Protein AF-0000000077514686 (afdb_homodimer)

Secondary structure (DSSP, 8-state):
-B-TT-EEEEEEEEETTEEEES-EEEE-TTSBEEEESS---S-EEEEEEEEEEEPEEEEEE-GGGGGGTT---TTSTT--SHHHHHHHHHHHHTT--HHHHHHHHHHHHHHHHHTTEEEEEEEE----SSSTT-SHHHHHHHHHHHT-EEEEEEEE---SSTT-PPPPGGGGGT---HHHHHHHHHHHHHH---TTEEEEEEEEETTTS-HHHHHHHHHHHHHTT--EEEEES-SHHHHHHHHHHHTSS--HHHHHHHHS---TTEEEEE-TT--HHHHHHHHHHT-EEEE-HHHHHHHT-------TTS-EEE--BT-SS--HHHHHHHHHHHHHHHHTSS-GGG--HHHHHHIIIIIHHHHTT-TTTSSS--TTSB--EEEEETTSGGGTT--TTTHHHHHHHH--GGGEEEEEETTEE----/-B-TT-EEEEEEEEETTEEEES-EEEE-TTSBEEEESS---S-EEEEEEEEEEEPEEEEEE-GGGGGGTT---TTSTT--SHHHHHHHHHHHHTT--HHHHHHHHHHHHHHHHHTTEEEEEEEE----SSSTT-SHHHHHHHHHHHT-EEEEEEEE---SSTT-PPPPGGGGGT---HHHHHHHHHHHHHH---TTEEEEEEEEETTTS-HHHHHHHHHHHHHTT--EEEEES-SHHHHHHHHHHHTSS--HHHHHHHHS---TTEEEEE-TT--HHHHHHHHHHT-EEEE-HHHHHHHT-------TTS-EEE--BT-SS--HHHHHHHHHHHHHHHHTSS-STT--HHHHHHIIIIIHHHHTT-TTTSSS--TTSB--EEEEETTSGGGTT--TTTHHHHHHHH--GGGEEEEEETTEE----

Nearest PDB structures (foldseek):
  4rdw-assembly1_A  TM=9.104E-01  e=2.564E-40  Pseudomonas aeruginosa PAO1
  2uz9-assembly1_A  TM=8.333E-01  e=3.846E-28  Homo sapiens
  6oha-assembly1_A-2  TM=8.366E-01  e=4.911E-28  Saccharomyces cerevisiae S288C
  6oh9-assembly1_A-2  TM=8.334E-01  e=9.045E-28  Saccharomyces cerevisiae S288C
  3e0l-assembly1_B  TM=8.275E-01  e=1.502E-26  Homo sapiens

InterPro domains:
  IPR006680 Amidohydrolase-related [PF01979] (51-421)
  IPR011059 Metal-dependent hydrolase, composite domain superfamily [G3DSA:2.30.40.10] (10-422)
  IPR011059 Metal-dependent hydrolase, composite domain superfamily [SSF51338] (22-421)
  IPR032466 Metal-dependent hydrolase [SSF51556] (54-371)
  IPR051607 Metallo-dependent Hydrolases [PTHR11271] (11-422)

Sequence (850 aa):
MDLRGKAIVAKYAWIGGKIGEEVAIEIDEKGVITNVGGIPSGEVLRLENEVLLPGFVNSHSHAFHRHLRGRSEIGRSAADTFWKWRDNMYGLVADVDKDVIYRYCATTFREMLAAGITSVGEFHYVHHANNRFDLDGEVVRAAVDTGIRLVLLETLYEQAGFDAPPLHPVQERFVSSYDAFIQKIQELRRENKHPRVSFGVAAHSARAVTFQNIKKLYNYAVAENLPFHIHLEEQPKEIADCQKFLGKTQGPSDILLTTLNLGEHFTGVHATYTSAANMRALASLGANVSICPCTEGYLGDGIPQINEDLPISFGSDCNNRICMLEEMRWACFSQQMRGNSRSVAALSAEKLLSAATEGGARSLGLAAKVGDFQVGKYFDAVTLDLNSSTLEGSNAATIVDALIFSCDNKEIRRVFVGGKQRNTFMDLRGKAIVAKYAWIGGKIGEEVAIEIDEKGVITNVGGIPSGEVLRLENEVLLPGFVNSHSHAFHRHLRGRSEIGRSAADTFWKWRDNMYGLVADVDKDVIYRYCATTFREMLAAGITSVGEFHYVHHANNRFDLDGEVVRAAVDTGIRLVLLETLYEQAGFDAPPLHPVQERFVSSYDAFIQKIQELRRENKHPRVSFGVAAHSARAVTFQNIKKLYNYAVAENLPFHIHLEEQPKEIADCQKFLGKTQGPSDILLTTLNLGEHFTGVHATYTSAANMRALASLGANVSICPCTEGYLGDGIPQINEDLPISFGSDCNNRICMLEEMRWACFSQQMRGNSRSVAALSAEKLLSAATEGGARSLGLAAKVGDFQVGKYFDAVTLDLNSSTLEGSNAATIVDALIFSCDNKEIRRVFVGGKQRNTF

Radius of gyration: 27.25 Å; Cα contacts (8 Å, |Δi|>4): 2139; chains: 2; bounding box: 62×80×74 Å

Solvent-accessible surface area (backbone atoms only — not comparable to full-atom values): 40613 Å² total; per-residue (Å²): 105,71,40,45,58,20,22,38,27,25,41,31,30,52,46,90,88,39,70,38,70,57,46,24,37,31,25,36,79,82,5,30,23,71,37,75,47,72,81,74,73,77,56,66,50,76,34,81,52,26,37,37,34,44,12,29,19,30,48,29,28,31,48,63,48,30,79,49,59,27,63,72,50,43,26,37,88,78,21,45,42,58,64,48,54,49,54,57,54,43,62,70,55,63,79,42,44,54,68,51,48,22,48,36,31,29,55,41,51,46,50,37,27,53,39,27,31,28,32,35,25,37,55,46,41,72,25,36,54,95,45,83,59,61,31,54,62,30,50,54,50,20,29,62,75,53,52,42,28,33,28,44,20,45,31,45,27,60,40,70,26,77,84,49,52,82,67,54,80,62,47,63,27,31,49,49,54,70,67,60,48,53,53,47,55,53,48,52,58,71,72,48,79,52,92,50,49,48,65,28,40,23,39,53,24,68,41,19,28,56,71,68,55,46,47,53,49,49,51,48,23,60,76,68,74,24,17,30,39,28,47,29,42,43,44,70,62,56,33,55,51,39,12,62,72,69,73,46,89,53,32,60,68,56,51,47,67,74,71,41,90,67,24,57,41,35,22,37,30,48,29,22,67,43,50,59,69,57,42,50,50,37,23,76,46,44,22,28,35,32,37,27,43,63,39,25,22,68,41,8,43,31,71,48,55,74,50,67,71,41,48,40,22,33,22,41,34,44,37,50,41,70,45,62,37,54,34,42,36,43,53,40,18,52,46,9,21,73,63,56,20,30,43,56,46,44,50,17,47,66,53,37,51,41,19,32,9,39,28,8,15,40,44,58,64,29,55,77,41,36,31,48,77,46,70,68,12,34,38,35,26,21,27,34,42,49,80,38,76,86,42,62,88,56,45,81,90,20,38,60,38,30,45,37,60,38,49,57,60,62,38,51,70,46,19,20,39,45,25,29,51,54,49,80,123,105,72,41,45,57,21,22,39,28,24,41,32,29,54,45,92,89,39,69,38,71,56,46,26,38,32,25,35,79,82,6,28,23,72,38,75,46,74,81,73,73,78,55,67,50,77,34,79,51,26,37,38,35,42,13,30,18,29,47,29,28,32,48,59,48,30,78,50,58,28,64,73,49,41,25,37,88,78,21,45,42,57,66,49,53,50,55,56,53,44,63,69,54,63,78,42,43,53,69,52,48,22,49,35,31,30,55,40,51,46,50,37,26,54,38,28,31,28,31,36,26,36,56,46,41,73,26,36,54,96,44,85,57,60,30,53,62,28,49,54,49,20,28,63,73,53,51,43,28,32,29,45,20,46,32,45,27,61,38,68,26,75,84,50,52,83,68,55,79,61,48,62,28,33,48,50,54,71,67,59,47,53,53,48,56,53,48,52,57,73,71,47,79,53,92,49,50,47,65,29,38,23,39,52,22,66,41,18,29,55,70,68,54,46,45,52,49,49,52,48,22,60,76,68,73,24,16,28,39,29,48,29,42,44,44,71,63,58,32,54,51,40,12,62,72,70,72,44,88,52,34,61,68,54,53,48,66,73,70,40,90,68,24,56,41,34,21,36,31,48,30,23,66,45,49,60,68,55,42,51,50,36,24,75,46,43,21,27,35,32,37,28,41,64,38,25,22,68,40,8,43,32,70,48,56,74,49,67,69,42,49,40,21,34,21,40,34,43,38,49,42,71,46,62,37,53,32,42,37,42,54,40,18,53,45,8,20,73,63,57,20,29,45,53,45,46,50,17,47,64,54,38,52,40,17,32,10,39,28,8,15,41,42,57,63,30,57,77,41,36,30,48,76,44,72,68,12,34,37,35,26,22,28,33,44,49,78,37,77,85,42,62,89,57,45,80,89,19,38,59,38,31,46,36,59,37,49,57,61,61,36,50,70,48,21,19,37,44,24,29,53,55,49,81,123

Foldseek 3Di:
DFQAQHKEFEQWECAPLAIDGRWIWHHHNQQFTADIGDDDDDHYHYHDFKYKYFFFFAQAAAQLLLVCFPVLCPPHPQNDALVSSVVVVLVSCVQDDQVNLLVSLLVSVLVLLLQRHQEHEHADQQQDHPDGRPNQVSNVVSCVVLNGQYADAQEAFAADFPVRDDDDPSCVRRHDDLVVSVVVQVVCQVVDDPPRYHYAYEYAECTGDPPVSLQVRVVVCVVVVFAYEYADCLAVVQQVRQCVSVVHNDGPLRSCLVRHQDALSYEHEQQFPPDPVSQVSCLVRHHEYEHEQVVCVSRVSHQRQHALSHLYAYHPYSPSDNWLLVRLQRNQVRQCVVVVHNCGSNSALSNSLQRRFCSSCSNGVNNQATRHRDGNHRRWIWMFGCPDPQNPPPDSVCRSVSPNNGDISVRTDFTDHSRHTRNPD/DFQAQHKEFEQWECAPLAIDGRWIWHHHNQQFTADIGDDDDDHYHYHDFKYKYFFFFAQEAAQLLLVCFPVLCPPHPQNDALVSSVVVVLVSCVQDDQVNLLVSLLVSVLVLLLQRHQEHEHADQQQDHPDGRPNQVSNVVSCVVLNGQYADAQEAFAADFPVRDDDDPSCVRRHDDLVVSVVVQVVCQVVDDPPRYHYAYEYAECTGDPPVSVQVRVVVCVVVVFAYEYADCLAVVQQVRQCVSVVHNDGPLRSCLVRHQDALSYEHEQQFPPDPVSQVSCLVSHHEYEHEQVVCVSRVSHQRQHALSHLYAYHPYSPSDNHLLVRLQRNQVRQCVVVVHNCGSNSALSNSSQRRFCSSCSNGVNNQATRHRDGNHRRWIWMFGCPDPQNPPPDSVCRSVSPNNGDISVRIDFTDHSRHTRNPD

pLDDT: mean 95.49, std 5.99, range [50.28, 98.94]

Structure (mmCIF, N/CA/C/O backbone):
data_AF-0000000077514686-model_v1
#
loop_
_entity.id
_entity.type
_entity.pdbx_description
1 polymer 'Amidohydrolase-related domain-containing protein'
#
loop_
_atom_site.group_PDB
_atom_site.id
_atom_site.type_symbol
_atom_site.label_atom_id
_atom_site.label_alt_id
_atom_site.label_comp_id
_atom_site.label_asym_id
_atom_site.label_entity_id
_atom_site.label_seq_id
_atom_site.pdbx_PDB_ins_code
_atom_site.Cartn_x
_atom_site.Cartn_y
_atom_site.Cartn_z
_atom_site.occupancy
_atom_site.B_iso_or_equiv
_atom_site.auth_seq_id
_atom_site.auth_comp_id
_atom_site.auth_asym_id
_atom_site.auth_atom_id
_atom_site.pdbx_PDB_model_num
ATOM 1 N N . MET A 1 1 ? -4.797 -3.828 -29.797 1 92.5 1 MET A N 1
ATOM 2 C CA . MET A 1 1 ? -3.518 -3.551 -30.453 1 92.5 1 MET A CA 1
ATOM 3 C C . MET A 1 1 ? -2.658 -4.809 -30.516 1 92.5 1 MET A C 1
ATOM 5 O O . MET A 1 1 ? -2.615 -5.59 -29.562 1 92.5 1 MET A O 1
ATOM 9 N N . ASP A 1 2 ? -2.115 -5.082 -31.672 1 95.81 2 ASP A N 1
ATOM 10 C CA . ASP A 1 2 ? -1.293 -6.258 -31.922 1 95.81 2 ASP A CA 1
ATOM 11 C C . ASP A 1 2 ? 0.082 -5.863 -32.469 1 95.81 2 ASP A C 1
ATOM 13 O O . ASP A 1 2 ? 0.193 -5.293 -33.562 1 95.81 2 ASP A O 1
ATOM 17 N N . LEU A 1 3 ? 1.094 -6.148 -31.641 1 96.31 3 LEU A N 1
ATOM 18 C CA . LEU A 1 3 ? 2.449 -5.719 -31.953 1 96.31 3 LEU A CA 1
ATOM 19 C C . LEU A 1 3 ? 3.209 -6.816 -32.688 1 96.31 3 LEU A C 1
ATOM 21 O O . LEU A 1 3 ? 4.367 -6.629 -33.062 1 96.31 3 LEU A O 1
ATOM 25 N N . ARG A 1 4 ? 2.576 -8.039 -32.969 1 96.12 4 ARG A N 1
ATOM 26 C CA . ARG A 1 4 ? 3.209 -9.109 -33.719 1 96.12 4 ARG A CA 1
ATOM 27 C C . ARG A 1 4 ? 3.551 -8.648 -35.125 1 96.12 4 ARG A C 1
ATOM 29 O O . ARG A 1 4 ? 2.699 -8.102 -35.844 1 96.12 4 ARG A O 1
ATOM 36 N N . GLY A 1 5 ? 4.816 -8.812 -35.312 1 96.31 5 GLY A N 1
ATOM 37 C CA . GLY A 1 5 ? 5.301 -8.398 -36.625 1 96.31 5 GLY A CA 1
ATOM 38 C C . GLY A 1 5 ? 5.699 -6.938 -36.688 1 96.31 5 GLY A C 1
ATOM 39 O O . GLY A 1 5 ? 5.926 -6.391 -37.781 1 96.31 5 GLY A O 1
ATOM 40 N N . LYS A 1 6 ? 5.777 -6.293 -35.531 1 97.62 6 LYS A N 1
ATOM 41 C CA . LYS A 1 6 ? 6.078 -4.867 -35.469 1 97.62 6 LYS A CA 1
ATOM 42 C C . LYS A 1 6 ? 7.188 -4.574 -34.469 1 97.62 6 LYS A C 1
ATOM 44 O O . LYS A 1 6 ? 7.793 -5.496 -33.938 1 97.62 6 LYS A O 1
ATOM 49 N N . ALA A 1 7 ? 7.52 -3.334 -34.375 1 97.75 7 ALA A N 1
ATOM 50 C CA . ALA A 1 7 ? 8.469 -2.857 -33.375 1 97.75 7 ALA A CA 1
ATOM 51 C C . ALA A 1 7 ? 7.816 -1.837 -32.438 1 97.75 7 ALA A C 1
ATOM 53 O O . ALA A 1 7 ? 6.793 -1.241 -32.781 1 97.75 7 ALA A O 1
ATOM 54 N N . ILE A 1 8 ? 8.367 -1.709 -31.297 1 98 8 ILE A N 1
ATOM 55 C CA . ILE A 1 8 ? 7.895 -0.722 -30.328 1 98 8 ILE A CA 1
ATOM 56 C C . ILE A 1 8 ? 9.078 0.081 -29.781 1 98 8 ILE A C 1
ATOM 58 O O . ILE A 1 8 ? 10.156 -0.468 -29.562 1 98 8 ILE A O 1
ATOM 62 N N . VAL A 1 9 ? 8.906 1.366 -29.625 1 97.38 9 VAL A N 1
ATOM 63 C CA . VAL A 1 9 ? 9.859 2.275 -29.016 1 97.38 9 VAL A CA 1
ATOM 64 C C . VAL A 1 9 ? 9.164 3.131 -27.953 1 97.38 9 VAL A C 1
ATOM 66 O O . VAL A 1 9 ? 8.188 3.82 -28.266 1 97.38 9 VAL A O 1
ATOM 69 N N . ALA A 1 10 ? 9.602 3.002 -26.734 1 96.94 10 ALA A N 1
ATOM 70 C CA . ALA A 1 10 ? 9.07 3.844 -25.672 1 96.94 10 ALA A CA 1
ATOM 71 C C . ALA A 1 10 ? 10.109 4.867 -25.219 1 96.94 10 ALA A C 1
ATOM 73 O O . ALA A 1 10 ? 11.305 4.695 -25.453 1 96.94 10 ALA A O 1
ATOM 74 N N . LYS A 1 11 ? 9.695 5.918 -24.609 1 97.19 11 LYS A N 1
ATOM 75 C CA . LYS A 1 11 ? 10.617 6.926 -24.094 1 97.19 11 LYS A CA 1
ATOM 76 C C . LYS A 1 11 ? 11.672 6.297 -23.188 1 97.19 11 LYS A C 1
ATOM 78 O O . LYS A 1 11 ? 12.859 6.582 -23.312 1 97.19 11 LYS A O 1
ATOM 83 N N . TYR A 1 12 ? 11.148 5.52 -22.234 1 97.94 12 TYR A N 1
ATOM 84 C CA . TYR A 1 12 ? 12 4.734 -21.344 1 97.94 12 TYR A CA 1
ATOM 85 C C . TYR A 1 12 ? 11.641 3.256 -21.422 1 97.94 12 TYR A C 1
ATOM 87 O O . TYR A 1 12 ? 10.469 2.898 -21.562 1 97.94 12 TYR A O 1
ATOM 95 N N . ALA A 1 13 ? 12.641 2.373 -21.359 1 98.31 13 ALA A N 1
ATOM 96 C CA . ALA A 1 13 ? 12.422 0.931 -21.312 1 98.31 13 ALA A CA 1
ATOM 97 C C . ALA A 1 13 ? 13.398 0.258 -20.344 1 98.31 13 ALA A C 1
ATOM 99 O O . ALA A 1 13 ? 14.578 0.603 -20.312 1 98.31 13 ALA A O 1
ATOM 100 N N . TRP A 1 14 ? 12.875 -0.583 -19.516 1 98.12 14 TRP A N 1
ATOM 101 C CA . TRP A 1 14 ? 13.719 -1.363 -18.625 1 98.12 14 TRP A CA 1
ATOM 102 C C . TRP A 1 14 ? 14.344 -2.549 -19.359 1 98.12 14 TRP A C 1
ATOM 104 O O . TRP A 1 14 ? 13.664 -3.553 -19.609 1 98.12 14 TRP A O 1
ATOM 114 N N . ILE A 1 15 ? 15.617 -2.469 -19.641 1 96.31 15 ILE A N 1
ATOM 115 C CA . ILE A 1 15 ? 16.328 -3.479 -20.406 1 96.31 15 ILE A CA 1
ATOM 116 C C . ILE A 1 15 ? 17.641 -3.834 -19.703 1 96.31 15 ILE A C 1
ATOM 118 O O . ILE A 1 15 ? 18.484 -2.967 -19.484 1 96.31 15 ILE A O 1
ATOM 122 N N . GLY A 1 16 ? 17.812 -5.043 -19.406 1 93 16 GLY A N 1
ATOM 123 C CA . GLY A 1 16 ? 19.062 -5.508 -18.812 1 93 16 GLY A CA 1
ATOM 124 C C . GLY A 1 16 ? 19.344 -4.887 -17.453 1 93 16 GLY A C 1
ATOM 125 O O . GLY A 1 16 ? 20.484 -4.543 -17.156 1 93 16 GLY A O 1
ATOM 126 N N . GLY A 1 17 ? 18.344 -4.535 -16.734 1 93.44 17 GLY A N 1
ATOM 127 C CA . GLY A 1 17 ? 18.516 -4.051 -15.383 1 93.44 17 GLY A CA 1
ATOM 128 C C . GLY A 1 17 ? 18.719 -2.549 -15.305 1 93.44 17 GLY A C 1
ATOM 129 O O . GLY A 1 17 ? 19.047 -2.014 -14.25 1 93.44 17 GLY A O 1
ATOM 130 N N . LYS A 1 18 ? 18.516 -1.892 -16.422 1 94.62 18 LYS A N 1
ATOM 131 C CA . LYS A 1 18 ? 18.656 -0.438 -16.438 1 94.62 18 LYS A CA 1
ATOM 132 C C . LYS A 1 18 ? 17.641 0.195 -17.391 1 94.62 18 LYS A C 1
ATOM 134 O O . LYS A 1 18 ? 17 -0.503 -18.188 1 94.62 18 LYS A O 1
ATOM 139 N N . ILE A 1 19 ? 17.547 1.491 -17.312 1 97.31 19 ILE A N 1
ATOM 140 C CA . ILE A 1 19 ? 16.625 2.221 -18.188 1 97.31 19 ILE A CA 1
ATOM 141 C C . ILE A 1 19 ? 17.359 2.633 -19.469 1 97.31 19 ILE A C 1
ATOM 143 O O . ILE A 1 19 ? 18.406 3.268 -19.422 1 97.31 19 ILE A O 1
ATOM 147 N N . GLY A 1 20 ? 16.812 2.164 -20.594 1 96.38 20 GLY A N 1
ATOM 148 C CA . GLY A 1 20 ? 17.219 2.676 -21.891 1 96.38 20 GLY A CA 1
ATOM 149 C C . GLY A 1 20 ? 16.266 3.723 -22.438 1 96.38 20 GLY A C 1
ATOM 150 O O . GLY A 1 20 ? 15.055 3.672 -22.172 1 96.38 20 GLY A O 1
ATOM 151 N N . GLU A 1 21 ? 16.797 4.648 -23.219 1 96.12 21 GLU A N 1
ATOM 152 C CA . GLU A 1 21 ? 15.977 5.691 -23.828 1 96.12 21 GLU A CA 1
ATOM 153 C C . GLU A 1 21 ? 15.742 5.41 -25.312 1 96.12 21 GLU A C 1
ATOM 155 O O . GLU A 1 21 ? 16.688 5.23 -26.078 1 96.12 21 GLU A O 1
ATOM 160 N N . GLU A 1 22 ? 14.492 5.273 -25.656 1 95.5 22 GLU A N 1
ATOM 161 C CA . GLU A 1 22 ? 14.055 5.121 -27.047 1 95.5 22 GLU A CA 1
ATOM 162 C C . GLU A 1 22 ? 14.672 3.881 -27.688 1 95.5 22 GLU A C 1
ATOM 164 O O . GLU A 1 22 ? 15.188 3.943 -28.797 1 95.5 22 GLU A O 1
ATOM 169 N N . VAL A 1 23 ? 14.695 2.799 -26.922 1 95.81 23 VAL A N 1
ATOM 170 C CA . VAL A 1 23 ? 15.211 1.528 -27.406 1 95.81 23 VAL A CA 1
ATOM 171 C C . VAL A 1 23 ? 14.109 0.782 -28.172 1 95.81 23 VAL A C 1
ATOM 173 O O . VAL A 1 23 ? 13.016 0.582 -27.641 1 95.81 23 VAL A O 1
ATOM 176 N N . ALA A 1 24 ? 14.445 0.379 -29.312 1 97.19 24 ALA A N 1
ATOM 177 C CA . ALA A 1 24 ? 13.477 -0.349 -30.125 1 97.19 24 ALA A CA 1
ATOM 178 C C . ALA A 1 24 ? 13.492 -1.839 -29.797 1 97.19 24 ALA A C 1
ATOM 180 O O . ALA A 1 24 ? 14.562 -2.426 -29.594 1 97.19 24 ALA A O 1
ATOM 181 N N . ILE A 1 25 ? 12.328 -2.426 -29.719 1 98.12 25 ILE A N 1
ATOM 182 C CA . ILE A 1 25 ? 12.164 -3.867 -29.562 1 98.12 25 ILE A CA 1
ATOM 183 C C . ILE A 1 25 ? 11.336 -4.418 -30.719 1 98.12 25 ILE A C 1
ATOM 185 O O . ILE A 1 25 ? 10.211 -3.973 -30.953 1 98.12 25 ILE A O 1
ATOM 189 N N . GLU A 1 26 ? 11.914 -5.363 -31.438 1 98.25 26 GLU A N 1
ATOM 190 C CA . GLU A 1 26 ? 11.219 -5.992 -32.562 1 98.25 26 GLU A CA 1
ATOM 191 C C . GLU A 1 26 ? 10.594 -7.324 -32.125 1 98.25 26 GLU A C 1
ATOM 193 O O . GLU A 1 26 ? 11.203 -8.094 -31.391 1 98.25 26 GLU A O 1
ATOM 198 N N . ILE A 1 27 ? 9.391 -7.527 -32.594 1 98.25 27 ILE A N 1
ATOM 199 C CA . ILE A 1 27 ? 8.602 -8.703 -32.25 1 98.25 27 ILE A CA 1
ATOM 200 C C . ILE A 1 27 ? 8.18 -9.445 -33.5 1 98.25 27 ILE A C 1
ATOM 202 O O . ILE A 1 27 ? 7.723 -8.836 -34.469 1 98.25 27 ILE A O 1
ATOM 206 N N . ASP A 1 28 ? 8.281 -10.75 -33.562 1 97.94 28 ASP A N 1
ATOM 207 C CA . ASP A 1 28 ? 7.887 -11.508 -34.75 1 97.94 28 ASP A CA 1
ATOM 208 C C . ASP A 1 28 ? 6.398 -11.859 -34.719 1 97.94 28 ASP A C 1
ATOM 210 O O . ASP A 1 28 ? 5.676 -11.391 -33.812 1 97.94 28 ASP A O 1
ATOM 214 N N . GLU A 1 29 ? 5.965 -12.648 -35.594 1 97.44 29 GLU A N 1
ATOM 215 C CA . GLU A 1 29 ? 4.543 -12.945 -35.75 1 97.44 29 GLU A CA 1
ATOM 216 C C . GLU A 1 29 ? 4.027 -13.828 -34.625 1 97.44 29 GLU A C 1
ATOM 218 O O . GLU A 1 29 ? 2.818 -13.93 -34.406 1 97.44 29 GLU A O 1
ATOM 223 N N . LYS A 1 30 ? 4.934 -14.414 -33.906 1 97.5 30 LYS A N 1
ATOM 224 C CA . LYS A 1 30 ? 4.539 -15.312 -32.844 1 97.5 30 LYS A CA 1
ATOM 225 C C . LYS A 1 30 ? 4.582 -14.594 -31.484 1 97.5 30 LYS A C 1
ATOM 227 O O . LYS A 1 30 ? 4.289 -15.188 -30.453 1 97.5 30 LYS A O 1
ATOM 232 N N . GLY A 1 31 ? 4.984 -13.32 -31.516 1 98.25 31 GLY A N 1
ATOM 233 C CA . GLY A 1 31 ? 5.051 -12.555 -30.281 1 98.25 31 GLY A CA 1
ATOM 234 C C . GLY A 1 31 ? 6.387 -12.672 -29.578 1 98.25 31 GLY A C 1
ATOM 235 O O . GLY A 1 31 ? 6.5 -12.336 -28.391 1 98.25 31 GLY A O 1
ATOM 236 N N . VAL A 1 32 ? 7.387 -13.141 -30.281 1 98.56 32 VAL A N 1
ATOM 237 C CA . VAL A 1 32 ? 8.719 -13.367 -29.734 1 98.56 32 VAL A CA 1
ATOM 238 C C . VAL A 1 32 ? 9.633 -12.203 -30.109 1 98.56 32 VAL A C 1
ATOM 240 O O . VAL A 1 32 ? 9.602 -11.719 -31.234 1 98.56 32 VAL A O 1
ATOM 243 N N . ILE A 1 33 ? 10.422 -11.773 -29.172 1 98.56 33 ILE A N 1
ATOM 244 C CA . ILE A 1 33 ? 11.367 -10.688 -29.391 1 98.56 33 ILE A CA 1
ATOM 245 C C . ILE A 1 33 ? 12.484 -11.156 -30.312 1 98.56 33 ILE A C 1
ATOM 247 O O . ILE A 1 33 ? 13.133 -12.164 -30.062 1 98.56 33 ILE A O 1
ATOM 251 N N . THR A 1 34 ? 12.742 -10.398 -31.344 1 97.88 34 THR A N 1
ATOM 252 C CA . THR A 1 34 ? 13.75 -10.805 -32.312 1 97.88 34 THR A CA 1
ATOM 253 C C . THR A 1 34 ? 14.961 -9.875 -32.25 1 97.88 34 THR A C 1
ATOM 255 O O . THR A 1 34 ? 16.047 -10.242 -32.688 1 97.88 34 THR A O 1
ATOM 258 N N . ASN A 1 35 ? 14.688 -8.664 -31.766 1 97.31 35 ASN A N 1
ATOM 259 C CA . ASN A 1 35 ? 15.773 -7.688 -31.656 1 97.31 35 ASN A CA 1
ATOM 260 C C . ASN A 1 35 ? 15.492 -6.664 -30.562 1 97.31 35 ASN A C 1
ATOM 262 O O . ASN A 1 35 ? 14.352 -6.258 -30.359 1 97.31 35 ASN A O 1
ATOM 266 N N . VAL A 1 36 ? 16.516 -6.324 -29.938 1 97.31 36 VAL A N 1
ATOM 267 C CA . VAL A 1 36 ? 16.469 -5.25 -28.938 1 97.31 36 VAL A CA 1
ATOM 268 C C . VAL A 1 36 ? 17.547 -4.207 -29.266 1 97.31 36 VAL A C 1
ATOM 270 O O . VAL A 1 36 ? 18.734 -4.512 -29.25 1 97.31 36 VAL A O 1
ATOM 273 N N . GLY A 1 37 ? 17.125 -3.086 -29.484 1 94 37 GLY A N 1
ATOM 274 C CA . GLY A 1 37 ? 18.031 -2.041 -29.922 1 94 37 GLY A CA 1
ATOM 275 C C . GLY A 1 37 ? 18.188 -1.963 -31.422 1 94 37 GLY A C 1
ATOM 276 O O . GLY A 1 37 ? 17.594 -2.764 -32.156 1 94 37 GLY A O 1
ATOM 277 N N . GLY A 1 38 ? 18.812 -0.972 -31.859 1 90.12 38 GLY A N 1
ATOM 278 C CA . GLY A 1 38 ? 19.078 -0.791 -33.281 1 90.12 38 GLY A CA 1
ATOM 279 C C . GLY A 1 38 ? 17.938 -0.103 -34.031 1 90.12 38 GLY A C 1
ATOM 280 O O . GLY A 1 38 ? 17.062 0.495 -33.375 1 90.12 38 GLY A O 1
ATOM 281 N N . ILE A 1 39 ? 17.953 -0.144 -35.375 1 89.5 39 ILE A N 1
ATOM 282 C CA . ILE A 1 39 ? 16.953 0.486 -36.219 1 89.5 39 ILE A CA 1
ATOM 283 C C . ILE A 1 39 ? 15.875 -0.529 -36.562 1 89.5 39 ILE A C 1
ATOM 285 O O . ILE A 1 39 ? 16.156 -1.565 -37.188 1 89.5 39 ILE A O 1
ATOM 289 N N . PRO A 1 40 ? 14.734 -0.279 -36.062 1 89 40 PRO A N 1
ATOM 290 C CA . PRO A 1 40 ? 13.672 -1.245 -36.344 1 89 40 PRO A CA 1
ATOM 291 C C . PRO A 1 40 ? 13.352 -1.345 -37.844 1 89 40 PRO A C 1
ATOM 293 O O . PRO A 1 40 ? 13.484 -0.359 -38.562 1 89 40 PRO A O 1
ATOM 296 N N . SER A 1 41 ? 12.977 -2.568 -38.125 1 85.12 41 SER A N 1
ATOM 297 C CA . SER A 1 41 ? 12.539 -2.846 -39.5 1 85.12 41 SER A CA 1
ATOM 298 C C . SER A 1 41 ? 11.016 -2.893 -39.594 1 85.12 41 SER A C 1
ATOM 300 O O . SER A 1 41 ? 10.352 -3.391 -38.688 1 85.12 41 SER A O 1
ATOM 302 N N . GLY A 1 42 ? 10.383 -1.942 -40.219 1 86.38 42 GLY A N 1
ATOM 303 C CA . GLY A 1 42 ? 8.945 -2.061 -40.438 1 86.38 42 GLY A CA 1
ATOM 304 C C . GLY A 1 42 ? 8.148 -1.035 -39.656 1 86.38 42 GLY A C 1
ATOM 305 O O . GLY A 1 42 ? 8.625 0.07 -39.406 1 86.38 42 GLY A O 1
ATOM 306 N N . GLU A 1 43 ? 6.926 -1.476 -39.25 1 95.38 43 GLU A N 1
ATOM 307 C CA . GLU A 1 43 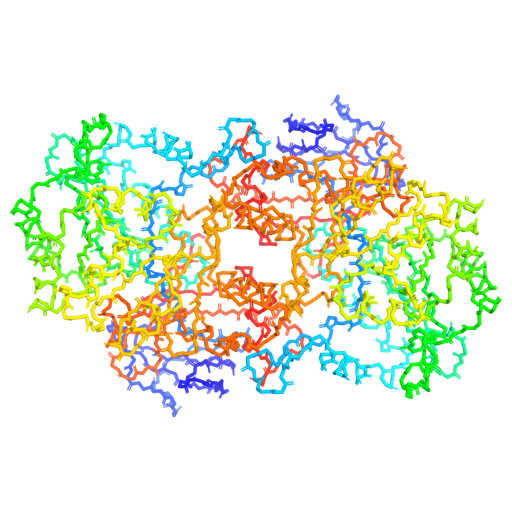? 6.016 -0.589 -38.531 1 95.38 43 GLU A CA 1
ATOM 308 C C . GLU A 1 43 ? 6.434 -0.438 -37.062 1 95.38 43 GLU A C 1
ATOM 310 O O . GLU A 1 43 ? 6.797 -1.419 -36.406 1 95.38 43 GLU A O 1
ATOM 315 N N . VAL A 1 44 ? 6.434 0.782 -36.625 1 96.38 44 VAL A N 1
ATOM 316 C CA . VAL A 1 44 ? 6.918 1.064 -35.281 1 96.38 44 VAL A CA 1
ATOM 317 C C . VAL A 1 44 ? 5.836 1.784 -34.469 1 96.38 44 VAL A C 1
ATOM 319 O O . VAL A 1 44 ? 5.273 2.779 -34.938 1 96.38 44 VAL A O 1
ATOM 322 N N . LEU A 1 45 ? 5.438 1.211 -33.344 1 96.62 45 LEU A N 1
ATOM 323 C CA . LEU A 1 45 ? 4.641 1.942 -32.344 1 96.62 45 LEU A CA 1
ATOM 324 C C . LEU A 1 45 ? 5.535 2.783 -31.438 1 96.62 45 LEU A C 1
ATOM 326 O O . LEU A 1 45 ? 6.383 2.244 -30.734 1 96.62 45 LEU A O 1
ATOM 330 N N . ARG A 1 46 ? 5.344 4.059 -31.516 1 96.62 46 ARG A N 1
ATOM 331 C CA . ARG A 1 46 ? 6.133 4.961 -30.688 1 96.62 46 ARG A CA 1
ATOM 332 C C . ARG A 1 46 ? 5.324 5.438 -29.484 1 96.62 46 ARG A C 1
ATOM 334 O O . ARG A 1 46 ? 4.242 6.004 -29.641 1 96.62 46 ARG A O 1
ATOM 341 N N . LEU A 1 47 ? 5.859 5.152 -28.328 1 96.19 47 LEU A N 1
ATOM 342 C CA . LEU A 1 47 ? 5.254 5.594 -27.078 1 96.19 47 LEU A CA 1
ATOM 343 C C . LEU A 1 47 ? 6.09 6.688 -26.422 1 96.19 47 LEU A C 1
ATOM 345 O O . LEU A 1 47 ? 6.926 6.41 -25.562 1 96.19 47 LEU A O 1
ATOM 349 N N . GLU A 1 48 ? 5.797 7.926 -26.688 1 95.31 48 GLU A N 1
ATOM 350 C CA . GLU A 1 48 ? 6.633 9.062 -26.297 1 95.31 48 GLU A CA 1
ATOM 351 C C . GLU A 1 48 ? 6.438 9.422 -24.828 1 95.31 48 GLU A C 1
ATOM 353 O O . GLU A 1 48 ? 7.266 10.125 -24.234 1 95.31 48 GLU A O 1
ATOM 358 N N . ASN A 1 49 ? 5.398 8.969 -24.234 1 96.56 49 ASN A N 1
ATOM 359 C CA . ASN A 1 49 ? 5.098 9.367 -22.859 1 96.56 49 ASN A CA 1
ATOM 360 C C . ASN A 1 49 ? 4.828 8.156 -21.969 1 96.56 49 ASN A C 1
ATOM 362 O O . ASN A 1 49 ? 3.975 8.219 -21.078 1 96.56 49 ASN A O 1
ATOM 366 N N . GLU A 1 50 ? 5.477 7.062 -22.312 1 97.38 50 GLU A N 1
ATOM 367 C CA . GLU A 1 50 ? 5.27 5.863 -21.516 1 97.38 50 GLU A CA 1
ATOM 368 C C . GLU A 1 50 ? 6.598 5.184 -21.188 1 97.38 50 GLU A C 1
ATOM 370 O O . GLU A 1 50 ? 7.586 5.355 -21.906 1 97.38 50 GLU A O 1
ATOM 375 N N . VAL A 1 51 ? 6.656 4.582 -20.062 1 98.25 51 VAL A N 1
ATOM 376 C CA . VAL A 1 51 ? 7.762 3.701 -19.703 1 98.25 51 VAL A CA 1
ATOM 377 C C . VAL A 1 51 ? 7.363 2.246 -19.938 1 98.25 51 VAL A C 1
ATOM 379 O O . VAL A 1 51 ? 6.258 1.834 -19.578 1 98.25 51 VAL A O 1
ATOM 382 N N . LEU A 1 52 ? 8.273 1.515 -20.609 1 98.62 52 LEU A N 1
ATOM 383 C CA . LEU A 1 52 ? 8.055 0.114 -20.953 1 98.62 52 LEU A CA 1
ATOM 384 C C . LEU A 1 52 ? 8.797 -0.805 -20 1 98.62 52 LEU A C 1
ATOM 386 O O . LEU A 1 52 ? 10.023 -0.708 -19.859 1 98.62 52 LEU A O 1
ATOM 390 N N . LEU A 1 53 ? 8.094 -1.682 -19.281 1 98.81 53 LEU A N 1
ATOM 391 C CA . LEU A 1 53 ? 8.648 -2.691 -18.391 1 98.81 53 LEU A CA 1
ATOM 392 C C . LEU A 1 53 ? 8.242 -4.094 -18.828 1 98.81 53 LEU A C 1
ATOM 394 O O . LEU A 1 53 ? 7.219 -4.266 -19.5 1 98.81 53 LEU A O 1
ATOM 398 N N . PRO A 1 54 ? 9.102 -5.082 -18.5 1 98.88 54 PRO A N 1
ATOM 399 C CA . PRO A 1 54 ? 8.547 -6.434 -18.625 1 98.88 54 PRO A CA 1
ATOM 400 C C . PRO A 1 54 ? 7.262 -6.617 -17.812 1 98.88 54 PRO A C 1
ATOM 402 O O . PRO A 1 54 ? 7.102 -6.016 -16.75 1 98.88 54 PRO A O 1
ATOM 405 N N . GLY A 1 55 ? 6.32 -7.371 -18.375 1 98.88 55 GLY A N 1
ATOM 406 C CA . GLY A 1 55 ? 5.109 -7.656 -17.625 1 98.88 55 GLY A CA 1
ATOM 407 C C . GLY A 1 55 ? 5.379 -8.266 -16.266 1 98.88 55 GLY A C 1
ATOM 408 O O . GLY A 1 55 ? 6.289 -9.086 -16.109 1 98.88 55 GLY A O 1
ATOM 409 N N . PHE A 1 56 ? 4.645 -7.859 -15.242 1 98.94 56 PHE A N 1
ATOM 410 C CA . PHE A 1 56 ? 4.824 -8.438 -13.914 1 98.94 56 PHE A CA 1
ATOM 411 C C . PHE A 1 56 ? 4.457 -9.922 -13.914 1 98.94 56 PHE A C 1
ATOM 413 O O . PHE A 1 56 ? 3.506 -10.328 -14.586 1 98.94 56 PHE A O 1
ATOM 420 N N . VAL A 1 57 ? 5.215 -10.711 -13.195 1 98.94 57 VAL A N 1
ATOM 421 C CA . VAL A 1 57 ? 4.973 -12.141 -13.07 1 98.94 57 VAL A CA 1
ATOM 422 C C . VAL A 1 57 ? 4.523 -12.461 -11.641 1 98.94 57 VAL A C 1
ATOM 424 O O . VAL A 1 57 ? 5.324 -12.398 -10.703 1 98.94 57 VAL A O 1
ATOM 427 N N . ASN A 1 58 ? 3.273 -12.781 -11.484 1 98.94 58 ASN A N 1
ATOM 428 C CA . ASN A 1 58 ? 2.67 -13.148 -10.211 1 98.94 58 ASN A CA 1
ATOM 429 C C . ASN A 1 58 ? 2.969 -14.602 -9.844 1 98.94 58 ASN A C 1
ATOM 431 O O . ASN A 1 58 ? 2.338 -15.516 -10.367 1 98.94 58 ASN A O 1
ATOM 435 N N . SER A 1 59 ? 3.832 -14.797 -8.852 1 98.94 59 SER A N 1
ATOM 436 C CA . SER A 1 59 ? 4.359 -16.141 -8.609 1 98.94 59 SER A CA 1
ATOM 437 C C . SER A 1 59 ? 3.389 -16.969 -7.773 1 98.94 59 SER A C 1
ATOM 439 O O . SER A 1 59 ? 3.539 -18.188 -7.672 1 98.94 59 SER A O 1
ATOM 441 N N . HIS A 1 60 ? 2.357 -16.328 -7.188 1 98.94 60 HIS A N 1
ATOM 442 C CA . HIS A 1 60 ? 1.465 -17.062 -6.297 1 98.94 60 HIS A CA 1
ATOM 443 C C . HIS A 1 60 ? 0.079 -16.438 -6.258 1 98.94 60 HIS A C 1
ATOM 445 O O . HIS A 1 60 ? -0.057 -15.25 -5.934 1 98.94 60 HIS A O 1
ATOM 451 N N . SER A 1 61 ? -0.926 -17.281 -6.516 1 98.88 61 SER A N 1
ATOM 452 C CA . SER A 1 61 ? -2.291 -16.766 -6.566 1 98.88 61 SER A CA 1
ATOM 453 C C . SER A 1 61 ? -3.303 -17.844 -6.215 1 98.88 61 SER A C 1
ATOM 455 O O . SER A 1 61 ? -3.086 -19.016 -6.504 1 98.88 61 SER A O 1
ATOM 457 N N . HIS A 1 62 ? -4.312 -17.5 -5.523 1 98.19 62 HIS A N 1
ATOM 458 C CA . HIS A 1 62 ? -5.578 -18.203 -5.371 1 98.19 62 HIS A CA 1
ATOM 459 C C . HIS A 1 62 ? -6.734 -17.406 -5.953 1 98.19 62 HIS A C 1
ATOM 461 O O . HIS A 1 62 ? -7.426 -16.688 -5.223 1 98.19 62 HIS A O 1
ATOM 467 N N . ALA A 1 63 ? -7.039 -17.594 -7.207 1 97.5 63 ALA A N 1
ATOM 468 C CA . ALA A 1 63 ? -7.906 -16.688 -7.949 1 97.5 63 ALA A CA 1
ATOM 469 C C . ALA A 1 63 ? -9.289 -16.609 -7.312 1 97.5 63 ALA A C 1
ATOM 471 O O . ALA A 1 63 ? -9.891 -15.531 -7.238 1 97.5 63 ALA A O 1
ATOM 472 N N . PHE A 1 64 ? -9.812 -17.719 -6.801 1 95.25 64 PHE A N 1
ATOM 473 C CA . PHE A 1 64 ? -11.188 -17.75 -6.305 1 95.25 64 PHE A CA 1
ATOM 474 C C . PHE A 1 64 ? -11.305 -16.969 -5.008 1 95.25 64 PHE A C 1
ATOM 476 O O . PHE A 1 64 ? -12.391 -16.484 -4.66 1 95.25 64 PHE A O 1
ATOM 483 N N . HIS A 1 65 ? -10.148 -16.766 -4.234 1 96.06 65 HIS A N 1
ATOM 484 C CA . HIS A 1 65 ? -10.203 -16.031 -2.98 1 96.06 65 HIS A CA 1
ATOM 485 C C . HIS A 1 65 ? -10.625 -14.586 -3.213 1 96.06 65 HIS A C 1
ATOM 487 O O . HIS A 1 65 ? -11.203 -13.953 -2.326 1 96.06 65 HIS A O 1
ATOM 493 N N . ARG A 1 66 ? -10.391 -14.023 -4.402 1 96.19 66 ARG A N 1
ATOM 494 C CA . ARG A 1 66 ? -10.75 -12.648 -4.746 1 96.19 66 ARG A CA 1
ATOM 495 C C . ARG A 1 66 ? -12.227 -12.383 -4.465 1 96.19 66 ARG A C 1
ATOM 497 O O . ARG A 1 66 ? -12.602 -11.273 -4.09 1 96.19 66 ARG A O 1
ATOM 504 N N . HIS A 1 67 ? -13.008 -13.383 -4.547 1 94.12 67 HIS A N 1
ATOM 505 C CA . HIS A 1 67 ? -14.461 -13.234 -4.5 1 94.12 67 HIS A CA 1
ATOM 506 C C . HIS A 1 67 ? -14.961 -13.18 -3.061 1 94.12 67 HIS A C 1
ATOM 508 O O . HIS A 1 67 ? -16.172 -13.125 -2.822 1 94.12 67 HIS A O 1
ATOM 514 N N . LEU A 1 68 ? -14.008 -13.125 -2.096 1 92.88 68 LEU A N 1
ATOM 515 C CA . LEU A 1 68 ? -14.297 -12.797 -0.706 1 92.88 68 LEU A CA 1
ATOM 516 C C . LEU A 1 68 ? -14.125 -11.305 -0.453 1 92.88 68 LEU A C 1
ATOM 518 O O . LEU A 1 68 ? -14.391 -10.82 0.651 1 92.88 68 LEU A O 1
ATOM 522 N N . ARG A 1 69 ? -13.742 -10.578 -1.455 1 94.56 69 ARG A N 1
ATOM 523 C CA . ARG A 1 69 ? -13.508 -9.141 -1.328 1 94.56 69 ARG A CA 1
ATOM 524 C C . ARG A 1 69 ? -14.719 -8.438 -0.733 1 94.56 69 ARG A C 1
ATOM 526 O O . ARG A 1 69 ? -15.859 -8.711 -1.12 1 94.56 69 ARG A O 1
ATOM 533 N N . GLY A 1 70 ? -14.477 -7.582 0.223 1 93.31 70 GLY A N 1
ATOM 534 C CA . GLY A 1 70 ? -15.531 -6.82 0.878 1 93.31 70 GLY A CA 1
ATOM 535 C C . GLY A 1 70 ? -16.062 -7.492 2.131 1 93.31 70 GLY A C 1
ATOM 536 O O . GLY A 1 70 ? -16.812 -6.883 2.9 1 93.31 70 GLY A O 1
ATOM 537 N N . ARG A 1 71 ? -15.586 -8.703 2.396 1 90.62 71 ARG A N 1
ATOM 538 C CA . ARG A 1 71 ? -16.062 -9.469 3.541 1 90.62 71 ARG A CA 1
ATOM 539 C C . ARG A 1 71 ? -14.914 -9.867 4.453 1 90.62 71 ARG A C 1
ATOM 541 O O . ARG A 1 71 ? -14.805 -11.031 4.855 1 90.62 71 ARG A O 1
ATOM 548 N N . SER A 1 72 ? -14.055 -8.898 4.699 1 91.06 72 SER A N 1
ATOM 549 C CA . SER A 1 72 ? -12.852 -9.203 5.465 1 91.06 72 SER A CA 1
ATOM 550 C C . SER A 1 72 ? -13.188 -9.547 6.914 1 91.06 72 SER A C 1
ATOM 552 O O . SER A 1 72 ? -12.57 -10.43 7.504 1 91.06 72 SER A O 1
ATOM 554 N N . GLU A 1 73 ? -14.156 -8.852 7.492 1 89.62 73 GLU A N 1
ATOM 555 C CA . GLU A 1 73 ? -14.562 -8.945 8.891 1 89.62 73 GLU A CA 1
ATOM 556 C C . GLU A 1 73 ? -13.461 -8.445 9.82 1 89.62 73 GLU A C 1
ATOM 558 O O . GLU A 1 73 ? -13.492 -8.711 11.023 1 89.62 73 GLU A O 1
ATOM 563 N N . ILE A 1 74 ? -12.523 -7.805 9.25 1 92.25 74 ILE A N 1
ATOM 564 C CA . ILE A 1 74 ? -11.414 -7.258 10.023 1 92.25 74 ILE A CA 1
ATOM 565 C C . ILE A 1 74 ? -11.945 -6.277 11.07 1 92.25 74 ILE A C 1
ATOM 567 O O . ILE A 1 74 ? -12.828 -5.469 10.773 1 92.25 74 ILE A O 1
ATOM 571 N N . GLY A 1 75 ? -11.344 -6.309 12.266 1 87 75 GLY A N 1
ATOM 572 C CA . GLY A 1 75 ? -11.703 -5.387 13.336 1 87 75 GLY A CA 1
ATOM 573 C C . GLY A 1 75 ? -12.93 -5.824 14.117 1 87 75 GLY A C 1
ATOM 574 O O . GLY A 1 75 ? -13.281 -5.195 15.117 1 87 75 GLY A O 1
ATOM 575 N N . ARG A 1 76 ? -13.625 -6.828 13.727 1 80.38 76 ARG A N 1
ATOM 576 C CA . ARG A 1 76 ? -14.812 -7.324 14.414 1 80.38 76 ARG A CA 1
ATOM 577 C C . ARG A 1 76 ? -14.477 -8.547 15.266 1 80.38 76 ARG A C 1
ATOM 579 O O . ARG A 1 76 ? -13.43 -9.164 15.094 1 80.38 76 ARG A O 1
ATOM 586 N N . SER A 1 77 ? -15.258 -8.672 16.266 1 64.31 77 SER A N 1
ATOM 587 C CA . SER A 1 77 ? -15.023 -9.75 17.219 1 64.31 77 SER A CA 1
ATOM 588 C C . SER A 1 77 ? -14.906 -11.102 16.516 1 64.31 77 SER A C 1
ATOM 590 O O . SER A 1 77 ? -14.156 -11.969 16.938 1 64.31 77 SER A O 1
ATOM 592 N N . ALA A 1 78 ? -15.609 -11.195 15.461 1 51.31 78 ALA A N 1
ATOM 593 C CA . ALA A 1 78 ? -15.664 -12.484 14.781 1 51.31 78 ALA A CA 1
ATOM 594 C C . ALA A 1 78 ? -14.391 -12.742 13.984 1 51.31 78 ALA A C 1
ATOM 596 O O . ALA A 1 78 ? -14.094 -13.891 13.633 1 51.31 78 ALA A O 1
ATOM 597 N N . ALA A 1 79 ? -13.68 -11.688 13.578 1 59.09 79 ALA A N 1
ATOM 598 C CA . ALA A 1 79 ? -12.57 -11.805 12.633 1 59.09 79 ALA A CA 1
ATOM 599 C C . ALA A 1 79 ? -11.242 -11.977 13.367 1 59.09 79 ALA A C 1
ATOM 601 O O . ALA A 1 79 ? -10.398 -11.086 13.344 1 59.09 79 ALA A O 1
ATOM 602 N N . ASP A 1 80 ? -11.148 -13.07 14.078 1 63.12 80 ASP A N 1
ATOM 603 C CA . ASP A 1 80 ? -10.047 -13.102 15.039 1 63.12 80 ASP A CA 1
ATOM 604 C C . ASP A 1 80 ? -8.742 -13.539 14.367 1 63.12 80 ASP A C 1
ATOM 606 O O . ASP A 1 80 ? -7.703 -12.898 14.547 1 63.12 80 ASP A O 1
ATOM 610 N N . THR A 1 81 ? -8.883 -14.641 13.531 1 69.75 81 THR A N 1
ATOM 611 C CA . THR A 1 81 ? -7.594 -15.188 13.125 1 69.75 81 THR A CA 1
ATOM 612 C C . THR A 1 81 ? -7.625 -15.633 11.664 1 69.75 81 THR A C 1
ATOM 614 O O . THR A 1 81 ? -8.688 -15.656 11.047 1 69.75 81 THR A O 1
ATOM 617 N N . PHE A 1 82 ? -6.527 -15.852 10.977 1 74.75 82 PHE A N 1
ATOM 618 C CA . PHE A 1 82 ? -6.332 -16.547 9.711 1 74.75 82 PHE A CA 1
ATOM 619 C C . PHE A 1 82 ? -7.297 -17.719 9.586 1 74.75 82 PHE A C 1
ATOM 621 O O . PHE A 1 82 ? -7.906 -17.922 8.531 1 74.75 82 PHE A O 1
ATOM 628 N N . TRP A 1 83 ? -7.637 -18.297 10.531 1 71.44 83 TRP A N 1
ATOM 629 C CA . TRP A 1 83 ? -8.391 -19.547 10.531 1 71.44 83 TRP A CA 1
ATOM 630 C C . TRP A 1 83 ? -9.883 -19.281 10.375 1 71.44 83 TRP A C 1
ATOM 632 O O . TRP A 1 83 ? -10.578 -20.047 9.688 1 71.44 83 TRP A O 1
ATOM 642 N N . LYS A 1 84 ? -10.32 -18.188 10.938 1 71.38 84 LYS A N 1
ATOM 643 C CA . LYS A 1 84 ? -11.719 -17.812 10.727 1 71.38 84 LYS A CA 1
ATOM 644 C C . LYS A 1 84 ? -11.961 -17.375 9.289 1 71.38 84 LYS A C 1
ATOM 646 O O . LYS A 1 84 ? -12.992 -17.688 8.695 1 71.38 84 LYS A O 1
ATOM 651 N N . TRP A 1 85 ? -11.016 -16.625 8.797 1 76.62 85 TRP A N 1
ATOM 652 C CA . TRP A 1 85 ? -11.094 -16.234 7.395 1 76.62 85 TRP A CA 1
ATOM 653 C C . TRP A 1 85 ? -11.172 -17.469 6.5 1 76.62 85 TRP A C 1
ATOM 655 O O . TRP A 1 85 ? -11.953 -17.5 5.543 1 76.62 85 TRP A O 1
ATOM 665 N N . ARG A 1 86 ? -10.469 -18.469 6.84 1 75.38 86 ARG A N 1
ATOM 666 C CA . ARG A 1 86 ? -10.445 -19.719 6.09 1 75.38 86 ARG A CA 1
ATOM 667 C C . ARG A 1 86 ? -11.82 -20.375 6.07 1 75.38 86 ARG A C 1
ATOM 669 O O . ARG A 1 86 ? -12.227 -20.938 5.051 1 75.38 86 ARG A O 1
ATOM 676 N N . ASP A 1 87 ? -12.523 -20.219 7.137 1 77.44 87 ASP A N 1
ATOM 677 C CA . ASP A 1 87 ? -13.875 -20.766 7.203 1 77.44 87 ASP A CA 1
ATOM 678 C C . ASP A 1 87 ? -14.805 -20.047 6.23 1 77.44 87 ASP A C 1
ATOM 680 O O . ASP A 1 87 ? -15.625 -20.688 5.562 1 77.44 87 ASP A O 1
ATOM 684 N N . ASN A 1 88 ? -14.594 -18.766 6.176 1 78.44 88 ASN A N 1
ATOM 685 C CA . ASN A 1 88 ? -15.367 -18 5.211 1 78.44 88 ASN A CA 1
ATOM 686 C C . ASN A 1 88 ? -15.008 -18.375 3.775 1 78.44 88 ASN A C 1
ATOM 688 O O . ASN A 1 88 ? -15.875 -18.438 2.906 1 78.44 88 ASN A O 1
ATOM 692 N N . MET A 1 89 ? -13.789 -18.625 3.574 1 80.56 89 MET A N 1
ATOM 693 C CA . MET A 1 89 ? -13.297 -19.016 2.26 1 80.56 89 MET A CA 1
ATOM 694 C C . MET A 1 89 ? -13.898 -20.344 1.827 1 80.56 89 MET A C 1
ATOM 696 O O . MET A 1 89 ? -14.25 -20.516 0.66 1 80.56 89 MET A O 1
ATOM 700 N N . TYR A 1 90 ? -14.148 -21.281 2.771 1 82.38 90 TYR A N 1
ATOM 701 C CA . TYR A 1 90 ? -14.758 -22.578 2.469 1 82.38 90 TYR A CA 1
ATOM 702 C C . TYR A 1 90 ? -16.172 -22.391 1.942 1 82.38 90 TYR A C 1
ATOM 704 O O . TYR A 1 90 ? -16.625 -23.141 1.068 1 82.38 90 TYR A O 1
ATOM 712 N N . GLY A 1 91 ? -16.797 -21.359 2.426 1 82.25 91 GLY A N 1
ATOM 713 C CA . GLY A 1 91 ? -18.141 -21.078 1.964 1 82.25 91 GLY A CA 1
ATOM 714 C C . GLY A 1 91 ? -18.203 -20.719 0.492 1 82.25 91 GLY A C 1
ATOM 715 O O . GLY A 1 91 ? -19.188 -21.016 -0.185 1 82.25 91 GLY A O 1
ATOM 716 N N . LEU A 1 92 ? -17.188 -20.203 0 1 85 92 LEU A N 1
ATOM 717 C CA . LEU A 1 92 ? -17.125 -19.75 -1.387 1 85 92 LEU A CA 1
ATOM 718 C C . LEU A 1 92 ? -17.078 -20.938 -2.34 1 85 92 LEU A C 1
ATOM 720 O O . LEU A 1 92 ? -17.547 -20.844 -3.477 1 85 92 LEU A O 1
ATOM 724 N N . VAL A 1 93 ? -16.531 -22.062 -1.847 1 87.12 93 VAL A N 1
ATOM 725 C CA . VAL A 1 93 ? -16.281 -23.156 -2.791 1 87.12 93 VAL A CA 1
ATOM 726 C C . VAL A 1 93 ? -17.125 -24.359 -2.41 1 87.12 93 VAL A C 1
ATOM 728 O O . VAL A 1 93 ? -16.984 -25.438 -3 1 87.12 93 VAL A O 1
ATOM 731 N N . ALA A 1 94 ? -18 -24.188 -1.493 1 84.81 94 ALA A N 1
ATOM 732 C CA . ALA A 1 94 ? -18.844 -25.297 -1.053 1 84.81 94 ALA A CA 1
ATOM 733 C C . ALA A 1 94 ? -19.688 -25.844 -2.203 1 84.81 94 ALA A C 1
ATOM 735 O O . ALA A 1 94 ? -19.875 -27.047 -2.33 1 84.81 94 ALA A O 1
ATOM 736 N N . ASP A 1 95 ? -20.078 -24.922 -3.066 1 85 95 ASP A N 1
ATOM 737 C CA . ASP A 1 95 ? -20.953 -25.359 -4.152 1 85 95 ASP A CA 1
ATOM 738 C C . ASP A 1 95 ? -20.391 -24.938 -5.512 1 85 95 ASP A C 1
ATOM 740 O O . ASP A 1 95 ? -21.156 -24.656 -6.438 1 85 95 ASP A O 1
ATOM 744 N N . VAL A 1 96 ? -19.125 -25 -5.562 1 91.38 96 VAL A N 1
ATOM 745 C CA . VAL A 1 96 ? -18.5 -24.531 -6.797 1 91.38 96 VAL A CA 1
ATOM 746 C C . VAL A 1 96 ? -18.656 -25.594 -7.883 1 91.38 96 VAL A C 1
ATOM 748 O O . VAL A 1 96 ? -18.594 -26.797 -7.602 1 91.38 96 VAL A O 1
ATOM 751 N N . ASP A 1 97 ? -18.969 -25.219 -9.07 1 94.75 97 ASP A N 1
ATOM 752 C CA . ASP A 1 97 ? -18.984 -26.078 -10.25 1 94.75 97 ASP A CA 1
ATOM 753 C C . ASP A 1 97 ? -18.109 -25.516 -11.359 1 94.75 97 ASP A C 1
ATOM 755 O O . ASP A 1 97 ? -17.344 -24.562 -11.125 1 94.75 97 ASP A O 1
ATOM 759 N N . LYS A 1 98 ? -18.156 -26.094 -12.523 1 96.81 98 LYS A N 1
ATOM 760 C CA . LYS A 1 98 ? -17.281 -25.719 -13.633 1 96.81 98 LYS A CA 1
ATOM 761 C C . LYS A 1 98 ? -17.484 -24.266 -14.031 1 96.81 98 LYS A C 1
ATOM 763 O O . LYS A 1 98 ? -16.516 -23.516 -14.195 1 96.81 98 LYS A O 1
ATOM 768 N N . ASP A 1 99 ? -18.719 -23.844 -14.078 1 97.12 99 ASP A N 1
ATOM 769 C CA . ASP A 1 99 ? -19.031 -22.484 -14.508 1 97.12 99 ASP A CA 1
ATOM 770 C C . ASP A 1 99 ? -18.547 -21.453 -13.484 1 97.12 99 ASP A C 1
ATOM 772 O O . ASP A 1 99 ? -18.031 -20.406 -13.852 1 97.12 99 ASP A O 1
ATOM 776 N N . VAL A 1 100 ? -18.75 -21.781 -12.266 1 96.12 100 VAL A N 1
ATOM 777 C CA . VAL A 1 100 ? -18.391 -20.844 -11.195 1 96.12 100 VAL A CA 1
ATOM 778 C C . VAL A 1 100 ? -16.875 -20.688 -11.117 1 96.12 100 VAL A C 1
ATOM 780 O O . VAL A 1 100 ? -16.359 -19.578 -11.039 1 96.12 100 VAL A O 1
ATOM 783 N N . ILE A 1 101 ? -16.156 -21.781 -11.172 1 97.19 101 ILE A N 1
ATOM 784 C CA . ILE A 1 101 ? -14.703 -21.719 -11.078 1 97.19 101 ILE A CA 1
ATOM 785 C C . ILE A 1 101 ? -14.133 -20.969 -12.281 1 97.19 101 ILE A C 1
ATOM 787 O O . ILE A 1 101 ? -13.203 -20.188 -12.148 1 97.19 101 ILE A O 1
ATOM 791 N N . TYR A 1 102 ? -14.727 -21.234 -13.461 1 98.12 102 TYR A N 1
ATOM 792 C CA . TYR A 1 102 ? -14.328 -20.5 -14.648 1 98.12 102 TYR A CA 1
ATOM 793 C C . TYR A 1 102 ? -14.516 -19 -14.445 1 98.12 102 TYR A C 1
ATOM 795 O O . TYR A 1 102 ? -13.602 -18.203 -14.719 1 98.12 102 TYR A O 1
ATOM 803 N N . ARG A 1 103 ? -15.617 -18.594 -13.961 1 96.94 103 ARG A N 1
ATOM 804 C CA . ARG A 1 103 ? -15.938 -17.188 -13.781 1 96.94 103 ARG A CA 1
ATOM 805 C C . ARG A 1 103 ? -15.023 -16.547 -12.742 1 96.94 103 ARG A C 1
ATOM 807 O O . ARG A 1 103 ? -14.555 -15.422 -12.93 1 96.94 103 ARG A O 1
ATOM 814 N N . TYR A 1 104 ? -14.812 -17.281 -11.602 1 96.62 104 TYR A N 1
ATOM 815 C CA . TYR A 1 104 ? -13.922 -16.781 -10.562 1 96.62 104 TYR A CA 1
ATOM 816 C C . TYR A 1 104 ? -12.539 -16.5 -11.117 1 96.62 104 TYR A C 1
ATOM 818 O O . TYR A 1 104 ? -11.992 -15.406 -10.922 1 96.62 104 TYR A O 1
ATOM 826 N N . CYS A 1 105 ? -12.039 -17.422 -11.875 1 98.25 105 CYS A N 1
ATOM 827 C CA . CYS A 1 105 ? -10.688 -17.297 -12.406 1 98.25 105 CYS A CA 1
ATOM 828 C C . CYS A 1 105 ? -10.625 -16.234 -13.5 1 98.25 105 CYS A C 1
ATOM 830 O O . CYS A 1 105 ? -9.727 -15.391 -13.508 1 98.25 105 CYS A O 1
ATOM 832 N N . ALA A 1 106 ? -11.609 -16.234 -14.414 1 98.12 106 ALA A N 1
ATOM 833 C CA . ALA A 1 106 ? -11.617 -15.297 -15.539 1 98.12 106 ALA A CA 1
ATOM 834 C C . ALA A 1 106 ? -11.672 -13.852 -15.047 1 98.12 106 ALA A C 1
ATOM 836 O O . ALA A 1 106 ? -10.945 -12.992 -15.539 1 98.12 106 ALA A O 1
ATOM 837 N N . THR A 1 107 ? -12.508 -13.602 -14.078 1 97 107 THR A N 1
ATOM 838 C CA . THR A 1 107 ? -12.641 -12.258 -13.508 1 97 107 THR A CA 1
ATOM 839 C C . THR A 1 107 ? -11.336 -11.82 -12.852 1 97 107 THR A C 1
ATOM 841 O O . THR A 1 107 ? -10.891 -10.688 -13.055 1 97 107 THR A O 1
ATOM 844 N N . THR A 1 108 ? -10.75 -12.688 -12.102 1 97.94 108 THR A N 1
ATOM 845 C CA . THR A 1 108 ? -9.516 -12.367 -11.383 1 97.94 108 THR A CA 1
ATOM 846 C C . THR A 1 108 ? -8.359 -12.164 -12.359 1 97.94 108 THR A C 1
ATOM 848 O O . THR A 1 108 ? -7.574 -11.227 -12.219 1 97.94 108 THR A O 1
ATOM 851 N N . PHE A 1 109 ? -8.289 -13.039 -13.398 1 98.56 109 PHE A N 1
ATOM 852 C CA . PHE A 1 109 ? -7.223 -12.93 -14.391 1 98.56 109 PHE A CA 1
ATOM 853 C C . PHE A 1 109 ? -7.348 -11.633 -15.188 1 98.56 109 PHE A C 1
ATOM 855 O O . PHE A 1 109 ? -6.344 -11 -15.516 1 98.56 109 PHE A O 1
ATOM 862 N N . ARG A 1 110 ? -8.555 -11.203 -15.461 1 97.69 110 ARG A N 1
ATOM 863 C CA . ARG A 1 110 ? -8.758 -9.922 -16.141 1 97.69 110 ARG A CA 1
ATOM 864 C C . ARG A 1 110 ? -8.266 -8.766 -15.281 1 97.69 110 ARG A C 1
ATOM 866 O O . ARG A 1 110 ? -7.633 -7.836 -15.789 1 97.69 110 ARG A O 1
ATOM 873 N N . GLU A 1 111 ? -8.547 -8.859 -14.055 1 97.25 111 GLU A N 1
ATOM 874 C CA . GLU A 1 111 ? -8.07 -7.812 -13.148 1 97.25 111 GLU A CA 1
ATOM 875 C C . GLU A 1 111 ? -6.551 -7.816 -13.055 1 97.25 111 GLU A C 1
ATOM 877 O O . GLU A 1 111 ? -5.926 -6.758 -12.945 1 97.25 111 GLU A O 1
ATOM 882 N N . MET A 1 112 ? -5.961 -9.016 -13.023 1 98.5 112 MET A N 1
ATOM 883 C CA . MET A 1 112 ? -4.504 -9.117 -13.016 1 98.5 112 MET A CA 1
ATOM 884 C C . MET A 1 112 ? -3.908 -8.445 -14.25 1 98.5 112 MET A C 1
ATOM 886 O O . MET A 1 112 ? -2.949 -7.68 -14.141 1 98.5 112 MET A O 1
ATOM 890 N N . LEU A 1 113 ? -4.535 -8.703 -15.391 1 98.5 113 LEU A N 1
ATOM 891 C CA . LEU A 1 113 ? -4.074 -8.07 -16.625 1 98.5 113 LEU A CA 1
ATOM 892 C C . LEU A 1 113 ? -4.176 -6.555 -16.516 1 98.5 113 LEU A C 1
ATOM 894 O O . LEU A 1 113 ? -3.234 -5.84 -16.875 1 98.5 113 LEU A O 1
ATOM 898 N N . ALA A 1 114 ? -5.203 -6.07 -15.961 1 97.12 114 ALA A N 1
ATOM 899 C CA . ALA A 1 114 ? -5.398 -4.633 -15.805 1 97.12 114 ALA A CA 1
ATOM 900 C C . ALA A 1 114 ? -4.359 -4.035 -14.859 1 97.12 114 ALA A C 1
ATOM 902 O O . ALA A 1 114 ? -4.062 -2.84 -14.93 1 97.12 114 ALA A O 1
ATOM 903 N N . ALA A 1 115 ? -3.793 -4.887 -14.047 1 97.75 115 ALA A N 1
ATOM 904 C CA . ALA A 1 115 ? -2.811 -4.449 -13.062 1 97.75 115 ALA A CA 1
ATOM 905 C C . ALA A 1 115 ? -1.388 -4.672 -13.562 1 97.75 115 ALA A C 1
ATOM 907 O O . ALA A 1 115 ? -0.426 -4.559 -12.797 1 97.75 115 ALA A O 1
ATOM 908 N N . GLY A 1 116 ? -1.223 -5.043 -14.812 1 98.56 116 GLY A N 1
ATOM 909 C CA . GLY A 1 116 ? 0.092 -5.172 -15.422 1 98.56 116 GLY A CA 1
ATOM 910 C C . GLY A 1 116 ? 0.678 -6.562 -15.281 1 98.56 116 GLY A C 1
ATOM 911 O O . GLY A 1 116 ? 1.821 -6.805 -15.68 1 98.56 116 GLY A O 1
ATOM 912 N N . ILE A 1 117 ? -0.064 -7.473 -14.703 1 98.88 117 ILE A N 1
ATOM 913 C CA . ILE A 1 117 ? 0.387 -8.852 -14.539 1 98.88 117 ILE A CA 1
ATOM 914 C C . ILE A 1 117 ? 0.143 -9.633 -15.828 1 98.88 117 ILE A C 1
ATOM 916 O O . ILE A 1 117 ? -0.996 -9.742 -16.281 1 98.88 117 ILE A O 1
ATOM 920 N N . THR A 1 118 ? 1.188 -10.164 -16.359 1 98.94 118 THR A N 1
ATOM 921 C CA . THR A 1 118 ? 1.067 -10.852 -17.656 1 98.94 118 THR A CA 1
ATOM 922 C C . THR A 1 118 ? 1.14 -12.359 -17.469 1 98.94 118 THR A C 1
ATOM 924 O O . THR A 1 118 ? 0.757 -13.117 -18.359 1 98.94 118 THR A O 1
ATOM 927 N N . SER A 1 119 ? 1.722 -12.781 -16.328 1 98.94 119 SER A N 1
ATOM 928 C CA . SER A 1 119 ? 1.861 -14.195 -16 1 98.94 119 SER A CA 1
ATOM 929 C C . SER A 1 119 ? 1.467 -14.477 -14.555 1 98.94 119 SER A C 1
ATOM 931 O O . SER A 1 119 ? 1.738 -13.664 -13.664 1 98.94 119 SER A O 1
ATOM 933 N N . VAL A 1 120 ? 0.82 -15.641 -14.359 1 98.94 120 VAL A N 1
ATOM 934 C CA . VAL A 1 120 ? 0.402 -15.961 -13 1 98.94 120 VAL A CA 1
ATOM 935 C C . VAL A 1 120 ? 0.652 -17.438 -12.719 1 98.94 120 VAL A C 1
ATOM 937 O O . VAL A 1 120 ? 0.438 -18.297 -13.586 1 98.94 120 VAL A O 1
ATOM 940 N N . GLY A 1 121 ? 1.32 -17.734 -11.578 1 98.94 121 GLY A N 1
ATOM 941 C CA . GLY A 1 121 ? 1.26 -19.062 -10.992 1 98.94 121 GLY A CA 1
ATOM 942 C C . GLY A 1 121 ? 0.015 -19.297 -10.148 1 98.94 121 GLY A C 1
ATOM 943 O O . GLY A 1 121 ? -0.093 -18.766 -9.039 1 98.94 121 GLY A O 1
ATOM 944 N N . GLU A 1 122 ? -0.921 -20.047 -10.695 1 98.88 122 GLU A N 1
ATOM 945 C CA . GLU A 1 122 ? -2.172 -20.297 -9.984 1 98.88 122 GLU A CA 1
ATOM 946 C C . GLU A 1 122 ? -2.084 -21.562 -9.133 1 98.88 122 GLU A C 1
ATOM 948 O O . GLU A 1 122 ? -2.029 -22.672 -9.672 1 98.88 122 GLU A O 1
ATOM 953 N N . PHE A 1 123 ? -1.975 -21.312 -7.836 1 98.69 123 PHE A N 1
ATOM 954 C CA . PHE A 1 123 ? -1.918 -22.391 -6.852 1 98.69 123 PHE A CA 1
ATOM 955 C C . PHE A 1 123 ? -3.297 -23 -6.645 1 98.69 123 PHE A C 1
ATOM 957 O O . PHE A 1 123 ? -4.031 -22.609 -5.738 1 98.69 123 PHE A O 1
ATOM 964 N N . HIS A 1 124 ? -3.66 -23.984 -7.465 1 97.19 124 HIS A N 1
ATOM 965 C CA . HIS A 1 124 ? -5.031 -24.469 -7.574 1 97.19 124 HIS A CA 1
ATOM 966 C C . HIS A 1 124 ? -5.215 -25.781 -6.82 1 97.19 124 HIS A C 1
ATOM 968 O O . HIS A 1 124 ? -4.574 -26.781 -7.145 1 97.19 124 HIS A O 1
ATOM 974 N N . TYR A 1 125 ? -6.117 -25.734 -5.809 1 95.44 125 TYR A N 1
ATOM 975 C CA . TYR A 1 125 ? -6.328 -26.953 -5.02 1 95.44 125 TYR A CA 1
ATOM 976 C C . TYR A 1 125 ? -7.805 -27.328 -4.98 1 95.44 125 TYR A C 1
ATOM 978 O O . TYR A 1 125 ? -8.172 -28.359 -4.434 1 95.44 125 TYR A O 1
ATOM 986 N N . VAL A 1 126 ? -8.68 -26.531 -5.57 1 95.06 126 VAL A N 1
ATOM 987 C CA . VAL A 1 126 ? -10.102 -26.875 -5.684 1 95.06 126 VAL A CA 1
ATOM 988 C C . VAL A 1 126 ? -10.328 -27.719 -6.934 1 95.06 126 VAL A C 1
ATOM 990 O O . VAL A 1 126 ? -10.758 -27.188 -7.969 1 95.06 126 VAL A O 1
ATOM 993 N N . HIS A 1 127 ? -10.266 -29 -6.836 1 95.44 127 HIS A N 1
ATOM 994 C CA . HIS A 1 127 ? -10.148 -29.906 -7.98 1 95.44 127 HIS A CA 1
ATOM 995 C C . HIS A 1 127 ? -11.5 -30.469 -8.383 1 95.44 127 HIS A C 1
ATOM 997 O O . HIS A 1 127 ? -11.75 -30.719 -9.562 1 95.44 127 HIS A O 1
ATOM 1003 N N . HIS A 1 128 ? -12.344 -30.703 -7.266 1 93.81 128 HIS A N 1
ATOM 1004 C CA . HIS A 1 128 ? -13.445 -31.641 -7.496 1 93.81 128 HIS A CA 1
ATOM 1005 C C . HIS A 1 128 ? -14.789 -30.922 -7.371 1 93.81 128 HIS A C 1
ATOM 1007 O O . HIS A 1 128 ? -15 -30.141 -6.445 1 93.81 128 HIS A O 1
ATOM 1013 N N . ALA A 1 129 ? -15.602 -31.141 -8.289 1 93.38 129 ALA A N 1
ATOM 1014 C CA . ALA A 1 129 ? -17.031 -30.859 -8.141 1 93.38 129 ALA A CA 1
ATOM 1015 C C . ALA A 1 129 ? -17.844 -32.156 -8.109 1 93.38 129 ALA A C 1
ATOM 1017 O O . ALA A 1 129 ? -17.828 -32.875 -7.113 1 93.38 129 ALA A O 1
ATOM 1018 N N . ASN A 1 130 ? -18.469 -32.438 -9.297 1 89.44 130 ASN A N 1
ATOM 1019 C CA . ASN A 1 130 ? -19.25 -33.688 -9.375 1 89.44 130 ASN A CA 1
ATOM 1020 C C . ASN A 1 130 ? -18.359 -34.875 -9.664 1 89.44 130 ASN A C 1
ATOM 1022 O O . ASN A 1 130 ? -18.703 -36 -9.305 1 89.44 130 ASN A O 1
ATOM 1026 N N . ASN A 1 131 ? -17.312 -34.656 -10.352 1 92.06 131 ASN A N 1
ATOM 1027 C CA . ASN A 1 131 ? -16.312 -35.688 -10.664 1 92.06 131 ASN A CA 1
ATOM 1028 C C . ASN A 1 131 ? -14.922 -35.281 -10.188 1 92.06 131 ASN A C 1
ATOM 1030 O O . ASN A 1 131 ? -14.656 -34.125 -9.961 1 92.06 131 ASN A O 1
ATOM 1034 N N . ARG A 1 132 ? -14.141 -36.281 -10.094 1 93.38 132 ARG A N 1
ATOM 1035 C CA . ARG A 1 132 ? -12.773 -36.031 -9.641 1 93.38 132 ARG A CA 1
ATOM 1036 C C . ARG A 1 132 ? -12 -35.188 -10.664 1 93.38 132 ARG A C 1
ATOM 1038 O O . ARG A 1 132 ? -12.023 -35.5 -11.859 1 93.38 132 ARG A O 1
ATOM 1045 N N . PHE A 1 133 ? -11.406 -34.156 -10.219 1 95.75 133 PHE A N 1
ATOM 1046 C CA . PHE A 1 133 ? -10.492 -33.312 -10.953 1 95.75 133 PHE A CA 1
ATOM 1047 C C . PHE A 1 133 ? -11.195 -32.656 -12.133 1 95.75 133 PHE A C 1
ATOM 1049 O O . PHE A 1 133 ? -10.562 -32.312 -13.133 1 95.75 133 PHE A O 1
ATOM 1056 N N . ASP A 1 134 ? -12.477 -32.406 -12.062 1 94.94 134 ASP A N 1
ATOM 1057 C CA . ASP A 1 134 ? -13.219 -31.891 -13.203 1 94.94 134 ASP A CA 1
ATOM 1058 C C . ASP A 1 134 ? -13.156 -30.375 -13.25 1 94.94 134 ASP A C 1
ATOM 1060 O O . ASP A 1 134 ? -13.641 -29.75 -14.195 1 94.94 134 ASP A O 1
ATOM 1064 N N . LEU A 1 135 ? -12.508 -29.734 -12.289 1 96.56 135 LEU A N 1
ATOM 1065 C CA . LEU A 1 135 ? -12.508 -28.281 -12.242 1 96.56 135 LEU A CA 1
ATOM 1066 C C . LEU A 1 135 ? -11.203 -27.719 -12.789 1 96.56 135 LEU A C 1
ATOM 1068 O O . LEU A 1 135 ? -11.117 -26.531 -13.117 1 96.56 135 LEU A O 1
ATOM 1072 N N . ASP A 1 136 ? -10.156 -28.484 -12.914 1 97.12 136 ASP A N 1
ATOM 1073 C CA . ASP A 1 136 ? -8.805 -28.031 -13.242 1 97.12 136 ASP A CA 1
ATOM 1074 C C . ASP A 1 136 ? -8.75 -27.422 -14.641 1 97.12 136 ASP A C 1
ATOM 1076 O O . ASP A 1 136 ? -8.109 -26.391 -14.859 1 97.12 136 ASP A O 1
ATOM 1080 N N . GLY A 1 137 ? -9.438 -28.047 -15.547 1 96.88 137 GLY A N 1
ATOM 1081 C CA . GLY A 1 137 ? -9.461 -27.578 -16.922 1 96.88 137 GLY A CA 1
ATOM 1082 C C . GLY A 1 137 ? -10.102 -26.203 -17.078 1 96.88 137 GLY A C 1
ATOM 1083 O O . GLY A 1 137 ? -9.789 -25.469 -18.016 1 96.88 137 GLY A O 1
ATOM 1084 N N . GLU A 1 138 ? -11.008 -25.859 -16.156 1 97.69 138 GLU A N 1
ATOM 1085 C CA . GLU A 1 138 ? -11.711 -24.578 -16.219 1 97.69 138 GLU A CA 1
ATOM 1086 C C . GLU A 1 138 ? -10.773 -23.422 -15.906 1 97.69 138 GLU A C 1
ATOM 1088 O O . GLU A 1 138 ? -10.953 -22.312 -16.406 1 97.69 138 GLU A O 1
ATOM 1093 N N . VAL A 1 139 ? -9.773 -23.688 -15.094 1 98.38 139 VAL A N 1
ATOM 1094 C CA . VAL A 1 139 ? -8.766 -22.672 -14.797 1 98.38 139 VAL A CA 1
ATOM 1095 C C . VAL A 1 139 ? -7.949 -22.375 -16.047 1 98.38 139 VAL A C 1
ATOM 1097 O O . VAL A 1 139 ? -7.695 -21.219 -16.375 1 98.38 139 VAL A O 1
ATOM 1100 N N . VAL A 1 140 ? -7.578 -23.422 -16.766 1 98.56 140 VAL A N 1
ATOM 1101 C CA . VAL A 1 140 ? -6.832 -23.297 -18.016 1 98.56 140 VAL A CA 1
ATOM 1102 C C . VAL A 1 140 ? -7.66 -22.531 -19.031 1 98.56 140 VAL A C 1
ATOM 1104 O O . VAL A 1 140 ? -7.16 -21.609 -19.688 1 98.56 140 VAL A O 1
ATOM 1107 N N . ARG A 1 141 ? -8.93 -22.906 -19.156 1 98.5 141 ARG A N 1
ATOM 1108 C CA . ARG A 1 141 ? -9.828 -22.25 -20.094 1 98.5 141 ARG A CA 1
ATOM 1109 C C . ARG A 1 141 ? -9.93 -20.75 -19.797 1 98.5 141 ARG A C 1
ATOM 1111 O O . ARG A 1 141 ? -9.906 -19.922 -20.703 1 98.5 141 ARG A O 1
ATOM 1118 N N . ALA A 1 142 ? -10.062 -20.391 -18.516 1 98.69 142 ALA A N 1
ATOM 1119 C CA . ALA A 1 142 ? -10.148 -18.984 -18.109 1 98.69 142 ALA A CA 1
ATOM 1120 C C . ALA A 1 142 ? -8.898 -18.219 -18.531 1 98.69 142 ALA A C 1
ATOM 1122 O O . ALA A 1 142 ? -9 -17.094 -19.016 1 98.69 142 ALA A O 1
ATOM 1123 N N . ALA A 1 143 ? -7.754 -18.844 -18.359 1 98.75 143 ALA A N 1
ATOM 1124 C CA . ALA A 1 143 ? -6.496 -18.188 -18.719 1 98.75 143 ALA A CA 1
ATOM 1125 C C . ALA A 1 143 ? -6.398 -17.969 -20.234 1 98.75 143 ALA A C 1
ATOM 1127 O O . ALA A 1 143 ? -6.031 -16.891 -20.688 1 98.75 143 ALA A O 1
ATOM 1128 N N . VAL A 1 144 ? -6.738 -19 -20.953 1 98.44 144 VAL A N 1
ATOM 1129 C CA . VAL A 1 144 ? -6.691 -18.922 -22.422 1 98.44 144 VAL A CA 1
ATOM 1130 C C . VAL A 1 144 ? -7.637 -17.828 -22.906 1 98.44 144 VAL A C 1
ATOM 1132 O O . VAL A 1 144 ? -7.258 -17 -23.734 1 98.44 144 VAL A O 1
ATOM 1135 N N . ASP A 1 145 ? -8.836 -17.812 -22.359 1 98.25 145 ASP A N 1
ATOM 1136 C CA . ASP A 1 145 ? -9.867 -16.875 -22.812 1 98.25 145 ASP A CA 1
ATOM 1137 C C . ASP A 1 145 ? -9.508 -15.438 -22.453 1 98.25 145 ASP A C 1
ATOM 1139 O O . ASP A 1 145 ? -9.805 -14.508 -23.203 1 98.25 145 ASP A O 1
ATOM 1143 N N . THR A 1 146 ? -8.883 -15.18 -21.297 1 98.12 146 THR A N 1
ATOM 1144 C CA . THR A 1 146 ? -8.562 -13.828 -20.859 1 98.12 146 THR A CA 1
ATOM 1145 C C . THR A 1 146 ? -7.273 -13.344 -21.531 1 98.12 146 THR A C 1
ATOM 1147 O O . THR A 1 146 ? -7.043 -12.141 -21.641 1 98.12 146 THR A O 1
ATOM 1150 N N . GLY A 1 147 ? -6.387 -14.289 -21.844 1 98.38 147 GLY A N 1
ATOM 1151 C CA . GLY A 1 147 ? -5.156 -13.938 -22.531 1 98.38 147 GLY A CA 1
ATOM 1152 C C . GLY A 1 147 ? -3.953 -13.875 -21.609 1 98.38 147 GLY A C 1
ATOM 1153 O O . GLY A 1 147 ? -2.84 -13.578 -22.047 1 98.38 147 GLY A O 1
ATOM 1154 N N . ILE A 1 148 ? -4.152 -14.18 -20.328 1 98.81 148 ILE A N 1
ATOM 1155 C CA . ILE A 1 148 ? -3.037 -14.156 -19.391 1 98.81 148 ILE A CA 1
ATOM 1156 C C . ILE A 1 148 ? -2.191 -15.414 -19.547 1 98.81 148 ILE A C 1
ATOM 1158 O O . ILE A 1 148 ? -2.688 -16.453 -20.016 1 98.81 148 ILE A O 1
ATOM 1162 N N . ARG A 1 149 ? -0.893 -15.359 -19.359 1 98.94 149 ARG A N 1
ATOM 1163 C CA . ARG A 1 149 ? -0.029 -16.531 -19.328 1 98.94 149 ARG A CA 1
ATOM 1164 C C . ARG A 1 149 ? -0.152 -17.266 -18 1 98.94 149 ARG A C 1
ATOM 1166 O O . ARG A 1 149 ? -0.034 -16.656 -16.938 1 98.94 149 ARG A O 1
ATOM 1173 N N . LEU A 1 150 ? -0.387 -18.594 -18.094 1 98.88 150 LEU A N 1
ATOM 1174 C CA . LEU A 1 150 ? -0.703 -19.375 -16.891 1 98.88 150 LEU A CA 1
ATOM 1175 C C . LEU A 1 150 ? 0.343 -20.453 -16.656 1 98.88 150 LEU A C 1
ATOM 1177 O O . LEU A 1 150 ? 0.732 -21.172 -17.594 1 98.88 150 LEU A O 1
ATOM 1181 N N . VAL A 1 151 ? 0.861 -20.5 -15.477 1 98.94 151 VAL A N 1
ATOM 1182 C CA . VAL A 1 151 ? 1.399 -21.734 -14.93 1 98.94 151 VAL A CA 1
ATOM 1183 C C . VAL A 1 151 ? 0.414 -22.328 -13.922 1 98.94 151 VAL A C 1
ATOM 1185 O O . VAL A 1 151 ? 0.229 -21.781 -12.828 1 98.94 151 VAL A O 1
ATOM 1188 N N . LEU A 1 152 ? -0.267 -23.328 -14.336 1 98.81 152 LEU A N 1
ATOM 1189 C CA . LEU A 1 152 ? -1.148 -24 -13.391 1 98.81 152 LEU A CA 1
ATOM 1190 C C . LEU A 1 152 ? -0.346 -24.859 -12.414 1 98.81 152 LEU A C 1
ATOM 1192 O O . LEU A 1 152 ? 0.212 -25.891 -12.797 1 98.81 152 LEU A O 1
ATOM 1196 N N . LEU A 1 153 ? -0.195 -24.391 -11.203 1 98.81 153 LEU A N 1
ATOM 1197 C CA . LEU A 1 153 ? 0.422 -25.172 -10.133 1 98.81 153 LEU A CA 1
ATOM 1198 C C . LEU A 1 153 ? -0.583 -26.141 -9.516 1 98.81 153 LEU A C 1
ATOM 1200 O O . LEU A 1 153 ? -1.221 -25.812 -8.508 1 98.81 153 LEU A O 1
ATOM 1204 N N . GLU A 1 154 ? -0.678 -27.266 -10.188 1 98.38 154 GLU A N 1
ATOM 1205 C CA . GLU A 1 154 ? -1.55 -28.312 -9.648 1 98.38 154 GLU A CA 1
ATOM 1206 C C . GLU A 1 154 ? -1.138 -28.688 -8.227 1 98.38 154 GLU A C 1
ATOM 1208 O O . GLU A 1 154 ? 0.028 -29 -7.977 1 98.38 154 GLU A O 1
ATOM 1213 N N . THR A 1 155 ? -2.086 -28.672 -7.277 1 98.69 155 THR A N 1
ATOM 1214 C CA . THR A 1 155 ? -1.701 -28.734 -5.875 1 98.69 155 THR A CA 1
ATOM 1215 C C . THR A 1 155 ? -2.24 -30 -5.215 1 98.69 155 THR A C 1
ATOM 1217 O O . THR A 1 155 ? -3.443 -30.266 -5.246 1 98.69 155 THR A O 1
ATOM 1220 N N . LEU A 1 156 ? -1.338 -30.719 -4.605 1 98.56 156 LEU A N 1
ATOM 1221 C CA . LEU A 1 156 ? -1.678 -31.938 -3.865 1 98.56 156 LEU A CA 1
ATOM 1222 C C . LEU A 1 156 ? -2.135 -31.594 -2.449 1 98.56 156 LEU A C 1
ATOM 1224 O O . LEU A 1 156 ? -1.474 -30.828 -1.746 1 98.56 156 LEU A O 1
ATOM 1228 N N . TYR A 1 157 ? -3.234 -32.031 -2.102 1 97.38 157 TYR A N 1
ATOM 1229 C CA . TYR A 1 157 ? -3.832 -31.969 -0.771 1 97.38 157 TYR A CA 1
ATOM 1230 C C . TYR A 1 157 ? -4.289 -33.344 -0.315 1 97.38 157 TYR A C 1
ATOM 1232 O O . TYR A 1 157 ? -5.168 -33.969 -0.935 1 97.38 157 TYR A O 1
ATOM 1240 N N . GLU A 1 158 ? -3.746 -33.875 0.796 1 95.56 158 GLU A N 1
ATOM 1241 C CA . GLU A 1 158 ? -4 -35.25 1.174 1 95.56 158 GLU A CA 1
ATOM 1242 C C . GLU A 1 158 ? -4.711 -35.344 2.521 1 95.56 158 GLU A C 1
ATOM 1244 O O . GLU A 1 158 ? -5.434 -36.312 2.791 1 95.56 158 GLU A O 1
ATOM 1249 N N . GLN A 1 159 ? -4.418 -34.375 3.371 1 92.81 159 GLN A N 1
ATOM 1250 C CA . GLN A 1 159 ? -4.906 -34.5 4.742 1 92.81 159 GLN A CA 1
ATOM 1251 C C . GLN A 1 159 ? -5.113 -33.125 5.375 1 92.81 159 GLN A C 1
ATOM 1253 O O . GLN A 1 159 ? -4.59 -32.125 4.887 1 92.81 159 GLN A O 1
ATOM 1258 N N . ALA A 1 160 ? -5.832 -33.094 6.465 1 88.31 160 ALA A N 1
ATOM 1259 C CA . ALA A 1 160 ? -6.27 -31.844 7.078 1 88.31 160 ALA A CA 1
ATOM 1260 C C . ALA A 1 160 ? -5.227 -31.328 8.062 1 88.31 160 ALA A C 1
ATOM 1262 O O . ALA A 1 160 ? -5.324 -30.188 8.539 1 88.31 160 ALA A O 1
ATOM 1263 N N . GLY A 1 161 ? -4.23 -32.094 8.359 1 91.12 161 GLY A N 1
ATOM 1264 C CA . GLY A 1 161 ? -3.189 -31.781 9.32 1 91.12 161 GLY A CA 1
ATOM 1265 C C . GLY A 1 161 ? -2.131 -32.844 9.453 1 91.12 161 GLY A C 1
ATOM 1266 O O . GLY A 1 161 ? -2.236 -33.906 8.836 1 91.12 161 GLY A O 1
ATOM 1267 N N . PHE A 1 162 ? -1.172 -32.531 10.32 1 91.94 162 PHE A N 1
ATOM 1268 C CA . PHE A 1 162 ? -0.046 -33.469 10.477 1 91.94 162 PHE A CA 1
ATOM 1269 C C . PHE A 1 162 ? -0.515 -34.812 11 1 91.94 162 PHE A C 1
ATOM 1271 O O . PHE A 1 162 ? -0.025 -35.844 10.562 1 91.94 162 PHE A O 1
ATOM 1278 N N . ASP A 1 163 ? -1.508 -34.781 11.875 1 88.81 163 ASP A N 1
ATOM 1279 C CA . ASP A 1 163 ? -2.006 -36 12.469 1 88.81 163 ASP A CA 1
ATOM 1280 C C . ASP A 1 163 ? -3.18 -36.562 11.672 1 88.81 163 ASP A C 1
ATOM 1282 O O . ASP A 1 163 ? -3.875 -37.469 12.133 1 88.81 163 ASP A O 1
ATOM 1286 N N . ALA A 1 164 ? -3.498 -36 10.57 1 87.69 164 ALA A N 1
ATOM 1287 C CA . ALA A 1 164 ? -4.539 -36.406 9.641 1 87.69 164 ALA A CA 1
ATOM 1288 C C . ALA A 1 164 ? -5.895 -36.5 10.328 1 87.69 164 ALA A C 1
ATOM 1290 O O . ALA A 1 164 ? -6.578 -37.531 10.25 1 87.69 164 ALA A O 1
ATOM 1291 N N . PRO A 1 165 ? -6.27 -35.469 10.977 1 85.44 165 PRO A N 1
ATOM 1292 C CA . PRO A 1 165 ? -7.629 -35.5 11.523 1 85.44 165 PRO A CA 1
ATOM 1293 C C . PRO A 1 165 ? -8.695 -35.625 10.438 1 85.44 165 PRO A C 1
ATOM 1295 O O . PRO A 1 165 ? -8.383 -35.531 9.242 1 85.44 165 PRO A O 1
ATOM 1298 N N . PRO A 1 166 ? -9.953 -35.812 10.805 1 84.38 166 PRO A N 1
ATOM 1299 C CA . PRO A 1 166 ? -11.008 -35.875 9.789 1 84.38 166 PRO A CA 1
ATOM 1300 C C . PRO A 1 166 ? -11.094 -34.625 8.93 1 84.38 166 PRO A C 1
ATOM 1302 O O . PRO A 1 166 ? -10.922 -33.531 9.438 1 84.38 166 PRO A O 1
ATOM 1305 N N . LEU A 1 167 ? -11.383 -34.875 7.715 1 85.81 167 LEU A N 1
ATOM 1306 C CA . LEU A 1 167 ? -11.492 -33.781 6.758 1 85.81 167 LEU A CA 1
ATOM 1307 C C . LEU A 1 167 ? -12.766 -32.969 6.992 1 85.81 167 LEU A C 1
ATOM 1309 O O . LEU A 1 167 ? -13.82 -33.562 7.281 1 85.81 167 LEU A O 1
ATOM 1313 N N . HIS A 1 168 ? -12.594 -31.641 6.895 1 83 168 HIS A N 1
ATOM 1314 C CA . HIS A 1 168 ? -13.789 -30.828 6.707 1 83 168 HIS A CA 1
ATOM 1315 C C . HIS A 1 168 ? -14.508 -31.188 5.41 1 83 168 HIS A C 1
ATOM 1317 O O . HIS A 1 168 ? -13.859 -31.484 4.402 1 83 168 HIS A O 1
ATOM 1323 N N . PRO A 1 169 ? -15.844 -31.156 5.445 1 81.12 169 PRO A N 1
ATOM 1324 C CA . PRO A 1 169 ? -16.594 -31.547 4.246 1 81.12 169 PRO A CA 1
ATOM 1325 C C . PRO A 1 169 ? -16.109 -30.812 2.992 1 81.12 169 PRO A C 1
ATOM 1327 O O . PRO A 1 169 ? -16 -31.422 1.924 1 81.12 169 PRO A O 1
ATOM 1330 N N . VAL A 1 170 ? -15.758 -29.609 3.135 1 84.62 170 VAL A N 1
ATOM 1331 C CA . VAL A 1 170 ? -15.336 -28.812 1.99 1 84.62 170 VAL A CA 1
ATOM 1332 C C . VAL A 1 170 ? -13.977 -29.297 1.491 1 84.62 170 VAL A C 1
ATOM 1334 O O . VAL A 1 170 ? -13.672 -29.188 0.304 1 84.62 170 VAL A O 1
ATOM 1337 N N . GLN A 1 171 ? -13.211 -29.875 2.295 1 87.69 171 GLN A N 1
ATOM 1338 C CA . GLN A 1 171 ? -11.867 -30.312 1.948 1 87.69 171 GLN A CA 1
ATOM 1339 C C . GLN A 1 171 ? -11.898 -31.516 1.02 1 87.69 171 GLN A C 1
ATOM 1341 O O . GLN A 1 171 ? -10.891 -31.859 0.396 1 87.69 171 GLN A O 1
ATOM 1346 N N . GLU A 1 172 ? -13.062 -32.156 0.99 1 86.81 172 GLU A N 1
ATOM 1347 C CA . GLU A 1 172 ? -13.227 -33.25 0.052 1 86.81 172 GLU A CA 1
ATOM 1348 C C . GLU A 1 172 ? -13.016 -32.812 -1.388 1 86.81 172 GLU A C 1
ATOM 1350 O O . GLU A 1 172 ? -12.641 -33.594 -2.25 1 86.81 172 GLU A O 1
ATOM 1355 N N . ARG A 1 173 ? -13.203 -31.562 -1.566 1 90.31 173 ARG A N 1
ATOM 1356 C CA . ARG A 1 173 ? -13.039 -30.984 -2.898 1 90.31 173 ARG A CA 1
ATOM 1357 C C . ARG A 1 173 ? -11.57 -30.812 -3.248 1 90.31 173 ARG A C 1
ATOM 1359 O O . ARG A 1 173 ? -11.219 -30.609 -4.414 1 90.31 173 ARG A O 1
ATOM 1366 N N . PHE A 1 174 ? -10.688 -30.953 -2.303 1 92.5 174 PHE A N 1
ATOM 1367 C CA . PHE A 1 174 ? -9.266 -30.688 -2.459 1 92.5 174 PHE A CA 1
ATOM 1368 C C . PHE A 1 174 ? -8.461 -31.984 -2.508 1 92.5 174 PHE A C 1
ATOM 1370 O O . PHE A 1 174 ? -7.395 -32.031 -3.121 1 92.5 174 PHE A O 1
ATOM 1377 N N . VAL A 1 175 ? -9.008 -33 -1.864 1 94.38 175 VAL A N 1
ATOM 1378 C CA . VAL A 1 175 ? -8.188 -34.156 -1.45 1 94.38 175 VAL A CA 1
ATOM 1379 C C . VAL A 1 175 ? -8.016 -35.125 -2.619 1 94.38 175 VAL A C 1
ATOM 1381 O O . VAL A 1 175 ? -8.953 -35.344 -3.379 1 94.38 175 VAL A O 1
ATOM 1384 N N . SER A 1 176 ? -6.844 -35.656 -2.717 1 95.75 176 SER A N 1
ATOM 1385 C CA . SER A 1 176 ? -6.539 -36.719 -3.666 1 95.75 176 SER A CA 1
ATOM 1386 C C . SER A 1 176 ? -5.371 -37.562 -3.182 1 95.75 176 SER A C 1
ATOM 1388 O O . SER A 1 176 ? -4.582 -37.125 -2.338 1 95.75 176 SER A O 1
ATOM 1390 N N . SER A 1 177 ? -5.352 -38.812 -3.723 1 96.56 177 SER A N 1
ATOM 1391 C CA . SER A 1 177 ? -4.152 -39.594 -3.508 1 96.56 177 SER A CA 1
ATOM 1392 C C . SER A 1 177 ? -3.002 -39.125 -4.387 1 96.56 177 SER A C 1
ATOM 1394 O O . SER A 1 177 ? -3.229 -38.469 -5.41 1 96.56 177 SER A O 1
ATOM 1396 N N . TYR A 1 178 ? -1.799 -39.438 -3.953 1 97.94 178 TYR A N 1
ATOM 1397 C CA . TYR A 1 178 ? -0.614 -39.062 -4.723 1 97.94 178 TYR A CA 1
ATOM 1398 C C . TYR A 1 178 ? -0.705 -39.594 -6.148 1 97.94 178 TYR A C 1
ATOM 1400 O O . TYR A 1 178 ? -0.474 -38.875 -7.109 1 97.94 178 TYR A O 1
ATOM 1408 N N . ASP A 1 179 ? -1.095 -40.875 -6.277 1 98 179 ASP A N 1
ATOM 1409 C CA . ASP A 1 179 ? -1.099 -41.531 -7.582 1 98 179 ASP A CA 1
ATOM 1410 C C . ASP A 1 179 ? -2.146 -40.906 -8.508 1 98 179 ASP A C 1
ATOM 1412 O O . ASP A 1 179 ? -1.883 -40.688 -9.688 1 98 179 ASP A O 1
ATOM 1416 N N . ALA A 1 180 ? -3.287 -40.656 -7.977 1 97.69 180 ALA A N 1
ATOM 1417 C CA . ALA A 1 180 ? -4.34 -40.031 -8.766 1 97.69 180 ALA A CA 1
ATOM 1418 C C . ALA A 1 180 ? -3.934 -38.625 -9.195 1 97.69 180 ALA A C 1
ATOM 1420 O O . ALA A 1 180 ? -4.234 -38.219 -10.32 1 97.69 180 ALA A O 1
ATOM 1421 N N . PHE A 1 181 ? -3.344 -38 -8.336 1 97.88 181 PHE A N 1
ATOM 1422 C CA . PHE A 1 181 ? -2.867 -36.656 -8.594 1 97.88 181 PHE A CA 1
ATOM 1423 C C . PHE A 1 181 ? -1.843 -36.625 -9.719 1 97.88 181 PHE A C 1
ATOM 1425 O O . PHE A 1 181 ? -1.941 -35.844 -10.648 1 97.88 181 PHE A O 1
ATOM 1432 N N . ILE A 1 182 ? -0.837 -37.5 -9.664 1 98.25 182 ILE A N 1
ATOM 1433 C CA . ILE A 1 182 ? 0.221 -37.594 -10.664 1 98.25 182 ILE A CA 1
ATOM 1434 C C . ILE A 1 182 ? -0.38 -37.938 -12.023 1 98.25 182 ILE A C 1
ATOM 1436 O O . ILE A 1 182 ? 0.013 -37.375 -13.047 1 98.25 182 ILE A O 1
ATOM 1440 N N . GLN A 1 183 ? -1.307 -38.844 -12.016 1 97.88 183 GLN A N 1
ATOM 1441 C CA . GLN A 1 183 ? -1.987 -39.219 -13.258 1 97.88 183 GLN A CA 1
ATOM 1442 C C . GLN A 1 183 ? -2.678 -38 -13.875 1 97.88 183 GLN A C 1
ATOM 1444 O O . GLN A 1 183 ? -2.615 -37.781 -15.086 1 97.88 183 GLN A O 1
ATOM 1449 N N . LYS A 1 184 ? -3.295 -37.281 -13.039 1 97 184 LYS A N 1
ATOM 1450 C CA . LYS A 1 184 ? -4.02 -36.094 -13.523 1 97 184 LYS A CA 1
ATOM 1451 C C . LYS A 1 184 ? -3.062 -35.062 -14.117 1 97 184 LYS A C 1
ATOM 1453 O O . LYS A 1 184 ? -3.342 -34.469 -15.156 1 97 184 LYS A O 1
ATOM 1458 N N . ILE A 1 185 ? -1.984 -34.781 -13.438 1 97.19 185 ILE A N 1
ATOM 1459 C CA . ILE A 1 185 ? -1.018 -33.781 -13.938 1 97.19 185 ILE A CA 1
ATOM 1460 C C . ILE A 1 185 ? -0.478 -34.25 -15.289 1 97.19 185 ILE A C 1
ATOM 1462 O O . ILE A 1 185 ? -0.295 -33.438 -16.203 1 97.19 185 ILE A O 1
ATOM 1466 N N . GLN A 1 186 ? -0.218 -35.5 -15.438 1 97.56 186 GLN A N 1
ATOM 1467 C CA . GLN A 1 186 ? 0.264 -36.062 -16.703 1 97.56 186 GLN A CA 1
ATOM 1468 C C . GLN A 1 186 ? -0.775 -35.875 -17.812 1 97.56 186 GLN A C 1
ATOM 1470 O O . GLN A 1 186 ? -0.435 -35.5 -18.938 1 97.56 186 GLN A O 1
ATOM 1475 N N . GLU A 1 187 ? -1.978 -36.094 -17.469 1 97.25 187 GLU A N 1
ATOM 1476 C CA . GLU A 1 187 ? -3.07 -35.906 -18.422 1 97.25 187 GLU A CA 1
ATOM 1477 C C . GLU A 1 187 ? -3.195 -34.469 -18.844 1 97.25 187 GLU A C 1
ATOM 1479 O O . GLU A 1 187 ? -3.314 -34.156 -20.031 1 97.25 187 GLU A O 1
ATOM 1484 N N . LEU A 1 188 ? -3.193 -33.562 -17.875 1 96.75 188 LEU A N 1
ATOM 1485 C CA . LEU A 1 188 ? -3.307 -32.125 -18.156 1 96.75 188 LEU A CA 1
ATOM 1486 C C . LEU A 1 188 ? -2.189 -31.672 -19.078 1 96.75 188 LEU A C 1
ATOM 1488 O O . LEU A 1 188 ? -2.436 -30.922 -20.031 1 96.75 188 LEU A O 1
ATOM 1492 N N . ARG A 1 189 ? -1.012 -32.125 -18.812 1 96.75 189 ARG A N 1
ATOM 1493 C CA . ARG A 1 189 ? 0.147 -31.734 -19.609 1 96.75 189 ARG A CA 1
ATOM 1494 C C . ARG A 1 189 ? 0.051 -32.281 -21.031 1 96.75 189 ARG A C 1
ATOM 1496 O O . ARG A 1 189 ? 0.444 -31.594 -21.984 1 96.75 189 ARG A O 1
ATOM 1503 N N . ARG A 1 190 ? -0.459 -33.438 -21.156 1 95.94 190 ARG A N 1
ATOM 1504 C CA . ARG A 1 190 ? -0.613 -34.062 -22.469 1 95.94 190 ARG A CA 1
ATOM 1505 C C . ARG A 1 190 ? -1.695 -33.375 -23.281 1 95.94 190 ARG A C 1
ATOM 1507 O O . ARG A 1 190 ? -1.559 -33.188 -24.5 1 95.94 190 ARG A O 1
ATOM 1514 N N . GLU A 1 191 ? -2.682 -32.906 -22.625 1 94.44 191 GLU A N 1
ATOM 1515 C CA . GLU A 1 191 ? -3.881 -32.438 -23.297 1 94.44 191 GLU A CA 1
ATOM 1516 C C . GLU A 1 191 ? -3.783 -30.922 -23.578 1 94.44 191 GLU A C 1
ATOM 1518 O O . GLU A 1 191 ? -4.531 -30.391 -24.391 1 94.44 191 GLU A O 1
ATOM 1523 N N . ASN A 1 192 ? -3.014 -30.266 -22.891 1 92.06 192 ASN A N 1
ATOM 1524 C CA . ASN A 1 192 ? -2.91 -28.812 -23.047 1 92.06 192 ASN A CA 1
ATOM 1525 C C . ASN A 1 192 ? -1.556 -28.406 -23.625 1 92.06 192 ASN A C 1
ATOM 1527 O O . ASN A 1 192 ? -0.537 -28.484 -22.938 1 92.06 192 ASN A O 1
ATOM 1531 N N . LYS A 1 193 ? -1.646 -27.844 -24.859 1 92.06 193 LYS A N 1
ATOM 1532 C CA . LYS A 1 193 ? -0.411 -27.484 -25.547 1 92.06 193 LYS A CA 1
ATOM 1533 C C . LYS A 1 193 ? -0.418 -26 -25.938 1 92.06 193 LYS A C 1
ATOM 1535 O O . LYS A 1 193 ? 0.351 -25.578 -26.797 1 92.06 193 LYS A O 1
ATOM 1540 N N . HIS A 1 194 ? -1.372 -25.297 -25.312 1 96 194 HIS A N 1
ATOM 1541 C CA . HIS A 1 194 ? -1.421 -23.875 -25.609 1 96 194 HIS A CA 1
ATOM 1542 C C . HIS A 1 194 ? -0.109 -23.188 -25.234 1 96 194 HIS A C 1
ATOM 1544 O O . HIS A 1 194 ? 0.44 -23.438 -24.156 1 96 194 HIS A O 1
ATOM 1550 N N . PRO A 1 195 ? 0.424 -22.297 -26.016 1 95.69 195 PRO A N 1
ATOM 1551 C CA . PRO A 1 195 ? 1.75 -21.703 -25.797 1 95.69 195 PRO A CA 1
ATOM 1552 C C . PRO A 1 195 ? 1.819 -20.859 -24.531 1 95.69 195 PRO A C 1
ATOM 1554 O O . PRO A 1 195 ? 2.906 -20.641 -23.984 1 95.69 195 PRO A O 1
ATOM 1557 N N . ARG A 1 196 ? 0.715 -20.391 -24.016 1 98.25 196 ARG A N 1
ATOM 1558 C CA . ARG A 1 196 ? 0.701 -19.531 -22.828 1 98.25 196 ARG A CA 1
ATOM 1559 C C . ARG A 1 196 ? 0.389 -20.328 -21.578 1 98.25 196 ARG A C 1
ATOM 1561 O O . ARG A 1 196 ? 0.236 -19.75 -20.484 1 98.25 196 ARG A O 1
ATOM 1568 N N . VAL A 1 197 ? 0.248 -21.641 -21.719 1 98.5 197 VAL A N 1
ATOM 1569 C CA . VAL A 1 197 ? -0.105 -22.453 -20.578 1 98.5 197 VAL A CA 1
ATOM 1570 C C . VAL A 1 197 ? 1.012 -23.469 -20.297 1 98.5 197 VAL A C 1
ATOM 1572 O O . VAL A 1 197 ? 1.493 -24.141 -21.203 1 98.5 197 VAL A O 1
ATOM 1575 N N . SER A 1 198 ? 1.498 -23.484 -19.172 1 98.38 198 SER A N 1
ATOM 1576 C CA . SER A 1 198 ? 2.416 -24.5 -18.672 1 98.38 198 SER A CA 1
ATOM 1577 C C . SER A 1 198 ? 2.01 -24.984 -17.281 1 98.38 198 SER A C 1
ATOM 1579 O O . SER A 1 198 ? 1.019 -24.5 -16.719 1 98.38 198 SER A O 1
ATOM 1581 N N . PHE A 1 199 ? 2.695 -25.984 -16.781 1 98.56 199 PHE A N 1
ATOM 1582 C CA . PHE A 1 199 ? 2.238 -26.641 -15.555 1 98.56 199 PHE A CA 1
ATOM 1583 C C . PHE A 1 199 ? 3.367 -26.734 -14.531 1 98.56 199 PHE A C 1
ATOM 1585 O O . PHE A 1 199 ? 4.543 -26.688 -14.898 1 98.56 199 PHE A O 1
ATOM 1592 N N . GLY A 1 200 ? 3.094 -26.703 -13.312 1 98.75 200 GLY A N 1
ATOM 1593 C CA . GLY A 1 200 ? 3.9 -27.062 -12.156 1 98.75 200 GLY A CA 1
ATOM 1594 C C . GLY A 1 200 ? 3.139 -27.875 -11.125 1 98.75 200 GLY A C 1
ATOM 1595 O O . GLY A 1 200 ? 1.977 -28.219 -11.336 1 98.75 200 GLY A O 1
ATOM 1596 N N . VAL A 1 201 ? 3.824 -28.266 -10.109 1 98.81 201 VAL A N 1
ATOM 1597 C CA . VAL A 1 201 ? 3.172 -29 -9.031 1 98.81 201 VAL A CA 1
ATOM 1598 C C . VAL A 1 201 ? 3.42 -28.297 -7.699 1 98.81 201 VAL A C 1
ATOM 1600 O O . VAL A 1 201 ? 4.402 -27.562 -7.551 1 98.81 201 VAL A O 1
ATOM 1603 N N . ALA A 1 202 ? 2.506 -28.5 -6.824 1 98.88 202 ALA A N 1
ATOM 1604 C CA . ALA A 1 202 ? 2.629 -27.953 -5.48 1 98.88 202 ALA A CA 1
ATOM 1605 C C . ALA A 1 202 ? 2.145 -28.938 -4.43 1 98.88 202 ALA A C 1
ATOM 1607 O O . ALA A 1 202 ? 1.229 -29.719 -4.684 1 98.88 202 ALA A O 1
ATOM 1608 N N . ALA A 1 203 ? 2.822 -29.031 -3.35 1 98.81 203 ALA A N 1
ATOM 1609 C CA . ALA A 1 203 ? 2.24 -29.531 -2.104 1 98.81 203 ALA A CA 1
ATOM 1610 C C . ALA A 1 203 ? 1.58 -28.391 -1.323 1 98.81 203 ALA A C 1
ATOM 1612 O O . ALA A 1 203 ? 2.213 -27.375 -1.042 1 98.81 203 ALA A O 1
ATOM 1613 N N . HIS A 1 204 ? 0.333 -28.594 -1.079 1 98.31 204 HIS A N 1
ATOM 1614 C CA . HIS A 1 204 ? -0.359 -27.484 -0.43 1 98.31 204 HIS A CA 1
ATOM 1615 C C . HIS A 1 204 ? 0.441 -26.953 0.755 1 98.31 204 HIS A C 1
ATOM 1617 O O . HIS A 1 204 ? 0.616 -25.734 0.899 1 98.31 204 HIS A O 1
ATOM 1623 N N . SER A 1 205 ? 0.864 -27.766 1.653 1 97.69 205 SER A N 1
ATOM 1624 C CA . SER A 1 205 ? 1.665 -27.469 2.838 1 97.69 205 SER A CA 1
ATOM 1625 C C . SER A 1 205 ? 2.166 -28.75 3.496 1 97.69 205 SER A C 1
ATOM 1627 O O . SER A 1 205 ? 1.726 -29.844 3.148 1 97.69 205 SER A O 1
ATOM 1629 N N . ALA A 1 206 ? 3.076 -28.578 4.43 1 97.06 206 ALA A N 1
ATOM 1630 C CA . ALA A 1 206 ? 3.561 -29.734 5.172 1 97.06 206 ALA A CA 1
ATOM 1631 C C . ALA A 1 206 ? 2.465 -30.312 6.07 1 97.06 206 ALA A C 1
ATOM 1633 O O . ALA A 1 206 ? 2.533 -31.469 6.477 1 97.06 206 ALA A O 1
ATOM 1634 N N . ARG A 1 207 ? 1.441 -29.516 6.324 1 95 207 ARG A N 1
ATOM 1635 C CA . ARG A 1 207 ? 0.324 -30 7.125 1 95 207 ARG A CA 1
ATOM 1636 C C . ARG A 1 207 ? -0.636 -30.828 6.277 1 95 207 ARG A C 1
ATOM 1638 O O . ARG A 1 207 ? -1.3 -31.734 6.781 1 95 207 ARG A O 1
ATOM 1645 N N . ALA A 1 208 ? -0.642 -30.562 4.945 1 96.5 208 ALA A N 1
ATOM 1646 C CA . ALA A 1 208 ? -1.675 -31.141 4.086 1 96.5 208 ALA A CA 1
ATOM 1647 C C . ALA A 1 208 ? -1.126 -32.312 3.277 1 96.5 208 ALA A C 1
ATOM 1649 O O . ALA A 1 208 ? -1.888 -33.062 2.658 1 96.5 208 ALA A O 1
ATOM 1650 N N . VAL A 1 209 ? 0.162 -32.5 3.221 1 98.06 209 VAL A N 1
ATOM 1651 C CA . VAL A 1 209 ? 0.818 -33.562 2.467 1 98.06 209 VAL A CA 1
ATOM 1652 C C . VAL A 1 209 ? 1.93 -34.156 3.309 1 98.06 209 VAL A C 1
ATOM 1654 O O . VAL A 1 209 ? 2.699 -33.469 3.955 1 98.06 209 VAL A O 1
ATOM 1657 N N . THR A 1 210 ? 1.975 -35.531 3.355 1 97.06 210 THR A N 1
ATOM 1658 C CA . THR A 1 210 ? 3.014 -36.188 4.141 1 97.06 210 THR A CA 1
ATOM 1659 C C . THR A 1 210 ? 4.398 -35.812 3.611 1 97.06 210 THR A C 1
ATOM 1661 O O . THR A 1 210 ? 4.574 -35.625 2.408 1 97.06 210 THR A O 1
ATOM 1664 N N . PHE A 1 211 ? 5.41 -35.781 4.523 1 97.69 211 PHE A N 1
ATOM 1665 C CA . PHE A 1 211 ? 6.773 -35.469 4.117 1 97.69 211 PHE A CA 1
ATOM 1666 C C . PHE A 1 211 ? 7.27 -36.438 3.07 1 97.69 211 PHE A C 1
ATOM 1668 O O . PHE A 1 211 ? 8.047 -36.094 2.182 1 97.69 211 PHE A O 1
ATOM 1675 N N . GLN A 1 212 ? 6.844 -37.688 3.168 1 97.69 212 GLN A N 1
ATOM 1676 C CA . GLN A 1 212 ? 7.203 -38.688 2.182 1 97.69 212 GLN A CA 1
ATOM 1677 C C . GLN A 1 212 ? 6.68 -38.312 0.796 1 97.69 212 GLN A C 1
ATOM 1679 O O . GLN A 1 212 ? 7.426 -38.375 -0.186 1 97.69 212 GLN A O 1
ATOM 1684 N N . ASN A 1 213 ? 5.438 -37.906 0.766 1 98.44 213 ASN A N 1
ATOM 1685 C CA . ASN A 1 213 ? 4.84 -37.562 -0.52 1 98.44 213 ASN A CA 1
ATOM 1686 C C . ASN A 1 213 ? 5.34 -36.219 -1.026 1 98.44 213 ASN A C 1
ATOM 1688 O O . ASN A 1 213 ? 5.402 -36 -2.236 1 98.44 213 ASN A O 1
ATOM 1692 N N . ILE A 1 214 ? 5.711 -35.344 -0.144 1 98.81 214 ILE A N 1
ATOM 1693 C CA . ILE A 1 214 ? 6.352 -34.094 -0.559 1 98.81 214 ILE A CA 1
ATOM 1694 C C . ILE A 1 214 ? 7.668 -34.406 -1.271 1 98.81 214 ILE A C 1
ATOM 1696 O O . ILE A 1 214 ? 7.949 -33.844 -2.336 1 98.81 214 ILE A O 1
ATOM 1700 N N . LYS A 1 215 ? 8.43 -35.281 -0.687 1 98.69 215 LYS A N 1
ATOM 1701 C CA . LYS A 1 215 ? 9.695 -35.688 -1.292 1 98.69 215 LYS A CA 1
ATOM 1702 C C . LYS A 1 215 ? 9.477 -36.312 -2.664 1 98.69 215 LYS A C 1
ATOM 1704 O O . LYS A 1 215 ? 10.164 -35.969 -3.629 1 98.69 215 LYS A O 1
ATOM 1709 N N . LYS A 1 216 ? 8.492 -37.25 -2.756 1 98.62 216 LYS A N 1
ATOM 1710 C CA . LYS A 1 216 ? 8.172 -37.875 -4.027 1 98.62 216 LYS A CA 1
ATOM 1711 C C . LYS A 1 216 ? 7.754 -36.844 -5.07 1 98.62 216 LYS A C 1
ATOM 1713 O O . LYS A 1 216 ? 8.195 -36.906 -6.223 1 98.62 216 LYS A O 1
ATOM 1718 N N . LEU A 1 217 ? 6.953 -35.938 -4.648 1 98.81 217 LEU A N 1
ATOM 1719 C CA . LEU A 1 217 ? 6.43 -34.906 -5.555 1 98.81 217 LEU A CA 1
ATOM 1720 C C . LEU A 1 217 ? 7.543 -34 -6.027 1 98.81 217 LEU A C 1
ATOM 1722 O O . LEU A 1 217 ? 7.586 -33.594 -7.203 1 98.81 217 LEU A O 1
ATOM 1726 N N . TYR A 1 218 ? 8.414 -33.594 -5.133 1 98.81 218 TYR A N 1
ATOM 1727 C CA . TYR A 1 218 ? 9.539 -32.719 -5.504 1 98.81 218 TYR A CA 1
ATOM 1728 C C . TYR A 1 218 ? 10.461 -33.438 -6.488 1 98.81 218 TYR A C 1
ATOM 1730 O O . TYR A 1 218 ? 10.898 -32.844 -7.473 1 98.81 218 TYR A O 1
ATOM 1738 N N . ASN A 1 219 ? 10.742 -34.688 -6.199 1 98.62 219 ASN A N 1
ATOM 1739 C CA . ASN A 1 219 ? 11.562 -35.469 -7.117 1 98.62 219 ASN A CA 1
ATOM 1740 C C . ASN A 1 219 ? 10.93 -35.562 -8.5 1 98.62 219 ASN A C 1
ATOM 1742 O O . ASN A 1 219 ? 11.625 -35.5 -9.516 1 98.62 219 ASN A O 1
ATOM 1746 N N . TYR A 1 220 ? 9.641 -35.781 -8.523 1 98.56 220 TYR A N 1
ATOM 1747 C CA . TYR A 1 220 ? 8.906 -35.781 -9.781 1 98.56 220 TYR A CA 1
ATOM 1748 C C . TYR A 1 220 ? 9.078 -34.438 -10.523 1 98.56 220 TYR A C 1
ATOM 1750 O O . TYR A 1 220 ? 9.336 -34.438 -11.727 1 98.56 220 TYR A O 1
ATOM 1758 N N . ALA A 1 221 ? 8.906 -33.344 -9.828 1 98.75 221 ALA A N 1
ATOM 1759 C CA . ALA A 1 221 ? 9.031 -32 -10.414 1 98.75 221 ALA A CA 1
ATOM 1760 C C . ALA A 1 221 ? 10.414 -31.828 -11.039 1 98.75 221 ALA A C 1
ATOM 1762 O O . ALA A 1 221 ? 10.531 -31.344 -12.164 1 98.75 221 ALA A O 1
ATOM 1763 N N . VAL A 1 222 ? 11.43 -32.219 -10.289 1 98.5 222 VAL A N 1
ATOM 1764 C CA . VAL A 1 222 ? 12.805 -32.062 -10.758 1 98.5 222 VAL A CA 1
ATOM 1765 C C . VAL A 1 222 ? 13.016 -32.906 -12 1 98.5 222 VAL A C 1
ATOM 1767 O O . VAL A 1 222 ? 13.57 -32.469 -13 1 98.5 222 VAL A O 1
ATOM 1770 N N . ALA A 1 223 ? 12.578 -34.156 -11.961 1 98.19 223 ALA A N 1
ATOM 1771 C CA . ALA A 1 223 ? 12.758 -35.094 -13.07 1 98.19 223 ALA A CA 1
ATOM 1772 C C . ALA A 1 223 ? 12.062 -34.594 -14.328 1 98.19 223 ALA A C 1
ATOM 1774 O O . ALA A 1 223 ? 12.57 -34.781 -15.438 1 98.19 223 ALA A O 1
ATOM 1775 N N . GLU A 1 224 ? 10.93 -33.969 -14.148 1 98.06 224 GLU A N 1
ATOM 1776 C CA . GLU A 1 224 ? 10.125 -33.5 -15.281 1 98.06 224 GLU A CA 1
ATOM 1777 C C . GLU A 1 224 ? 10.414 -32.031 -15.602 1 98.06 224 GLU A C 1
ATOM 1779 O O . GLU A 1 224 ? 9.766 -31.453 -16.469 1 98.06 224 GLU A O 1
ATOM 1784 N N . ASN A 1 225 ? 11.336 -31.391 -14.875 1 97.94 225 ASN A N 1
ATOM 1785 C CA . ASN A 1 225 ? 11.703 -30 -15.039 1 97.94 225 ASN A CA 1
ATOM 1786 C C . ASN A 1 225 ? 10.492 -29.078 -14.867 1 97.94 225 ASN A C 1
ATOM 1788 O O . ASN A 1 225 ? 10.219 -28.25 -15.734 1 97.94 225 ASN A O 1
ATOM 1792 N N . LEU A 1 226 ? 9.758 -29.312 -13.805 1 98.62 226 LEU A N 1
ATOM 1793 C CA . LEU A 1 226 ? 8.594 -28.5 -13.445 1 98.62 226 LEU A CA 1
ATOM 1794 C C . LEU A 1 226 ? 8.875 -27.656 -12.203 1 98.62 226 LEU A C 1
ATOM 1796 O O . LEU A 1 226 ? 9.641 -28.078 -11.328 1 98.62 226 LEU A O 1
ATOM 1800 N N . PRO A 1 227 ? 8.297 -26.453 -12.156 1 98.88 227 PRO A N 1
ATOM 1801 C CA . PRO A 1 227 ? 8.375 -25.75 -10.883 1 98.88 227 PRO A CA 1
ATOM 1802 C C . PRO A 1 227 ? 7.609 -26.438 -9.758 1 98.88 227 PRO A C 1
ATOM 1804 O O . PRO A 1 227 ? 6.578 -27.078 -10.016 1 98.88 227 PRO A O 1
ATOM 1807 N N . PHE A 1 228 ? 8.109 -26.344 -8.531 1 98.94 228 PHE A N 1
ATOM 1808 C CA . PHE A 1 228 ? 7.508 -26.891 -7.324 1 98.94 228 PHE A CA 1
ATOM 1809 C C . PHE A 1 228 ? 7.262 -25.781 -6.297 1 98.94 228 PHE A C 1
ATOM 1811 O O . PHE A 1 228 ? 8.172 -25.016 -5.969 1 98.94 228 PHE A O 1
ATOM 1818 N N . HIS A 1 229 ? 6.031 -25.688 -5.82 1 98.94 229 HIS A N 1
ATOM 1819 C CA . HIS A 1 229 ? 5.684 -24.688 -4.805 1 98.94 229 HIS A CA 1
ATOM 1820 C C . HIS A 1 229 ? 5.133 -25.359 -3.553 1 98.94 229 HIS A C 1
ATOM 1822 O O . HIS A 1 229 ? 4.523 -26.438 -3.633 1 98.94 229 HIS A O 1
ATOM 1828 N N . ILE A 1 230 ? 5.289 -24.734 -2.414 1 98.94 230 ILE A N 1
ATOM 1829 C CA . ILE A 1 230 ? 4.711 -25.203 -1.158 1 98.94 230 ILE A CA 1
ATOM 1830 C C . ILE A 1 230 ? 4.543 -24.031 -0.201 1 98.94 230 ILE A C 1
ATOM 1832 O O . ILE A 1 230 ? 5.434 -23.172 -0.082 1 98.94 230 ILE A O 1
ATOM 1836 N N . HIS A 1 231 ? 3.34 -23.859 0.4 1 98.75 231 HIS A N 1
ATOM 1837 C CA . HIS A 1 231 ? 3.25 -22.969 1.542 1 98.75 231 HIS A CA 1
ATOM 1838 C C . HIS A 1 231 ? 4.203 -23.391 2.656 1 98.75 231 HIS A C 1
ATOM 1840 O O . HIS A 1 231 ? 4.238 -24.562 3.033 1 98.75 231 HIS A O 1
ATOM 1846 N N . LEU A 1 232 ? 4.875 -22.406 3.16 1 98.56 232 LEU A N 1
ATOM 1847 C CA . LEU A 1 232 ? 5.922 -22.766 4.113 1 98.56 232 LEU A CA 1
ATOM 1848 C C . LEU A 1 232 ? 5.879 -21.844 5.332 1 98.56 232 LEU A C 1
ATOM 1850 O O . LEU A 1 232 ? 6.184 -20.656 5.23 1 98.56 232 LEU A O 1
ATOM 1854 N N . GLU A 1 233 ? 5.48 -22.406 6.465 1 98.31 233 GLU A N 1
ATOM 1855 C CA . GLU A 1 233 ? 5.582 -21.781 7.781 1 98.31 233 GLU A CA 1
ATOM 1856 C C . GLU A 1 233 ? 5.004 -20.359 7.762 1 98.31 233 GLU A C 1
ATOM 1858 O O . GLU A 1 233 ? 5.637 -19.422 8.25 1 98.31 233 GLU A O 1
ATOM 1863 N N . GLU A 1 234 ? 3.826 -20.234 7.168 1 96.75 234 GLU A N 1
ATOM 1864 C CA . GLU A 1 234 ? 3.107 -18.969 7.082 1 96.75 234 GLU A CA 1
ATOM 1865 C C . GLU A 1 234 ? 2.615 -18.516 8.453 1 96.75 234 GLU A C 1
ATOM 1867 O O . GLU A 1 234 ? 2.557 -17.312 8.734 1 96.75 234 GLU A O 1
ATOM 1872 N N . GLN A 1 235 ? 2.244 -19.469 9.281 1 95 235 GLN A N 1
ATOM 1873 C CA . GLN A 1 235 ? 1.741 -19.234 10.625 1 95 235 GLN A CA 1
ATOM 1874 C C . GLN A 1 235 ? 2.566 -19.984 11.664 1 95 235 GLN A C 1
ATOM 1876 O O . GLN A 1 235 ? 3.004 -21.109 11.414 1 95 235 GLN A O 1
ATOM 1881 N N . PRO A 1 236 ? 2.676 -19.422 12.867 1 95.75 236 PRO A N 1
ATOM 1882 C CA . PRO A 1 236 ? 3.414 -20.109 13.922 1 95.75 236 PRO A CA 1
ATOM 1883 C C . PRO A 1 236 ? 2.801 -21.469 14.281 1 95.75 236 PRO A C 1
ATOM 1885 O O . PRO A 1 236 ? 3.521 -22.406 14.641 1 95.75 236 PRO A O 1
ATOM 1888 N N . LYS A 1 237 ? 1.526 -21.547 14.141 1 94.19 237 LYS A N 1
ATOM 1889 C CA . LYS A 1 237 ? 0.832 -22.781 14.492 1 94.19 237 LYS A CA 1
ATOM 1890 C C . LYS A 1 237 ? 1.328 -23.953 13.656 1 94.19 237 LYS A C 1
ATOM 1892 O O . LYS A 1 237 ? 1.386 -25.078 14.133 1 94.19 237 LYS A O 1
ATOM 1897 N N . GLU A 1 238 ? 1.651 -23.75 12.391 1 95.44 238 GLU A N 1
ATOM 1898 C CA . GLU A 1 238 ? 2.174 -24.812 11.531 1 95.44 238 GLU A CA 1
ATOM 1899 C C . GLU A 1 238 ? 3.453 -25.406 12.117 1 95.44 238 GLU A C 1
ATOM 1901 O O . GLU A 1 238 ? 3.633 -26.625 12.109 1 95.44 238 GLU A O 1
ATOM 1906 N N . ILE A 1 239 ? 4.316 -24.562 12.617 1 97.62 239 ILE A N 1
ATOM 1907 C CA . ILE A 1 239 ? 5.582 -25.016 13.203 1 97.62 239 ILE A CA 1
ATOM 1908 C C . ILE A 1 239 ? 5.312 -25.781 14.492 1 97.62 239 ILE A C 1
ATOM 1910 O O . ILE A 1 239 ? 5.848 -26.875 14.688 1 97.62 239 ILE A O 1
ATOM 1914 N N . ALA A 1 240 ? 4.465 -25.203 15.344 1 97 240 ALA A N 1
ATOM 1915 C CA . ALA A 1 240 ? 4.133 -25.828 16.625 1 97 240 ALA A CA 1
ATOM 1916 C C . ALA A 1 240 ? 3.518 -27.219 16.391 1 97 240 ALA A C 1
ATOM 1918 O O . ALA A 1 240 ? 3.879 -28.172 17.078 1 97 240 ALA A O 1
ATOM 1919 N N . ASP A 1 241 ? 2.58 -27.312 15.43 1 96.5 241 ASP A N 1
ATOM 1920 C CA . ASP A 1 241 ? 1.914 -28.578 15.125 1 96.5 241 ASP A CA 1
ATOM 1921 C C . ASP A 1 241 ? 2.898 -29.594 14.562 1 96.5 241 ASP A C 1
ATOM 1923 O O . ASP A 1 241 ? 2.805 -30.781 14.859 1 96.5 241 ASP A O 1
ATOM 1927 N N . CYS A 1 242 ? 3.807 -29.141 13.742 1 97.5 242 CYS A N 1
ATOM 1928 C CA . CYS A 1 242 ? 4.824 -30.016 13.172 1 97.5 242 CYS A CA 1
ATOM 1929 C C . CYS A 1 242 ? 5.723 -30.594 14.266 1 97.5 242 CYS A C 1
ATOM 1931 O O . CYS A 1 242 ? 5.988 -31.797 14.289 1 97.5 242 CYS A O 1
ATOM 1933 N N . GLN A 1 243 ? 6.145 -29.734 15.148 1 97.62 243 GLN A N 1
ATOM 1934 C CA . GLN A 1 243 ? 7.023 -30.141 16.234 1 97.62 243 GLN A CA 1
ATOM 1935 C C . GLN A 1 243 ? 6.332 -31.141 17.156 1 97.62 243 GLN A C 1
ATOM 1937 O O . GLN A 1 243 ? 6.934 -32.156 17.562 1 97.62 243 GLN A O 1
ATOM 1942 N N . LYS A 1 244 ? 5.078 -30.875 17.469 1 96.81 244 LYS A N 1
ATOM 1943 C CA . LYS A 1 244 ? 4.293 -31.797 18.281 1 96.81 244 LYS A CA 1
ATOM 1944 C C . LYS A 1 244 ? 4.164 -33.156 17.609 1 96.81 244 LYS A C 1
ATOM 1946 O O . LYS A 1 244 ? 4.312 -34.188 18.25 1 96.81 244 LYS A O 1
ATOM 1951 N N . PHE A 1 245 ? 3.877 -33.156 16.375 1 95.94 245 PHE A N 1
ATOM 1952 C CA . PHE A 1 245 ? 3.682 -34.375 15.594 1 95.94 245 PHE A CA 1
ATOM 1953 C C . PHE A 1 245 ? 4.957 -35.188 15.562 1 95.94 245 PHE A C 1
ATOM 1955 O O . PHE A 1 245 ? 4.918 -36.406 15.742 1 95.94 245 PHE A O 1
ATOM 1962 N N . LEU A 1 246 ? 6.137 -34.531 15.367 1 95.19 246 LEU A N 1
ATOM 1963 C CA . LEU A 1 246 ? 7.418 -35.188 15.219 1 95.19 246 LEU A CA 1
ATOM 1964 C C . LEU A 1 246 ? 8.016 -35.531 16.578 1 95.19 246 LEU A C 1
ATOM 1966 O O . LEU A 1 246 ? 8.891 -36.406 16.688 1 95.19 246 LEU A O 1
ATOM 1970 N N . GLY A 1 247 ? 7.547 -34.875 17.609 1 95.38 247 GLY A N 1
ATOM 1971 C CA . GLY A 1 247 ? 8.18 -35 18.906 1 95.38 247 GLY A CA 1
ATOM 1972 C C . GLY A 1 247 ? 9.578 -34.406 18.953 1 95.38 247 GLY A C 1
ATOM 1973 O O . GLY A 1 247 ? 10.445 -34.906 19.656 1 95.38 247 GLY A O 1
ATOM 1974 N N . LYS A 1 248 ? 9.828 -33.469 18.078 1 94.81 248 LYS A N 1
ATOM 1975 C CA . LYS A 1 248 ? 11.125 -32.781 17.938 1 94.81 248 LYS A CA 1
ATOM 1976 C C . LYS A 1 248 ? 10.953 -31.281 17.812 1 94.81 248 LYS A C 1
ATOM 1978 O O . LYS A 1 248 ? 9.828 -30.781 17.828 1 94.81 248 LYS A O 1
ATOM 1983 N N . THR A 1 249 ? 12.039 -30.578 17.766 1 94.12 249 THR A N 1
ATOM 1984 C CA . THR A 1 249 ? 12 -29.109 17.703 1 94.12 249 THR A CA 1
ATOM 1985 C C . THR A 1 249 ? 12.023 -28.641 16.25 1 94.12 249 THR A C 1
ATOM 1987 O O . THR A 1 249 ? 11.852 -27.453 15.977 1 94.12 249 THR A O 1
ATOM 1990 N N . GLN A 1 250 ? 12.117 -29.562 15.367 1 94.75 250 GLN A N 1
ATOM 1991 C CA . GLN A 1 250 ? 12.227 -29.219 13.953 1 94.75 250 GLN A CA 1
ATOM 1992 C C . GLN A 1 250 ? 10.875 -28.828 13.375 1 94.75 250 GLN A C 1
ATOM 1994 O O . GLN A 1 250 ? 9.859 -29.453 13.68 1 94.75 250 GLN A O 1
ATOM 1999 N N . GLY A 1 251 ? 10.898 -27.766 12.594 1 97.25 251 GLY A N 1
ATOM 2000 C CA . GLY A 1 251 ? 9.727 -27.391 11.828 1 97.25 251 GLY A CA 1
ATOM 2001 C C . GLY A 1 251 ? 9.75 -27.906 10.398 1 97.25 251 GLY A C 1
ATOM 2002 O O . GLY A 1 251 ? 10.664 -28.641 10.016 1 97.25 251 GLY A O 1
ATOM 2003 N N . PRO A 1 252 ? 8.781 -27.516 9.586 1 98.44 252 PRO A N 1
ATOM 2004 C CA . PRO A 1 252 ? 8.68 -27.984 8.203 1 98.44 252 PRO A CA 1
ATOM 2005 C C . PRO A 1 252 ? 9.93 -27.672 7.375 1 98.44 252 PRO A C 1
ATOM 2007 O O . PRO A 1 252 ? 10.43 -28.531 6.648 1 98.44 252 PRO A O 1
ATOM 2010 N N . SER A 1 253 ? 10.453 -26.453 7.484 1 98.56 253 SER A N 1
ATOM 2011 C CA . SER A 1 253 ? 11.602 -26.062 6.672 1 98.56 253 SER A CA 1
ATOM 2012 C C . SER A 1 253 ? 12.836 -26.875 7.051 1 98.56 253 SER A C 1
ATOM 2014 O O . SER A 1 253 ? 13.664 -27.203 6.195 1 98.56 253 SER A O 1
ATOM 2016 N N . ASP A 1 254 ? 12.945 -27.203 8.344 1 98.31 254 ASP A N 1
ATOM 2017 C CA . ASP A 1 254 ? 14.055 -28.062 8.773 1 98.31 254 ASP A CA 1
ATOM 2018 C C . ASP A 1 254 ? 14.016 -29.406 8.07 1 98.31 254 ASP A C 1
ATOM 2020 O O . ASP A 1 254 ? 15.039 -29.891 7.574 1 98.31 254 ASP A O 1
ATOM 2024 N N . ILE A 1 255 ? 12.852 -30 8.062 1 98.19 255 ILE A N 1
ATOM 2025 C CA . ILE A 1 255 ? 12.672 -31.328 7.477 1 98.19 255 ILE A CA 1
ATOM 2026 C C . ILE A 1 255 ? 12.914 -31.25 5.969 1 98.19 255 ILE A C 1
ATOM 2028 O O . ILE A 1 255 ? 13.609 -32.094 5.406 1 98.19 255 ILE A O 1
ATOM 2032 N N . LEU A 1 256 ? 12.359 -30.297 5.316 1 98.5 256 LEU A N 1
ATOM 2033 C CA . LEU A 1 256 ? 12.492 -30.172 3.869 1 98.5 256 LEU A CA 1
ATOM 2034 C C . LEU A 1 256 ? 13.953 -29.969 3.475 1 98.5 256 LEU A C 1
ATOM 2036 O O . LEU A 1 256 ? 14.422 -30.547 2.498 1 98.5 256 LEU A O 1
ATOM 2040 N N . LEU A 1 257 ? 14.688 -29.109 4.227 1 98.19 257 LEU A N 1
ATOM 2041 C CA . LEU A 1 257 ? 16.094 -28.812 3.938 1 98.19 257 LEU A CA 1
ATOM 2042 C C . LEU A 1 257 ? 16.969 -30.047 4.094 1 98.19 257 LEU A C 1
ATOM 2044 O O . LEU A 1 257 ? 17.969 -30.188 3.402 1 98.19 257 LEU A O 1
ATOM 2048 N N . THR A 1 258 ? 16.547 -30.953 4.961 1 96.75 258 THR A N 1
ATOM 2049 C CA . THR A 1 258 ? 17.359 -32.125 5.23 1 96.75 258 THR A CA 1
ATOM 2050 C C . THR A 1 258 ? 16.953 -33.281 4.316 1 96.75 258 THR A C 1
ATOM 2052 O O . THR A 1 258 ? 17.766 -34.188 4.039 1 96.75 258 THR A O 1
ATOM 2055 N N . THR A 1 259 ? 15.734 -33.312 3.799 1 96.81 259 THR A N 1
ATOM 2056 C CA . THR A 1 259 ? 15.234 -34.469 3.104 1 96.81 259 THR A CA 1
ATOM 2057 C C . THR A 1 259 ? 15.211 -34.25 1.595 1 96.81 259 THR A C 1
ATOM 2059 O O . THR A 1 259 ? 15.227 -35.188 0.815 1 96.81 259 THR A O 1
ATOM 2062 N N . LEU A 1 260 ? 15.125 -33 1.146 1 97.94 260 LEU A N 1
ATOM 2063 C CA . LEU A 1 260 ? 15.023 -32.688 -0.277 1 97.94 260 LEU A CA 1
ATOM 2064 C C . LEU A 1 260 ? 16.344 -32.156 -0.812 1 97.94 260 LEU A C 1
ATOM 2066 O O . LEU A 1 260 ? 17.062 -31.453 -0.098 1 97.94 260 LEU A O 1
ATOM 2070 N N . ASN A 1 261 ? 16.703 -32.469 -2.035 1 97.25 261 ASN A N 1
ATOM 2071 C CA . ASN A 1 261 ? 17.781 -31.797 -2.746 1 97.25 261 ASN A CA 1
ATOM 2072 C C . ASN A 1 261 ? 17.297 -30.5 -3.4 1 97.25 261 ASN A C 1
ATOM 2074 O O . ASN A 1 261 ? 17.141 -30.438 -4.621 1 97.25 261 ASN A O 1
ATOM 2078 N N . LEU A 1 262 ? 17.219 -29.516 -2.625 1 98 262 LEU A N 1
ATOM 2079 C CA . LEU A 1 262 ? 16.562 -28.281 -3.035 1 98 262 LEU A CA 1
ATOM 2080 C C . LEU A 1 262 ? 17.391 -27.531 -4.074 1 98 262 LEU A C 1
ATOM 2082 O O . LEU A 1 262 ? 18.625 -27.641 -4.082 1 98 262 LEU A O 1
ATOM 2086 N N . GLY A 1 263 ? 16.781 -26.812 -4.934 1 97.69 263 GLY A N 1
ATOM 2087 C CA . GLY A 1 263 ? 17.359 -25.969 -5.973 1 97.69 263 GLY A CA 1
ATOM 2088 C C . GLY A 1 263 ? 16.359 -25 -6.57 1 97.69 263 GLY A C 1
ATOM 2089 O O . GLY A 1 263 ? 15.422 -24.562 -5.898 1 97.69 263 GLY A O 1
ATOM 2090 N N . GLU A 1 264 ? 16.578 -24.656 -7.781 1 97.19 264 GLU A N 1
ATOM 2091 C CA . GLU A 1 264 ? 15.844 -23.562 -8.414 1 97.19 264 GLU A CA 1
ATOM 2092 C C . GLU A 1 264 ? 14.391 -23.953 -8.672 1 97.19 264 GLU A C 1
ATOM 2094 O O . GLU A 1 264 ? 13.547 -23.078 -8.906 1 97.19 264 GLU A O 1
ATOM 2099 N N . HIS A 1 265 ? 14.078 -25.25 -8.641 1 98.12 265 HIS A N 1
ATOM 2100 C CA . HIS A 1 265 ? 12.711 -25.688 -8.883 1 98.12 265 HIS A CA 1
ATOM 2101 C C . HIS A 1 265 ? 11.82 -25.406 -7.676 1 98.12 265 HIS A C 1
ATOM 2103 O O . HIS A 1 265 ? 10.594 -25.375 -7.801 1 98.12 265 HIS A O 1
ATOM 2109 N N . PHE A 1 266 ? 12.422 -25.203 -6.535 1 98.88 266 PHE A N 1
ATOM 2110 C CA . PHE A 1 266 ? 11.688 -25.094 -5.281 1 98.88 266 PHE A CA 1
ATOM 2111 C C . PHE A 1 266 ? 11.312 -23.641 -5.004 1 98.88 266 PHE A C 1
ATOM 2113 O O . PHE A 1 266 ? 12.164 -22.75 -5.047 1 98.88 266 PHE A O 1
ATOM 2120 N N . THR A 1 267 ? 10.086 -23.453 -4.707 1 98.94 267 THR A N 1
ATOM 2121 C CA . THR A 1 267 ? 9.633 -22.156 -4.195 1 98.94 267 THR A CA 1
ATOM 2122 C C . THR A 1 267 ? 8.867 -22.344 -2.887 1 98.94 267 THR A C 1
ATOM 2124 O O . THR A 1 267 ? 7.828 -23 -2.854 1 98.94 267 THR A O 1
ATOM 2127 N N . GLY A 1 268 ? 9.414 -21.828 -1.762 1 98.88 268 GLY A N 1
ATOM 2128 C CA . GLY A 1 268 ? 8.656 -21.672 -0.53 1 98.88 268 GLY A CA 1
ATOM 2129 C C . GLY A 1 268 ? 7.816 -20.406 -0.507 1 98.88 268 GLY A C 1
ATOM 2130 O O . GLY A 1 268 ? 8.344 -19.297 -0.647 1 98.88 268 GLY A O 1
ATOM 2131 N N . VAL A 1 269 ? 6.523 -20.562 -0.374 1 98.88 269 VAL A N 1
ATOM 2132 C CA . VAL A 1 269 ? 5.609 -19.422 -0.387 1 98.88 269 VAL A CA 1
ATOM 2133 C C . VAL A 1 269 ? 5.43 -18.891 1.032 1 98.88 269 VAL A C 1
ATOM 2135 O O . VAL A 1 269 ? 5.281 -19.656 1.979 1 98.88 269 VAL A O 1
ATOM 2138 N N . HIS A 1 270 ? 5.426 -17.562 1.223 1 98.5 270 HIS A N 1
ATOM 2139 C CA . HIS A 1 270 ? 5.316 -16.797 2.455 1 98.5 270 HIS A CA 1
ATOM 2140 C C . HIS A 1 270 ? 6.598 -16.875 3.273 1 98.5 270 HIS A C 1
ATOM 2142 O O . HIS A 1 270 ? 7.359 -15.914 3.348 1 98.5 270 HIS A O 1
ATOM 2148 N N . ALA A 1 271 ? 6.836 -18.109 3.791 1 98.44 271 ALA A N 1
ATOM 2149 C CA . ALA A 1 271 ? 8.016 -18.359 4.621 1 98.44 271 ALA A CA 1
ATOM 2150 C C . ALA A 1 271 ? 8.133 -17.328 5.73 1 98.44 271 ALA A C 1
ATOM 2152 O O . ALA A 1 271 ? 9.234 -16.891 6.062 1 98.44 271 ALA A O 1
ATOM 2153 N N . THR A 1 272 ? 7.07 -16.922 6.309 1 98.12 272 THR A N 1
ATOM 2154 C CA . THR A 1 272 ? 6.973 -15.797 7.227 1 98.12 272 THR A CA 1
ATOM 2155 C C . THR A 1 272 ? 7.707 -16.094 8.531 1 98.12 272 THR A C 1
ATOM 2157 O O . THR A 1 272 ? 8.336 -15.203 9.109 1 98.12 272 THR A O 1
ATOM 2160 N N . TYR A 1 273 ? 7.625 -17.344 8.969 1 98 273 TYR A N 1
ATOM 2161 C CA . TYR A 1 273 ? 8.203 -17.688 10.258 1 98 273 TYR A CA 1
ATOM 2162 C C . TYR A 1 273 ? 9.352 -18.688 10.086 1 98 273 TYR A C 1
ATOM 2164 O O . TYR A 1 273 ? 9.758 -19.344 11.047 1 98 273 TYR A O 1
ATOM 2172 N N . THR A 1 274 ? 9.781 -18.828 8.844 1 98.5 274 THR A N 1
ATOM 2173 C CA . THR A 1 274 ? 11.008 -19.594 8.609 1 98.5 274 THR A CA 1
ATOM 2174 C C . THR A 1 274 ? 12.203 -18.906 9.266 1 98.5 274 THR A C 1
ATOM 2176 O O . THR A 1 274 ? 12.367 -17.688 9.148 1 98.5 274 THR A O 1
ATOM 2179 N N . SER A 1 275 ? 13.008 -19.672 9.93 1 97.69 275 SER A N 1
ATOM 2180 C CA . SER A 1 275 ? 14.133 -19.094 10.672 1 97.69 275 SER A CA 1
ATOM 2181 C C . SER A 1 275 ? 15.125 -18.438 9.727 1 97.69 275 SER A C 1
ATOM 2183 O O . SER A 1 275 ? 15.227 -18.797 8.555 1 97.69 275 SER A O 1
ATOM 2185 N N . ALA A 1 276 ? 15.875 -17.469 10.258 1 97 276 ALA A N 1
ATOM 2186 C CA . ALA A 1 276 ? 16.906 -16.781 9.484 1 97 276 ALA A CA 1
ATOM 2187 C C . ALA A 1 276 ? 17.938 -17.766 8.938 1 97 276 ALA A C 1
ATOM 2189 O O . ALA A 1 276 ? 18.406 -17.625 7.812 1 97 276 ALA A O 1
ATOM 2190 N N . ALA A 1 277 ? 18.297 -18.688 9.758 1 97.81 277 ALA A N 1
ATOM 2191 C CA . ALA A 1 277 ? 19.266 -19.703 9.352 1 97.81 277 ALA A CA 1
ATOM 2192 C C . ALA A 1 277 ? 18.75 -20.516 8.172 1 97.81 277 ALA A C 1
ATOM 2194 O O . ALA A 1 277 ? 19.484 -20.766 7.211 1 97.81 277 ALA A O 1
ATOM 2195 N N . ASN A 1 278 ? 17.484 -20.953 8.242 1 98.5 278 ASN A N 1
ATOM 2196 C CA . ASN A 1 278 ? 16.906 -21.734 7.152 1 98.5 278 ASN A CA 1
ATOM 2197 C C . ASN A 1 278 ? 16.734 -20.891 5.891 1 98.5 278 ASN A C 1
ATOM 2199 O O . ASN A 1 278 ? 16.859 -21.406 4.777 1 98.5 278 ASN A O 1
ATOM 2203 N N . MET A 1 279 ? 16.438 -19.609 6.031 1 98.31 279 MET A N 1
ATOM 2204 C CA . MET A 1 279 ? 16.344 -18.719 4.879 1 98.31 279 MET A CA 1
ATOM 2205 C C . MET A 1 279 ? 17.688 -18.609 4.172 1 98.31 279 MET A C 1
ATOM 2207 O O . MET A 1 279 ? 17.75 -18.578 2.939 1 98.31 279 MET A O 1
ATOM 2211 N N . ARG A 1 280 ? 18.75 -18.516 4.945 1 97.94 280 ARG A N 1
ATOM 2212 C CA . ARG A 1 280 ? 20.094 -18.469 4.367 1 97.94 280 ARG A CA 1
ATOM 2213 C C . ARG A 1 280 ? 20.406 -19.781 3.643 1 97.94 280 ARG A C 1
ATOM 2215 O O . ARG A 1 280 ? 21.031 -19.766 2.576 1 97.94 280 ARG A O 1
ATOM 2222 N N . ALA A 1 281 ? 20 -20.844 4.285 1 98.31 281 ALA A N 1
ATOM 2223 C CA . ALA A 1 281 ? 20.219 -22.141 3.656 1 98.31 281 ALA A CA 1
ATOM 2224 C C . ALA A 1 281 ? 19.469 -22.25 2.328 1 98.31 281 ALA A C 1
ATOM 2226 O O . ALA A 1 281 ? 20.016 -22.719 1.335 1 98.31 281 ALA A O 1
ATOM 2227 N N . LEU A 1 282 ? 18.203 -21.828 2.312 1 98.19 282 LEU A N 1
ATOM 2228 C CA . LEU A 1 282 ? 17.438 -21.812 1.076 1 98.19 282 LEU A CA 1
ATOM 2229 C C . LEU A 1 282 ? 18.141 -21 -0.001 1 98.19 282 LEU A C 1
ATOM 2231 O O . LEU A 1 282 ? 18.25 -21.438 -1.149 1 98.19 282 LEU A O 1
ATOM 2235 N N . ALA A 1 283 ? 18.656 -19.844 0.388 1 97.25 283 ALA A N 1
ATOM 2236 C CA . ALA A 1 283 ? 19.359 -18.969 -0.54 1 97.25 283 ALA A CA 1
ATOM 2237 C C . ALA A 1 283 ? 20.594 -19.656 -1.109 1 97.25 283 ALA A C 1
ATOM 2239 O O . ALA A 1 283 ? 20.844 -19.594 -2.316 1 97.25 283 ALA A O 1
ATOM 2240 N N . SER A 1 284 ? 21.344 -20.266 -0.258 1 97.69 284 SER A N 1
ATOM 2241 C CA . SER A 1 284 ? 22.594 -20.891 -0.656 1 97.69 284 SER A CA 1
ATOM 2242 C C . SER A 1 284 ? 22.359 -22.031 -1.632 1 97.69 284 SER A C 1
ATOM 2244 O O . SER A 1 284 ? 23.203 -22.328 -2.467 1 97.69 284 SER A O 1
ATOM 2246 N N . LEU A 1 285 ? 21.203 -22.641 -1.575 1 98 285 LEU A N 1
ATOM 2247 C CA . LEU A 1 285 ? 20.875 -23.781 -2.416 1 98 285 LEU A CA 1
ATOM 2248 C C . LEU A 1 285 ? 20.203 -23.328 -3.711 1 98 285 LEU A C 1
ATOM 2250 O O . LEU A 1 285 ? 19.984 -24.141 -4.609 1 98 285 LEU A O 1
ATOM 2254 N N . GLY A 1 286 ? 19.859 -22.078 -3.74 1 97.5 286 GLY A N 1
ATOM 2255 C CA . GLY A 1 286 ? 19.25 -21.531 -4.941 1 97.5 286 GLY A CA 1
ATOM 2256 C C . GLY A 1 286 ? 17.75 -21.703 -4.977 1 97.5 286 GLY A C 1
ATOM 2257 O O . GLY A 1 286 ? 17.125 -21.562 -6.031 1 97.5 286 GLY A O 1
ATOM 2258 N N . ALA A 1 287 ? 17.156 -22 -3.854 1 98.38 287 ALA A N 1
ATOM 2259 C CA . ALA A 1 287 ? 15.695 -22.078 -3.766 1 98.38 287 ALA A CA 1
ATOM 2260 C C . ALA A 1 287 ? 15.062 -20.688 -3.859 1 98.38 287 ALA A C 1
ATOM 2262 O O . ALA A 1 287 ? 15.711 -19.688 -3.578 1 98.38 287 ALA A O 1
ATOM 2263 N N . ASN A 1 288 ? 13.836 -20.672 -4.332 1 98.5 288 ASN A N 1
ATOM 2264 C CA . ASN A 1 288 ? 13.07 -19.438 -4.406 1 98.5 288 ASN A CA 1
ATOM 2265 C C . ASN A 1 288 ? 12.156 -19.266 -3.195 1 98.5 288 ASN A C 1
ATOM 2267 O O . ASN A 1 288 ? 11.742 -20.25 -2.586 1 98.5 288 ASN A O 1
ATOM 2271 N N . VAL A 1 289 ? 11.906 -18.047 -2.832 1 98.75 289 VAL A N 1
ATOM 2272 C CA . VAL A 1 289 ? 10.859 -17.719 -1.864 1 98.75 289 VAL A CA 1
ATOM 2273 C C . VAL A 1 289 ? 9.898 -16.688 -2.467 1 98.75 289 VAL A C 1
ATOM 2275 O O . VAL A 1 289 ? 10.328 -15.656 -2.99 1 98.75 289 VAL A O 1
ATOM 2278 N N . SER A 1 290 ? 8.633 -16.984 -2.475 1 98.88 290 SER A N 1
ATOM 2279 C CA . SER A 1 290 ? 7.594 -16.062 -2.912 1 98.88 290 SER A CA 1
ATOM 2280 C C . SER A 1 290 ? 6.941 -15.359 -1.726 1 98.88 290 SER A C 1
ATOM 2282 O O . SER A 1 290 ? 6.391 -16.016 -0.838 1 98.88 290 SER A O 1
ATOM 2284 N N . ILE A 1 291 ? 7.035 -14.086 -1.692 1 98.31 291 ILE A N 1
ATOM 2285 C CA . ILE A 1 291 ? 6.422 -13.328 -0.607 1 98.31 291 ILE A CA 1
ATOM 2286 C C . ILE A 1 291 ? 5.199 -12.578 -1.126 1 98.31 291 ILE A C 1
ATOM 2288 O O . ILE A 1 291 ? 5.168 -12.148 -2.285 1 98.31 291 ILE A O 1
ATOM 2292 N N . CYS A 1 292 ? 4.188 -12.438 -0.321 1 98.75 292 CYS A N 1
ATOM 2293 C CA . CYS A 1 292 ? 2.9 -11.844 -0.674 1 98.75 292 CYS A CA 1
ATOM 2294 C C . CYS A 1 292 ? 2.484 -10.789 0.345 1 98.75 292 CYS A C 1
ATOM 2296 O O . CYS A 1 292 ? 1.509 -10.984 1.075 1 98.75 292 CYS A O 1
ATOM 2298 N N . PRO A 1 293 ? 3.127 -9.617 0.302 1 98.44 293 PRO A N 1
ATOM 2299 C CA . PRO A 1 293 ? 2.98 -8.641 1.384 1 98.44 293 PRO A CA 1
ATOM 2300 C C . PRO A 1 293 ? 1.532 -8.219 1.604 1 98.44 293 PRO A C 1
ATOM 2302 O O . PRO A 1 293 ? 1.075 -8.133 2.746 1 98.44 293 PRO A O 1
ATOM 2305 N N . CYS A 1 294 ? 0.76 -7.934 0.614 1 98.5 294 CYS A N 1
ATOM 2306 C CA . CYS A 1 294 ? -0.618 -7.48 0.768 1 98.5 294 CYS A CA 1
ATOM 2307 C C . CYS A 1 294 ? -1.463 -8.531 1.472 1 98.5 294 CYS A C 1
ATOM 2309 O O . CYS A 1 294 ? -2.246 -8.211 2.367 1 98.5 294 CYS A O 1
ATOM 2311 N N . THR A 1 295 ? -1.283 -9.797 1.093 1 98.12 295 THR A N 1
ATOM 2312 C CA . THR A 1 295 ? -2.021 -10.875 1.734 1 98.12 295 THR A CA 1
ATOM 2313 C C . THR A 1 295 ? -1.522 -11.102 3.158 1 98.12 295 THR A C 1
ATOM 2315 O O . THR A 1 295 ? -2.318 -11.328 4.074 1 98.12 295 THR A O 1
ATOM 2318 N N . GLU A 1 296 ? -0.195 -11.086 3.336 1 98 296 GLU A N 1
ATOM 2319 C CA . GLU A 1 296 ? 0.385 -11.305 4.656 1 98 296 GLU A CA 1
ATOM 2320 C C . GLU A 1 296 ? -0.065 -10.234 5.645 1 98 296 GLU A C 1
ATOM 2322 O O . GLU A 1 296 ? -0.295 -10.516 6.82 1 98 296 GLU A O 1
ATOM 2327 N N . GLY A 1 297 ? -0.24 -8.992 5.176 1 97.56 297 GLY A N 1
ATOM 2328 C CA . GLY A 1 297 ? -0.835 -7.941 5.984 1 97.56 297 GLY A CA 1
ATOM 2329 C C . GLY A 1 297 ? -2.311 -8.164 6.258 1 97.56 297 GLY A C 1
ATOM 2330 O O . GLY A 1 297 ? -2.758 -8.062 7.402 1 97.56 297 GLY A O 1
ATOM 2331 N N . TYR A 1 298 ? -3.043 -8.508 5.199 1 97.44 298 TYR A N 1
ATOM 2332 C CA . TYR A 1 298 ? -4.484 -8.711 5.254 1 97.44 298 TYR A CA 1
ATOM 2333 C C . TYR A 1 298 ? -4.844 -9.82 6.23 1 97.44 298 TYR A C 1
ATOM 2335 O O . TYR A 1 298 ? -5.828 -9.719 6.969 1 97.44 298 TYR A O 1
ATOM 2343 N N . LEU A 1 299 ? -3.975 -10.844 6.281 1 95.88 299 LEU A N 1
ATOM 2344 C CA . LEU A 1 299 ? -4.285 -12.031 7.074 1 95.88 299 LEU A CA 1
ATOM 2345 C C . LEU A 1 299 ? -3.549 -12 8.406 1 95.88 299 LEU A C 1
ATOM 2347 O O . LEU A 1 299 ? -3.799 -12.828 9.281 1 95.88 299 LEU A O 1
ATOM 2351 N N . GLY A 1 300 ? -2.67 -11.055 8.578 1 95.62 300 GLY A N 1
ATOM 2352 C CA . GLY A 1 300 ? -1.908 -10.961 9.812 1 95.62 300 GLY A CA 1
ATOM 2353 C C . GLY A 1 300 ? -0.854 -12.047 9.945 1 95.62 300 GLY A C 1
ATOM 2354 O O . GLY A 1 300 ? -0.663 -12.609 11.023 1 95.62 300 GLY A O 1
ATOM 2355 N N . ASP A 1 301 ? -0.207 -12.406 8.852 1 95.88 301 ASP A N 1
ATOM 2356 C CA . ASP A 1 301 ? 0.738 -13.516 8.836 1 95.88 301 ASP A CA 1
ATOM 2357 C C . ASP A 1 301 ? 2.08 -13.109 9.438 1 95.88 301 ASP A C 1
ATOM 2359 O O . ASP A 1 301 ? 2.822 -13.953 9.938 1 95.88 301 ASP A O 1
ATOM 2363 N N . GLY A 1 302 ? 2.461 -11.844 9.32 1 96.94 302 GLY A N 1
ATOM 2364 C CA . GLY A 1 302 ? 3.766 -11.391 9.773 1 96.94 302 GLY A CA 1
ATOM 2365 C C . GLY A 1 302 ? 4.68 -10.969 8.648 1 96.94 302 GLY A C 1
ATOM 2366 O O . GLY A 1 302 ? 4.219 -10.688 7.535 1 96.94 302 GLY A O 1
ATOM 2367 N N . ILE A 1 303 ? 5.984 -10.734 8.945 1 97.81 303 ILE A N 1
ATOM 2368 C CA . ILE A 1 303 ? 6.984 -10.258 8 1 97.81 303 ILE A CA 1
ATOM 2369 C C . ILE A 1 303 ? 8.094 -11.297 7.848 1 97.81 303 ILE A C 1
ATOM 2371 O O . ILE A 1 303 ? 8.773 -11.633 8.82 1 97.81 303 ILE A O 1
ATOM 2375 N N . PRO A 1 304 ? 8.289 -11.859 6.695 1 97.88 304 PRO A N 1
ATOM 2376 C CA . PRO A 1 304 ? 9.336 -12.867 6.516 1 97.88 304 PRO A CA 1
ATOM 2377 C C . PRO A 1 304 ? 10.742 -12.297 6.727 1 97.88 304 PRO A C 1
ATOM 2379 O O . PRO A 1 304 ? 10.977 -11.109 6.473 1 97.88 304 PRO A O 1
ATOM 2382 N N . GLN A 1 305 ? 11.664 -13.141 7.137 1 96.19 305 GLN A N 1
ATOM 2383 C CA . GLN A 1 305 ? 13.055 -12.75 7.336 1 96.19 305 GLN A CA 1
ATOM 2384 C C . GLN A 1 305 ? 13.867 -12.953 6.062 1 96.19 305 GLN A C 1
ATOM 2386 O O . GLN A 1 305 ? 14.664 -13.891 5.973 1 96.19 305 GLN A O 1
ATOM 2391 N N . ILE A 1 306 ? 13.836 -12.016 5.199 1 96 306 ILE A N 1
ATOM 2392 C CA . ILE A 1 306 ? 14.531 -12.18 3.926 1 96 306 ILE A CA 1
ATOM 2393 C C . ILE A 1 306 ? 15.945 -11.617 4.031 1 96 306 ILE A C 1
ATOM 2395 O O . ILE A 1 306 ? 16.234 -10.836 4.941 1 96 306 ILE A O 1
ATOM 2399 N N . ASN A 1 307 ? 16.812 -12.039 3.186 1 95.5 307 ASN A N 1
ATOM 2400 C CA . ASN A 1 307 ? 18.188 -11.539 3.102 1 95.5 307 ASN A CA 1
ATOM 2401 C C . ASN A 1 307 ? 18.562 -11.211 1.664 1 95.5 307 ASN A C 1
ATOM 2403 O O . ASN A 1 307 ? 17.828 -11.523 0.729 1 95.5 307 ASN A O 1
ATOM 2407 N N . GLU A 1 308 ? 19.688 -10.602 1.461 1 94.31 308 GLU A N 1
ATOM 2408 C CA . GLU A 1 308 ? 20.078 -10.023 0.178 1 94.31 308 GLU A CA 1
ATOM 2409 C C . GLU A 1 308 ? 20.344 -11.109 -0.859 1 94.31 308 GLU A C 1
ATOM 2411 O O . GLU A 1 308 ? 20.219 -10.867 -2.062 1 94.31 308 GLU A O 1
ATOM 2416 N N . ASP A 1 309 ? 20.609 -12.297 -0.438 1 95.88 309 ASP A N 1
ATOM 2417 C CA . ASP A 1 309 ? 21.031 -13.352 -1.365 1 95.88 309 ASP A CA 1
ATOM 2418 C C . ASP A 1 309 ? 19.844 -14.227 -1.759 1 95.88 309 ASP A C 1
ATOM 2420 O O . ASP A 1 309 ? 19.969 -15.086 -2.633 1 95.88 309 ASP A O 1
ATOM 2424 N N . LEU A 1 310 ? 18.75 -14.039 -1.134 1 96.75 310 LEU A N 1
ATOM 2425 C CA . LEU A 1 310 ? 17.594 -14.883 -1.345 1 96.75 310 LEU A CA 1
ATOM 2426 C C . LEU A 1 310 ? 16.875 -14.516 -2.641 1 96.75 310 LEU A C 1
ATOM 2428 O O . LEU A 1 310 ? 16.469 -13.359 -2.826 1 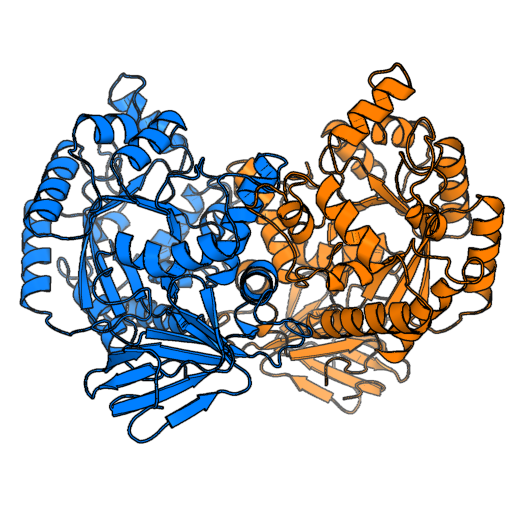96.75 310 LEU A O 1
ATOM 2432 N N . PRO A 1 311 ? 16.766 -15.43 -3.609 1 97.62 311 PRO A N 1
ATOM 2433 C CA . PRO A 1 311 ? 15.883 -15.164 -4.742 1 97.62 311 PRO A CA 1
ATOM 2434 C C . PRO A 1 311 ? 14.422 -15.031 -4.332 1 97.62 311 PRO A C 1
ATOM 2436 O O . PRO A 1 311 ? 13.812 -16 -3.881 1 97.62 311 PRO A O 1
ATOM 2439 N N . ILE A 1 312 ? 13.891 -13.836 -4.48 1 98.44 312 ILE A N 1
ATOM 2440 C CA . ILE A 1 312 ? 12.508 -13.625 -4.051 1 98.44 312 ILE A CA 1
ATOM 2441 C C . ILE A 1 312 ? 11.641 -13.273 -5.25 1 98.44 312 ILE A C 1
ATOM 2443 O O . ILE A 1 312 ? 12.148 -12.852 -6.293 1 98.44 312 ILE A O 1
ATOM 2447 N N . SER A 1 313 ? 10.438 -13.516 -5.188 1 98.88 313 SER A N 1
ATOM 2448 C CA . SER A 1 313 ? 9.367 -13.086 -6.086 1 98.88 313 SER A CA 1
ATOM 2449 C C . SER A 1 313 ? 8.125 -12.664 -5.309 1 98.88 313 SER A C 1
ATOM 2451 O O . SER A 1 313 ? 8.094 -12.766 -4.078 1 98.88 313 SER A O 1
ATOM 2453 N N . PHE A 1 314 ? 7.125 -12.133 -6.027 1 98.88 314 PHE A N 1
ATOM 2454 C CA . PHE A 1 314 ? 5.938 -11.625 -5.352 1 98.88 314 PHE A CA 1
ATOM 2455 C C . PHE A 1 314 ? 4.684 -12.32 -5.859 1 98.88 314 PHE A C 1
ATOM 2457 O O . PHE A 1 314 ? 4.586 -12.648 -7.047 1 98.88 314 PHE A O 1
ATOM 2464 N N . GLY A 1 315 ? 3.781 -12.562 -4.973 1 98.88 315 GLY A N 1
ATOM 2465 C CA . GLY A 1 315 ? 2.469 -13.086 -5.309 1 98.88 315 GLY A CA 1
ATOM 2466 C C . GLY A 1 315 ? 1.33 -12.25 -4.758 1 98.88 315 GLY A C 1
ATOM 2467 O O . GLY A 1 315 ? 1.459 -11.633 -3.699 1 98.88 315 GLY A O 1
ATOM 2468 N N . SER A 1 316 ? 0.207 -12.289 -5.453 1 98.56 316 SER A N 1
ATOM 2469 C CA . SER A 1 316 ? -0.989 -11.602 -4.977 1 98.56 316 SER A CA 1
ATOM 2470 C C . SER A 1 316 ? -1.754 -12.453 -3.971 1 98.56 316 SER A C 1
ATOM 2472 O O . SER A 1 316 ? -2.479 -11.93 -3.123 1 98.56 316 SER A O 1
ATOM 2474 N N . ASP A 1 317 ? -1.658 -13.812 -4.117 1 98.44 317 ASP A N 1
ATOM 2475 C CA . ASP A 1 317 ? -2.15 -14.82 -3.178 1 98.44 317 ASP A CA 1
ATOM 2476 C C . ASP A 1 317 ? -3.666 -14.727 -3.02 1 98.44 317 ASP A C 1
ATOM 2478 O O . ASP A 1 317 ? -4.418 -15.195 -3.879 1 98.44 317 ASP A O 1
ATOM 2482 N N . CYS A 1 318 ? -4.211 -14.031 -1.995 1 96.56 318 CYS A N 1
ATOM 2483 C CA . CYS A 1 318 ? -5.652 -14.047 -1.77 1 96.56 318 CYS A CA 1
ATOM 2484 C C . CYS A 1 318 ? -6.359 -13.062 -2.697 1 96.56 318 CYS A C 1
ATOM 2486 O O . CYS A 1 318 ? -7.586 -13.102 -2.824 1 96.56 318 CYS A O 1
ATOM 2488 N N . ASN A 1 319 ? -5.645 -12.172 -3.357 1 97.56 319 ASN A N 1
ATOM 2489 C CA . ASN A 1 319 ? -6.133 -11.305 -4.418 1 97.56 319 ASN A CA 1
ATOM 2490 C C . ASN A 1 319 ? -7.184 -10.32 -3.9 1 97.56 319 ASN A C 1
ATOM 2492 O O . ASN A 1 319 ? -8.016 -9.844 -4.668 1 97.56 319 ASN A O 1
ATOM 2496 N N . ASN A 1 320 ? -7.168 -10.094 -2.584 1 96.56 320 ASN A N 1
ATOM 2497 C CA . ASN A 1 320 ? -7.992 -8.992 -2.096 1 96.56 320 ASN A CA 1
ATOM 2498 C C . ASN A 1 320 ? -7.547 -7.66 -2.682 1 96.56 320 ASN A C 1
ATOM 2500 O O . ASN A 1 320 ? -8.375 -6.809 -3 1 96.56 320 ASN A O 1
ATOM 2504 N N . ARG A 1 321 ? -6.32 -7.492 -2.721 1 97.56 321 ARG A N 1
ATOM 2505 C CA . ARG A 1 321 ? -5.66 -6.395 -3.418 1 97.56 321 ARG A CA 1
ATOM 2506 C C . ARG A 1 321 ? -4.73 -6.914 -4.508 1 97.56 321 ARG A C 1
ATOM 2508 O O . ARG A 1 321 ? -3.854 -7.738 -4.242 1 97.56 321 ARG A O 1
ATOM 2515 N N . ILE A 1 322 ? -4.957 -6.504 -5.746 1 98.31 322 ILE A N 1
ATOM 2516 C CA . ILE A 1 322 ? -4.105 -6.895 -6.863 1 98.31 322 ILE A CA 1
ATOM 2517 C C . ILE A 1 322 ? -3.328 -5.684 -7.371 1 98.31 322 ILE A C 1
ATOM 2519 O O . ILE A 1 322 ? -3.844 -4.898 -8.172 1 98.31 322 ILE A O 1
ATOM 2523 N N . CYS A 1 323 ? -2.111 -5.551 -6.906 1 98.56 323 CYS A N 1
ATOM 2524 C CA . CYS A 1 323 ? -1.22 -4.465 -7.293 1 98.56 323 CYS A CA 1
ATOM 2525 C C . CYS A 1 323 ? 0.238 -4.848 -7.062 1 98.56 323 CYS A C 1
ATOM 2527 O O . CYS A 1 323 ? 0.71 -4.863 -5.926 1 98.56 323 CYS A O 1
ATOM 2529 N N . MET A 1 324 ? 0.964 -5.098 -8.109 1 98.75 324 MET A N 1
ATOM 2530 C CA . MET A 1 324 ? 2.348 -5.555 -8 1 98.75 324 MET A CA 1
ATOM 2531 C C . MET A 1 324 ? 3.25 -4.434 -7.492 1 98.75 324 MET A C 1
ATOM 2533 O O . MET A 1 324 ? 4.211 -4.688 -6.766 1 98.75 324 MET A O 1
ATOM 2537 N N . LEU A 1 325 ? 2.93 -3.17 -7.805 1 98.75 325 LEU A N 1
ATOM 2538 C CA . LEU A 1 325 ? 3.705 -2.047 -7.289 1 98.75 325 LEU A CA 1
ATOM 2539 C C . LEU A 1 325 ? 3.602 -1.968 -5.77 1 98.75 325 LEU A C 1
ATOM 2541 O O . LEU A 1 325 ? 4.598 -1.705 -5.086 1 98.75 325 LEU A O 1
ATOM 2545 N N . GLU A 1 326 ? 2.426 -2.217 -5.277 1 98.69 326 GLU A N 1
ATOM 2546 C CA . GLU A 1 326 ? 2.232 -2.227 -3.83 1 98.69 326 GLU A CA 1
ATOM 2547 C C . GLU A 1 326 ? 2.908 -3.436 -3.191 1 98.69 326 GLU A C 1
ATOM 2549 O O . GLU A 1 326 ? 3.471 -3.334 -2.1 1 98.69 326 GLU A O 1
ATOM 2554 N N . GLU A 1 327 ? 2.836 -4.617 -3.877 1 98.81 327 GLU A N 1
ATOM 2555 C CA . GLU A 1 327 ? 3.578 -5.773 -3.385 1 98.81 327 GLU A CA 1
ATOM 2556 C C . GLU A 1 327 ? 5.062 -5.453 -3.236 1 98.81 327 GLU A C 1
ATOM 2558 O O . GLU A 1 327 ? 5.664 -5.734 -2.195 1 98.81 327 GLU A O 1
ATOM 2563 N N . MET A 1 328 ? 5.66 -4.848 -4.227 1 98.69 328 MET A N 1
ATOM 2564 C CA . MET A 1 328 ? 7.078 -4.5 -4.23 1 98.69 328 MET A CA 1
ATOM 2565 C C . MET A 1 328 ? 7.402 -3.518 -3.109 1 98.69 328 MET A C 1
ATOM 2567 O O . MET A 1 328 ? 8.305 -3.76 -2.309 1 98.69 328 MET A O 1
ATOM 2571 N N . ARG A 1 329 ? 6.605 -2.484 -3.064 1 98 329 ARG A N 1
ATOM 2572 C CA . ARG A 1 329 ? 6.859 -1.396 -2.129 1 98 329 ARG A CA 1
ATOM 2573 C C . ARG A 1 329 ? 6.773 -1.882 -0.686 1 98 329 ARG A C 1
ATOM 2575 O O . ARG A 1 329 ? 7.656 -1.59 0.126 1 98 329 ARG A O 1
ATOM 2582 N N . TRP A 1 330 ? 5.812 -2.715 -0.38 1 98.56 330 TRP A N 1
ATOM 2583 C CA . TRP A 1 330 ? 5.594 -3.094 1.012 1 98.56 330 TRP A CA 1
ATOM 2584 C C . TRP A 1 330 ? 6.41 -4.328 1.376 1 98.56 330 TRP A C 1
ATOM 2586 O O . TRP A 1 330 ? 6.605 -4.621 2.557 1 98.56 330 TRP A O 1
ATOM 2596 N N . ALA A 1 331 ? 6.953 -5.031 0.343 1 98.44 331 ALA A N 1
ATOM 2597 C CA . ALA A 1 331 ? 8.023 -5.977 0.657 1 98.44 331 ALA A CA 1
ATOM 2598 C C . ALA A 1 331 ? 9.227 -5.262 1.256 1 98.44 331 ALA A C 1
ATOM 2600 O O . ALA A 1 331 ? 9.875 -5.781 2.17 1 98.44 331 ALA A O 1
ATOM 2601 N N . CYS A 1 332 ? 9.5 -4.105 0.743 1 98 332 CYS A N 1
ATOM 2602 C CA . CYS A 1 332 ? 10.602 -3.271 1.209 1 98 332 CYS A CA 1
ATOM 2603 C C . CYS A 1 332 ? 10.242 -2.57 2.514 1 98 332 CYS A C 1
ATOM 2605 O O . CYS A 1 332 ? 10.953 -2.701 3.51 1 98 332 CYS A O 1
ATOM 2607 N N . PHE A 1 333 ? 9.094 -1.895 2.586 1 98.31 333 PHE A N 1
ATOM 2608 C CA . PHE A 1 333 ? 8.695 -1.06 3.713 1 98.31 333 PHE A CA 1
ATOM 2609 C C . PHE A 1 333 ? 8.57 -1.891 4.984 1 98.31 333 PHE A C 1
ATOM 2611 O O . PHE A 1 333 ? 8.984 -1.456 6.059 1 98.31 333 PHE A O 1
ATOM 2618 N N . SER A 1 334 ? 7.977 -3.1 4.855 1 98.06 334 SER A N 1
ATOM 2619 C CA . SER A 1 334 ? 7.793 -3.928 6.043 1 98.06 334 SER A CA 1
ATOM 2620 C C . SER A 1 334 ? 9.133 -4.348 6.637 1 98.06 334 SER A C 1
ATOM 2622 O O . SER A 1 334 ? 9.289 -4.395 7.859 1 98.06 334 SER A O 1
ATOM 2624 N N . GLN A 1 335 ? 10.125 -4.648 5.773 1 97.25 335 GLN A N 1
ATOM 2625 C CA . GLN A 1 335 ? 11.469 -4.973 6.254 1 97.25 335 GLN A CA 1
ATOM 2626 C C . GLN A 1 335 ? 12.109 -3.77 6.945 1 97.25 335 GLN A C 1
ATOM 2628 O O . GLN A 1 335 ? 12.734 -3.914 7.996 1 97.25 335 GLN A O 1
ATOM 2633 N N . GLN A 1 336 ? 11.922 -2.596 6.367 1 96.31 336 GLN A N 1
ATOM 2634 C CA . GLN A 1 336 ? 12.484 -1.364 6.91 1 96.31 336 GLN A CA 1
ATOM 2635 C C . GLN A 1 336 ? 11.891 -1.039 8.273 1 96.31 336 GLN A C 1
ATOM 2637 O O . GLN A 1 336 ? 12.617 -0.674 9.203 1 96.31 336 GLN A O 1
ATOM 2642 N N . MET A 1 337 ? 10.562 -1.153 8.391 1 96.5 337 MET A N 1
ATOM 2643 C CA . MET A 1 337 ? 9.891 -0.881 9.656 1 96.5 337 MET A CA 1
ATOM 2644 C C . MET A 1 337 ? 10.367 -1.832 10.75 1 96.5 337 MET A C 1
ATOM 2646 O O . MET A 1 337 ? 10.641 -1.406 11.867 1 96.5 337 MET A O 1
ATOM 2650 N N . ARG A 1 338 ? 10.5 -3.078 10.352 1 94.88 338 ARG A N 1
ATOM 2651 C CA . ARG A 1 338 ? 10.93 -4.09 11.312 1 94.88 338 ARG A CA 1
ATOM 2652 C C . ARG A 1 338 ? 12.375 -3.857 11.75 1 94.88 338 ARG A C 1
ATOM 2654 O O . ARG A 1 338 ? 12.711 -4.043 12.914 1 94.88 338 ARG A O 1
ATOM 2661 N N . GLY A 1 339 ? 13.195 -3.434 10.828 1 93.81 339 GLY A N 1
ATOM 2662 C CA . GLY A 1 339 ? 14.625 -3.324 11.086 1 93.81 339 GLY A CA 1
ATOM 2663 C C . GLY A 1 339 ? 15.047 -1.93 11.508 1 93.81 339 GLY A C 1
ATOM 2664 O O . GLY A 1 339 ? 16.203 -1.711 11.875 1 93.81 339 GLY A O 1
ATOM 2665 N N . ASN A 1 340 ? 14.102 -0.947 11.461 1 94.44 340 ASN A N 1
ATOM 2666 C CA . ASN A 1 340 ? 14.43 0.459 11.672 1 94.44 340 ASN A CA 1
ATOM 2667 C C . ASN A 1 340 ? 15.633 0.892 10.844 1 94.44 340 ASN A C 1
ATOM 2669 O O . ASN A 1 340 ? 16.594 1.438 11.383 1 94.44 340 ASN A O 1
ATOM 2673 N N . SER A 1 341 ? 15.539 0.545 9.578 1 92.44 341 SER A N 1
ATOM 2674 C CA . SER A 1 341 ? 16.594 0.802 8.609 1 92.44 341 SER A CA 1
ATOM 2675 C C . SER A 1 341 ? 16.047 0.915 7.195 1 92.44 341 SER A C 1
ATOM 2677 O O . SER A 1 341 ? 14.992 0.356 6.891 1 92.44 341 SER A O 1
ATOM 2679 N N . ARG A 1 342 ? 16.703 1.653 6.359 1 92.75 342 ARG A N 1
ATOM 2680 C CA . ARG A 1 342 ? 16.281 1.812 4.973 1 92.75 342 ARG A CA 1
ATOM 2681 C C . ARG A 1 342 ? 17.125 0.952 4.043 1 92.75 342 ARG A C 1
ATOM 2683 O O . ARG A 1 342 ? 17.078 1.111 2.82 1 92.75 342 ARG A O 1
ATOM 2690 N N . SER A 1 343 ? 17.922 0.006 4.57 1 89.5 343 SER A N 1
ATOM 2691 C CA . SER A 1 343 ? 18.828 -0.813 3.773 1 89.5 343 SER A CA 1
ATOM 2692 C C . SER A 1 343 ? 18.75 -2.281 4.176 1 89.5 343 SER A C 1
ATOM 2694 O O . SER A 1 343 ? 19.766 -2.975 4.234 1 89.5 343 SER A O 1
ATOM 2696 N N . VAL A 1 344 ? 17.578 -2.678 4.457 1 92.5 344 VAL A N 1
ATOM 2697 C CA . VAL A 1 344 ? 17.391 -4.078 4.828 1 92.5 344 VAL A CA 1
ATOM 2698 C C . VAL A 1 344 ? 17.312 -4.938 3.57 1 92.5 344 VAL A C 1
ATOM 2700 O O . VAL A 1 344 ? 16.531 -4.656 2.664 1 92.5 344 VAL A O 1
ATOM 2703 N N . ALA A 1 345 ? 18.172 -6 3.404 1 92.81 345 ALA A N 1
ATOM 2704 C CA . ALA A 1 345 ? 18.203 -6.992 2.33 1 92.81 345 ALA A CA 1
ATOM 2705 C C . ALA A 1 345 ? 18.469 -6.332 0.982 1 92.81 345 ALA A C 1
ATOM 2707 O O . ALA A 1 345 ? 18.156 -6.895 -0.068 1 92.81 345 ALA A O 1
ATOM 2708 N N . ALA A 1 346 ? 18.906 -5.043 0.989 1 93.88 346 ALA A N 1
ATOM 2709 C CA . ALA A 1 346 ? 19.297 -4.293 -0.205 1 93.88 346 ALA A CA 1
ATOM 2710 C C . ALA A 1 346 ? 18.141 -4.219 -1.197 1 93.88 346 ALA A C 1
ATOM 2712 O O . ALA A 1 346 ? 18.328 -4.422 -2.398 1 93.88 346 ALA A O 1
ATOM 2713 N N . LEU A 1 347 ? 16.984 -3.973 -0.731 1 96.44 347 LEU A N 1
ATOM 2714 C CA . LEU A 1 347 ? 15.789 -3.965 -1.566 1 96.44 347 LEU A CA 1
ATOM 2715 C C . LEU A 1 347 ? 15.656 -2.639 -2.307 1 96.44 347 LEU A C 1
ATOM 2717 O O . LEU A 1 347 ? 14.703 -1.892 -2.08 1 96.44 347 LEU A O 1
ATOM 2721 N N . SER A 1 348 ? 16.578 -2.381 -3.287 1 95.69 348 SER A N 1
ATOM 2722 C CA . SER A 1 348 ? 16.469 -1.211 -4.152 1 95.69 348 SER A CA 1
ATOM 2723 C C . SER A 1 348 ? 15.273 -1.327 -5.094 1 95.69 348 SER A C 1
ATOM 2725 O O . SER A 1 348 ? 14.719 -2.412 -5.266 1 95.69 348 SER A O 1
ATOM 2727 N N . ALA A 1 349 ? 14.883 -0.201 -5.668 1 96.94 349 ALA A N 1
ATOM 2728 C CA . ALA A 1 349 ? 13.797 -0.201 -6.645 1 96.94 349 ALA A CA 1
ATOM 2729 C C . ALA A 1 349 ? 14.094 -1.168 -7.789 1 96.94 349 ALA A C 1
ATOM 2731 O O . ALA A 1 349 ? 13.203 -1.895 -8.242 1 96.94 349 ALA A O 1
ATOM 2732 N N . GLU A 1 350 ? 15.32 -1.235 -8.227 1 96.94 350 GLU A N 1
ATOM 2733 C CA . GLU A 1 350 ? 15.719 -2.113 -9.32 1 96.94 350 GLU A CA 1
ATOM 2734 C C . GLU A 1 350 ? 15.609 -3.582 -8.922 1 96.94 350 GLU A C 1
ATOM 2736 O O . GLU A 1 350 ? 15.125 -4.406 -9.703 1 96.94 350 GLU A O 1
ATOM 2741 N N . LYS A 1 351 ? 16.047 -3.875 -7.703 1 97.12 351 LYS A N 1
ATOM 2742 C CA . LYS A 1 351 ? 15.953 -5.246 -7.219 1 97.12 351 LYS A CA 1
ATOM 2743 C C . LYS A 1 351 ? 14.492 -5.684 -7.094 1 97.12 351 LYS A C 1
ATOM 2745 O O . LYS A 1 351 ? 14.141 -6.812 -7.438 1 97.12 351 LYS A O 1
ATOM 2750 N N . LEU A 1 352 ? 13.695 -4.789 -6.574 1 98.44 352 LEU A N 1
ATOM 2751 C CA . LEU A 1 352 ? 12.273 -5.082 -6.414 1 98.44 352 LEU A CA 1
ATOM 2752 C C . LEU A 1 352 ? 11.617 -5.336 -7.77 1 98.44 352 LEU A C 1
ATOM 2754 O O . LEU A 1 352 ? 10.836 -6.277 -7.918 1 98.44 352 LEU A O 1
ATOM 2758 N N . LEU A 1 353 ? 11.906 -4.512 -8.742 1 98.69 353 LEU A N 1
ATOM 2759 C CA . LEU A 1 353 ? 11.367 -4.684 -10.086 1 98.69 353 LEU A CA 1
ATOM 2760 C C . LEU A 1 353 ? 11.828 -6.004 -10.695 1 98.69 353 LEU A C 1
ATOM 2762 O O . LEU A 1 353 ? 11.031 -6.723 -11.297 1 98.69 353 LEU A O 1
ATOM 2766 N N . SER A 1 354 ? 13.094 -6.336 -10.5 1 98.38 354 SER A N 1
ATOM 2767 C CA . SER A 1 354 ? 13.617 -7.605 -10.984 1 98.38 354 SER A CA 1
ATOM 2768 C C . SER A 1 354 ? 12.898 -8.789 -10.336 1 98.38 354 SER A C 1
ATOM 2770 O O . SER A 1 354 ? 12.609 -9.781 -11 1 98.38 354 SER A O 1
ATOM 2772 N N . ALA A 1 355 ? 12.625 -8.664 -9.062 1 98.56 355 ALA A N 1
ATOM 2773 C CA . ALA A 1 355 ? 11.93 -9.727 -8.344 1 98.56 355 ALA A CA 1
ATOM 2774 C C . ALA A 1 355 ? 10.508 -9.906 -8.867 1 98.56 355 ALA A C 1
ATOM 2776 O O . ALA A 1 355 ? 9.992 -11.023 -8.922 1 98.56 355 ALA A O 1
ATOM 2777 N N . ALA A 1 356 ? 9.891 -8.812 -9.297 1 98.88 356 ALA A N 1
ATOM 2778 C CA . ALA A 1 356 ? 8.5 -8.828 -9.734 1 98.88 356 ALA A CA 1
ATOM 2779 C C . ALA A 1 356 ? 8.383 -9.297 -11.188 1 98.88 356 ALA A C 1
ATOM 2781 O O . ALA A 1 356 ? 7.277 -9.469 -11.703 1 98.88 356 ALA A O 1
ATOM 2782 N N . THR A 1 357 ? 9.523 -9.469 -11.914 1 98.81 357 THR A N 1
ATOM 2783 C CA . THR A 1 357 ? 9.539 -9.875 -13.312 1 98.81 357 THR A CA 1
ATOM 2784 C C . THR A 1 357 ? 10.375 -11.133 -13.5 1 98.81 357 THR A C 1
ATOM 2786 O O . THR A 1 357 ? 9.875 -12.25 -13.352 1 98.81 357 THR A O 1
ATOM 2789 N N . GLU A 1 358 ? 11.68 -11.008 -13.391 1 98.69 358 GLU A N 1
ATOM 2790 C CA . GLU A 1 358 ? 12.594 -12.133 -13.555 1 98.69 358 GLU A CA 1
ATOM 2791 C C . GLU A 1 358 ? 12.461 -13.125 -12.398 1 98.69 358 GLU A C 1
ATOM 2793 O O . GLU A 1 358 ? 12.539 -14.336 -12.602 1 98.69 358 GLU A O 1
ATOM 2798 N N . GLY A 1 359 ? 12.305 -12.586 -11.195 1 98.75 359 GLY A N 1
ATOM 2799 C CA . GLY A 1 359 ? 12.148 -13.461 -10.047 1 98.75 359 GLY A CA 1
ATOM 2800 C C . GLY A 1 359 ? 10.914 -14.336 -10.125 1 98.75 359 GLY A C 1
ATOM 2801 O O . GLY A 1 359 ? 10.977 -15.531 -9.836 1 98.75 359 GLY A O 1
ATOM 2802 N N . GLY A 1 360 ? 9.805 -13.695 -10.484 1 98.94 360 GLY A N 1
ATOM 2803 C CA . GLY A 1 360 ? 8.594 -14.477 -10.695 1 98.94 360 GLY A CA 1
ATOM 2804 C C . GLY A 1 360 ? 8.734 -15.508 -11.797 1 98.94 360 GLY A C 1
ATOM 2805 O O . GLY A 1 360 ? 8.281 -16.641 -11.656 1 98.94 360 GLY A O 1
ATOM 2806 N N . ALA A 1 361 ? 9.391 -15.094 -12.906 1 98.94 361 ALA A N 1
ATOM 2807 C CA . ALA A 1 361 ? 9.602 -16.016 -14.023 1 98.94 361 ALA A CA 1
ATOM 2808 C C . ALA A 1 361 ? 10.445 -17.203 -13.594 1 98.94 361 ALA A C 1
ATOM 2810 O O . ALA A 1 361 ? 10.133 -18.344 -13.938 1 98.94 361 ALA A O 1
ATOM 2811 N N . ARG A 1 362 ? 11.445 -16.969 -12.812 1 98.75 362 ARG A N 1
ATOM 2812 C CA . ARG A 1 362 ? 12.305 -18.047 -12.312 1 98.75 362 ARG A CA 1
ATOM 2813 C C . ARG A 1 362 ? 11.523 -19 -11.422 1 98.75 362 ARG A C 1
ATOM 2815 O O . ARG A 1 362 ? 11.609 -20.219 -11.586 1 98.75 362 ARG A O 1
ATOM 2822 N N . SER A 1 363 ? 10.742 -18.453 -10.508 1 98.88 363 SER A N 1
ATOM 2823 C CA . SER A 1 363 ? 9.961 -19.25 -9.57 1 98.88 363 SER A CA 1
ATOM 2824 C C . SER A 1 363 ? 8.969 -20.156 -10.297 1 98.88 363 SER A C 1
ATOM 2826 O O . SER A 1 363 ? 8.688 -21.266 -9.852 1 98.88 363 SER A O 1
ATOM 2828 N N . LEU A 1 364 ? 8.531 -19.688 -11.492 1 98.94 364 LEU A N 1
ATOM 2829 C CA . LEU A 1 364 ? 7.461 -20.391 -12.195 1 98.94 364 LEU A CA 1
ATOM 2830 C C . LEU A 1 364 ? 8.023 -21.219 -13.352 1 98.94 364 LEU A C 1
ATOM 2832 O O . LEU A 1 364 ? 7.266 -21.781 -14.141 1 98.94 364 LEU A O 1
ATOM 2836 N N . GLY A 1 365 ? 9.328 -21.25 -13.492 1 98.69 365 GLY A N 1
ATOM 2837 C CA . GLY A 1 365 ? 9.945 -22 -14.57 1 98.69 365 GLY A CA 1
ATOM 2838 C C . GLY A 1 365 ? 9.766 -21.344 -15.93 1 98.69 365 GLY A C 1
ATOM 2839 O O . GLY A 1 365 ? 9.695 -22.031 -16.953 1 98.69 365 GLY A O 1
ATOM 2840 N N . LEU A 1 366 ? 9.656 -20.062 -15.938 1 98.81 366 LEU A N 1
ATOM 2841 C CA . LEU A 1 366 ? 9.383 -19.328 -17.172 1 98.81 366 LEU A CA 1
ATOM 2842 C C . LEU A 1 366 ? 10.586 -18.484 -17.578 1 98.81 366 LEU A C 1
ATOM 2844 O O . LEU A 1 366 ? 10.484 -17.656 -18.484 1 98.81 366 LEU A O 1
ATOM 2848 N N . ALA A 1 367 ? 11.727 -18.656 -16.953 1 98.38 367 ALA A N 1
ATOM 2849 C CA . ALA A 1 367 ? 12.867 -17.766 -17.125 1 98.38 367 ALA A CA 1
ATOM 2850 C C . ALA A 1 367 ? 13.305 -17.703 -18.578 1 98.38 367 ALA A C 1
ATOM 2852 O O . ALA A 1 367 ? 13.797 -16.672 -19.047 1 98.38 367 ALA A O 1
ATOM 2853 N N . ALA A 1 368 ? 13.086 -18.75 -19.297 1 98.06 368 ALA A N 1
ATOM 2854 C CA . ALA A 1 368 ? 13.5 -18.797 -20.703 1 98.06 368 ALA A CA 1
ATOM 2855 C C . ALA A 1 368 ? 12.422 -18.203 -21.609 1 98.06 368 ALA A C 1
ATOM 2857 O O . ALA A 1 368 ? 12.664 -17.969 -22.797 1 98.06 368 ALA A O 1
ATOM 2858 N N . LYS A 1 369 ? 11.305 -17.844 -21.062 1 98.56 369 LYS A N 1
ATOM 2859 C CA . LYS A 1 369 ? 10.164 -17.469 -21.891 1 98.56 369 LYS A CA 1
ATOM 2860 C C . LYS A 1 369 ? 9.789 -16 -21.672 1 98.56 369 LYS A C 1
ATOM 2862 O O . LYS A 1 369 ? 9.375 -15.312 -22.609 1 98.56 369 LYS A O 1
ATOM 2867 N N . VAL A 1 370 ? 9.812 -15.516 -20.438 1 98.75 370 VAL A N 1
ATOM 2868 C CA . VAL A 1 370 ? 9.375 -14.156 -20.125 1 98.75 370 VAL A CA 1
ATOM 2869 C C . VAL A 1 370 ? 10.203 -13.609 -18.969 1 98.75 370 VAL A C 1
ATOM 2871 O O . VAL A 1 370 ? 11.195 -14.219 -18.562 1 98.75 370 VAL A O 1
ATOM 2874 N N . GLY A 1 371 ? 9.906 -12.422 -18.484 1 98.56 371 GLY A N 1
ATOM 2875 C CA . GLY A 1 371 ? 10.492 -11.828 -17.297 1 98.56 371 GLY A CA 1
ATOM 2876 C C . GLY A 1 371 ? 11.453 -10.695 -17.609 1 98.56 371 GLY A C 1
ATOM 2877 O O . GLY A 1 371 ? 11.828 -9.93 -16.719 1 98.56 371 GLY A O 1
ATOM 2878 N N . ASP A 1 372 ? 11.945 -10.602 -18.797 1 98.5 372 ASP A N 1
ATOM 2879 C CA . ASP A 1 372 ? 12.789 -9.516 -19.297 1 98.5 372 ASP A CA 1
ATOM 2880 C C . ASP A 1 372 ? 12.703 -9.391 -20.812 1 98.5 372 ASP A C 1
ATOM 2882 O O . ASP A 1 372 ? 11.977 -10.148 -21.453 1 98.5 372 ASP A O 1
ATOM 2886 N N . PHE A 1 373 ? 13.305 -8.344 -21.359 1 98.56 373 PHE A N 1
ATOM 2887 C CA . PHE A 1 373 ? 13.344 -8.164 -22.797 1 98.56 373 PHE A CA 1
ATOM 2888 C C . PHE A 1 373 ? 14.633 -8.734 -23.391 1 98.56 373 PHE A C 1
ATOM 2890 O O . PHE A 1 373 ? 15.641 -8.031 -23.469 1 98.56 373 PHE A O 1
ATOM 2897 N N . GLN A 1 374 ? 14.586 -9.938 -23.734 1 98.25 374 GLN A N 1
ATOM 2898 C CA . GLN A 1 374 ? 15.703 -10.625 -24.391 1 98.25 374 GLN A CA 1
ATOM 2899 C C . GLN A 1 374 ? 15.242 -11.336 -25.656 1 98.25 374 GLN A C 1
ATOM 2901 O O . GLN A 1 374 ? 14.117 -11.836 -25.719 1 98.25 374 GLN A O 1
ATOM 2906 N N . VAL A 1 375 ? 16.172 -11.383 -26.594 1 98.19 375 VAL A N 1
ATOM 2907 C CA . VAL A 1 375 ? 15.867 -12.078 -27.844 1 98.19 375 VAL A CA 1
ATOM 2908 C C . VAL A 1 375 ? 15.5 -13.531 -27.547 1 98.19 375 VAL A C 1
ATOM 2910 O O . VAL A 1 375 ? 16.172 -14.203 -26.75 1 98.19 375 VAL A O 1
ATOM 2913 N N . GLY A 1 376 ? 14.398 -13.961 -28.125 1 98.5 376 GLY A N 1
ATOM 2914 C CA . GLY A 1 376 ? 13.945 -15.328 -27.938 1 98.5 376 GLY A CA 1
ATOM 2915 C C . GLY A 1 376 ? 12.805 -15.453 -26.938 1 98.5 376 GLY A C 1
ATOM 2916 O O . GLY A 1 376 ? 12.078 -16.453 -26.953 1 98.5 376 GLY A O 1
ATOM 2917 N N . LYS A 1 377 ? 12.602 -14.516 -26.125 1 98.75 377 LYS A N 1
ATOM 2918 C CA . LYS A 1 377 ? 11.516 -14.523 -25.156 1 98.75 377 LYS A CA 1
ATOM 2919 C C . LYS A 1 377 ? 10.266 -13.867 -25.719 1 98.75 377 LYS A C 1
ATOM 2921 O O . LYS A 1 377 ? 10.336 -13.117 -26.703 1 98.75 377 LYS A O 1
ATOM 2926 N N . TYR A 1 378 ? 9.141 -14.188 -25.156 1 98.88 378 TYR A N 1
ATOM 2927 C CA . TYR A 1 378 ? 7.891 -13.555 -25.562 1 98.88 378 TYR A CA 1
ATOM 2928 C C . TYR A 1 378 ? 7.855 -12.094 -25.125 1 98.88 378 TYR A C 1
ATOM 2930 O O . TYR A 1 378 ? 8.391 -11.742 -24.078 1 98.88 378 TYR A O 1
ATOM 2938 N N . PHE A 1 379 ? 7.227 -11.25 -25.938 1 98.75 379 PHE A N 1
ATOM 2939 C CA . PHE A 1 379 ? 7.004 -9.859 -25.562 1 98.75 379 PHE A CA 1
ATOM 2940 C C . PHE A 1 379 ? 5.82 -9.742 -24.609 1 98.75 379 PHE A C 1
ATOM 2942 O O . PHE A 1 379 ? 4.703 -9.43 -25.047 1 98.75 379 PHE A O 1
ATOM 2949 N N . ASP A 1 380 ? 5.992 -10.008 -23.406 1 98.88 380 ASP A N 1
ATOM 2950 C CA . ASP A 1 380 ? 5.102 -9.68 -22.281 1 98.88 380 ASP A CA 1
ATOM 2951 C C . ASP A 1 380 ? 5.527 -8.383 -21.609 1 98.88 380 ASP A C 1
ATOM 2953 O O . ASP A 1 380 ? 6.617 -8.305 -21.031 1 98.88 380 ASP A O 1
ATOM 2957 N N . ALA A 1 381 ? 4.605 -7.387 -21.609 1 98.81 381 ALA A N 1
ATOM 2958 C CA . ALA A 1 381 ? 5.066 -6.059 -21.219 1 98.81 381 ALA A CA 1
ATOM 2959 C C . ALA A 1 381 ? 3.932 -5.254 -20.578 1 98.81 381 ALA A C 1
ATOM 2961 O O . ALA A 1 381 ? 2.756 -5.57 -20.781 1 98.81 381 ALA A O 1
ATOM 2962 N N . VAL A 1 382 ? 4.285 -4.293 -19.828 1 98.75 382 VAL A N 1
ATOM 2963 C CA . VAL A 1 382 ? 3.371 -3.305 -19.266 1 98.75 382 VAL A CA 1
ATOM 2964 C C . VAL A 1 382 ? 3.947 -1.902 -19.453 1 98.75 382 VAL A C 1
ATOM 2966 O O . VAL A 1 382 ? 5.164 -1.708 -19.375 1 98.75 382 VAL A O 1
ATOM 2969 N N . THR A 1 383 ? 3.158 -0.965 -19.797 1 98.44 383 THR A N 1
ATOM 2970 C CA . THR A 1 383 ? 3.615 0.418 -19.875 1 98.44 383 THR A CA 1
ATOM 2971 C C . THR A 1 383 ? 2.922 1.278 -18.828 1 98.44 383 THR A C 1
ATOM 2973 O O . THR A 1 383 ? 1.791 0.991 -18.438 1 98.44 383 THR A O 1
ATOM 2976 N N . LEU A 1 384 ? 3.576 2.248 -18.312 1 98.19 384 LEU A N 1
ATOM 2977 C CA . LEU A 1 384 ? 3.035 3.225 -17.375 1 98.19 384 LEU A CA 1
ATOM 2978 C C . LEU A 1 384 ? 3.104 4.633 -17.953 1 98.19 384 LEU A C 1
ATOM 2980 O O . LEU A 1 384 ? 4.066 4.977 -18.641 1 98.19 384 LEU A O 1
ATOM 2984 N N . ASP A 1 385 ? 2.188 5.469 -17.625 1 97.62 385 ASP A N 1
ATOM 2985 C CA . ASP A 1 385 ? 1.972 6.789 -18.219 1 97.62 385 ASP A CA 1
ATOM 2986 C C . ASP A 1 385 ? 2.871 7.832 -17.547 1 97.62 385 ASP A C 1
ATOM 2988 O O . ASP A 1 385 ? 2.67 8.188 -16.391 1 97.62 385 ASP A O 1
ATOM 2992 N N . LEU A 1 386 ? 3.732 8.391 -18.312 1 96.62 386 LEU A N 1
ATOM 2993 C CA . LEU A 1 386 ? 4.672 9.383 -17.797 1 96.62 386 LEU A CA 1
ATOM 2994 C C . LEU A 1 386 ? 3.986 10.727 -17.594 1 96.62 386 LEU A C 1
ATOM 2996 O O . LEU A 1 386 ? 4.531 11.617 -16.938 1 96.62 386 LEU A O 1
ATOM 3000 N N . ASN A 1 387 ? 2.771 10.875 -18.125 1 94.56 387 ASN A N 1
ATOM 3001 C CA . ASN A 1 387 ? 2.047 12.133 -17.953 1 94.56 387 ASN A CA 1
ATOM 3002 C C . ASN A 1 387 ? 1.346 12.195 -16.594 1 94.56 387 ASN A C 1
ATOM 3004 O O . ASN A 1 387 ? 0.776 13.234 -16.25 1 94.56 387 ASN A O 1
ATOM 3008 N N . SER A 1 388 ? 1.431 11.117 -15.906 1 93.56 388 SER A N 1
ATOM 3009 C CA . SER A 1 388 ? 0.859 11.133 -14.562 1 93.56 388 SER A CA 1
ATOM 3010 C C . SER A 1 388 ? 1.515 12.211 -13.703 1 93.56 388 SER A C 1
ATOM 3012 O O . SER A 1 388 ? 2.734 12.375 -13.727 1 93.56 388 SER A O 1
ATOM 3014 N N . SER A 1 389 ? 0.697 12.883 -12.906 1 91.06 389 SER A N 1
ATOM 3015 C CA . SER A 1 389 ? 1.22 13.891 -11.992 1 91.06 389 SER A CA 1
ATOM 3016 C C . SER A 1 389 ? 2.178 13.273 -10.977 1 91.06 389 SER A C 1
ATOM 3018 O O . SER A 1 389 ? 3.1 13.938 -10.5 1 91.06 389 SER A O 1
ATOM 3020 N N . THR A 1 390 ? 2.031 12.008 -10.727 1 94.88 390 THR A N 1
ATOM 3021 C CA . THR A 1 390 ? 2.883 11.297 -9.789 1 94.88 390 THR A CA 1
ATOM 3022 C C . THR A 1 390 ? 4.316 11.211 -10.305 1 94.88 390 THR A C 1
ATOM 3024 O O . THR A 1 390 ? 5.262 11.133 -9.523 1 94.88 390 THR A O 1
ATOM 3027 N N . LEU A 1 391 ? 4.43 11.289 -11.594 1 95.44 391 LEU A N 1
ATOM 3028 C CA . LEU A 1 391 ? 5.738 11.062 -12.195 1 95.44 391 LEU A CA 1
ATOM 3029 C C . LEU A 1 391 ? 6.32 12.367 -12.734 1 95.44 391 LEU A C 1
ATOM 3031 O O . LEU A 1 391 ? 7.336 12.359 -13.43 1 95.44 391 LEU A O 1
ATOM 3035 N N . GLU A 1 392 ? 5.621 13.445 -12.359 1 90.5 392 GLU A N 1
ATOM 3036 C CA . GLU A 1 392 ? 6.141 14.742 -12.789 1 90.5 392 GLU A CA 1
ATOM 3037 C C . GLU A 1 392 ? 7.559 14.969 -12.281 1 90.5 392 GLU A C 1
ATOM 3039 O O . GLU A 1 392 ? 7.84 14.773 -11.094 1 90.5 392 GLU A O 1
ATOM 3044 N N . GLY A 1 393 ? 8.453 15.289 -13.141 1 88.06 393 GLY A N 1
ATOM 3045 C CA . GLY A 1 393 ? 9.828 15.594 -12.766 1 88.06 393 GLY A CA 1
ATOM 3046 C C . GLY A 1 393 ? 10.75 14.391 -12.852 1 88.06 393 GLY A C 1
ATOM 3047 O O . GLY A 1 393 ? 11.961 14.516 -12.68 1 88.06 393 GLY A O 1
ATOM 3048 N N . SER A 1 394 ? 10.172 13.258 -13.156 1 92.69 394 SER A N 1
ATOM 3049 C CA . SER A 1 394 ? 10.992 12.055 -13.234 1 92.69 394 SER A CA 1
ATOM 3050 C C . SER A 1 394 ? 11.828 12.031 -14.508 1 92.69 394 SER A C 1
ATOM 3052 O O . SER A 1 394 ? 11.461 12.641 -15.508 1 92.69 394 SER A O 1
ATOM 3054 N N . ASN A 1 395 ? 12.984 11.406 -14.414 1 94.94 395 ASN A N 1
ATOM 3055 C CA . ASN A 1 395 ? 13.883 11.164 -15.539 1 94.94 395 ASN A CA 1
ATOM 3056 C C . ASN A 1 395 ? 14.422 9.734 -15.531 1 94.94 395 ASN A C 1
ATOM 3058 O O . ASN A 1 395 ? 13.969 8.898 -14.75 1 94.94 395 ASN A O 1
ATOM 3062 N N . ALA A 1 396 ? 15.328 9.461 -16.422 1 95.25 396 ALA A N 1
ATOM 3063 C CA . ALA A 1 396 ? 15.812 8.094 -16.609 1 95.25 396 ALA A CA 1
ATOM 3064 C C . ALA A 1 396 ? 16.453 7.566 -15.328 1 95.25 396 ALA A C 1
ATOM 3066 O O . ALA A 1 396 ? 16.328 6.379 -15.016 1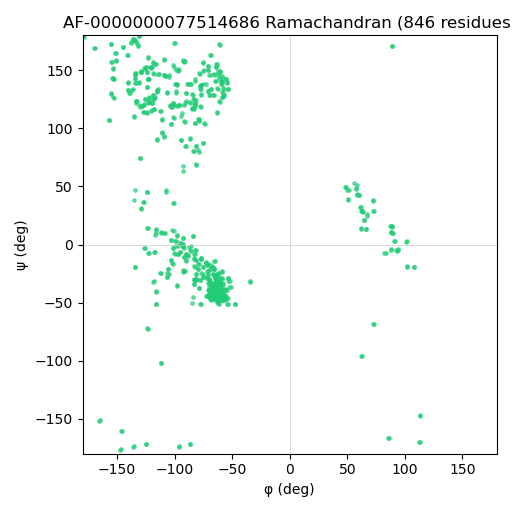 95.25 396 ALA A O 1
ATOM 3067 N N . ALA A 1 397 ? 17.078 8.453 -14.586 1 93.88 397 ALA A N 1
ATOM 3068 C CA . ALA A 1 397 ? 17.828 8.047 -13.406 1 93.88 397 ALA A CA 1
ATOM 3069 C C . ALA A 1 397 ? 16.906 7.801 -12.219 1 93.88 397 ALA A C 1
ATOM 3071 O O . ALA A 1 397 ? 17.25 7.062 -11.289 1 93.88 397 ALA A O 1
ATOM 3072 N N . THR A 1 398 ? 15.656 8.391 -12.25 1 95.38 398 THR A N 1
ATOM 3073 C CA . THR A 1 398 ? 14.82 8.375 -11.055 1 95.38 398 THR A CA 1
ATOM 3074 C C . THR A 1 398 ? 13.531 7.598 -11.305 1 95.38 398 THR A C 1
ATOM 3076 O O . THR A 1 398 ? 12.805 7.277 -10.359 1 95.38 398 THR A O 1
ATOM 3079 N N . ILE A 1 399 ? 13.25 7.18 -12.492 1 97.69 399 ILE A N 1
ATOM 3080 C CA . ILE A 1 399 ? 11.922 6.734 -12.906 1 97.69 399 ILE A CA 1
ATOM 3081 C C . ILE A 1 399 ? 11.594 5.406 -12.234 1 97.69 399 ILE A C 1
ATOM 3083 O O . ILE A 1 399 ? 10.445 5.176 -11.828 1 97.69 399 ILE A O 1
ATOM 3087 N N . VAL A 1 400 ? 12.562 4.488 -12.086 1 97.88 400 VAL A N 1
ATOM 3088 C CA . VAL A 1 400 ? 12.266 3.184 -11.5 1 97.88 400 VAL A CA 1
ATOM 3089 C C . VAL A 1 400 ? 11.891 3.348 -10.031 1 97.88 400 VAL A C 1
ATOM 3091 O O . VAL A 1 400 ? 10.906 2.764 -9.57 1 97.88 400 VAL A O 1
ATOM 3094 N N . ASP A 1 401 ? 12.664 4.191 -9.344 1 97.06 401 ASP A N 1
ATOM 3095 C CA . ASP A 1 401 ? 12.375 4.492 -7.945 1 97.06 401 ASP A CA 1
ATOM 3096 C C . ASP A 1 401 ? 11 5.141 -7.797 1 97.06 401 ASP A C 1
ATOM 3098 O O . ASP A 1 401 ? 10.195 4.719 -6.961 1 97.06 401 ASP A O 1
ATOM 3102 N N . ALA A 1 402 ? 10.688 6.086 -8.648 1 97.94 402 ALA A N 1
ATOM 3103 C CA . ALA A 1 402 ? 9.406 6.789 -8.609 1 97.94 402 ALA A CA 1
ATOM 3104 C C . ALA A 1 402 ? 8.25 5.828 -8.875 1 97.94 402 ALA A C 1
ATOM 3106 O O . ALA A 1 402 ? 7.211 5.898 -8.211 1 97.94 402 ALA A O 1
ATOM 3107 N N . LEU A 1 403 ? 8.453 4.926 -9.781 1 98.31 403 LEU A N 1
ATOM 3108 C CA . LEU A 1 403 ? 7.402 3.973 -10.125 1 98.31 403 LEU A CA 1
ATOM 3109 C C . LEU A 1 403 ? 7.07 3.076 -8.938 1 98.31 403 LEU A C 1
ATOM 3111 O O . LEU A 1 403 ? 5.906 2.936 -8.57 1 98.31 403 LEU A O 1
ATOM 3115 N N . ILE A 1 404 ? 8.07 2.584 -8.32 1 98.19 404 ILE A N 1
ATOM 3116 C CA . ILE A 1 404 ? 7.871 1.541 -7.316 1 98.19 404 ILE A CA 1
ATOM 3117 C C . ILE A 1 404 ? 7.398 2.166 -6.004 1 98.19 404 ILE A C 1
ATOM 3119 O O . ILE A 1 404 ? 6.484 1.65 -5.359 1 98.19 404 ILE A O 1
ATOM 3123 N N . PHE A 1 405 ? 7.902 3.301 -5.672 1 97.88 405 PHE A N 1
ATOM 3124 C CA . PHE A 1 405 ? 7.664 3.807 -4.324 1 97.88 405 PHE A CA 1
ATOM 3125 C C . PHE A 1 405 ? 6.574 4.871 -4.336 1 97.88 405 PHE A C 1
ATOM 3127 O O . PHE A 1 405 ? 6.121 5.316 -3.277 1 97.88 405 PHE A O 1
ATOM 3134 N N . SER A 1 406 ? 6.035 5.23 -5.586 1 97.75 406 SER A N 1
ATOM 3135 C CA . SER A 1 406 ? 5.094 6.344 -5.547 1 97.75 406 SER A CA 1
ATOM 3136 C C . SER A 1 406 ? 3.846 6.043 -6.375 1 97.75 406 SER A C 1
ATOM 3138 O O . SER A 1 406 ? 2.814 6.695 -6.211 1 97.75 406 SER A O 1
ATOM 3140 N N . CYS A 1 407 ? 3.902 5.078 -7.301 1 97.81 407 CYS A N 1
ATOM 3141 C CA . CYS A 1 407 ? 2.805 4.867 -8.242 1 97.81 407 CYS A CA 1
ATOM 3142 C C . CYS A 1 407 ? 1.927 3.703 -7.801 1 97.81 407 CYS A C 1
ATOM 3144 O O . CYS A 1 407 ? 2.15 3.117 -6.738 1 97.81 407 CYS A O 1
ATOM 3146 N N . ASP A 1 408 ? 0.857 3.52 -8.492 1 96.06 408 ASP A N 1
ATOM 3147 C CA . ASP A 1 408 ? -0.047 2.383 -8.344 1 96.06 408 ASP A CA 1
ATOM 3148 C C . ASP A 1 408 ? -0.661 1.992 -9.688 1 96.06 408 ASP A C 1
ATOM 3150 O O . ASP A 1 408 ? -0.079 2.256 -10.742 1 96.06 408 ASP A O 1
ATOM 3154 N N . ASN A 1 409 ? -1.789 1.247 -9.68 1 97.12 409 ASN A N 1
ATOM 3155 C CA . ASN A 1 409 ? -2.4 0.736 -10.898 1 97.12 409 ASN A CA 1
ATOM 3156 C C . ASN A 1 409 ? -2.916 1.869 -11.781 1 97.12 409 ASN A C 1
ATOM 3158 O O . ASN A 1 409 ? -3.148 1.674 -12.977 1 97.12 409 ASN A O 1
ATOM 3162 N N . LYS A 1 410 ? -3.01 3.053 -11.242 1 95.5 410 LYS A N 1
ATOM 3163 C CA . LYS A 1 410 ? -3.543 4.203 -11.969 1 95.5 410 LYS A CA 1
ATOM 3164 C C . LYS A 1 410 ? -2.652 4.566 -13.148 1 95.5 410 LYS A C 1
ATOM 3166 O O . LYS A 1 410 ? -3.141 5.043 -14.18 1 95.5 410 LYS A O 1
ATOM 3171 N N . GLU A 1 411 ? -1.37 4.281 -13.047 1 97.19 411 GLU A N 1
ATOM 3172 C CA . GLU A 1 411 ? -0.413 4.707 -14.062 1 97.19 411 GLU A CA 1
ATOM 3173 C C . GLU A 1 411 ? -0.268 3.654 -15.164 1 97.19 411 GLU A C 1
ATOM 3175 O O . GLU A 1 411 ? 0.349 3.91 -16.203 1 97.19 411 GLU A O 1
ATOM 3180 N N . ILE A 1 412 ? -0.862 2.467 -14.977 1 97.31 412 ILE A N 1
ATOM 3181 C CA . ILE A 1 412 ? -0.762 1.411 -15.977 1 97.31 412 ILE A CA 1
ATOM 3182 C C . ILE A 1 412 ? -1.59 1.784 -17.203 1 97.31 412 ILE A C 1
ATOM 3184 O O . ILE A 1 412 ? -2.758 2.162 -17.078 1 97.31 412 ILE A O 1
ATOM 318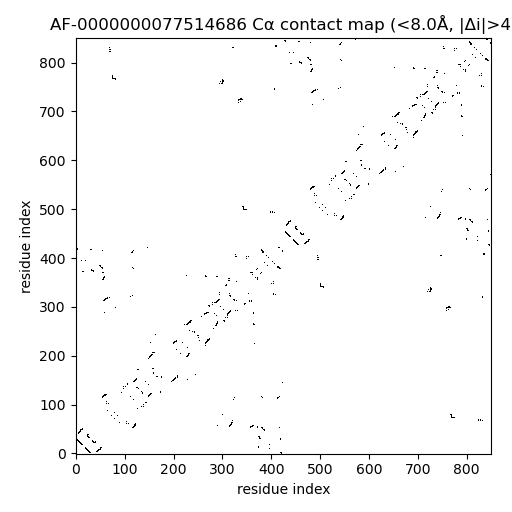8 N N . ARG A 1 413 ? -1.021 1.658 -18.391 1 96.81 413 ARG A N 1
ATOM 3189 C CA . ARG A 1 413 ? -1.697 2.082 -19.609 1 96.81 413 ARG A CA 1
ATOM 3190 C C . ARG A 1 413 ? -1.974 0.892 -20.531 1 96.81 413 ARG A C 1
ATOM 3192 O O . ARG A 1 413 ? -3.109 0.687 -20.969 1 96.81 413 ARG A O 1
ATOM 3199 N N . ARG A 1 414 ? -0.88 0.099 -20.781 1 97.69 414 ARG A N 1
ATOM 3200 C CA . ARG A 1 414 ? -1.012 -1.031 -21.703 1 97.69 414 ARG A CA 1
ATOM 3201 C C . ARG A 1 414 ? -0.356 -2.281 -21.125 1 97.69 414 ARG A C 1
ATOM 3203 O O . ARG A 1 414 ? 0.63 -2.189 -20.391 1 97.69 414 ARG A O 1
ATOM 3210 N N . VAL A 1 415 ? -0.969 -3.359 -21.469 1 98.62 415 VAL A N 1
ATOM 3211 C CA . VAL A 1 415 ? -0.444 -4.66 -21.062 1 98.62 415 VAL A CA 1
ATOM 3212 C C . VAL A 1 415 ? -0.446 -5.609 -22.25 1 98.62 415 VAL A C 1
ATOM 3214 O O . VAL A 1 415 ? -1.482 -5.82 -22.891 1 98.62 415 VAL A O 1
ATOM 3217 N N . PHE A 1 416 ? 0.711 -6.141 -22.562 1 98.75 416 PHE A N 1
ATOM 3218 C CA . PHE A 1 416 ? 0.866 -7.047 -23.703 1 98.75 416 PHE A CA 1
ATOM 3219 C C . PHE A 1 416 ? 1.246 -8.445 -23.219 1 98.75 416 PHE A C 1
ATOM 3221 O O . PHE A 1 416 ? 2.08 -8.594 -22.328 1 98.75 416 PHE A O 1
ATOM 3228 N N . VAL A 1 417 ? 0.618 -9.422 -23.734 1 98.88 417 VAL A N 1
ATOM 3229 C CA . VAL A 1 417 ? 1.031 -10.812 -23.578 1 98.88 417 VAL A CA 1
ATOM 3230 C C . VAL A 1 417 ? 1.311 -11.422 -24.953 1 98.88 417 VAL A C 1
ATOM 3232 O O . VAL A 1 417 ? 0.415 -11.492 -25.797 1 98.88 417 VAL A O 1
ATOM 3235 N N . GLY A 1 418 ? 2.541 -11.766 -25.172 1 98.44 418 GLY A N 1
ATOM 3236 C CA . GLY A 1 418 ? 2.904 -12.273 -26.484 1 98.44 418 GLY A CA 1
ATOM 3237 C C . GLY A 1 418 ? 2.676 -11.266 -27.594 1 98.44 418 GLY A C 1
ATOM 3238 O O . GLY A 1 418 ? 2.193 -11.625 -28.672 1 98.44 418 GLY A O 1
ATOM 3239 N N . GLY A 1 419 ? 2.828 -10.039 -27.297 1 98.25 419 GLY A N 1
ATOM 3240 C CA . GLY A 1 419 ? 2.746 -9 -28.312 1 98.25 419 GLY A CA 1
ATOM 3241 C C . GLY A 1 419 ? 1.333 -8.492 -28.531 1 98.25 419 GLY A C 1
ATOM 3242 O O . GLY A 1 419 ? 1.126 -7.508 -29.25 1 98.25 419 GLY A O 1
ATOM 3243 N N . LYS A 1 420 ? 0.362 -9.055 -27.891 1 98 420 LYS A N 1
ATOM 3244 C CA . LYS A 1 420 ? -1.025 -8.625 -28.031 1 98 420 LYS A CA 1
ATOM 3245 C C . LYS A 1 420 ? -1.494 -7.875 -26.781 1 98 420 LYS A C 1
ATOM 3247 O O . LYS A 1 420 ? -1.313 -8.352 -25.656 1 98 420 LYS A O 1
ATOM 3252 N N . GLN A 1 421 ? -2.068 -6.758 -26.984 1 97.69 421 GLN A N 1
ATOM 3253 C CA . GLN A 1 421 ? -2.596 -6.004 -25.859 1 97.69 421 GLN A CA 1
ATOM 3254 C C . GLN A 1 421 ? -3.789 -6.715 -25.234 1 97.69 421 GLN A C 1
ATOM 3256 O O . GLN A 1 421 ? -4.68 -7.188 -25.938 1 97.69 421 GLN A O 1
ATOM 3261 N N . ARG A 1 422 ? -3.797 -6.797 -23.906 1 95.31 422 ARG A N 1
ATOM 3262 C CA . ARG A 1 422 ? -4.754 -7.664 -23.219 1 95.31 422 ARG A CA 1
ATOM 3263 C C . ARG A 1 422 ? -5.605 -6.871 -22.234 1 95.31 422 ARG A C 1
ATOM 3265 O O . ARG A 1 422 ? -6.594 -7.383 -21.703 1 95.31 422 ARG A O 1
ATOM 3272 N N . ASN A 1 423 ? -5.363 -5.609 -21.953 1 85.56 423 ASN A N 1
ATOM 3273 C CA . ASN A 1 423 ? -6.125 -4.867 -20.953 1 85.56 423 ASN A CA 1
ATOM 3274 C C . ASN A 1 423 ? -7.07 -3.861 -21.594 1 85.56 423 ASN A C 1
ATOM 3276 O O . ASN A 1 423 ? -7.109 -2.695 -21.203 1 85.56 423 ASN A O 1
ATOM 3280 N N . THR A 1 424 ? -7.758 -4.27 -22.547 1 74.94 424 THR A N 1
ATOM 3281 C CA . THR A 1 424 ? -8.68 -3.41 -23.281 1 74.94 424 THR A CA 1
ATOM 3282 C C . THR A 1 424 ? -10.117 -3.645 -22.828 1 74.94 424 THR A C 1
ATOM 3284 O O . THR A 1 424 ? -11.07 -3.316 -23.531 1 74.94 424 THR A O 1
ATOM 3287 N N . PHE A 1 425 ? -10.305 -3.9 -21.578 1 67.75 425 PHE A N 1
ATOM 3288 C CA . PHE A 1 425 ? -11.656 -4.258 -21.156 1 67.75 425 PHE A CA 1
ATOM 3289 C C . PHE A 1 425 ? -12.5 -3.01 -20.938 1 67.75 425 PHE A C 1
ATOM 3291 O O . PHE A 1 425 ? -11.969 -1.929 -20.672 1 67.75 425 PHE A O 1
ATOM 3298 N N . MET B 1 1 ? -17.156 21.562 -12.25 1 92.44 1 MET B N 1
ATOM 3299 C CA . MET B 1 1 ? -18.5 21.344 -11.719 1 92.44 1 MET B CA 1
ATOM 3300 C C . MET B 1 1 ? -18.688 22.047 -10.383 1 92.44 1 MET B C 1
ATOM 3302 O O . MET B 1 1 ? -17.781 22.062 -9.547 1 92.44 1 MET B O 1
ATOM 3306 N N . ASP B 1 2 ? -19.781 22.766 -10.258 1 95.81 2 ASP B N 1
ATOM 3307 C CA . ASP B 1 2 ? -20.094 23.531 -9.062 1 95.81 2 ASP B CA 1
ATOM 3308 C C . ASP B 1 2 ? -21.453 23.125 -8.492 1 95.81 2 ASP B C 1
ATOM 3310 O O . ASP B 1 2 ? -22.484 23.297 -9.133 1 95.81 2 ASP B O 1
ATOM 3314 N N . LEU B 1 3 ? -21.375 22.516 -7.289 1 96.25 3 LEU B N 1
ATOM 3315 C CA . LEU B 1 3 ? -22.578 21.969 -6.68 1 96.25 3 LEU B CA 1
ATOM 3316 C C . LEU B 1 3 ? -23.234 22.984 -5.746 1 96.25 3 LEU B C 1
ATOM 3318 O O . LEU B 1 3 ? -24.281 22.703 -5.16 1 96.25 3 LEU B O 1
ATOM 3322 N N . ARG B 1 4 ? -22.672 24.25 -5.578 1 96.25 4 ARG B N 1
ATOM 3323 C CA . ARG B 1 4 ? -23.266 25.297 -4.77 1 96.25 4 ARG B CA 1
ATOM 3324 C C . ARG B 1 4 ? -24.641 25.672 -5.305 1 96.25 4 ARG B C 1
ATOM 3326 O O . ARG B 1 4 ? -24.797 25.953 -6.5 1 96.25 4 ARG B O 1
ATOM 3333 N N . GLY B 1 5 ? -25.531 25.516 -4.352 1 96.38 5 GLY B N 1
ATOM 3334 C CA . GLY B 1 5 ? -26.906 25.828 -4.719 1 96.38 5 GLY B CA 1
ATOM 3335 C C . GLY B 1 5 ? -27.641 24.641 -5.316 1 96.38 5 GLY B C 1
ATOM 3336 O O . GLY B 1 5 ? -28.734 24.797 -5.867 1 96.38 5 GLY B O 1
ATOM 3337 N N . LYS B 1 6 ? -27.047 23.453 -5.219 1 97.62 6 LYS B N 1
ATOM 3338 C CA . LYS B 1 6 ? -27.641 22.25 -5.82 1 97.62 6 LYS B CA 1
ATOM 3339 C C . LYS B 1 6 ? -27.688 21.094 -4.824 1 97.62 6 LYS B C 1
ATOM 3341 O O . LYS B 1 6 ? -27.375 21.281 -3.643 1 97.62 6 LYS B O 1
ATOM 3346 N N . ALA B 1 7 ? -28.203 20.031 -5.277 1 97.75 7 ALA B N 1
ATOM 3347 C CA . ALA B 1 7 ? -28.219 18.781 -4.508 1 97.75 7 ALA B CA 1
ATOM 3348 C C . ALA B 1 7 ? -27.453 17.688 -5.242 1 97.75 7 ALA B C 1
ATOM 3350 O O . ALA B 1 7 ? -27.266 17.75 -6.457 1 97.75 7 ALA B O 1
ATOM 3351 N N . ILE B 1 8 ? -27 16.734 -4.5 1 98 8 ILE B N 1
ATOM 3352 C CA . ILE B 1 8 ? -26.312 15.57 -5.078 1 98 8 ILE B CA 1
ATOM 3353 C C . ILE B 1 8 ? -26.906 14.289 -4.496 1 98 8 ILE B C 1
ATOM 3355 O O . ILE B 1 8 ? -27.234 14.227 -3.312 1 98 8 ILE B O 1
ATOM 3359 N N . VAL B 1 9 ? -27.078 13.289 -5.316 1 97.44 9 VAL B N 1
ATOM 3360 C CA . VAL B 1 9 ? -27.5 11.945 -4.934 1 97.44 9 VAL B CA 1
ATOM 3361 C C . VAL B 1 9 ? -26.562 10.914 -5.562 1 97.44 9 VAL B C 1
ATOM 3363 O O . VAL B 1 9 ? -26.406 10.883 -6.785 1 97.44 9 VAL B O 1
ATOM 3366 N N . ALA B 1 10 ? -25.922 10.148 -4.738 1 97 10 ALA B N 1
ATOM 3367 C CA . ALA B 1 10 ? -25.094 9.055 -5.227 1 97 10 ALA B CA 1
ATOM 3368 C C . ALA B 1 10 ? -25.719 7.703 -4.91 1 97 10 ALA B C 1
ATOM 3370 O O . ALA B 1 10 ? -26.578 7.602 -4.031 1 97 10 ALA B O 1
ATOM 3371 N N . LYS B 1 11 ? -25.344 6.695 -5.598 1 97.19 11 LYS B N 1
ATOM 3372 C CA . LYS B 1 11 ? -25.859 5.352 -5.34 1 97.19 11 LYS B CA 1
ATOM 3373 C C . LYS B 1 11 ? -25.641 4.957 -3.881 1 97.19 11 LYS B C 1
ATOM 3375 O O . LYS B 1 11 ? -26.562 4.449 -3.23 1 97.19 11 LYS B O 1
ATOM 3380 N N . TYR B 1 12 ? -24.391 5.133 -3.457 1 97.94 12 TYR B N 1
ATOM 3381 C CA . TYR B 1 12 ? -24.031 4.93 -2.061 1 97.94 12 TYR B CA 1
ATOM 3382 C C . TYR B 1 12 ? -23.391 6.188 -1.477 1 97.94 12 TYR B C 1
ATOM 3384 O O . TYR B 1 12 ? -22.672 6.906 -2.168 1 97.94 12 TYR B O 1
ATOM 3392 N N . ALA B 1 13 ? -23.688 6.5 -0.215 1 98.31 13 ALA B N 1
ATOM 3393 C CA . ALA B 1 13 ? -23.062 7.621 0.488 1 98.31 13 ALA B CA 1
ATOM 3394 C C . ALA B 1 13 ? -22.766 7.254 1.937 1 98.31 13 ALA B C 1
ATOM 3396 O O . ALA B 1 13 ? -23.562 6.605 2.605 1 98.31 13 ALA B O 1
ATOM 3397 N N . TRP B 1 14 ? -21.578 7.559 2.355 1 98.12 14 TRP B N 1
ATOM 3398 C CA . TRP B 1 14 ? -21.203 7.352 3.752 1 98.12 14 TRP B CA 1
ATOM 3399 C C . TRP B 1 14 ? -21.75 8.477 4.633 1 98.12 14 TRP B C 1
ATOM 3401 O O . TRP B 1 14 ? -21.203 9.578 4.645 1 98.12 14 TRP B O 1
ATOM 3411 N N . ILE B 1 15 ? -22.75 8.18 5.41 1 96.31 15 ILE B N 1
ATOM 3412 C CA . ILE B 1 15 ? -23.438 9.164 6.242 1 96.31 15 ILE B CA 1
ATOM 3413 C C . ILE B 1 15 ? -23.625 8.609 7.648 1 96.31 15 ILE B C 1
ATOM 3415 O O . ILE B 1 15 ? -24.266 7.562 7.832 1 96.31 15 ILE B O 1
ATOM 3419 N N . GLY B 1 16 ? -23.125 9.266 8.602 1 92.94 16 GLY B N 1
ATOM 3420 C CA . GLY B 1 16 ? -23.328 8.875 9.984 1 92.94 16 GLY B CA 1
ATOM 3421 C C . GLY B 1 16 ? -22.719 7.527 10.32 1 92.94 16 GLY B C 1
ATOM 3422 O O . GLY B 1 16 ? -23.297 6.734 11.055 1 92.94 16 GLY B O 1
ATOM 3423 N N . GLY B 1 17 ? -21.688 7.152 9.641 1 93.5 17 GLY B N 1
ATOM 3424 C CA . GLY B 1 17 ? -20.969 5.938 9.969 1 93.5 17 GLY B CA 1
ATOM 3425 C C . GLY B 1 17 ? -21.5 4.707 9.266 1 93.5 17 GLY B C 1
ATOM 3426 O O . GLY B 1 17 ? -21.109 3.582 9.57 1 93.5 17 GLY B O 1
ATOM 3427 N N . LYS B 1 18 ? -22.391 4.938 8.32 1 94.56 18 LYS B N 1
ATOM 3428 C CA . LYS B 1 18 ? -22.938 3.822 7.559 1 94.56 18 LYS B CA 1
ATOM 3429 C C . LYS B 1 18 ? -23.203 4.227 6.109 1 94.56 18 LYS B C 1
ATOM 3431 O O . LYS B 1 18 ? -23.172 5.414 5.773 1 94.56 18 LYS B O 1
ATOM 3436 N N . ILE B 1 19 ? -23.5 3.246 5.301 1 97.31 19 ILE B N 1
ATOM 3437 C CA . ILE B 1 19 ? -23.797 3.502 3.895 1 97.31 19 ILE B CA 1
ATOM 3438 C C . ILE B 1 19 ? -25.297 3.711 3.713 1 97.31 19 ILE B C 1
ATOM 3440 O O . ILE B 1 19 ? -26.094 2.869 4.113 1 97.31 19 ILE B O 1
ATOM 3444 N N . GLY B 1 20 ? -25.641 4.898 3.203 1 96.38 20 GLY B N 1
ATOM 3445 C CA . GLY B 1 20 ? -26.984 5.152 2.723 1 96.38 20 GLY B CA 1
ATOM 3446 C C . GLY B 1 20 ? -27.125 4.992 1.22 1 96.38 20 GLY B C 1
ATOM 3447 O O . GLY B 1 20 ? -26.172 5.246 0.474 1 96.38 20 GLY B O 1
ATOM 3448 N N . GLU B 1 21 ? -28.312 4.594 0.786 1 96.12 21 GLU B N 1
ATOM 3449 C CA . GLU B 1 21 ? -28.578 4.434 -0.64 1 96.12 21 GLU B CA 1
ATOM 3450 C C . GLU B 1 21 ? -29.422 5.59 -1.18 1 96.12 21 GLU B C 1
ATOM 3452 O O . GLU B 1 21 ? -30.5 5.875 -0.659 1 96.12 21 GLU B O 1
ATOM 3457 N N . GLU B 1 22 ? -28.844 6.285 -2.127 1 95.44 22 GLU B N 1
ATOM 3458 C CA . GLU B 1 22 ? -29.531 7.352 -2.854 1 95.44 22 GLU B CA 1
ATOM 3459 C C . GLU B 1 22 ? -29.984 8.461 -1.909 1 95.44 22 GLU B C 1
ATOM 3461 O O . GLU B 1 22 ? -31.141 8.914 -1.978 1 95.44 22 GLU B O 1
ATOM 3466 N N . VAL B 1 23 ? -29.109 8.82 -0.991 1 95.75 23 VAL B N 1
ATOM 3467 C CA . VAL B 1 23 ? -29.391 9.898 -0.047 1 95.75 23 VAL B CA 1
ATOM 3468 C C . VAL B 1 23 ? -29.031 11.242 -0.677 1 95.75 23 VAL B C 1
ATOM 3470 O O . VAL B 1 23 ? -27.906 11.43 -1.168 1 95.75 23 VAL B O 1
ATOM 3473 N N . ALA B 1 24 ? -29.938 12.109 -0.604 1 97.25 24 ALA B N 1
ATOM 3474 C CA . ALA B 1 24 ? -29.703 13.438 -1.173 1 97.25 24 ALA B CA 1
ATOM 3475 C C . ALA B 1 24 ? -29.016 14.352 -0.168 1 97.25 24 ALA B C 1
ATOM 3477 O O . ALA B 1 24 ? -29.328 14.328 1.022 1 97.25 24 ALA B O 1
ATOM 3478 N N . ILE B 1 25 ? -28.062 15.102 -0.633 1 98.12 25 ILE B N 1
ATOM 3479 C CA . ILE B 1 25 ? -27.391 16.141 0.148 1 98.12 25 ILE B CA 1
ATOM 3480 C C . ILE B 1 25 ? -27.547 17.484 -0.547 1 98.12 25 ILE B C 1
ATOM 3482 O O . ILE B 1 25 ? -27.172 17.641 -1.708 1 98.12 25 ILE B O 1
ATOM 3486 N N . GLU B 1 26 ? -28.125 18.438 0.163 1 98.25 26 GLU B N 1
ATOM 3487 C CA . GLU B 1 26 ? -28.328 19.781 -0.372 1 98.25 26 GLU B CA 1
ATOM 3488 C C . GLU B 1 26 ? -27.219 20.734 0.11 1 98.25 26 GLU B C 1
ATOM 3490 O O . GLU B 1 26 ? -26.812 20.672 1.271 1 98.25 26 GLU B O 1
ATOM 3495 N N . ILE B 1 27 ? -26.766 21.531 -0.826 1 98.31 27 ILE B N 1
ATOM 3496 C CA . ILE B 1 27 ? -25.656 22.438 -0.576 1 98.31 27 ILE B CA 1
ATOM 3497 C C . ILE B 1 27 ? -26.078 23.875 -0.896 1 98.31 27 ILE B C 1
ATOM 3499 O O . ILE B 1 27 ? -26.688 24.125 -1.937 1 98.31 27 ILE B O 1
ATOM 3503 N N . ASP B 1 28 ? -25.781 24.859 -0.079 1 97.94 28 ASP B N 1
ATOM 3504 C CA . ASP B 1 28 ? -26.141 26.234 -0.347 1 97.94 28 ASP B CA 1
ATOM 3505 C C . ASP B 1 28 ? -25.094 26.938 -1.203 1 97.94 28 ASP B C 1
ATOM 3507 O O . ASP B 1 28 ? -24.141 26.297 -1.68 1 97.94 28 ASP B O 1
ATOM 3511 N N . GLU B 1 29 ? -25.203 28.172 -1.376 1 97.38 29 GLU B N 1
ATOM 3512 C CA . GLU B 1 29 ? -24.359 28.938 -2.291 1 97.38 29 GLU B CA 1
ATOM 3513 C C . GLU B 1 29 ? -22.953 29.094 -1.735 1 97.38 29 GLU B C 1
ATOM 3515 O O . GLU B 1 29 ? -22.016 29.422 -2.477 1 97.38 29 GLU B O 1
ATOM 3520 N N . LYS B 1 30 ? -22.812 28.844 -0.468 1 97.5 30 LYS B N 1
ATOM 3521 C CA . LYS B 1 30 ? -21.5 28.984 0.163 1 97.5 30 LYS B CA 1
ATOM 3522 C C . LYS B 1 30 ? -20.781 27.656 0.259 1 97.5 30 LYS B C 1
ATOM 3524 O O . LYS B 1 30 ? -19.656 27.578 0.765 1 97.5 30 LYS B O 1
ATOM 3529 N N . GLY B 1 31 ? -21.438 26.594 -0.213 1 98.25 31 GLY B N 1
ATOM 3530 C CA . GLY B 1 31 ? -20.828 25.266 -0.179 1 98.25 31 GLY B CA 1
ATOM 3531 C C . GLY B 1 31 ? -21.094 24.516 1.112 1 98.25 31 GLY B C 1
ATOM 3532 O O . GLY B 1 31 ? -20.422 23.531 1.42 1 98.25 31 GLY B O 1
ATOM 3533 N N . VAL B 1 32 ? -22.078 24.984 1.868 1 98.56 32 VAL B N 1
ATOM 3534 C CA . VAL B 1 32 ? -22.422 24.406 3.162 1 98.56 32 VAL B CA 1
ATOM 3535 C C . VAL B 1 32 ? -23.625 23.469 3.008 1 98.56 32 VAL B C 1
ATOM 3537 O O . VAL B 1 32 ? -24.578 23.781 2.289 1 98.56 32 VAL B O 1
ATOM 3540 N N . ILE B 1 33 ? -23.562 22.359 3.652 1 98.56 33 ILE B N 1
ATOM 3541 C CA . ILE B 1 33 ? -24.641 21.375 3.627 1 98.56 33 ILE B CA 1
ATOM 3542 C C . ILE B 1 33 ? -25.859 21.922 4.375 1 98.56 33 ILE B C 1
ATOM 3544 O O . ILE B 1 33 ? -25.75 22.312 5.539 1 98.56 33 ILE B O 1
ATOM 3548 N N . THR B 1 34 ? -26.984 21.875 3.76 1 97.94 34 THR B N 1
ATOM 3549 C CA . THR B 1 34 ? -28.188 22.438 4.375 1 97.94 34 THR B CA 1
ATOM 3550 C C . THR B 1 34 ? -29.188 21.344 4.727 1 97.94 34 THR B C 1
ATOM 3552 O O . THR B 1 34 ? -30.047 21.516 5.59 1 97.94 34 THR B O 1
ATOM 3555 N N . ASN B 1 35 ? -29.047 20.234 3.996 1 97.31 35 ASN B N 1
ATOM 3556 C CA . ASN B 1 35 ? -29.938 19.094 4.246 1 97.31 35 ASN B CA 1
ATOM 3557 C C . ASN B 1 35 ? -29.297 17.781 3.842 1 97.31 35 ASN B C 1
ATOM 3559 O O . ASN B 1 35 ? -28.578 17.719 2.844 1 97.31 35 ASN B O 1
ATOM 3563 N N . VAL B 1 36 ? -29.578 16.828 4.602 1 97.31 36 VAL B N 1
ATOM 3564 C CA . VAL B 1 36 ? -29.172 15.461 4.301 1 97.31 36 VAL B CA 1
ATOM 3565 C C . VAL B 1 36 ? -30.391 14.547 4.344 1 97.31 36 VAL B C 1
ATOM 3567 O O . VAL B 1 36 ? -31.016 14.391 5.391 1 97.31 36 VAL B O 1
ATOM 3570 N N . GLY B 1 37 ? -30.625 13.961 3.303 1 94 37 GLY B N 1
ATOM 3571 C CA . GLY B 1 37 ? -31.828 13.141 3.199 1 94 37 GLY B CA 1
ATOM 3572 C C . GLY B 1 37 ? -33.031 13.922 2.713 1 94 37 GLY B C 1
ATOM 3573 O O . GLY B 1 37 ? -32.969 15.125 2.484 1 94 37 GLY B O 1
ATOM 3574 N N . GLY B 1 38 ? -34.062 13.234 2.424 1 90.12 38 GLY B N 1
ATOM 3575 C CA . GLY B 1 38 ? -35.312 13.852 1.99 1 90.12 38 GLY B CA 1
ATOM 3576 C C . GLY B 1 38 ? -35.344 14.125 0.499 1 90.12 38 GLY B C 1
ATOM 3577 O O . GLY B 1 38 ? -34.531 13.594 -0.258 1 90.12 38 GLY B O 1
ATOM 3578 N N . ILE B 1 39 ? -36.312 14.93 0.046 1 89.62 39 ILE B N 1
ATOM 3579 C CA . ILE B 1 39 ? -36.531 15.281 -1.358 1 89.62 39 ILE B CA 1
ATOM 3580 C C . ILE B 1 39 ? -35.812 16.594 -1.67 1 89.62 39 ILE B C 1
ATOM 3582 O O . ILE B 1 39 ? -36.094 17.625 -1.068 1 89.62 39 ILE B O 1
ATOM 3586 N N . PRO B 1 40 ? -34.812 16.453 -2.449 1 89 40 PRO B N 1
ATOM 3587 C CA . PRO B 1 40 ? -34.062 17.672 -2.75 1 89 40 PRO B CA 1
ATOM 3588 C C . PRO B 1 40 ? -34.938 18.734 -3.453 1 89 40 PRO B C 1
ATOM 3590 O O . PRO B 1 40 ? -35.844 18.375 -4.203 1 89 40 PRO B O 1
ATOM 3593 N N . SER B 1 41 ? -34.531 19.938 -3.109 1 85.25 41 SER B N 1
ATOM 3594 C CA . SER B 1 41 ? -35.156 21.094 -3.752 1 85.25 41 SER B CA 1
ATOM 3595 C C . SER B 1 41 ? -34.281 21.656 -4.863 1 85.25 41 SER B C 1
ATOM 3597 O O . SER B 1 41 ? -33.062 21.719 -4.723 1 85.25 41 SER B O 1
ATOM 3599 N N . GLY B 1 42 ? -34.625 21.516 -6.113 1 86.69 42 GLY B N 1
ATOM 3600 C CA . GLY B 1 42 ? -33.875 22.172 -7.16 1 86.69 42 GLY B CA 1
ATOM 3601 C C . GLY B 1 42 ? -33.125 21.203 -8.062 1 86.69 42 GLY B C 1
ATOM 3602 O O . GLY B 1 42 ? -33.594 20.062 -8.273 1 86.69 42 GLY B O 1
ATOM 3603 N N . GLU B 1 43 ? -31.938 21.672 -8.531 1 95.38 43 GLU B N 1
ATOM 3604 C CA . GLU B 1 43 ? -31.141 20.875 -9.453 1 95.38 43 GLU B CA 1
ATOM 3605 C C . GLU B 1 43 ? -30.391 19.766 -8.719 1 95.38 43 GLU B C 1
ATOM 3607 O O . GLU B 1 43 ? -29.828 20 -7.641 1 95.38 43 GLU B O 1
ATOM 3612 N N . VAL B 1 44 ? -30.453 18.609 -9.273 1 96.38 44 VAL B N 1
ATOM 3613 C CA . VAL B 1 44 ? -29.859 17.453 -8.609 1 96.38 44 VAL B CA 1
ATOM 3614 C C . VAL B 1 44 ? -28.844 16.797 -9.531 1 96.38 44 VAL B C 1
ATOM 3616 O O . VAL B 1 44 ? -29.141 16.5 -10.688 1 96.38 44 VAL B O 1
ATOM 3619 N N . LEU B 1 45 ? -27.594 16.672 -9.062 1 96.62 45 LEU B N 1
ATOM 3620 C CA . LEU B 1 45 ? -26.625 15.797 -9.719 1 96.62 45 LEU B CA 1
ATOM 3621 C C . LEU B 1 45 ? -26.766 14.359 -9.242 1 96.62 45 LEU B C 1
ATOM 3623 O O . LEU B 1 45 ? -26.609 14.078 -8.047 1 96.62 45 LEU B O 1
ATOM 3627 N N . ARG B 1 46 ? -27.109 13.508 -10.148 1 96.62 46 ARG B N 1
ATOM 3628 C CA . ARG B 1 46 ? -27.266 12.102 -9.805 1 96.62 46 ARG B CA 1
ATOM 3629 C C . ARG B 1 46 ? -26.047 11.289 -10.242 1 96.62 46 ARG B C 1
ATOM 3631 O O . ARG B 1 46 ? -25.672 11.297 -11.414 1 96.62 46 ARG B O 1
ATOM 3638 N N . LEU B 1 47 ? -25.438 10.648 -9.273 1 96.19 47 LEU B N 1
ATOM 3639 C CA . LEU B 1 47 ? -24.297 9.773 -9.523 1 96.19 47 LEU B CA 1
ATOM 3640 C C . LEU B 1 47 ? -24.688 8.312 -9.32 1 96.19 47 LEU B C 1
ATOM 3642 O O . LEU B 1 47 ? -24.484 7.758 -8.242 1 96.19 47 LEU B O 1
ATOM 3646 N N . GLU B 1 48 ? -25.078 7.641 -10.352 1 95.31 48 GLU B N 1
ATOM 3647 C CA . GLU B 1 48 ? -25.672 6.309 -10.273 1 95.31 48 GLU B CA 1
ATOM 3648 C C . GLU B 1 48 ? -24.609 5.234 -10.102 1 95.31 48 GLU B C 1
ATOM 3650 O O . GLU B 1 48 ? -24.906 4.109 -9.695 1 95.31 48 GLU B O 1
ATOM 3655 N N . ASN B 1 49 ? -23.391 5.551 -10.383 1 96.62 49 ASN B N 1
ATOM 3656 C CA . ASN B 1 49 ? -22.344 4.539 -10.336 1 96.62 49 ASN B CA 1
ATOM 3657 C C . ASN B 1 49 ? -21.156 5.004 -9.5 1 96.62 49 ASN B C 1
ATOM 3659 O O . ASN B 1 49 ? -20 4.707 -9.828 1 96.62 49 ASN B O 1
ATOM 3663 N N . GLU B 1 50 ? -21.469 5.816 -8.508 1 97.44 50 GLU B N 1
ATOM 3664 C CA . GLU B 1 50 ? -20.391 6.305 -7.66 1 97.44 50 GLU B CA 1
ATOM 3665 C C . GLU B 1 50 ? -20.75 6.199 -6.18 1 97.44 50 GLU B C 1
ATOM 3667 O O . GLU B 1 50 ? -21.922 6.188 -5.824 1 97.44 50 GLU B O 1
ATOM 3672 N N . VAL B 1 51 ? -19.781 5.977 -5.383 1 98.25 51 VAL B N 1
ATOM 3673 C CA . VAL B 1 51 ? -19.906 6.07 -3.932 1 98.25 51 VAL B CA 1
ATOM 3674 C C . VAL B 1 51 ? -19.375 7.418 -3.449 1 98.25 51 VAL B C 1
ATOM 3676 O O . VAL B 1 51 ? -18.312 7.867 -3.883 1 98.25 51 VAL B O 1
ATOM 3679 N N . LEU B 1 52 ? -20.203 8.086 -2.611 1 98.62 52 LEU B N 1
ATOM 3680 C CA . LEU B 1 52 ? -19.875 9.398 -2.074 1 98.62 52 LEU B CA 1
ATOM 3681 C C . LEU B 1 52 ? -19.359 9.289 -0.647 1 98.62 52 LEU B C 1
ATOM 3683 O O . LEU B 1 52 ? -20.031 8.75 0.23 1 98.62 52 LEU B O 1
ATOM 3687 N N . LEU B 1 53 ? -18.125 9.742 -0.384 1 98.81 53 LEU B N 1
ATOM 3688 C CA . LEU B 1 53 ? -17.5 9.797 0.933 1 98.81 53 LEU B CA 1
ATOM 3689 C C . LEU B 1 53 ? -17.141 11.234 1.3 1 98.81 53 LEU B C 1
ATOM 3691 O O . LEU B 1 53 ? -16.938 12.07 0.419 1 98.81 53 LEU B O 1
ATOM 3695 N N . PRO B 1 54 ? -17.109 11.516 2.615 1 98.88 54 PRO B N 1
ATOM 3696 C CA . PRO B 1 54 ? -16.438 12.766 2.963 1 98.88 54 PRO B CA 1
ATOM 3697 C C . PRO B 1 54 ? -15.008 12.836 2.432 1 98.88 54 PRO B C 1
ATOM 3699 O O . PRO B 1 54 ? -14.328 11.812 2.344 1 98.88 54 PRO B O 1
ATOM 3702 N N . GLY B 1 55 ? -14.602 14.023 1.995 1 98.88 55 GLY B N 1
ATOM 3703 C CA . GLY B 1 55 ? -13.219 14.172 1.558 1 98.88 55 GLY B CA 1
ATOM 3704 C C . GLY B 1 55 ? -12.211 13.742 2.604 1 98.88 55 GLY B C 1
ATOM 3705 O O . GLY B 1 55 ? -12.406 13.977 3.799 1 98.88 55 GLY B O 1
ATOM 3706 N N . PHE B 1 56 ? -11.148 13.07 2.205 1 98.94 56 PHE B N 1
ATOM 3707 C CA . PHE B 1 56 ? -10.117 12.664 3.156 1 98.94 56 PHE B CA 1
ATOM 3708 C C . PHE B 1 56 ? -9.43 13.883 3.758 1 98.94 56 PHE B C 1
ATOM 3710 O O . PHE B 1 56 ? -9.203 14.883 3.066 1 98.94 56 PHE B O 1
ATOM 3717 N N . VAL B 1 57 ? -9.133 13.82 5.031 1 98.94 57 VAL B N 1
ATOM 3718 C CA . VAL B 1 57 ? -8.438 14.891 5.742 1 98.94 57 VAL B CA 1
ATOM 3719 C C . VAL B 1 57 ? -7.031 14.43 6.121 1 98.94 57 VAL B C 1
ATOM 3721 O O . VAL B 1 57 ? -6.863 13.586 7.004 1 98.94 57 VAL B O 1
ATOM 3724 N N . ASN B 1 58 ? -6.055 14.953 5.449 1 98.94 58 ASN B N 1
ATOM 3725 C CA . ASN B 1 58 ? -4.645 14.664 5.688 1 98.94 58 ASN B CA 1
ATOM 3726 C C . ASN B 1 58 ? -4.109 15.438 6.891 1 98.94 58 ASN B C 1
ATOM 3728 O O . ASN B 1 58 ? -3.809 16.625 6.781 1 98.94 58 ASN B O 1
ATOM 3732 N N . SER B 1 59 ? -3.852 14.742 7.988 1 98.94 59 SER B N 1
ATOM 3733 C CA . SER B 1 59 ? -3.58 15.438 9.242 1 98.94 59 SER B CA 1
ATOM 3734 C C . SER B 1 59 ? -2.121 15.867 9.328 1 98.94 59 SER B C 1
ATOM 3736 O O . SER B 1 59 ? -1.757 16.672 10.195 1 98.94 59 SER B O 1
ATOM 3738 N N . HIS B 1 60 ? -1.265 15.359 8.43 1 98.94 60 HIS B N 1
ATOM 3739 C CA . HIS B 1 60 ? 0.157 15.664 8.531 1 98.94 60 HIS B CA 1
ATOM 3740 C C . HIS B 1 60 ? 0.839 15.602 7.172 1 98.94 60 HIS B C 1
ATOM 3742 O O . HIS B 1 60 ? 0.789 14.57 6.492 1 98.94 60 HIS B O 1
ATOM 3748 N N . SER B 1 61 ? 1.522 16.703 6.844 1 98.88 61 SER B N 1
ATOM 3749 C CA . SER B 1 61 ? 2.166 16.766 5.535 1 98.88 61 SER B CA 1
ATOM 3750 C C . SER B 1 61 ? 3.385 17.688 5.566 1 98.88 61 SER B C 1
ATOM 3752 O O . SER B 1 61 ? 3.412 18.672 6.312 1 98.88 61 SER B O 1
ATOM 3754 N N . HIS B 1 62 ? 4.402 17.328 4.883 1 98.19 62 HIS B N 1
ATOM 3755 C CA . HIS B 1 62 ? 5.512 18.172 4.438 1 98.19 62 HIS B CA 1
ATOM 3756 C C . HIS B 1 62 ? 5.551 18.266 2.916 1 98.19 62 HIS B C 1
ATOM 3758 O O . HIS B 1 62 ? 6.281 17.531 2.258 1 98.19 62 HIS B O 1
ATOM 3764 N N . ALA B 1 63 ? 4.875 19.25 2.363 1 97.44 63 ALA B N 1
ATOM 3765 C CA . ALA B 1 63 ? 4.59 19.281 0.932 1 97.44 63 ALA B CA 1
ATOM 3766 C C . ALA B 1 63 ? 5.879 19.281 0.114 1 97.44 63 ALA B C 1
ATOM 3768 O O . ALA B 1 63 ? 5.965 18.625 -0.924 1 97.44 63 ALA B O 1
ATOM 3769 N N . PHE B 1 64 ? 6.918 19.984 0.573 1 95.25 64 PHE B N 1
ATOM 3770 C CA . PHE B 1 64 ? 8.133 20.141 -0.224 1 95.25 64 PHE B CA 1
ATOM 3771 C C . PHE B 1 64 ? 8.906 18.828 -0.307 1 95.25 64 PHE B C 1
ATOM 3773 O O . PHE B 1 64 ? 9.672 18.625 -1.247 1 95.25 64 PHE B O 1
ATOM 3780 N N . HIS B 1 65 ? 8.695 17.875 0.7 1 96.06 65 HIS B N 1
ATOM 3781 C CA . HIS B 1 65 ? 9.406 16.594 0.676 1 96.06 65 HIS B CA 1
ATOM 3782 C C . HIS B 1 65 ? 9.047 15.789 -0.565 1 96.06 65 HIS B C 1
ATOM 3784 O O . HIS B 1 65 ? 9.852 14.977 -1.035 1 96.06 65 HIS B O 1
ATOM 3790 N N . ARG B 1 66 ? 7.863 16 -1.158 1 96.12 66 ARG B N 1
ATOM 3791 C CA . ARG B 1 66 ? 7.41 15.289 -2.348 1 96.12 66 ARG B CA 1
ATOM 3792 C C . ARG B 1 66 ? 8.438 15.383 -3.471 1 96.12 66 ARG B C 1
ATOM 3794 O O . ARG B 1 66 ? 8.594 14.453 -4.262 1 96.12 66 ARG B O 1
ATOM 3801 N N . HIS B 1 67 ? 9.164 16.422 -3.484 1 94.06 67 HIS B N 1
ATOM 3802 C CA . HIS B 1 67 ? 10.047 16.734 -4.605 1 94.06 67 HIS B CA 1
ATOM 3803 C C . HIS B 1 67 ? 11.375 16 -4.477 1 94.06 67 HIS B C 1
ATOM 3805 O O . HIS B 1 67 ? 12.281 16.203 -5.293 1 94.06 67 HIS B O 1
ATOM 3811 N N . LEU B 1 68 ? 11.469 15.094 -3.471 1 92.81 68 LEU B N 1
ATOM 3812 C CA . LEU B 1 68 ? 12.555 14.125 -3.377 1 92.81 68 LEU B CA 1
ATOM 3813 C C . LEU B 1 68 ? 12.172 12.812 -4.039 1 92.81 68 LEU B C 1
ATOM 3815 O O . LEU B 1 68 ? 12.984 11.883 -4.117 1 92.81 68 LEU B O 1
ATOM 3819 N N . ARG B 1 69 ? 10.984 12.734 -4.547 1 94.56 69 ARG B N 1
ATOM 3820 C CA . ARG B 1 69 ? 10.477 11.516 -5.172 1 94.56 69 ARG B CA 1
ATOM 3821 C C . ARG B 1 69 ? 11.438 11.023 -6.254 1 94.56 69 ARG B C 1
ATOM 3823 O O . ARG B 1 69 ? 11.938 11.82 -7.055 1 94.56 69 ARG B O 1
ATOM 3830 N N . GLY B 1 70 ? 11.711 9.75 -6.246 1 93.38 70 GLY B N 1
ATOM 3831 C CA . GLY B 1 70 ? 12.594 9.133 -7.219 1 93.38 70 GLY B CA 1
ATOM 3832 C C . GLY B 1 70 ? 14.039 9.062 -6.754 1 93.38 70 GLY B C 1
ATOM 3833 O O . GLY B 1 70 ? 14.859 8.391 -7.375 1 93.38 70 GLY B O 1
ATOM 3834 N N . ARG B 1 71 ? 14.312 9.648 -5.602 1 90.75 71 ARG B N 1
ATOM 3835 C CA . ARG B 1 71 ? 15.68 9.703 -5.082 1 90.75 71 ARG B CA 1
ATOM 3836 C C . ARG B 1 71 ? 15.75 9.102 -3.68 1 90.75 71 ARG B C 1
ATOM 3838 O O . ARG B 1 71 ? 16.344 9.703 -2.777 1 90.75 71 ARG B O 1
ATOM 3845 N N . SER B 1 72 ? 15.102 7.969 -3.537 1 91.31 72 SER B N 1
ATOM 3846 C CA . SER B 1 72 ? 15.008 7.375 -2.209 1 91.31 72 SER B CA 1
ATOM 3847 C C . SER B 1 72 ? 16.375 6.883 -1.726 1 91.31 72 SER B C 1
ATOM 3849 O O . SER B 1 72 ? 16.688 7 -0.542 1 91.31 72 SER B O 1
ATOM 3851 N N . GLU B 1 73 ? 17.172 6.336 -2.633 1 89.88 73 GLU B N 1
ATOM 3852 C CA . GLU B 1 73 ? 18.469 5.715 -2.371 1 89.88 73 GLU B CA 1
ATOM 3853 C C . GLU B 1 73 ? 18.297 4.445 -1.537 1 89.88 73 GLU B C 1
ATOM 3855 O O . GLU B 1 73 ? 19.281 3.936 -0.98 1 89.88 73 GLU B O 1
ATOM 3860 N N . ILE B 1 74 ? 17.125 3.998 -1.441 1 92.56 74 ILE B N 1
ATOM 3861 C CA . ILE B 1 74 ? 16.828 2.783 -0.686 1 92.56 74 ILE B CA 1
ATOM 3862 C C . ILE B 1 74 ? 17.609 1.609 -1.277 1 92.56 74 ILE B C 1
ATOM 3864 O O . ILE B 1 74 ? 17.672 1.459 -2.498 1 92.56 74 ILE B O 1
ATOM 3868 N N . GLY B 1 75 ? 18.125 0.74 -0.391 1 87.25 75 GLY B N 1
ATOM 3869 C CA . GLY B 1 75 ? 18.812 -0.463 -0.815 1 87.25 75 GLY B CA 1
ATOM 3870 C C . GLY B 1 75 ? 20.266 -0.214 -1.165 1 87.25 75 GLY B C 1
ATOM 3871 O O . GLY B 1 75 ? 21.016 -1.155 -1.436 1 87.25 75 GLY B O 1
ATOM 3872 N N . ARG B 1 76 ? 20.719 0.975 -1.21 1 80.5 76 ARG B N 1
ATOM 3873 C CA . ARG B 1 76 ? 22.094 1.318 -1.534 1 80.5 76 ARG B CA 1
ATOM 3874 C C . ARG B 1 76 ? 22.891 1.648 -0.274 1 80.5 76 ARG B C 1
ATOM 3876 O O . ARG B 1 76 ? 22.312 1.881 0.789 1 80.5 76 ARG B O 1
ATOM 3883 N N . SER B 1 77 ? 24.125 1.443 -0.44 1 64.25 77 SER B N 1
ATOM 3884 C CA . SER B 1 77 ? 25 1.649 0.701 1 64.25 77 SER B CA 1
ATOM 3885 C C . SER B 1 77 ? 24.812 3.037 1.306 1 64.25 77 SER B C 1
ATOM 3887 O O . SER B 1 77 ? 24.938 3.211 2.521 1 64.25 77 SER B O 1
ATOM 3889 N N . ALA B 1 78 ? 24.5 3.912 0.494 1 50.28 78 ALA B N 1
ATOM 3890 C CA . ALA B 1 78 ? 24.406 5.293 0.966 1 50.28 78 ALA B CA 1
ATOM 3891 C C . ALA B 1 78 ? 23.141 5.512 1.777 1 50.28 78 ALA B C 1
ATOM 3893 O O . ALA B 1 78 ? 23.031 6.484 2.525 1 50.28 78 ALA B O 1
ATOM 3894 N N . ALA B 1 79 ? 22.094 4.703 1.529 1 59.88 79 ALA B N 1
ATOM 3895 C CA . ALA B 1 79 ? 20.781 4.949 2.096 1 59.88 79 ALA B CA 1
ATOM 3896 C C . ALA B 1 79 ? 20.594 4.195 3.41 1 59.88 79 ALA B C 1
ATOM 3898 O O . ALA B 1 79 ? 19.859 3.205 3.467 1 59.88 79 ALA B O 1
ATOM 3899 N N . ASP B 1 80 ? 21.344 4.621 4.367 1 63.78 80 ASP B N 1
ATOM 3900 C CA . ASP B 1 80 ? 21.422 3.773 5.551 1 63.78 80 ASP B CA 1
ATOM 3901 C C . ASP B 1 80 ? 20.266 4.055 6.508 1 63.78 80 ASP B C 1
ATOM 3903 O O . ASP B 1 80 ? 19.531 3.141 6.887 1 63.78 80 ASP B O 1
ATOM 3907 N N . THR B 1 81 ? 20.078 5.418 6.809 1 70.38 81 THR B N 1
ATOM 3908 C CA . THR B 1 81 ? 19.156 5.664 7.914 1 70.38 81 THR B CA 1
ATOM 3909 C C . THR B 1 81 ? 18.281 6.871 7.621 1 70.38 81 THR B C 1
ATOM 3911 O O . THR B 1 81 ? 18.5 7.586 6.641 1 70.38 81 THR B O 1
ATOM 3914 N N . PHE B 1 82 ? 17.172 7.105 8.297 1 76.19 82 PHE B N 1
ATOM 3915 C CA . PHE B 1 82 ? 16.359 8.312 8.391 1 76.19 82 PHE B CA 1
ATOM 3916 C C . PHE B 1 82 ? 17.219 9.562 8.328 1 76.19 82 PHE B C 1
ATOM 3918 O O . PHE B 1 82 ? 16.906 10.516 7.613 1 76.19 82 PHE B O 1
ATOM 3925 N N . TRP B 1 83 ? 18.297 9.547 8.773 1 71.69 83 TRP B N 1
ATOM 3926 C CA . TRP B 1 83 ? 19.141 10.719 8.961 1 71.69 83 TRP B CA 1
ATOM 3927 C C . TRP B 1 83 ? 19.875 11.078 7.668 1 71.69 83 TRP B C 1
ATOM 3929 O O . TRP B 1 83 ? 20.047 12.258 7.352 1 71.69 83 TRP B O 1
ATOM 3939 N N . LYS B 1 84 ? 20.219 10.055 6.902 1 71.94 84 LYS B N 1
ATOM 3940 C CA . LYS B 1 84 ? 20.812 10.32 5.598 1 71.94 84 LYS B CA 1
ATOM 3941 C C . LYS B 1 84 ? 19.781 10.914 4.637 1 71.94 84 LYS B C 1
ATOM 3943 O O . LYS B 1 84 ? 20.094 11.828 3.867 1 71.94 84 LYS B O 1
ATOM 3948 N N . TRP B 1 85 ? 18.609 10.359 4.707 1 77.75 85 TRP B N 1
ATOM 3949 C CA . TRP B 1 85 ? 17.516 10.93 3.916 1 77.75 85 TRP B CA 1
ATOM 3950 C C . TRP B 1 85 ? 17.312 12.398 4.25 1 77.75 85 TRP B C 1
ATOM 3952 O O . TRP B 1 85 ? 17.109 13.227 3.355 1 77.75 85 TRP B O 1
ATOM 3962 N N . ARG B 1 86 ? 17.438 12.734 5.477 1 75.62 86 ARG B N 1
ATOM 3963 C CA . ARG B 1 86 ? 17.266 14.102 5.953 1 75.62 86 ARG B CA 1
ATOM 3964 C C . ARG B 1 86 ? 18.312 15.031 5.34 1 75.62 86 ARG B C 1
ATOM 3966 O O . ARG B 1 86 ? 18 16.188 5.004 1 75.62 86 ARG B O 1
ATOM 3973 N N . ASP B 1 87 ? 19.453 14.5 5.113 1 77.5 87 ASP B N 1
ATOM 3974 C CA . ASP B 1 87 ? 20.516 15.297 4.484 1 77.5 87 ASP B CA 1
ATOM 3975 C C . ASP B 1 87 ? 20.156 15.625 3.037 1 77.5 87 ASP B C 1
ATOM 3977 O O . ASP B 1 87 ? 20.391 16.75 2.578 1 77.5 87 ASP B O 1
ATOM 3981 N N . ASN B 1 88 ? 19.594 14.625 2.424 1 78.5 88 ASN B N 1
ATOM 3982 C CA . ASN B 1 88 ? 19.125 14.859 1.059 1 78.5 88 ASN B CA 1
ATOM 3983 C C . ASN B 1 88 ? 17.984 15.867 1.02 1 78.5 88 ASN B C 1
ATOM 3985 O O . ASN B 1 88 ? 17.906 16.688 0.107 1 78.5 88 ASN B O 1
ATOM 3989 N N . MET B 1 89 ? 17.172 15.789 1.963 1 80.69 89 MET B N 1
ATOM 3990 C CA . MET B 1 89 ? 16.031 16.688 2.074 1 80.69 89 MET B CA 1
ATOM 3991 C C . MET B 1 89 ? 16.5 18.141 2.264 1 80.69 89 MET B C 1
ATOM 3993 O O . MET B 1 89 ? 15.93 19.062 1.692 1 80.69 89 MET B O 1
ATOM 3997 N N . TYR B 1 90 ? 17.641 18.359 2.969 1 82.44 90 TYR B N 1
ATOM 3998 C CA . TYR B 1 90 ? 18.203 19.703 3.17 1 82.44 90 TYR B CA 1
ATOM 3999 C C . TYR B 1 90 ? 18.625 20.312 1.845 1 82.44 90 TYR B C 1
ATOM 4001 O O . TYR B 1 90 ? 18.516 21.531 1.65 1 82.44 90 TYR B O 1
ATOM 4009 N N . GLY B 1 91 ? 19.016 19.453 0.958 1 82.25 91 GLY B N 1
ATOM 4010 C CA . GLY B 1 91 ? 19.406 19.938 -0.356 1 82.25 91 GLY B CA 1
ATOM 4011 C C . GLY B 1 91 ? 18.266 20.547 -1.136 1 82.25 91 GLY B C 1
ATOM 4012 O O . GLY B 1 91 ? 18.469 21.484 -1.923 1 82.25 91 GLY B O 1
ATOM 4013 N N . LEU B 1 92 ? 17.125 20.156 -0.868 1 85 92 LEU B N 1
ATOM 4014 C CA . LEU B 1 92 ? 15.938 20.625 -1.575 1 85 92 LEU B CA 1
ATOM 4015 C C . LEU B 1 92 ? 15.602 22.062 -1.191 1 85 92 LEU B C 1
ATOM 4017 O O . LEU B 1 92 ? 15.039 22.797 -1.993 1 85 92 LEU B O 1
ATOM 4021 N N . VAL B 1 93 ? 15.984 22.422 0.047 1 87.12 93 VAL B N 1
ATOM 4022 C CA . VAL B 1 93 ? 15.5 23.719 0.521 1 87.12 93 VAL B CA 1
ATOM 4023 C C . VAL B 1 93 ? 16.672 24.656 0.757 1 87.12 93 VAL B C 1
ATOM 4025 O O . VAL B 1 93 ? 16.5 25.766 1.279 1 87.12 93 VAL B O 1
ATOM 4028 N N . ALA B 1 94 ? 17.812 24.25 0.336 1 84.88 94 ALA B N 1
ATOM 4029 C CA . ALA B 1 94 ? 19 25.078 0.537 1 84.88 94 ALA B CA 1
ATOM 4030 C C . ALA B 1 94 ? 18.859 26.422 -0.169 1 84.88 94 ALA B C 1
ATOM 4032 O O . ALA B 1 94 ? 19.266 27.453 0.364 1 84.88 94 ALA B O 1
ATOM 4033 N N . ASP B 1 95 ? 18.188 26.375 -1.292 1 84.94 95 ASP B N 1
ATOM 4034 C CA . ASP B 1 95 ? 18.078 27.609 -2.064 1 84.94 95 ASP B CA 1
ATOM 4035 C C . ASP B 1 95 ? 16.609 27.922 -2.387 1 84.94 95 ASP B C 1
ATOM 4037 O O . ASP B 1 95 ? 16.312 28.484 -3.438 1 84.94 95 ASP B O 1
ATOM 4041 N N . VAL B 1 96 ? 15.836 27.609 -1.453 1 91.31 96 VAL B N 1
ATOM 4042 C CA . VAL B 1 96 ? 14.414 27.781 -1.707 1 91.31 96 VAL B CA 1
ATOM 4043 C C . VAL B 1 96 ? 14.047 29.266 -1.585 1 91.31 96 VAL B C 1
ATOM 4045 O O . VAL B 1 96 ? 14.602 29.984 -0.741 1 91.31 96 VAL B O 1
ATOM 4048 N N . ASP B 1 97 ? 13.258 29.781 -2.455 1 94.81 97 ASP B N 1
ATOM 4049 C CA . ASP B 1 97 ? 12.672 31.109 -2.377 1 94.81 97 ASP B CA 1
ATOM 4050 C C . ASP B 1 97 ? 11.148 31.062 -2.482 1 94.81 97 ASP B C 1
ATOM 4052 O O . ASP B 1 97 ? 10.555 29.984 -2.395 1 94.81 97 ASP B O 1
ATOM 4056 N N . LYS B 1 98 ? 10.523 32.188 -2.6 1 96.81 98 LYS B N 1
ATOM 4057 C CA . LYS B 1 98 ? 9.062 32.281 -2.588 1 96.81 98 LYS B CA 1
ATOM 4058 C C . LYS B 1 98 ? 8.453 31.5 -3.738 1 96.81 98 LYS B C 1
ATOM 4060 O O . LYS B 1 98 ? 7.5 30.75 -3.539 1 96.81 98 LYS B O 1
ATOM 4065 N N . ASP B 1 99 ? 9.039 31.609 -4.895 1 97.12 99 ASP B N 1
ATOM 4066 C CA . ASP B 1 99 ? 8.492 30.953 -6.082 1 97.12 99 ASP B CA 1
ATOM 4067 C C . ASP B 1 99 ? 8.625 29.422 -5.969 1 97.12 99 ASP B C 1
ATOM 4069 O O . ASP B 1 99 ? 7.707 28.688 -6.34 1 97.12 99 ASP B O 1
ATOM 4073 N N . VAL B 1 100 ? 9.719 29 -5.473 1 96.06 100 VAL B N 1
ATOM 4074 C CA . VAL B 1 100 ? 9.984 27.578 -5.379 1 96.06 100 VAL B CA 1
ATOM 4075 C C . VAL B 1 100 ? 9.062 26.938 -4.344 1 96.06 100 VAL B C 1
ATOM 4077 O O . VAL B 1 100 ? 8.445 25.906 -4.602 1 96.06 100 VAL B O 1
ATOM 4080 N N . ILE B 1 101 ? 8.922 27.562 -3.203 1 97.19 101 ILE B N 1
ATOM 4081 C CA . ILE B 1 101 ? 8.078 27.016 -2.148 1 97.19 101 ILE B CA 1
ATOM 4082 C C . ILE B 1 101 ? 6.625 26.984 -2.619 1 97.19 101 ILE B C 1
ATOM 4084 O O . ILE B 1 101 ? 5.898 26.016 -2.361 1 97.19 101 ILE B O 1
ATOM 4088 N N . TYR B 1 102 ? 6.219 28.062 -3.314 1 98.12 102 TYR B N 1
ATOM 4089 C CA . TYR B 1 102 ? 4.879 28.078 -3.893 1 98.12 102 TYR B CA 1
ATOM 4090 C C . TYR B 1 102 ? 4.672 26.906 -4.836 1 98.12 102 TYR B C 1
ATOM 4092 O O . TYR B 1 102 ? 3.672 26.188 -4.734 1 98.12 102 TYR B O 1
ATOM 4100 N N . ARG B 1 103 ? 5.59 26.656 -5.695 1 96.94 103 ARG B N 1
ATOM 4101 C CA . ARG B 1 103 ? 5.473 25.609 -6.691 1 96.94 103 ARG B CA 1
ATOM 4102 C C . ARG B 1 103 ? 5.469 24.234 -6.031 1 96.94 103 ARG B C 1
ATOM 4104 O O . ARG B 1 103 ? 4.691 23.359 -6.414 1 96.94 103 ARG B O 1
ATOM 4111 N N . TYR B 1 104 ? 6.391 24.031 -5.035 1 96.62 104 TYR B N 1
ATOM 4112 C CA . TYR B 1 104 ? 6.441 22.781 -4.309 1 96.62 104 TYR B CA 1
ATOM 4113 C C . TYR B 1 104 ? 5.09 22.453 -3.67 1 96.62 104 TYR B C 1
ATOM 4115 O O . TYR B 1 104 ? 4.559 21.359 -3.848 1 96.62 104 TYR B O 1
ATOM 4123 N N . CYS B 1 105 ? 4.52 23.438 -3.041 1 98.25 105 CYS B N 1
ATOM 4124 C CA . CYS B 1 105 ? 3.262 23.234 -2.328 1 98.25 105 CYS B CA 1
ATOM 4125 C C . CYS B 1 105 ? 2.104 23.062 -3.303 1 98.25 105 CYS B C 1
ATOM 4127 O O . CYS B 1 105 ? 1.284 22.156 -3.152 1 98.25 105 CYS B O 1
ATOM 4129 N N . ALA B 1 106 ? 2.049 23.922 -4.344 1 98.12 106 ALA B N 1
ATOM 4130 C CA . ALA B 1 106 ? 0.948 23.875 -5.305 1 98.12 106 ALA B CA 1
ATOM 4131 C C . ALA B 1 106 ? 0.89 22.531 -6.016 1 98.12 106 ALA B C 1
ATOM 4133 O O . ALA B 1 106 ? -0.187 21.953 -6.176 1 98.12 106 ALA B O 1
ATOM 4134 N N . THR B 1 107 ? 2.021 22.031 -6.422 1 97 107 THR B N 1
ATOM 4135 C CA . THR B 1 107 ? 2.098 20.734 -7.102 1 97 107 THR B CA 1
ATOM 4136 C C . THR B 1 107 ? 1.633 19.609 -6.184 1 97 107 THR B C 1
ATOM 4138 O O . THR B 1 107 ? 0.855 18.75 -6.598 1 97 107 THR B O 1
ATOM 4141 N N . THR B 1 108 ? 2.08 19.641 -4.98 1 97.88 108 THR B N 1
ATOM 4142 C CA . THR B 1 108 ? 1.745 18.594 -4.023 1 97.88 108 THR B CA 1
ATOM 4143 C C . THR B 1 108 ? 0.267 18.641 -3.648 1 97.88 108 THR B C 1
ATOM 4145 O O . THR B 1 108 ? -0.404 17.609 -3.58 1 97.88 108 THR B O 1
ATOM 4148 N N . PHE B 1 109 ? -0.257 19.891 -3.455 1 98.56 109 PHE B N 1
ATOM 4149 C CA . PHE B 1 109 ? -1.662 20.062 -3.105 1 98.56 109 PHE B CA 1
ATOM 4150 C C . PHE B 1 109 ? -2.562 19.594 -4.246 1 98.56 109 PHE B C 1
ATOM 4152 O O . PHE B 1 109 ? -3.617 19 -4.012 1 98.56 109 PHE B O 1
ATOM 4159 N N . ARG B 1 110 ? -2.158 19.812 -5.477 1 97.69 110 ARG B N 1
ATOM 4160 C CA . ARG B 1 110 ? -2.92 19.328 -6.621 1 97.69 110 ARG B CA 1
ATOM 4161 C C . ARG B 1 110 ? -2.967 17.797 -6.633 1 97.69 110 ARG B C 1
ATOM 4163 O O . ARG B 1 110 ? -4.012 17.219 -6.91 1 97.69 110 ARG B O 1
ATOM 4170 N N . GLU B 1 111 ? -1.882 17.234 -6.336 1 97.19 111 GLU B N 1
ATOM 4171 C CA . GLU B 1 111 ? -1.846 15.781 -6.285 1 97.19 111 GLU B CA 1
ATOM 4172 C C . GLU B 1 111 ? -2.709 15.242 -5.145 1 97.19 111 GLU B C 1
ATOM 4174 O O . GLU B 1 111 ? -3.35 14.203 -5.281 1 97.19 111 GLU B O 1
ATOM 4179 N N . MET B 1 112 ? -2.676 15.938 -4 1 98.5 112 MET B N 1
ATOM 4180 C CA . MET B 1 112 ? -3.535 15.555 -2.885 1 98.5 112 MET B CA 1
ATOM 4181 C C . MET B 1 112 ? -5.004 15.586 -3.295 1 98.5 112 MET B C 1
ATOM 4183 O O . MET B 1 112 ? -5.75 14.648 -3.012 1 98.5 112 MET B O 1
ATOM 4187 N N . LEU B 1 113 ? -5.359 16.656 -4.004 1 98.5 113 LEU B N 1
ATOM 4188 C CA . LEU B 1 113 ? -6.73 16.766 -4.484 1 98.5 113 LEU B CA 1
ATOM 4189 C C . LEU B 1 113 ? -7.07 15.602 -5.422 1 98.5 113 LEU B C 1
ATOM 4191 O O . LEU B 1 113 ? -8.133 14.984 -5.293 1 98.5 113 LEU B O 1
ATOM 4195 N N . ALA B 1 114 ? -6.184 15.234 -6.25 1 97.06 114 ALA B N 1
ATOM 4196 C CA . ALA B 1 114 ? -6.402 14.133 -7.184 1 97.06 114 ALA B CA 1
ATOM 4197 C C . ALA B 1 114 ? -6.547 12.812 -6.441 1 97.06 114 ALA B C 1
ATOM 4199 O O . ALA B 1 114 ? -7.148 11.867 -6.957 1 97.06 114 ALA B O 1
ATOM 4200 N N . ALA B 1 115 ? -6.043 12.789 -5.234 1 97.75 115 ALA B N 1
ATOM 4201 C CA . ALA B 1 115 ? -6.07 11.57 -4.426 1 97.75 115 ALA B CA 1
ATOM 4202 C C . ALA B 1 115 ? -7.242 11.586 -3.449 1 97.75 115 ALA B C 1
ATOM 4204 O O . ALA B 1 115 ? -7.32 10.75 -2.549 1 97.75 115 ALA B O 1
ATOM 4205 N N . GLY B 1 116 ? -8.117 12.547 -3.557 1 98.62 116 GLY B N 1
ATOM 4206 C CA . GLY B 1 116 ? -9.328 12.586 -2.748 1 98.62 116 GLY B CA 1
ATOM 4207 C C . GLY B 1 116 ? -9.156 13.359 -1.455 1 98.62 116 GLY B C 1
ATOM 4208 O O . GLY B 1 116 ? -10.07 13.414 -0.628 1 98.62 116 GLY B O 1
ATOM 4209 N N . ILE B 1 117 ? -8 13.93 -1.245 1 98.88 117 ILE B N 1
ATOM 4210 C CA . ILE B 1 117 ? -7.73 14.719 -0.048 1 98.88 117 ILE B CA 1
ATOM 4211 C C . ILE B 1 117 ? -8.266 16.141 -0.23 1 98.88 117 ILE B C 1
ATOM 4213 O O . ILE B 1 117 ? -7.867 16.844 -1.156 1 98.88 117 ILE B O 1
ATOM 4217 N N . THR B 1 118 ? -9.133 16.516 0.64 1 98.94 118 THR B N 1
ATOM 4218 C CA . THR B 1 118 ? -9.773 17.828 0.491 1 98.94 118 THR B CA 1
ATOM 4219 C C . THR B 1 118 ? -9.211 18.828 1.499 1 98.94 118 THR B C 1
ATOM 4221 O O . THR B 1 118 ? -9.391 20.031 1.348 1 98.94 118 THR B O 1
ATOM 4224 N N . SER B 1 119 ? -8.602 18.281 2.586 1 98.94 119 SER B N 1
ATOM 4225 C CA . SER B 1 119 ? -8.008 19.109 3.639 1 98.94 119 SER B CA 1
ATOM 4226 C C . SER B 1 119 ? -6.633 18.594 4.035 1 98.94 119 SER B C 1
ATOM 4228 O O . SER B 1 119 ? -6.406 17.375 4.07 1 98.94 119 SER B O 1
ATOM 4230 N N . VAL B 1 120 ? -5.73 19.547 4.324 1 98.94 120 VAL B N 1
ATOM 4231 C CA . VAL B 1 120 ? -4.387 19.109 4.703 1 98.94 120 VAL B CA 1
ATOM 4232 C C . VAL B 1 120 ? -3.877 19.984 5.852 1 98.94 120 VAL B C 1
ATOM 4234 O O . VAL B 1 120 ? -4.113 21.188 5.883 1 98.94 120 VAL B O 1
ATOM 4237 N N . GLY B 1 121 ? -3.369 19.328 6.918 1 98.94 121 GLY B N 1
ATOM 4238 C CA . GLY B 1 121 ? -2.492 19.984 7.867 1 98.94 121 GLY B CA 1
ATOM 4239 C C . GLY B 1 121 ? -1.049 20.047 7.406 1 98.94 121 GLY B C 1
ATOM 4240 O O . GLY B 1 121 ? -0.341 19.047 7.422 1 98.94 121 GLY B O 1
ATOM 4241 N N . GLU B 1 122 ? -0.633 21.219 6.977 1 98.88 122 GLU B N 1
ATOM 4242 C CA . GLU B 1 122 ? 0.727 21.375 6.469 1 98.88 122 GLU B CA 1
ATOM 4243 C C . GLU B 1 122 ? 1.684 21.797 7.582 1 98.88 122 GLU B C 1
ATOM 4245 O O . GLU B 1 122 ? 1.611 22.922 8.078 1 98.88 122 GLU B O 1
ATOM 4250 N N . PHE B 1 123 ? 2.482 20.828 7.984 1 98.69 123 PHE B N 1
ATOM 4251 C CA . PHE B 1 123 ? 3.498 21.031 9.008 1 98.69 123 PHE B CA 1
ATOM 4252 C C . PHE B 1 123 ? 4.688 21.797 8.445 1 98.69 123 PHE B C 1
ATOM 4254 O O . PHE B 1 123 ? 5.668 21.203 8 1 98.69 123 PHE B O 1
ATOM 4261 N N . HIS B 1 124 ? 4.633 23.125 8.477 1 97.31 124 HIS B N 1
ATOM 4262 C CA . HIS B 1 124 ? 5.543 23.984 7.727 1 97.31 124 HIS B CA 1
ATOM 4263 C C . HIS B 1 124 ? 6.617 24.578 8.633 1 97.31 124 HIS B C 1
ATOM 4265 O O . HIS B 1 124 ? 6.301 25.328 9.562 1 97.31 124 HIS B O 1
ATOM 4271 N N . TYR B 1 125 ? 7.887 24.234 8.328 1 95.56 125 TYR B N 1
ATOM 4272 C CA . TYR B 1 125 ? 8.969 24.734 9.164 1 95.56 125 TYR B CA 1
ATOM 4273 C C . TYR B 1 125 ? 10.023 25.453 8.328 1 95.56 125 TYR B C 1
ATOM 4275 O O . TYR B 1 125 ? 10.969 26.031 8.875 1 95.56 125 TYR B O 1
ATOM 4283 N N . VAL B 1 126 ? 9.875 25.484 7.016 1 95.12 126 VAL B N 1
ATOM 4284 C CA . VAL B 1 126 ? 10.773 26.25 6.148 1 95.12 126 VAL B CA 1
ATOM 4285 C C . VAL B 1 126 ? 10.273 27.688 6.027 1 95.12 126 VAL B C 1
ATOM 4287 O O . VAL B 1 126 ? 9.625 28.047 5.043 1 95.12 126 VAL B O 1
ATOM 4290 N N . HIS B 1 127 ? 10.719 28.578 6.883 1 95.88 127 HIS B N 1
ATOM 4291 C CA . HIS B 1 127 ? 10.102 29.875 7.086 1 95.88 127 HIS B CA 1
ATOM 4292 C C . HIS B 1 127 ? 10.82 30.953 6.293 1 95.88 127 HIS B C 1
ATOM 4294 O O . HIS B 1 127 ? 10.195 31.922 5.84 1 95.88 127 HIS B O 1
ATOM 4300 N N . HIS B 1 128 ? 12.219 30.75 6.207 1 94.12 128 HIS B N 1
ATOM 4301 C CA . HIS B 1 128 ? 13.023 31.922 5.871 1 94.12 128 HIS B CA 1
ATOM 4302 C C . HIS B 1 128 ? 13.719 31.75 4.523 1 94.12 128 HIS B C 1
ATOM 4304 O O . HIS B 1 128 ? 14.258 30.672 4.234 1 94.12 128 HIS B O 1
ATOM 4310 N N . ALA B 1 129 ? 13.617 32.688 3.734 1 93.5 129 ALA B N 1
ATOM 4311 C CA . ALA B 1 129 ? 14.516 32.844 2.592 1 93.5 129 ALA B CA 1
ATOM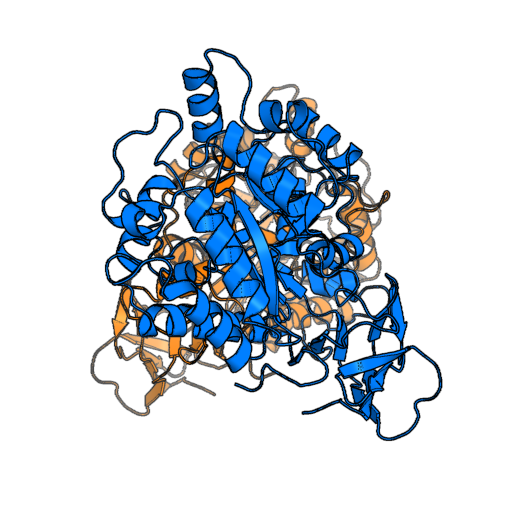 4312 C C . ALA B 1 129 ? 15.43 34.062 2.768 1 93.5 129 ALA B C 1
ATOM 4314 O O . ALA B 1 129 ? 16.375 34 3.568 1 93.5 129 ALA B O 1
ATOM 4315 N N . ASN B 1 130 ? 15.055 35.156 2.049 1 89.75 130 ASN B N 1
ATOM 4316 C CA . ASN B 1 130 ? 15.852 36.375 2.18 1 89.75 130 ASN B CA 1
ATOM 4317 C C . ASN B 1 130 ? 15.469 37.156 3.428 1 89.75 130 ASN B C 1
ATOM 4319 O O . ASN B 1 130 ? 16.281 37.875 3.977 1 89.75 130 ASN B O 1
ATOM 4323 N N . ASN B 1 131 ? 14.25 37.062 3.812 1 92.31 131 ASN B N 1
ATOM 4324 C CA . ASN B 1 131 ? 13.734 37.688 5.02 1 92.31 131 ASN B CA 1
ATOM 4325 C C . ASN B 1 131 ? 13.109 36.688 5.965 1 92.31 131 ASN B C 1
ATOM 4327 O O . ASN B 1 131 ? 12.727 35.594 5.543 1 92.31 131 ASN B O 1
ATOM 4331 N N . ARG B 1 132 ? 13.008 37.094 7.141 1 93.56 132 ARG B N 1
ATOM 4332 C CA . ARG B 1 132 ? 12.422 36.219 8.148 1 93.56 132 ARG B CA 1
ATOM 4333 C C . ARG B 1 132 ? 10.945 35.969 7.859 1 93.56 132 ARG B C 1
ATOM 4335 O O . ARG B 1 132 ? 10.195 36.906 7.59 1 93.56 132 ARG B O 1
ATOM 4342 N N . PHE B 1 133 ? 10.586 34.75 7.844 1 95.88 133 PHE B N 1
ATOM 4343 C CA . PHE B 1 133 ? 9.219 34.25 7.738 1 95.88 133 PHE B CA 1
ATOM 4344 C C . PHE B 1 133 ? 8.586 34.688 6.414 1 95.88 133 PHE B C 1
ATOM 4346 O O . PHE B 1 133 ? 7.371 34.844 6.324 1 95.88 133 PHE B O 1
ATOM 4353 N N . ASP B 1 134 ? 9.359 34.875 5.379 1 94.94 134 ASP B N 1
ATOM 4354 C CA . ASP B 1 134 ? 8.82 35.375 4.117 1 94.94 134 ASP B CA 1
ATOM 4355 C C . ASP B 1 134 ? 8.273 34.25 3.258 1 94.94 134 ASP B C 1
ATOM 4357 O O . ASP B 1 134 ? 7.688 34.5 2.201 1 94.94 134 ASP B O 1
ATOM 4361 N N . LEU B 1 135 ? 8.367 33 3.703 1 96.62 135 LEU B N 1
ATOM 4362 C CA . LEU B 1 135 ? 7.949 31.891 2.865 1 96.62 135 LEU B CA 1
ATOM 4363 C C . LEU B 1 135 ? 6.574 31.375 3.291 1 96.62 135 LEU B C 1
ATOM 4365 O O . LEU B 1 135 ? 5.914 30.656 2.535 1 96.62 135 LEU B O 1
ATOM 4369 N N . ASP B 1 136 ? 6.074 31.703 4.449 1 97.12 136 ASP B N 1
ATOM 4370 C CA . ASP B 1 136 ? 4.867 31.125 5.043 1 97.12 136 ASP B CA 1
ATOM 4371 C C . ASP B 1 136 ? 3.633 31.484 4.223 1 97.12 136 ASP B C 1
ATOM 4373 O O . ASP B 1 136 ? 2.758 30.641 4.008 1 97.12 136 ASP B O 1
ATOM 4377 N N . GLY B 1 137 ? 3.602 32.688 3.773 1 96.94 137 GLY B N 1
ATOM 4378 C CA . GLY B 1 137 ? 2.473 33.156 2.984 1 96.94 137 GLY B CA 1
ATOM 4379 C C . GLY B 1 137 ? 2.326 32.438 1.66 1 96.94 137 GLY B C 1
ATOM 4380 O O . GLY B 1 137 ? 1.224 32.344 1.119 1 96.94 137 GLY B O 1
ATOM 4381 N N . GLU B 1 138 ? 3.441 31.922 1.124 1 97.62 138 GLU B N 1
ATOM 4382 C CA . GLU B 1 138 ? 3.426 31.219 -0.159 1 97.62 138 GLU B CA 1
ATOM 4383 C C . GLU B 1 138 ? 2.713 29.875 -0.048 1 97.62 138 GLU B C 1
ATOM 4385 O O . GLU B 1 138 ? 2.113 29.406 -1.016 1 97.62 138 GLU B O 1
ATOM 4390 N N . VAL B 1 139 ? 2.768 29.281 1.118 1 98.38 139 VAL B N 1
ATOM 4391 C CA . VAL B 1 139 ? 2.041 28.047 1.362 1 98.38 139 VAL B CA 1
ATOM 4392 C C . VAL B 1 139 ? 0.538 28.312 1.323 1 98.38 139 VAL B C 1
ATOM 4394 O O . VAL B 1 139 ? -0.215 27.547 0.706 1 98.38 139 VAL B O 1
ATOM 4397 N N . VAL B 1 140 ? 0.122 29.391 1.95 1 98.56 140 VAL B N 1
ATOM 4398 C CA . VAL B 1 140 ? -1.279 29.797 1.966 1 98.56 140 VAL B CA 1
ATOM 4399 C C . VAL B 1 140 ? -1.75 30.078 0.543 1 98.56 140 VAL B C 1
ATOM 4401 O O . VAL B 1 140 ? -2.816 29.625 0.129 1 98.56 140 VAL B O 1
ATOM 4404 N N . ARG B 1 141 ? -0.931 30.828 -0.191 1 98.5 141 ARG B N 1
ATOM 4405 C CA . ARG B 1 141 ? -1.267 31.172 -1.569 1 98.5 141 ARG B CA 1
ATOM 4406 C C . ARG B 1 141 ? -1.45 29.922 -2.416 1 98.5 141 ARG B C 1
ATOM 4408 O O . ARG B 1 141 ? -2.389 29.828 -3.209 1 98.5 141 ARG B O 1
ATOM 4415 N N . ALA B 1 142 ? -0.571 28.938 -2.266 1 98.69 142 ALA B N 1
ATOM 4416 C CA . ALA B 1 142 ? -0.658 27.672 -3.002 1 98.69 142 ALA B CA 1
ATOM 4417 C C . ALA B 1 142 ? -1.972 26.953 -2.709 1 98.69 142 ALA B C 1
ATOM 4419 O O . ALA B 1 142 ? -2.617 26.438 -3.621 1 98.69 142 ALA B O 1
ATOM 4420 N N . ALA B 1 143 ? -2.357 26.953 -1.445 1 98.75 143 ALA B N 1
ATOM 4421 C CA . ALA B 1 143 ? -3.594 26.297 -1.051 1 98.75 143 ALA B CA 1
ATOM 4422 C C . ALA B 1 143 ? -4.809 26.984 -1.648 1 98.75 143 ALA B C 1
ATOM 4424 O O . ALA B 1 143 ? -5.711 26.344 -2.182 1 98.75 143 ALA B O 1
ATOM 4425 N N . VAL B 1 144 ? -4.809 28.297 -1.554 1 98.44 144 VAL B N 1
ATOM 4426 C CA . VAL B 1 144 ? -5.914 29.078 -2.086 1 98.44 144 VAL B CA 1
ATOM 4427 C C . VAL B 1 144 ? -6.035 28.859 -3.592 1 98.44 144 VAL B C 1
ATOM 4429 O O . VAL B 1 144 ? -7.129 28.609 -4.102 1 98.44 144 VAL B O 1
ATOM 4432 N N . ASP B 1 145 ? -4.91 28.875 -4.281 1 98.25 145 ASP B N 1
ATOM 4433 C CA . ASP B 1 145 ? -4.898 28.781 -5.738 1 98.25 145 ASP B CA 1
ATOM 4434 C C . ASP B 1 145 ? -5.305 27.375 -6.195 1 98.25 145 ASP B C 1
ATOM 4436 O O . ASP B 1 145 ? -5.961 27.219 -7.227 1 98.25 145 ASP B O 1
ATOM 4440 N N . THR B 1 146 ? -4.93 26.312 -5.484 1 98.12 146 THR B N 1
ATOM 4441 C CA . THR B 1 146 ? -5.242 24.953 -5.891 1 98.12 146 THR B CA 1
ATOM 4442 C C . THR B 1 146 ? -6.664 24.578 -5.484 1 98.12 146 THR B C 1
ATOM 4444 O O . THR B 1 146 ? -7.266 23.672 -6.07 1 98.12 146 THR B O 1
ATOM 4447 N N . GLY B 1 147 ? -7.129 25.188 -4.395 1 98.38 147 GLY B N 1
ATOM 4448 C CA . GLY B 1 147 ? -8.492 24.938 -3.955 1 98.38 147 GLY B CA 1
ATOM 4449 C C . GLY B 1 147 ? -8.586 23.969 -2.791 1 98.38 147 GLY B C 1
ATOM 4450 O O . GLY B 1 147 ? -9.688 23.672 -2.316 1 98.38 147 GLY B O 1
ATOM 4451 N N . ILE B 1 148 ? -7.449 23.516 -2.279 1 98.81 148 ILE B N 1
ATOM 4452 C CA . ILE B 1 148 ? -7.465 22.594 -1.149 1 98.81 148 ILE B CA 1
ATOM 4453 C C . ILE B 1 148 ? -7.715 23.375 0.144 1 98.81 148 ILE B C 1
ATOM 4455 O O . ILE B 1 148 ? -7.41 24.562 0.228 1 98.81 148 ILE B O 1
ATOM 4459 N N . ARG B 1 149 ? -8.383 22.812 1.12 1 98.94 149 ARG B N 1
ATOM 4460 C CA . ARG B 1 149 ? -8.523 23.391 2.447 1 98.94 149 ARG B CA 1
ATOM 4461 C C . ARG B 1 149 ? -7.258 23.203 3.271 1 98.94 149 ARG B C 1
ATOM 4463 O O . ARG B 1 149 ? -6.75 22.094 3.385 1 98.94 149 ARG B O 1
ATOM 4470 N N . LEU B 1 150 ? -6.777 24.328 3.844 1 98.88 150 LEU B N 1
ATOM 4471 C CA . LEU B 1 150 ? -5.473 24.297 4.5 1 98.88 150 LEU B CA 1
ATOM 4472 C C . LEU B 1 150 ? -5.605 24.641 5.98 1 98.88 150 LEU B C 1
ATOM 4474 O O . LEU B 1 150 ? -6.293 25.594 6.344 1 98.88 150 LEU B O 1
ATOM 4478 N N . VAL B 1 151 ? -5.051 23.812 6.801 1 98.94 151 VAL B N 1
ATOM 4479 C CA . VAL B 1 151 ? -4.594 24.25 8.117 1 98.94 151 VAL B CA 1
ATOM 4480 C C . VAL B 1 151 ? -3.074 24.406 8.117 1 98.94 151 VAL B C 1
ATOM 4482 O O . VAL B 1 151 ? -2.344 23.406 8.055 1 98.94 151 VAL B O 1
ATOM 4485 N N . LEU B 1 152 ? -2.641 25.594 8.055 1 98.81 152 LEU B N 1
ATOM 4486 C CA . LEU B 1 152 ? -1.204 25.828 8.156 1 98.81 152 LEU B CA 1
ATOM 4487 C C . LEU B 1 152 ? -0.724 25.641 9.594 1 98.81 152 LEU B C 1
ATOM 4489 O O . LEU B 1 152 ? -1.021 26.469 10.469 1 98.81 152 LEU B O 1
ATOM 4493 N N . LEU B 1 153 ? -0.089 24.531 9.859 1 98.81 153 LEU B N 1
ATOM 4494 C CA . LEU B 1 153 ? 0.548 24.297 11.148 1 98.81 153 LEU B CA 1
ATOM 4495 C C . LEU B 1 153 ? 1.915 24.969 11.219 1 98.81 153 LEU B C 1
ATOM 4497 O O . LEU B 1 153 ? 2.936 24.328 10.93 1 98.81 153 LEU B O 1
ATOM 4501 N N . GLU B 1 154 ? 1.842 26.234 11.57 1 98.38 154 GLU B N 1
ATOM 4502 C CA . GLU B 1 154 ? 3.096 26.969 11.742 1 98.38 154 GLU B CA 1
ATOM 4503 C C . GLU B 1 154 ? 3.99 26.281 12.781 1 98.38 154 GLU B C 1
ATOM 4505 O O . GLU B 1 154 ? 3.553 26.016 13.898 1 98.38 154 GLU B O 1
ATOM 4510 N N . THR B 1 155 ? 5.266 26.016 12.43 1 98.69 155 THR B N 1
ATOM 4511 C CA . THR B 1 155 ? 6.062 25.109 13.25 1 98.69 155 THR B CA 1
ATOM 4512 C C . THR B 1 155 ? 7.266 25.844 13.844 1 98.69 155 THR B C 1
ATOM 4514 O O . THR B 1 155 ? 8.062 26.438 13.117 1 98.69 155 THR B O 1
ATOM 4517 N N . LEU B 1 156 ? 7.379 25.75 15.141 1 98.56 156 LEU B N 1
ATOM 4518 C CA . LEU B 1 156 ? 8.5 26.312 15.875 1 98.56 156 LEU B CA 1
ATOM 4519 C C . LEU B 1 156 ? 9.703 25.375 15.852 1 98.56 156 LEU B C 1
ATOM 4521 O O . LEU B 1 156 ? 9.562 24.188 16.141 1 98.56 156 LEU B O 1
ATOM 4525 N N . TYR B 1 157 ? 10.766 25.828 15.445 1 97.38 157 TYR B N 1
ATOM 4526 C CA . TYR B 1 157 ? 12.07 25.188 15.445 1 97.38 157 TYR B CA 1
ATOM 4527 C C . TYR B 1 157 ? 13.117 26.094 16.094 1 97.38 157 TYR B C 1
ATOM 4529 O O . TYR B 1 157 ? 13.398 27.188 15.586 1 97.38 157 TYR B O 1
ATOM 4537 N N . GLU B 1 158 ? 13.758 25.656 17.188 1 95.69 158 GLU B N 1
ATOM 4538 C CA . GLU B 1 158 ? 14.617 26.547 17.953 1 95.69 158 GLU B CA 1
ATOM 4539 C C . GLU B 1 158 ? 16.062 26.047 17.969 1 95.69 158 GLU B C 1
ATOM 4541 O O . GLU B 1 158 ? 17 26.828 18.109 1 95.69 158 GLU B O 1
ATOM 4546 N N . GLN B 1 159 ? 16.203 24.734 17.938 1 92.88 159 GLN B N 1
ATOM 4547 C CA . GLN B 1 159 ? 17.531 24.172 18.156 1 92.88 159 GLN B CA 1
ATOM 4548 C C . GLN B 1 159 ? 17.688 22.844 17.422 1 92.88 159 GLN B C 1
ATOM 4550 O O . GLN B 1 159 ? 16.703 22.219 17.031 1 92.88 159 GLN B O 1
ATOM 4555 N N . ALA B 1 160 ? 18.906 22.406 17.281 1 88.38 160 ALA B N 1
ATOM 4556 C CA . ALA B 1 160 ? 19.234 21.25 16.453 1 88.38 160 ALA B CA 1
ATOM 4557 C C . ALA B 1 160 ? 19.141 19.953 17.25 1 88.38 160 ALA B C 1
ATOM 4559 O O . ALA B 1 160 ? 19.188 18.859 16.688 1 88.38 160 ALA B O 1
ATOM 4560 N N . GLY B 1 161 ? 18.984 20.062 18.547 1 91.25 161 GLY B N 1
ATOM 4561 C CA . GLY B 1 161 ? 18.922 18.922 19.453 1 91.25 161 GLY B CA 1
ATOM 4562 C C . GLY B 1 161 ? 18.719 19.312 20.891 1 91.25 161 GLY B C 1
ATOM 4563 O O . GLY B 1 161 ? 18.656 20.5 21.219 1 91.25 161 GLY B O 1
ATOM 4564 N N . PHE B 1 162 ? 18.656 18.281 21.719 1 92.06 162 PHE B N 1
ATOM 4565 C CA . PHE B 1 162 ? 18.359 18.516 23.125 1 92.06 162 PHE B CA 1
ATOM 4566 C C . PHE B 1 162 ? 19.453 19.375 23.766 1 92.06 162 PHE B C 1
ATOM 4568 O O . PHE B 1 162 ? 19.172 20.25 24.578 1 92.06 162 PHE B O 1
ATOM 4575 N N . ASP B 1 163 ? 20.688 19.141 23.344 1 89.06 163 ASP B N 1
ATOM 4576 C CA . ASP B 1 163 ? 21.812 19.875 23.938 1 89.06 163 ASP B CA 1
ATOM 4577 C C . ASP B 1 163 ? 22.125 21.125 23.125 1 89.06 163 ASP B C 1
ATOM 4579 O O . ASP B 1 163 ? 23.172 21.734 23.312 1 89.06 163 ASP B O 1
ATOM 4583 N N . ALA B 1 164 ? 21.344 21.422 22.141 1 87.81 164 ALA B N 1
ATOM 4584 C CA . ALA B 1 164 ? 21.453 22.609 21.297 1 87.81 164 ALA B CA 1
ATOM 4585 C C . ALA B 1 164 ? 22.812 22.688 20.609 1 87.81 164 ALA B C 1
ATOM 4587 O O . ALA B 1 164 ? 23.5 23.703 20.688 1 87.81 164 ALA B O 1
ATOM 4588 N N . PRO B 1 165 ? 23.188 21.641 19.984 1 85.69 165 PRO B N 1
ATOM 4589 C CA . PRO B 1 165 ? 24.422 21.766 19.203 1 85.69 165 PRO B CA 1
ATOM 4590 C C . PRO B 1 165 ? 24.328 22.828 18.109 1 85.69 165 PRO B C 1
ATOM 4592 O O . PRO B 1 165 ? 23.25 23.375 17.859 1 85.69 165 PRO B O 1
ATOM 4595 N N . PRO B 1 166 ? 25.422 23.141 17.453 1 84.56 166 PRO B N 1
ATOM 4596 C CA . PRO B 1 166 ? 25.359 24.125 16.375 1 84.56 166 PRO B CA 1
ATOM 4597 C C . PRO B 1 166 ? 24.391 23.719 15.258 1 84.56 166 PRO B C 1
ATOM 4599 O O . PRO B 1 166 ? 24.312 22.547 14.914 1 84.56 166 PRO B O 1
ATOM 4602 N N . LEU B 1 167 ? 23.797 24.719 14.742 1 86.06 167 LEU B N 1
ATOM 4603 C CA . LEU B 1 167 ? 22.812 24.5 13.68 1 86.06 167 LEU B CA 1
ATOM 4604 C C . LEU B 1 167 ? 23.516 24.172 12.367 1 86.06 167 LEU B C 1
ATOM 4606 O O . LEU B 1 167 ? 24.547 24.766 12.047 1 86.06 167 LEU B O 1
ATOM 4610 N N . HIS B 1 168 ? 22.906 23.172 11.68 1 83.31 168 HIS B N 1
ATOM 4611 C CA . HIS B 1 168 ? 23.25 23.062 10.266 1 83.31 168 HIS B CA 1
ATOM 4612 C C . HIS B 1 168 ? 22.859 24.328 9.5 1 83.31 168 HIS B C 1
ATOM 4614 O O . HIS B 1 168 ? 21.828 24.938 9.781 1 83.31 168 HIS B O 1
ATOM 4620 N N . PRO B 1 169 ? 23.688 24.688 8.508 1 81.38 169 PRO B N 1
ATOM 4621 C CA . PRO B 1 169 ? 23.406 25.922 7.77 1 81.38 169 PRO B CA 1
ATOM 4622 C C . PRO B 1 169 ? 21.969 25.969 7.234 1 81.38 169 PRO B C 1
ATOM 4624 O O . PRO B 1 169 ? 21.328 27.016 7.289 1 81.38 169 PRO B O 1
ATOM 4627 N N . VAL B 1 170 ? 21.484 24.859 6.832 1 84.75 170 VAL B N 1
ATOM 4628 C CA . VAL B 1 170 ? 20.141 24.812 6.258 1 84.75 170 VAL B CA 1
ATOM 4629 C C . VAL B 1 170 ? 19.094 25.047 7.352 1 84.75 170 VAL B C 1
ATOM 4631 O O . VAL B 1 170 ? 18.016 25.562 7.082 1 84.75 170 VAL B O 1
ATOM 4634 N N . GLN B 1 171 ? 19.391 24.75 8.531 1 88.06 171 GLN B N 1
ATOM 4635 C CA . GLN B 1 171 ? 18.453 24.859 9.641 1 88.06 171 GLN B CA 1
ATOM 4636 C C . GLN B 1 171 ? 18.172 26.328 9.992 1 88.06 171 GLN B C 1
ATOM 4638 O O . GLN B 1 171 ? 17.219 26.625 10.695 1 88.06 171 GLN B O 1
ATOM 4643 N N . GLU B 1 172 ? 19.078 27.188 9.508 1 87.25 172 GLU B N 1
ATOM 4644 C CA . GLU B 1 172 ? 18.844 28.609 9.695 1 87.25 172 GLU B CA 1
ATOM 4645 C C . GLU B 1 172 ? 17.531 29.047 9.062 1 87.25 172 GLU B C 1
ATOM 4647 O O . GLU B 1 172 ? 16.922 30.031 9.492 1 87.25 172 GLU B O 1
ATOM 4652 N N . ARG B 1 173 ? 17.125 28.281 8.133 1 90.69 173 ARG B N 1
ATOM 4653 C CA . ARG B 1 173 ? 15.875 28.578 7.434 1 90.69 173 ARG B CA 1
ATOM 4654 C C . ARG B 1 173 ? 14.664 28.203 8.273 1 90.69 173 ARG B C 1
ATOM 4656 O O . ARG B 1 173 ? 13.547 28.625 7.992 1 90.69 173 ARG B O 1
ATOM 4663 N N . PHE B 1 174 ? 14.859 27.469 9.344 1 92.75 174 PHE B N 1
ATOM 4664 C CA . PHE B 1 174 ? 13.789 26.906 10.156 1 92.75 174 PHE B CA 1
ATOM 4665 C C . PHE B 1 174 ? 13.672 27.656 11.477 1 92.75 174 PHE B C 1
ATOM 4667 O O . PHE B 1 174 ? 12.586 27.734 12.062 1 92.75 174 PHE B O 1
ATOM 4674 N N . VAL B 1 175 ? 14.797 28.219 11.922 1 94.56 175 VAL B N 1
ATOM 4675 C CA . VAL B 1 175 ? 14.945 28.578 13.328 1 94.56 175 VAL B CA 1
ATOM 4676 C C . VAL B 1 175 ? 14.297 29.922 13.602 1 94.56 175 VAL B C 1
ATOM 4678 O O . VAL B 1 175 ? 14.398 30.844 12.789 1 94.56 175 VAL B O 1
ATOM 4681 N N . SER B 1 176 ? 13.68 30.031 14.742 1 95.88 176 SER B N 1
ATOM 4682 C CA . SER B 1 176 ? 13.141 31.281 15.242 1 95.88 176 SER B CA 1
ATOM 4683 C C . SER B 1 176 ? 13.031 31.266 16.766 1 95.88 176 SER B C 1
ATOM 4685 O O . SER B 1 176 ? 13.023 30.203 17.391 1 95.88 176 SER B O 1
ATOM 4687 N N . SER B 1 177 ? 13.023 32.5 17.297 1 96.62 177 SER B N 1
ATOM 4688 C CA . SER B 1 177 ? 12.695 32.594 18.719 1 96.62 177 SER B CA 1
ATOM 4689 C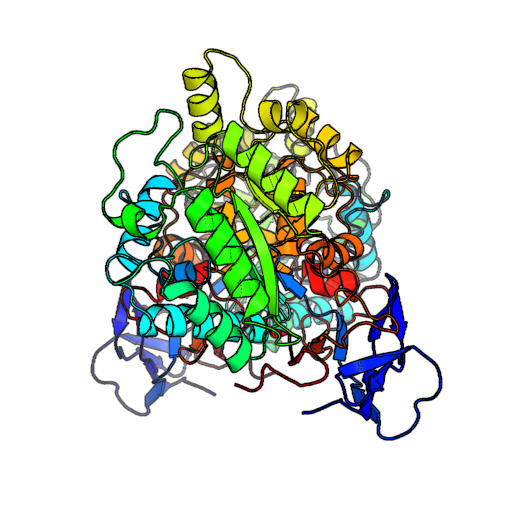 C . SER B 1 177 ? 11.195 32.406 18.953 1 96.62 177 SER B C 1
ATOM 4691 O O . SER B 1 177 ? 10.391 32.594 18.031 1 96.62 177 SER B O 1
ATOM 4693 N N . TYR B 1 178 ? 10.867 31.984 20.156 1 98 178 TYR B N 1
ATOM 4694 C CA . TYR B 1 178 ? 9.469 31.797 20.531 1 98 178 TYR B CA 1
ATOM 4695 C C . TYR B 1 178 ? 8.656 33.062 20.266 1 98 178 TYR B C 1
ATOM 4697 O O . TYR B 1 178 ? 7.59 33 19.641 1 98 178 TYR B O 1
ATOM 4705 N N . ASP B 1 179 ? 9.195 34.219 20.672 1 98 179 ASP B N 1
ATOM 4706 C CA . ASP B 1 179 ? 8.461 35.469 20.578 1 98 179 ASP B CA 1
ATOM 4707 C C . ASP B 1 179 ? 8.242 35.875 19.125 1 98 179 ASP B C 1
ATOM 4709 O O . ASP B 1 179 ? 7.156 36.312 18.75 1 98 179 ASP B O 1
ATOM 4713 N N . ALA B 1 180 ? 9.25 35.75 18.344 1 97.69 180 ALA B N 1
ATOM 4714 C CA . ALA B 1 180 ? 9.133 36.062 16.938 1 97.69 180 ALA B CA 1
ATOM 4715 C C . ALA B 1 180 ? 8.133 35.156 16.234 1 97.69 180 ALA B C 1
ATOM 4717 O O . ALA B 1 180 ? 7.375 35.594 15.375 1 97.69 180 ALA B O 1
ATOM 4718 N N . PHE B 1 181 ? 8.195 34 16.609 1 97.94 181 PHE B N 1
ATOM 4719 C CA . PHE B 1 181 ? 7.293 32.969 16.078 1 97.94 181 PHE B CA 1
ATOM 4720 C C . PHE B 1 181 ? 5.844 33.312 16.406 1 97.94 181 PHE B C 1
ATOM 4722 O O . PHE B 1 181 ? 4.98 33.312 15.523 1 97.94 181 PHE B O 1
ATOM 4729 N N . ILE B 1 182 ? 5.543 33.594 17.656 1 98.25 182 ILE B N 1
ATOM 4730 C CA . ILE B 1 182 ? 4.191 33.938 18.109 1 98.25 182 ILE B CA 1
ATOM 4731 C C . ILE B 1 182 ? 3.688 35.188 17.391 1 98.25 182 ILE B C 1
ATOM 4733 O O . ILE B 1 182 ? 2.529 35.25 16.969 1 98.25 182 ILE B O 1
ATOM 4737 N N . GLN B 1 183 ? 4.559 36.156 17.266 1 97.81 183 GLN B N 1
ATOM 4738 C CA . GLN B 1 183 ? 4.188 37.344 16.531 1 97.81 183 GLN B CA 1
ATOM 4739 C C . GLN B 1 183 ? 3.785 37.031 15.094 1 97.81 183 GLN B C 1
ATOM 4741 O O . GLN B 1 183 ? 2.801 37.562 14.578 1 97.81 183 GLN B O 1
ATOM 4746 N N . LYS B 1 184 ? 4.539 36.188 14.523 1 96.94 184 LYS B N 1
ATOM 4747 C CA . LYS B 1 184 ? 4.262 35.812 13.133 1 96.94 184 LYS B CA 1
ATOM 4748 C C . LYS B 1 184 ? 2.924 35.094 13.008 1 96.94 184 LYS B C 1
ATOM 4750 O O . LYS B 1 184 ? 2.154 35.375 12.086 1 96.94 184 LYS B O 1
ATOM 4755 N N . ILE B 1 185 ? 2.656 34.156 13.859 1 97.19 185 ILE B N 1
ATOM 4756 C CA . ILE B 1 185 ? 1.398 33.406 13.812 1 97.19 185 ILE B CA 1
ATOM 4757 C C . ILE B 1 185 ? 0.227 34.375 13.977 1 97.19 185 ILE B C 1
ATOM 4759 O O . ILE B 1 185 ? -0.799 34.25 13.305 1 97.19 185 ILE B O 1
ATOM 4763 N N . GLN B 1 186 ? 0.358 35.344 14.859 1 97.56 186 GLN B N 1
ATOM 4764 C CA . GLN B 1 186 ? -0.687 36.312 15.07 1 97.56 186 GLN B CA 1
ATOM 4765 C C . GLN B 1 186 ? -0.905 37.156 13.82 1 97.56 186 GLN B C 1
ATOM 4767 O O . GLN B 1 186 ? -2.045 37.469 13.445 1 97.56 186 GLN B O 1
ATOM 4772 N N . GLU B 1 187 ? 0.153 37.531 13.203 1 97.19 187 GLU B N 1
ATOM 4773 C CA . GLU B 1 187 ? 0.078 38.281 11.961 1 97.19 187 GLU B CA 1
ATOM 4774 C C . GLU B 1 187 ? -0.612 37.469 10.859 1 97.19 187 GLU B C 1
ATOM 4776 O O . GLU B 1 187 ? -1.495 38 10.172 1 97.19 187 GLU B O 1
ATOM 4781 N N . LEU B 1 188 ? -0.196 36.25 10.688 1 96.69 188 LEU B N 1
ATOM 4782 C CA . LEU B 1 188 ? -0.773 35.375 9.664 1 96.69 188 LEU B CA 1
ATOM 4783 C C . LEU B 1 188 ? -2.277 35.219 9.867 1 96.69 188 LEU B C 1
ATOM 4785 O O . LEU B 1 188 ? -3.047 35.281 8.906 1 96.69 188 LEU B O 1
ATOM 4789 N N . ARG B 1 189 ? -2.658 35.031 11.086 1 96.69 189 ARG B N 1
ATOM 4790 C CA . ARG B 1 189 ? -4.07 34.844 11.406 1 96.69 189 ARG B CA 1
ATOM 4791 C C . ARG B 1 189 ? -4.871 36.125 11.141 1 96.69 189 ARG B C 1
ATOM 4793 O O . ARG B 1 189 ? -6.016 36.031 10.688 1 96.69 189 ARG B O 1
ATOM 4800 N N . ARG B 1 190 ? -4.289 37.219 11.414 1 95.88 190 ARG B N 1
ATOM 4801 C CA . ARG B 1 190 ? -4.953 38.5 11.195 1 95.88 190 ARG B CA 1
ATOM 4802 C C . ARG B 1 190 ? -5.094 38.812 9.703 1 95.88 190 ARG B C 1
ATOM 4804 O O . ARG B 1 190 ? -6.109 39.344 9.273 1 95.88 190 ARG B O 1
ATOM 4811 N N . GLU B 1 191 ? -4.141 38.375 8.961 1 94.31 191 GLU B N 1
ATOM 4812 C CA . GLU B 1 191 ? -4.043 38.781 7.562 1 94.31 191 GLU B CA 1
ATOM 4813 C C . GLU B 1 191 ? -4.777 37.812 6.652 1 94.31 191 GLU B C 1
ATOM 4815 O O . GLU B 1 191 ? -5.082 38.125 5.5 1 94.31 191 GLU B O 1
ATOM 4820 N N . ASN B 1 192 ? -4.965 36.656 7.059 1 91.88 192 ASN B N 1
ATOM 4821 C CA . ASN B 1 192 ? -5.602 35.656 6.223 1 91.88 192 ASN B CA 1
ATOM 4822 C C . ASN B 1 192 ? -6.973 35.25 6.762 1 91.88 192 ASN B C 1
ATOM 4824 O O . ASN B 1 192 ? -7.078 34.594 7.789 1 91.88 192 ASN B O 1
ATOM 4828 N N . LYS B 1 193 ? -7.988 35.594 5.93 1 92.06 193 LYS B N 1
ATOM 4829 C CA . LYS B 1 193 ? -9.359 35.344 6.359 1 92.06 193 LYS B CA 1
ATOM 4830 C C . LYS B 1 193 ? -10.102 34.469 5.348 1 92.06 193 LYS B C 1
ATOM 4832 O O . LYS B 1 193 ? -11.336 34.438 5.34 1 92.06 193 LYS B O 1
ATOM 4837 N N . HIS B 1 194 ? -9.281 33.875 4.461 1 96 194 HIS B N 1
ATOM 4838 C CA . HIS B 1 194 ? -9.906 33 3.48 1 96 194 HIS B CA 1
ATOM 4839 C C . HIS B 1 194 ? -10.664 31.859 4.164 1 96 194 HIS B C 1
ATOM 4841 O O . HIS B 1 194 ? -10.141 31.234 5.09 1 96 194 HIS B O 1
ATOM 4847 N N . PRO B 1 195 ? -11.836 31.484 3.734 1 95.69 195 PRO B N 1
ATOM 4848 C CA . PRO B 1 195 ? -12.68 30.516 4.43 1 95.69 195 PRO B CA 1
ATOM 4849 C C . PRO B 1 195 ? -12.078 29.109 4.438 1 95.69 195 PRO B C 1
ATOM 4851 O O . PRO B 1 195 ? -12.422 28.297 5.293 1 95.69 195 PRO B O 1
ATOM 4854 N N . ARG B 1 196 ? -11.156 28.797 3.557 1 98.25 196 ARG B N 1
ATOM 4855 C CA . ARG B 1 196 ? -10.57 27.469 3.465 1 98.25 196 ARG B CA 1
ATOM 4856 C C . ARG B 1 196 ? -9.219 27.422 4.168 1 98.25 196 ARG B C 1
ATOM 4858 O O . ARG B 1 196 ? -8.523 26.391 4.109 1 98.25 196 ARG B O 1
ATOM 4865 N N . VAL B 1 197 ? -8.836 28.531 4.777 1 98.5 197 VAL B N 1
ATOM 4866 C CA . VAL B 1 197 ? -7.527 28.578 5.422 1 98.5 197 VAL B CA 1
ATOM 4867 C C . VAL B 1 197 ? -7.699 28.812 6.922 1 98.5 197 VAL B C 1
ATOM 4869 O O . VAL B 1 197 ? -8.445 29.703 7.332 1 98.5 197 VAL B O 1
ATOM 4872 N N . SER B 1 198 ? -7.176 28.016 7.688 1 98.31 198 SER B N 1
ATOM 4873 C CA . SER B 1 198 ? -7.059 28.188 9.133 1 98.31 198 SER B CA 1
ATOM 4874 C C . SER B 1 198 ? -5.652 27.859 9.617 1 98.31 198 SER B C 1
ATOM 4876 O O . SER B 1 198 ? -4.785 27.484 8.82 1 98.31 198 SER B O 1
ATOM 4878 N N . PHE B 1 199 ? -5.402 28.094 10.883 1 98.56 199 PHE B N 1
ATOM 4879 C CA . PHE B 1 199 ? -4.035 28.016 11.383 1 98.56 199 PHE B CA 1
ATOM 4880 C C . PHE B 1 199 ? -3.963 27.125 12.625 1 98.56 199 PHE B C 1
ATOM 4882 O O . PHE B 1 199 ? -4.965 26.953 13.32 1 98.56 199 PHE B O 1
ATOM 4889 N N . GLY B 1 200 ? -2.912 26.469 12.844 1 98.75 200 GLY B N 1
ATOM 4890 C CA . GLY B 1 200 ? -2.459 25.812 14.055 1 98.75 200 GLY B CA 1
ATOM 4891 C C . GLY B 1 200 ? -0.99 26.047 14.352 1 98.75 200 GLY B C 1
ATOM 4892 O O . GLY B 1 200 ? -0.32 26.797 13.641 1 98.75 200 GLY B O 1
ATOM 4893 N N . VAL B 1 201 ? -0.553 25.531 15.453 1 98.81 201 VAL B N 1
ATOM 4894 C CA . VAL B 1 201 ? 0.859 25.641 15.797 1 98.81 201 VAL B CA 1
ATOM 4895 C C . VAL B 1 201 ? 1.448 24.266 16.047 1 98.81 201 VAL B C 1
ATOM 4897 O O . VAL B 1 201 ? 0.723 23.328 16.375 1 98.81 201 VAL B O 1
ATOM 4900 N N . ALA B 1 202 ? 2.719 24.188 15.812 1 98.88 202 ALA B N 1
ATOM 4901 C CA . ALA B 1 202 ? 3.439 22.938 16.062 1 98.88 202 ALA B CA 1
ATOM 4902 C C . ALA B 1 202 ? 4.812 23.203 16.672 1 98.88 202 ALA B C 1
ATOM 4904 O O . ALA B 1 202 ? 5.434 24.234 16.391 1 98.88 202 ALA B O 1
ATOM 4905 N N . ALA B 1 203 ? 5.203 22.438 17.609 1 98.81 203 ALA B N 1
ATOM 4906 C CA . ALA B 1 203 ? 6.617 22.25 17.922 1 98.81 203 ALA B CA 1
ATOM 4907 C C . ALA B 1 203 ? 7.23 21.156 17.062 1 98.81 203 ALA B C 1
ATOM 4909 O O . ALA B 1 203 ? 6.727 20.031 17.016 1 98.81 203 ALA B O 1
ATOM 4910 N N . HIS B 1 204 ? 8.234 21.547 16.359 1 98.38 204 HIS B N 1
ATOM 4911 C CA . HIS B 1 204 ? 8.781 20.547 15.445 1 98.38 204 HIS B CA 1
ATOM 4912 C C . HIS B 1 204 ? 8.984 19.203 16.141 1 98.38 204 HIS B C 1
ATOM 4914 O O . HIS B 1 204 ? 8.609 18.172 15.602 1 98.38 204 HIS B O 1
ATOM 4920 N N . SER B 1 205 ? 9.625 19.156 17.25 1 97.69 205 SER B N 1
ATOM 4921 C CA . SER B 1 205 ? 9.906 17.984 18.078 1 97.69 205 SER B CA 1
ATOM 4922 C C . SER B 1 205 ? 10.477 18.406 19.438 1 97.69 205 SER B C 1
ATOM 4924 O O . SER B 1 205 ? 10.836 19.562 19.625 1 97.69 205 SER B O 1
ATOM 4926 N N . ALA B 1 206 ? 10.547 17.453 20.328 1 97.12 206 ALA B N 1
ATOM 4927 C CA . ALA B 1 206 ? 11.148 17.719 21.625 1 97.12 206 ALA B CA 1
ATOM 4928 C C . ALA B 1 206 ? 12.648 17.984 21.5 1 97.12 206 ALA B C 1
ATOM 4930 O O . ALA B 1 206 ? 13.258 18.594 22.375 1 97.12 206 ALA B O 1
ATOM 4931 N N . ARG B 1 207 ? 13.211 17.547 20.375 1 95.06 207 ARG B N 1
ATOM 4932 C CA . ARG B 1 207 ? 14.625 17.797 20.156 1 95.06 207 ARG B CA 1
ATOM 4933 C C . ARG B 1 207 ? 14.859 19.203 19.641 1 95.06 207 ARG B C 1
ATOM 4935 O O . ARG B 1 207 ? 15.906 19.797 19.875 1 95.06 207 ARG B O 1
ATOM 4942 N N . ALA B 1 208 ? 13.82 19.781 18.984 1 96.56 208 ALA B N 1
ATOM 4943 C CA . ALA B 1 208 ? 14.016 21.031 18.266 1 96.56 208 ALA B CA 1
ATOM 4944 C C . ALA B 1 208 ? 13.453 22.203 19.062 1 96.56 208 ALA B C 1
ATOM 4946 O O . ALA B 1 208 ? 13.719 23.375 18.734 1 96.56 208 ALA B O 1
ATOM 4947 N N . VAL B 1 209 ? 12.68 21.969 20.078 1 98.12 209 VAL B N 1
ATOM 4948 C CA . VAL B 1 209 ? 12.062 23 20.906 1 98.12 209 VAL B CA 1
ATOM 4949 C C . VAL B 1 209 ? 12.188 22.625 22.375 1 98.12 209 VAL B C 1
ATOM 4951 O O . VAL B 1 209 ? 11.953 21.469 22.75 1 98.12 209 VAL B O 1
ATOM 4954 N N . THR B 1 210 ? 12.609 23.609 23.219 1 97.06 210 THR B N 1
ATOM 4955 C CA . THR B 1 210 ? 12.75 23.312 24.641 1 97.06 210 THR B CA 1
ATOM 4956 C C . THR B 1 210 ? 11.398 22.922 25.234 1 97.06 210 THR B C 1
ATOM 4958 O O . THR B 1 210 ? 10.359 23.406 24.812 1 97.06 210 THR B O 1
ATOM 4961 N N . PHE B 1 211 ? 11.43 22.031 26.281 1 97.75 211 PHE B N 1
ATOM 4962 C CA . PHE B 1 211 ? 10.195 21.609 26.938 1 97.75 211 PHE B CA 1
ATOM 4963 C C . PHE B 1 211 ? 9.445 22.812 27.5 1 97.75 211 PHE B C 1
ATOM 4965 O O . PHE B 1 211 ? 8.211 22.812 27.516 1 97.75 211 PHE B O 1
ATOM 4972 N N . GLN B 1 212 ? 10.164 23.797 27.953 1 97.69 212 GLN B N 1
ATOM 4973 C CA . GLN B 1 212 ? 9.547 25.031 28.453 1 97.69 212 GLN B CA 1
ATOM 4974 C C . GLN B 1 212 ? 8.75 25.719 27.359 1 97.69 212 GLN B C 1
ATOM 4976 O O . GLN B 1 212 ? 7.594 26.109 27.562 1 97.69 212 GLN B O 1
ATOM 4981 N N . ASN B 1 213 ? 9.367 25.828 26.188 1 98.5 213 ASN B N 1
ATOM 4982 C CA . ASN B 1 213 ? 8.695 26.516 25.094 1 98.5 213 ASN B CA 1
ATOM 4983 C C . ASN B 1 213 ? 7.594 25.656 24.484 1 98.5 213 ASN B C 1
ATOM 4985 O O . ASN B 1 213 ? 6.609 26.172 23.953 1 98.5 213 ASN B O 1
ATOM 4989 N N . ILE B 1 214 ? 7.73 24.344 24.547 1 98.81 214 ILE B N 1
ATOM 4990 C CA . ILE B 1 214 ? 6.645 23.469 24.141 1 98.81 214 ILE B CA 1
ATOM 4991 C C . ILE B 1 214 ? 5.418 23.703 25.016 1 98.81 214 ILE B C 1
ATOM 4993 O O . ILE B 1 214 ? 4.301 23.828 24.516 1 98.81 214 ILE B O 1
ATOM 4997 N N . LYS B 1 215 ? 5.656 23.797 26.312 1 98.69 215 LYS B N 1
ATOM 4998 C CA . LYS B 1 215 ? 4.566 24.047 27.25 1 98.69 215 LYS B CA 1
ATOM 4999 C C . LYS B 1 215 ? 3.906 25.391 26.969 1 98.69 215 LYS B C 1
ATOM 5001 O O . LYS B 1 215 ? 2.68 25.484 26.906 1 98.69 215 LYS B O 1
ATOM 5006 N N . LYS B 1 216 ? 4.727 26.438 26.75 1 98.62 216 LYS B N 1
ATOM 5007 C CA . LYS B 1 216 ? 4.207 27.766 26.422 1 98.62 216 LYS B CA 1
ATOM 5008 C C . LYS B 1 216 ? 3.381 27.734 25.141 1 98.62 216 LYS B C 1
ATOM 5010 O O . LYS B 1 216 ? 2.299 28.312 25.078 1 98.62 216 LYS B O 1
ATOM 5015 N N . LEU B 1 217 ? 3.893 27.062 24.172 1 98.81 217 LEU B N 1
ATOM 5016 C CA . LEU B 1 217 ? 3.238 27 22.875 1 98.81 217 LEU B CA 1
ATOM 5017 C C . LEU B 1 217 ? 1.92 26.234 22.969 1 98.81 217 LEU B C 1
ATOM 5019 O O . LEU B 1 217 ? 0.926 26.625 22.359 1 98.81 217 LEU B O 1
ATOM 5023 N N . TYR B 1 218 ? 1.908 25.141 23.688 1 98.81 218 TYR B N 1
ATOM 5024 C CA . TYR B 1 218 ? 0.683 24.359 23.859 1 98.81 218 TYR B CA 1
ATOM 5025 C C . TYR B 1 218 ? -0.375 25.188 24.594 1 98.81 218 TYR B C 1
ATOM 5027 O O . TYR B 1 218 ? -1.547 25.188 24.203 1 98.81 218 TYR B O 1
ATOM 5035 N N . ASN B 1 219 ? 0.046 25.859 25.641 1 98.62 219 ASN B N 1
ATOM 5036 C CA . ASN B 1 219 ? -0.878 26.719 26.359 1 98.62 219 ASN B CA 1
ATOM 5037 C C . ASN B 1 219 ? -1.459 27.812 25.469 1 98.62 219 ASN B C 1
ATOM 5039 O O . ASN B 1 219 ? -2.643 28.125 25.562 1 98.62 219 ASN B O 1
ATOM 5043 N N . TYR B 1 220 ? -0.618 28.375 24.625 1 98.56 220 TYR B N 1
ATOM 5044 C CA . TYR B 1 220 ? -1.079 29.344 23.656 1 98.56 220 TYR B CA 1
ATOM 5045 C C . TYR B 1 220 ? -2.131 28.734 22.734 1 98.56 220 TYR B C 1
ATOM 5047 O O . TYR B 1 220 ? -3.168 29.344 22.469 1 98.56 220 TYR B O 1
ATOM 5055 N N . ALA B 1 221 ? -1.868 27.562 22.203 1 98.75 221 ALA B N 1
ATOM 5056 C CA . ALA B 1 221 ? -2.791 26.859 21.312 1 98.75 221 ALA B CA 1
ATOM 5057 C C . ALA B 1 221 ? -4.148 26.656 21.969 1 98.75 221 ALA B C 1
ATOM 5059 O O . ALA B 1 221 ? -5.188 26.922 21.359 1 98.75 221 ALA B O 1
ATOM 5060 N N . VAL B 1 222 ? -4.109 26.188 23.203 1 98.5 222 VAL B N 1
ATOM 5061 C CA . VAL B 1 222 ? -5.34 25.922 23.938 1 98.5 222 VAL B CA 1
ATOM 5062 C C . VAL B 1 222 ? -6.102 27.234 24.156 1 98.5 222 VAL B C 1
ATOM 5064 O O . VAL B 1 222 ? -7.312 27.297 23.922 1 98.5 222 VAL B O 1
ATOM 5067 N N . ALA B 1 223 ? -5.41 28.281 24.578 1 98.19 223 ALA B N 1
ATOM 5068 C CA . ALA B 1 223 ? -6.031 29.562 24.859 1 98.19 223 ALA B CA 1
ATOM 5069 C C . ALA B 1 223 ? -6.68 30.141 23.609 1 98.19 223 ALA B C 1
ATOM 5071 O O . ALA B 1 223 ? -7.734 30.781 23.688 1 98.19 223 ALA B O 1
ATOM 5072 N N . GLU B 1 224 ? -6.039 29.938 22.469 1 98 224 GLU B N 1
ATOM 5073 C CA . GLU B 1 224 ? -6.512 30.5 21.219 1 98 224 GLU B CA 1
ATOM 5074 C C . GLU B 1 224 ? -7.379 29.516 20.453 1 98 224 GLU B C 1
ATOM 5076 O O . GLU B 1 224 ? -7.805 29.781 19.328 1 98 224 GLU B O 1
ATOM 5081 N N . ASN B 1 225 ? -7.621 28.312 21.016 1 97.94 225 ASN B N 1
ATOM 5082 C CA . ASN B 1 225 ? -8.406 27.25 20.391 1 97.94 225 ASN B CA 1
ATOM 5083 C C . ASN B 1 225 ? -7.828 26.844 19.047 1 97.94 225 ASN B C 1
ATOM 5085 O O . ASN B 1 225 ? -8.547 26.812 18.031 1 97.94 225 ASN B O 1
ATOM 5089 N N . LEU B 1 226 ? -6.535 26.625 19.031 1 98.62 226 LEU B N 1
ATOM 5090 C CA . LEU B 1 226 ? -5.809 26.172 17.844 1 98.62 226 LEU B CA 1
ATOM 5091 C C . LEU B 1 226 ? -5.352 24.734 18 1 98.62 226 LEU B C 1
ATOM 5093 O O . LEU B 1 226 ? -5.062 24.281 19.109 1 98.62 226 LEU B O 1
ATOM 5097 N N . PRO B 1 227 ? -5.336 23.984 16.891 1 98.88 227 PRO B N 1
ATOM 5098 C CA . PRO B 1 227 ? -4.688 22.672 16.984 1 98.88 227 PRO B CA 1
ATOM 5099 C C . PRO B 1 227 ? -3.186 22.781 17.25 1 98.88 227 PRO B C 1
ATOM 5101 O O . PRO B 1 227 ? -2.537 23.719 16.781 1 98.88 227 PRO B O 1
ATOM 5104 N N . PHE B 1 228 ? -2.646 21.828 18 1 98.94 228 PHE B N 1
ATOM 5105 C CA . PHE B 1 228 ? -1.229 21.703 18.312 1 98.94 228 PHE B CA 1
ATOM 5106 C C . PHE B 1 228 ? -0.68 20.359 17.859 1 98.94 228 PHE B C 1
ATOM 5108 O O . PHE B 1 228 ? -1.237 19.312 18.203 1 98.94 228 PHE B O 1
ATOM 5115 N N . HIS B 1 229 ? 0.39 20.375 17.062 1 98.94 229 HIS B N 1
ATOM 5116 C CA . HIS B 1 229 ? 1.032 19.156 16.609 1 98.94 229 HIS B CA 1
ATOM 5117 C C . HIS B 1 229 ? 2.488 19.094 17.047 1 98.94 229 HIS B C 1
ATOM 5119 O O . HIS B 1 229 ? 3.139 20.125 17.203 1 98.94 229 HIS B O 1
ATOM 5125 N N . ILE B 1 230 ? 3.02 17.906 17.203 1 98.94 230 ILE B N 1
ATOM 5126 C CA . ILE B 1 230 ? 4.43 17.703 17.516 1 98.94 230 ILE B CA 1
ATOM 5127 C C . ILE B 1 230 ? 4.859 16.312 17.047 1 98.94 230 ILE B C 1
ATOM 5129 O O . ILE B 1 230 ? 4.133 15.336 17.234 1 98.94 230 ILE B O 1
ATOM 5133 N N . HIS B 1 231 ? 5.98 16.219 16.297 1 98.75 231 HIS B N 1
ATOM 5134 C CA . HIS B 1 231 ? 6.582 14.898 16.109 1 98.75 231 HIS B CA 1
ATOM 5135 C C . HIS B 1 231 ? 6.938 14.266 17.453 1 98.75 231 HIS B C 1
ATOM 5137 O O . HIS B 1 231 ? 7.555 14.906 18.312 1 98.75 231 HIS B O 1
ATOM 5143 N N . LEU B 1 232 ? 6.586 13.039 17.547 1 98.56 232 LEU B N 1
ATOM 5144 C CA . LEU B 1 232 ? 6.746 12.414 18.859 1 98.56 232 LEU B CA 1
ATOM 5145 C C . LEU B 1 232 ? 7.367 11.023 18.734 1 98.56 232 LEU B C 1
ATOM 5147 O O . LEU B 1 232 ? 6.734 10.102 18.219 1 98.56 232 LEU B O 1
ATOM 5151 N N . GLU B 1 233 ? 8.602 10.891 19.172 1 98.31 233 GLU B N 1
ATOM 5152 C CA . GLU B 1 233 ? 9.289 9.617 19.359 1 98.31 233 GLU B CA 1
ATOM 5153 C C . GLU B 1 233 ? 9.195 8.758 18.109 1 98.31 233 GLU B C 1
ATOM 5155 O O . GLU B 1 233 ? 8.867 7.57 18.188 1 98.31 233 GLU B O 1
ATOM 5160 N N . GLU B 1 234 ? 9.461 9.383 16.969 1 96.75 234 GLU B N 1
ATOM 5161 C CA . GLU B 1 234 ? 9.445 8.719 15.664 1 96.75 234 GLU B CA 1
ATOM 5162 C C . GLU B 1 234 ? 10.594 7.727 15.531 1 96.75 234 GLU B C 1
ATOM 5164 O O . GLU B 1 234 ? 10.461 6.691 14.883 1 96.75 234 GLU B O 1
ATOM 5169 N N . GLN B 1 235 ? 11.719 8.062 16.125 1 95.06 235 GLN B N 1
ATOM 5170 C CA . GLN B 1 235 ? 12.93 7.254 16.109 1 95.06 235 GLN B CA 1
ATOM 5171 C C . GLN B 1 235 ? 13.414 6.953 17.531 1 95.06 235 GLN B C 1
ATOM 5173 O O . GLN B 1 235 ? 13.32 7.805 18.406 1 95.06 235 GLN B O 1
ATOM 5178 N N . PRO B 1 236 ? 14.031 5.781 17.703 1 95.88 236 PRO B N 1
ATOM 5179 C CA . PRO B 1 236 ? 14.57 5.449 19.031 1 95.88 236 PRO B CA 1
ATOM 5180 C C . PRO B 1 236 ? 15.625 6.441 19.5 1 95.88 236 PRO B C 1
ATOM 5182 O O . PRO B 1 236 ? 15.742 6.699 20.703 1 95.88 236 PRO B O 1
ATOM 5185 N N . LYS B 1 237 ? 16.328 6.977 18.578 1 94.25 237 LYS B N 1
ATOM 5186 C CA . LYS B 1 237 ? 17.391 7.906 18.922 1 94.25 237 LYS B CA 1
ATOM 5187 C C . LYS B 1 237 ? 16.844 9.125 19.672 1 94.25 237 LYS B C 1
ATOM 5189 O O . LYS B 1 237 ? 17.516 9.672 20.547 1 94.25 237 LYS B O 1
ATOM 5194 N N . GLU B 1 238 ? 15.672 9.609 19.328 1 95.5 238 GLU B N 1
ATOM 5195 C CA . GLU B 1 238 ? 15.062 10.742 20.016 1 95.5 238 GLU B CA 1
ATOM 5196 C C . GLU B 1 238 ? 14.891 10.445 21.5 1 95.5 238 GLU B C 1
ATOM 5198 O O . GLU B 1 238 ? 15.156 11.305 22.344 1 95.5 238 GLU B O 1
ATOM 5203 N N . ILE B 1 239 ? 14.461 9.258 21.828 1 97.62 239 ILE B N 1
ATOM 5204 C CA . ILE B 1 239 ? 14.242 8.852 23.203 1 97.62 239 ILE B CA 1
ATOM 5205 C C . ILE B 1 239 ? 15.586 8.75 23.938 1 97.62 239 ILE B C 1
ATOM 5207 O O . ILE B 1 239 ? 15.742 9.281 25.031 1 97.62 239 ILE B O 1
ATOM 5211 N N . ALA B 1 240 ? 16.531 8.086 23.281 1 97 240 ALA B N 1
ATOM 5212 C CA . ALA B 1 240 ? 17.859 7.922 23.875 1 97 240 ALA B CA 1
ATOM 5213 C C . ALA B 1 240 ? 18.516 9.273 24.156 1 97 240 ALA B C 1
ATOM 5215 O O . ALA B 1 240 ? 19.078 9.484 25.234 1 97 240 ALA B O 1
ATOM 5216 N N . ASP B 1 241 ? 18.406 10.195 23.188 1 96.5 241 ASP B N 1
ATOM 5217 C CA . ASP B 1 241 ? 19 11.523 23.328 1 96.5 241 ASP B CA 1
ATOM 5218 C C . ASP B 1 241 ? 18.297 12.312 24.438 1 96.5 241 ASP B C 1
ATOM 5220 O O . ASP B 1 241 ? 18.953 13.055 25.188 1 96.5 241 ASP B O 1
ATOM 5224 N N . CYS B 1 242 ? 17.016 12.164 24.547 1 97.56 242 CYS B N 1
ATOM 5225 C CA . CYS B 1 242 ? 16.25 12.844 25.594 1 97.56 242 CYS B CA 1
ATOM 5226 C C . CYS B 1 242 ? 16.672 12.344 26.969 1 97.56 242 CYS B C 1
ATOM 5228 O O . CYS B 1 242 ? 16.891 13.141 27.875 1 97.56 242 CYS B O 1
ATOM 5230 N N . GLN B 1 243 ? 16.781 11.062 27.094 1 97.62 243 GLN B N 1
ATOM 5231 C CA . GLN B 1 243 ? 17.156 10.453 28.375 1 97.62 243 GLN B CA 1
ATOM 5232 C C . GLN B 1 243 ? 18.547 10.883 28.797 1 97.62 243 GLN B C 1
ATOM 5234 O O . GLN B 1 243 ? 18.781 11.203 29.953 1 97.62 243 GLN B O 1
ATOM 5239 N N . LYS B 1 244 ? 19.469 10.883 27.828 1 96.75 244 LYS B N 1
ATOM 5240 C CA . LYS B 1 244 ? 20.828 11.336 28.109 1 96.75 244 LYS B CA 1
ATOM 5241 C C . LYS B 1 244 ? 20.844 12.789 28.562 1 96.75 244 LYS B C 1
ATOM 5243 O O . LYS B 1 244 ? 21.547 13.133 29.516 1 96.75 244 LYS B O 1
ATOM 5248 N N . PHE B 1 245 ? 20.125 13.594 27.891 1 95.94 245 PHE B N 1
ATOM 5249 C CA . PHE B 1 245 ? 20.062 15.016 28.188 1 95.94 245 PHE B CA 1
ATOM 5250 C C . PHE B 1 245 ? 19.516 15.258 29.594 1 95.94 245 PHE B C 1
ATOM 5252 O O . PHE B 1 245 ? 20.047 16.078 30.344 1 95.94 245 PHE B O 1
ATOM 5259 N N . LEU B 1 246 ? 18.438 14.508 29.984 1 95.25 246 LEU B N 1
ATOM 5260 C CA . LEU B 1 246 ? 17.766 14.703 31.25 1 95.25 246 LEU B CA 1
ATOM 5261 C C . LEU B 1 246 ? 18.484 13.969 32.375 1 95.25 246 LEU B C 1
ATOM 5263 O O . LEU B 1 246 ? 18.297 14.281 33.562 1 95.25 246 LEU B O 1
ATOM 5267 N N . GLY B 1 247 ? 19.297 13.031 32 1 95.44 247 GLY B N 1
ATOM 5268 C CA . GLY B 1 247 ? 19.891 12.156 33 1 95.44 247 GLY B CA 1
ATOM 5269 C C . GLY B 1 247 ? 18.875 11.258 33.688 1 95.44 247 GLY B C 1
ATOM 5270 O O . GLY B 1 247 ? 19 10.961 34.875 1 95.44 247 GLY B O 1
ATOM 5271 N N . LYS B 1 248 ? 17.797 10.977 33 1 94.69 248 LYS B N 1
ATOM 5272 C CA . LYS B 1 248 ? 16.688 10.164 33.5 1 94.69 248 LYS B CA 1
ATOM 5273 C C . LYS B 1 248 ? 16.234 9.148 32.438 1 94.69 248 LYS B C 1
ATOM 5275 O O . LYS B 1 248 ? 16.766 9.125 31.328 1 94.69 248 LYS B O 1
ATOM 5280 N N . THR B 1 249 ? 15.312 8.32 32.812 1 93.94 249 THR B N 1
ATOM 5281 C CA . THR B 1 249 ? 14.828 7.277 31.906 1 93.94 249 THR B CA 1
ATOM 5282 C C . THR B 1 249 ? 13.617 7.762 31.109 1 93.94 249 THR B C 1
ATOM 5284 O O . THR B 1 249 ? 13.164 7.086 30.188 1 93.94 249 THR B O 1
ATOM 5287 N N . GLN B 1 250 ? 13.219 8.938 31.406 1 94.62 250 GLN B N 1
ATOM 5288 C CA . GLN B 1 250 ? 12.023 9.477 30.766 1 94.62 250 GLN B CA 1
ATOM 5289 C C . GLN B 1 250 ? 12.312 9.953 29.344 1 94.62 250 GLN B C 1
ATOM 5291 O O . GLN B 1 250 ? 13.352 10.555 29.094 1 94.62 250 GLN B O 1
ATOM 5296 N N . GLY B 1 251 ? 11.391 9.609 28.453 1 97.19 251 GLY B N 1
ATOM 5297 C CA . GLY B 1 251 ? 11.438 10.148 27.109 1 97.19 251 GLY B CA 1
ATOM 5298 C C . GLY B 1 251 ? 10.555 11.359 26.922 1 97.19 251 GLY B C 1
ATOM 5299 O O . GLY B 1 251 ? 9.953 11.859 27.875 1 97.19 251 GLY B O 1
ATOM 5300 N N . PRO B 1 252 ? 10.438 11.836 25.688 1 98.44 252 PRO B N 1
ATOM 5301 C CA . PRO B 1 252 ? 9.648 13.031 25.391 1 98.44 252 PRO B CA 1
ATOM 5302 C C . PRO B 1 252 ? 8.188 12.891 25.812 1 98.44 252 PRO B C 1
ATOM 5304 O O . PRO B 1 252 ? 7.625 13.812 26.406 1 98.44 252 PRO B O 1
ATOM 5307 N N . SER B 1 253 ? 7.562 11.758 25.516 1 98.56 253 SER B N 1
ATOM 5308 C CA . SER B 1 253 ? 6.148 11.594 25.828 1 98.56 253 SER B CA 1
ATOM 5309 C C . SER B 1 253 ? 5.922 11.594 27.344 1 98.56 253 SER B C 1
ATOM 5311 O O . SER B 1 253 ? 4.891 12.078 27.812 1 98.56 253 SER B O 1
ATOM 5313 N N . ASP B 1 254 ? 6.883 11.047 28.078 1 98.31 254 ASP B N 1
ATOM 5314 C CA . ASP B 1 254 ? 6.785 11.078 29.531 1 98.31 254 ASP B CA 1
ATOM 5315 C C . ASP B 1 254 ? 6.723 12.516 30.047 1 98.31 254 ASP B C 1
ATOM 5317 O O . ASP B 1 254 ? 5.887 12.844 30.891 1 98.31 254 ASP B O 1
ATOM 5321 N N . ILE B 1 255 ? 7.621 13.328 29.547 1 98.19 255 ILE B N 1
ATOM 5322 C CA . ILE B 1 255 ? 7.719 14.719 29.984 1 98.19 255 ILE B CA 1
ATOM 5323 C C . ILE B 1 255 ? 6.461 15.477 29.578 1 98.19 255 ILE B C 1
ATOM 5325 O O . ILE B 1 255 ? 5.887 16.219 30.375 1 98.19 255 ILE B O 1
ATOM 5329 N N . LEU B 1 256 ? 6.016 15.305 28.359 1 98.56 256 LEU B N 1
ATOM 5330 C CA . LEU B 1 256 ? 4.848 16.016 27.875 1 98.56 256 LEU B CA 1
ATOM 5331 C C . LEU B 1 256 ? 3.604 15.641 28.672 1 98.56 256 LEU B C 1
ATOM 5333 O O . LEU B 1 256 ? 2.789 16.516 29 1 98.56 256 LEU B O 1
ATOM 5337 N N . LEU B 1 257 ? 3.428 14.344 28.984 1 98.19 257 LEU B N 1
ATOM 5338 C CA . LEU B 1 257 ? 2.266 13.844 29.703 1 98.19 257 LEU B CA 1
ATOM 5339 C C . LEU B 1 257 ? 2.23 14.406 31.125 1 98.19 257 LEU B C 1
ATOM 5341 O O . LEU B 1 257 ? 1.153 14.602 31.688 1 98.19 257 LEU B O 1
ATOM 5345 N N . THR B 1 258 ? 3.404 14.703 31.672 1 96.75 258 THR B N 1
ATOM 5346 C CA . THR B 1 258 ? 3.469 15.172 33.062 1 96.75 258 THR B CA 1
ATOM 5347 C C . THR B 1 258 ? 3.416 16.703 33.125 1 96.75 258 THR B C 1
ATOM 5349 O O . THR B 1 258 ? 2.996 17.266 34.125 1 96.75 258 THR B O 1
ATOM 5352 N N . THR B 1 259 ? 3.789 17.391 32.031 1 96.81 259 THR B N 1
ATOM 5353 C CA . THR B 1 259 ? 3.965 18.844 32.125 1 96.81 259 THR B CA 1
ATOM 5354 C C . THR B 1 259 ? 2.811 19.562 31.422 1 96.81 259 THR B C 1
ATOM 5356 O O . THR B 1 259 ? 2.539 20.719 31.703 1 96.81 259 THR B O 1
ATOM 5359 N N . LEU B 1 260 ? 2.152 18.922 30.469 1 97.94 260 LEU B N 1
ATOM 5360 C CA . LEU B 1 260 ? 1.087 19.562 29.703 1 97.94 260 LEU B CA 1
ATOM 5361 C C . LEU B 1 260 ? -0.281 19.062 30.156 1 97.94 260 LEU B C 1
ATOM 5363 O O . LEU B 1 260 ? -0.425 17.891 30.531 1 97.94 260 LEU B O 1
ATOM 5367 N N . ASN B 1 261 ? -1.288 19.891 30.141 1 97.25 261 ASN B N 1
ATOM 5368 C CA . ASN B 1 261 ? -2.678 19.469 30.281 1 97.25 261 ASN B CA 1
ATOM 5369 C C . ASN B 1 261 ? -3.262 19.031 28.938 1 97.25 261 ASN B C 1
ATOM 5371 O O . ASN B 1 261 ? -4.066 19.75 28.344 1 97.25 261 ASN B O 1
ATOM 5375 N N . LEU B 1 262 ? -2.959 17.875 28.578 1 97.94 262 LEU B N 1
ATOM 5376 C CA . LEU B 1 262 ? -3.24 17.391 27.219 1 97.94 262 LEU B CA 1
ATOM 5377 C C . LEU B 1 262 ? -4.738 17.188 27.016 1 97.94 262 LEU B C 1
ATOM 5379 O O . LEU B 1 262 ? -5.465 16.891 27.969 1 97.94 262 LEU B O 1
ATOM 5383 N N . GLY B 1 263 ? -5.199 17.344 25.844 1 97.75 263 GLY B N 1
ATOM 5384 C CA . GLY B 1 263 ? -6.57 17.156 25.391 1 97.75 263 GLY B CA 1
ATOM 5385 C C . GLY B 1 263 ? -6.699 17.078 23.875 1 97.75 263 GLY B C 1
ATOM 5386 O O . GLY B 1 263 ? -5.766 16.672 23.188 1 97.75 263 GLY B O 1
ATOM 5387 N N . GLU B 1 264 ? -7.82 17.484 23.406 1 97.19 264 GLU B N 1
ATOM 5388 C CA . GLU B 1 264 ? -8.164 17.25 22 1 97.19 264 GLU B CA 1
ATOM 5389 C C . GLU B 1 264 ? -7.344 18.156 21.078 1 97.19 264 GLU B C 1
ATOM 5391 O O . GLU B 1 264 ? -7.262 17.906 19.875 1 97.19 264 GLU B O 1
ATOM 5396 N N . HIS B 1 265 ? -6.719 19.203 21.641 1 98.12 265 HIS B N 1
ATOM 5397 C CA . HIS B 1 265 ? -5.914 20.094 20.812 1 98.12 265 HIS B CA 1
ATOM 5398 C C . HIS B 1 265 ? -4.586 19.453 20.438 1 98.12 265 HIS B C 1
ATOM 5400 O O . HIS B 1 265 ? -3.928 19.891 19.484 1 98.12 265 HIS B O 1
ATOM 5406 N N . PHE B 1 266 ? -4.195 18.453 21.172 1 98.88 266 PHE B N 1
ATOM 5407 C CA . PHE B 1 266 ? -2.875 17.859 21.016 1 98.88 266 PHE B CA 1
ATOM 5408 C C . PHE B 1 266 ? -2.9 16.734 20 1 98.88 266 PHE B C 1
ATOM 5410 O O . PHE B 1 266 ? -3.732 15.828 20.078 1 98.88 266 PHE B O 1
ATOM 5417 N N . THR B 1 267 ? -1.992 16.797 19.094 1 98.94 267 THR B N 1
ATOM 5418 C CA . THR B 1 267 ? -1.748 15.672 18.188 1 98.94 267 THR B CA 1
ATOM 5419 C C . THR B 1 267 ? -0.275 15.273 18.219 1 98.94 267 THR B C 1
ATOM 5421 O O . THR B 1 267 ? 0.595 16.078 17.859 1 98.94 267 THR B O 1
ATOM 5424 N N . GLY B 1 268 ? 0.044 14.07 18.719 1 98.88 268 GLY B N 1
ATOM 5425 C CA . GLY B 1 268 ? 1.352 13.469 18.531 1 98.88 268 GLY B CA 1
ATOM 5426 C C . GLY B 1 268 ? 1.491 12.773 17.188 1 98.88 268 GLY B C 1
ATOM 5427 O O . GLY B 1 268 ? 0.725 11.867 16.859 1 98.88 268 GLY B O 1
ATOM 5428 N N . VAL B 1 269 ? 2.428 13.219 16.375 1 98.88 269 VAL B N 1
ATOM 5429 C CA . VAL B 1 269 ? 2.629 12.656 15.047 1 98.88 269 VAL B CA 1
ATOM 5430 C C . VAL B 1 269 ? 3.598 11.484 15.117 1 98.88 269 VAL B C 1
ATOM 5432 O O . VAL B 1 269 ? 4.621 11.555 15.805 1 98.88 269 VAL B O 1
ATOM 5435 N N . HIS B 1 270 ? 3.322 10.391 14.398 1 98.5 270 HIS B N 1
ATOM 5436 C CA . HIS B 1 270 ? 4.039 9.125 14.312 1 98.5 270 HIS B CA 1
ATOM 5437 C C . HIS B 1 270 ? 3.873 8.305 15.594 1 98.5 270 HIS B C 1
ATOM 5439 O O . HIS B 1 270 ? 3.168 7.297 15.594 1 98.5 270 HIS B O 1
ATOM 5445 N N . ALA B 1 271 ? 4.492 8.852 16.672 1 98.44 271 ALA B N 1
ATOM 5446 C CA . ALA B 1 271 ? 4.449 8.188 17.969 1 98.44 271 ALA B CA 1
ATOM 5447 C C . ALA B 1 271 ? 4.852 6.719 17.844 1 98.44 271 ALA B C 1
ATOM 5449 O O . ALA B 1 271 ? 4.273 5.852 18.5 1 98.44 271 ALA B O 1
ATOM 5450 N N . THR B 1 272 ? 5.793 6.414 17.062 1 98.12 272 THR B N 1
ATOM 5451 C CA . THR B 1 272 ? 6.164 5.062 16.656 1 98.12 272 THR B CA 1
ATOM 5452 C C . THR B 1 272 ? 6.746 4.289 17.828 1 98.12 272 THR B C 1
ATOM 5454 O O . THR B 1 272 ? 6.496 3.09 17.984 1 98.12 272 THR B O 1
ATOM 5457 N N . TYR B 1 273 ? 7.508 4.988 18.672 1 98 273 TYR B N 1
ATOM 5458 C CA . TYR B 1 273 ? 8.195 4.309 19.75 1 98 273 TYR B CA 1
ATOM 5459 C C . TYR B 1 273 ? 7.676 4.785 21.109 1 98 273 TYR B C 1
ATOM 5461 O O . TYR B 1 273 ? 8.328 4.586 22.141 1 98 273 TYR B O 1
ATOM 5469 N N . THR B 1 274 ? 6.559 5.496 21.062 1 98.5 274 THR B N 1
ATOM 5470 C CA . THR B 1 274 ? 5.867 5.816 22.312 1 98.5 274 THR B CA 1
ATOM 5471 C C . THR B 1 274 ? 5.398 4.543 23.016 1 98.5 274 THR B C 1
ATOM 5473 O O . THR B 1 274 ? 4.84 3.65 22.375 1 98.5 274 THR B O 1
ATOM 5476 N N . SER B 1 275 ? 5.637 4.477 24.281 1 97.69 275 SER B N 1
ATOM 5477 C CA . SER B 1 275 ? 5.301 3.264 25.031 1 97.69 275 SER B CA 1
ATOM 5478 C C . SER B 1 275 ? 3.799 3.006 25.016 1 97.69 275 SER B C 1
ATOM 5480 O O . SER B 1 275 ? 3.004 3.939 24.875 1 97.69 275 SER B O 1
ATOM 5482 N N . ALA B 1 276 ? 3.418 1.728 25.188 1 97 276 ALA B N 1
ATOM 5483 C CA . ALA B 1 276 ? 2.008 1.35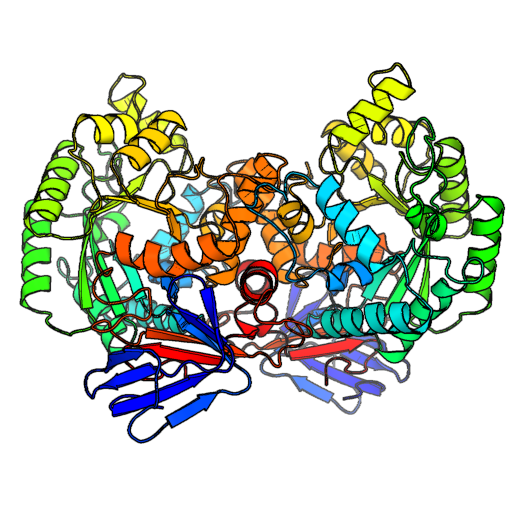3 25.25 1 97 276 ALA B CA 1
ATOM 5484 C C . ALA B 1 276 ? 1.293 2.088 26.375 1 97 276 ALA B C 1
ATOM 5486 O O . ALA B 1 276 ? 0.137 2.49 26.234 1 97 276 ALA B O 1
ATOM 5487 N N . ALA B 1 277 ? 1.955 2.188 27.469 1 97.81 277 ALA B N 1
ATOM 5488 C CA . ALA B 1 277 ? 1.379 2.877 28.625 1 97.81 277 ALA B CA 1
ATOM 5489 C C . ALA B 1 277 ? 1.095 4.34 28.297 1 97.81 277 ALA B C 1
ATOM 5491 O O . ALA B 1 277 ? 0.022 4.859 28.625 1 97.81 277 ALA B O 1
ATOM 5492 N N . ASN B 1 278 ? 2.055 5.027 27.672 1 98.5 278 ASN B N 1
ATOM 5493 C CA . ASN B 1 278 ? 1.863 6.43 27.312 1 98.5 278 ASN B CA 1
ATOM 5494 C C . ASN B 1 278 ? 0.798 6.602 26.234 1 98.5 278 ASN B C 1
ATOM 5496 O O . ASN B 1 278 ? 0.067 7.594 26.234 1 98.5 278 ASN B O 1
ATOM 5500 N N . MET B 1 279 ? 0.679 5.645 25.328 1 98.31 279 MET B N 1
ATOM 5501 C CA . MET B 1 279 ? -0.376 5.684 24.312 1 98.31 279 MET B CA 1
ATOM 5502 C C . MET B 1 279 ? -1.753 5.59 24.969 1 98.31 279 MET B C 1
ATOM 5504 O O . MET B 1 279 ? -2.691 6.27 24.547 1 98.31 279 MET B O 1
ATOM 5508 N N . ARG B 1 280 ? -1.872 4.742 25.953 1 97.94 280 ARG B N 1
ATOM 5509 C CA . ARG B 1 280 ? -3.127 4.633 26.703 1 97.94 280 ARG B CA 1
ATOM 5510 C C . ARG B 1 280 ? -3.443 5.93 27.438 1 97.94 280 ARG B C 1
ATOM 5512 O O . ARG B 1 280 ? -4.598 6.352 27.5 1 97.94 280 ARG B O 1
ATOM 5519 N N . ALA B 1 281 ? -2.383 6.48 28 1 98.31 281 ALA B N 1
ATOM 5520 C CA . ALA B 1 281 ? -2.566 7.75 28.688 1 98.31 281 ALA B CA 1
ATOM 5521 C C . ALA B 1 281 ? -3.043 8.836 27.734 1 98.31 281 ALA B C 1
ATOM 5523 O O . ALA B 1 281 ? -3.951 9.609 28.047 1 98.31 281 ALA B O 1
ATOM 5524 N N . LEU B 1 282 ? -2.404 8.93 26.562 1 98.19 282 LEU B N 1
ATOM 5525 C CA . LEU B 1 282 ? -2.83 9.883 25.547 1 98.19 282 LEU B CA 1
ATOM 5526 C C . LEU B 1 282 ? -4.301 9.688 25.203 1 98.19 282 LEU B C 1
ATOM 5528 O O . LEU B 1 282 ? -5.059 10.656 25.109 1 98.19 282 LEU B O 1
ATOM 5532 N N . ALA B 1 283 ? -4.695 8.438 25.031 1 97.31 283 ALA B N 1
ATOM 5533 C CA . ALA B 1 283 ? -6.074 8.102 24.688 1 97.31 283 ALA B CA 1
ATOM 5534 C C . ALA B 1 283 ? -7.035 8.562 25.781 1 97.31 283 ALA B C 1
ATOM 5536 O O . ALA B 1 283 ? -8.078 9.148 25.5 1 97.31 283 ALA B O 1
ATOM 5537 N N . SER B 1 284 ? -6.684 8.289 26.984 1 97.69 284 SER B N 1
ATOM 5538 C CA . SER B 1 284 ? -7.547 8.602 28.125 1 97.69 284 SER B CA 1
ATOM 5539 C C . SER B 1 284 ? -7.75 10.102 28.266 1 97.69 284 SER B C 1
ATOM 5541 O O . SER B 1 284 ? -8.789 10.555 28.766 1 97.69 284 SER B O 1
ATOM 5543 N N . LEU B 1 285 ? -6.809 10.875 27.812 1 98 285 LEU B N 1
ATOM 5544 C CA . LEU B 1 285 ? -6.855 12.328 27.953 1 98 285 LEU B CA 1
ATOM 5545 C C . LEU B 1 285 ? -7.527 12.961 26.734 1 98 285 LEU B C 1
ATOM 5547 O O . LEU B 1 285 ? -7.789 14.164 26.719 1 98 285 LEU B O 1
ATOM 5551 N N . GLY B 1 286 ? -7.723 12.156 25.719 1 97.5 286 GLY B N 1
ATOM 5552 C CA . GLY B 1 286 ? -8.391 12.641 24.531 1 97.5 286 GLY B CA 1
ATOM 5553 C C . GLY B 1 286 ? -7.438 13.25 23.516 1 97.5 286 GLY B C 1
ATOM 5554 O O . GLY B 1 286 ? -7.863 13.977 22.609 1 97.5 286 GLY B O 1
ATOM 5555 N N . ALA B 1 287 ? -6.172 12.992 23.672 1 98.38 287 ALA B N 1
ATOM 5556 C CA . ALA B 1 287 ? -5.191 13.461 22.703 1 98.38 287 ALA B CA 1
ATOM 5557 C C . ALA B 1 287 ? -5.305 12.68 21.391 1 98.38 287 ALA B C 1
ATOM 5559 O O . ALA B 1 287 ? -5.824 11.562 21.375 1 98.38 287 ALA B O 1
ATOM 5560 N N . ASN B 1 288 ? -4.887 13.336 20.312 1 98.44 288 ASN B N 1
ATOM 5561 C CA . ASN B 1 288 ? -4.863 12.688 19.016 1 98.44 288 ASN B CA 1
ATOM 5562 C C . ASN B 1 288 ? -3.479 12.141 18.688 1 98.44 288 ASN B C 1
ATOM 5564 O O . ASN B 1 288 ? -2.469 12.648 19.172 1 98.44 288 ASN B O 1
ATOM 5568 N N . VAL B 1 289 ? -3.445 11.094 17.906 1 98.75 289 VAL B N 1
ATOM 5569 C CA . VAL B 1 289 ? -2.205 10.602 17.312 1 98.75 289 VAL B CA 1
ATOM 5570 C C . VAL B 1 289 ? -2.371 10.492 15.797 1 98.75 289 VAL B C 1
ATOM 5572 O O . VAL B 1 289 ? -3.336 9.898 15.312 1 98.75 289 VAL B O 1
ATOM 5575 N N . SER B 1 290 ? -1.51 11.117 15.047 1 98.88 290 SER B N 1
ATOM 5576 C CA . SER B 1 290 ? -1.477 11.008 13.594 1 98.88 290 SER B CA 1
ATOM 5577 C C . SER B 1 290 ? -0.438 9.984 13.141 1 98.88 290 SER B C 1
ATOM 5579 O O . SER B 1 290 ? 0.749 10.125 13.438 1 98.88 290 SER B O 1
ATOM 5581 N N . ILE B 1 291 ? -0.878 8.992 12.469 1 98.31 291 ILE B N 1
ATOM 5582 C CA . ILE B 1 291 ? 0.038 7.969 11.977 1 98.31 291 ILE B CA 1
ATOM 5583 C C . ILE B 1 291 ? 0.192 8.102 10.461 1 98.31 291 ILE B C 1
ATOM 5585 O O . ILE B 1 291 ? -0.753 8.484 9.766 1 98.31 291 ILE B O 1
ATOM 5589 N N . CYS B 1 292 ? 1.356 7.84 9.945 1 98.75 292 CYS B N 1
ATOM 5590 C CA . CYS B 1 292 ? 1.712 8.016 8.539 1 98.75 292 CYS B CA 1
ATOM 5591 C C . CYS B 1 292 ? 2.377 6.762 7.984 1 98.75 292 CYS B C 1
ATOM 5593 O O . CYS B 1 292 ? 3.566 6.777 7.66 1 98.75 292 CYS B O 1
ATOM 5595 N N . PRO B 1 293 ? 1.586 5.719 7.738 1 98.44 293 PRO B N 1
ATOM 5596 C CA . PRO B 1 293 ? 2.152 4.402 7.449 1 98.44 293 PRO B CA 1
ATOM 5597 C C . PRO B 1 293 ? 3.07 4.41 6.227 1 98.44 293 PRO B C 1
ATOM 5599 O O . PRO B 1 293 ? 4.152 3.818 6.262 1 98.44 293 PRO B O 1
ATOM 5602 N N . CYS B 1 294 ? 2.744 5.012 5.141 1 98.5 294 CYS B N 1
ATOM 5603 C CA . CYS B 1 294 ? 3.562 5.016 3.932 1 98.5 294 CYS B CA 1
ATOM 5604 C C . CYS B 1 294 ? 4.922 5.648 4.199 1 98.5 294 CYS B C 1
ATOM 5606 O O . CYS B 1 294 ? 5.953 5.125 3.77 1 98.5 294 CYS B O 1
ATOM 5608 N N . THR B 1 295 ? 4.93 6.758 4.934 1 98.19 295 THR B N 1
ATOM 5609 C CA . THR B 1 295 ? 6.188 7.422 5.27 1 98.19 295 THR B CA 1
ATOM 5610 C C . THR B 1 295 ? 6.98 6.598 6.281 1 98.19 295 THR B C 1
ATOM 5612 O O . THR B 1 295 ? 8.203 6.48 6.168 1 98.19 295 THR B O 1
ATOM 5615 N N . GLU B 1 296 ? 6.289 6.066 7.301 1 98.06 296 GLU B N 1
ATOM 5616 C CA . GLU B 1 296 ? 6.957 5.273 8.328 1 98.06 296 GLU B CA 1
ATOM 5617 C C . GLU B 1 296 ? 7.613 4.031 7.723 1 98.06 296 GLU B C 1
ATOM 5619 O O . GLU B 1 296 ? 8.695 3.629 8.148 1 98.06 296 GLU B O 1
ATOM 5624 N N . GLY B 1 297 ? 6.996 3.439 6.699 1 97.62 297 GLY B N 1
ATOM 5625 C CA . GLY B 1 297 ? 7.617 2.363 5.941 1 97.62 297 GLY B CA 1
ATOM 5626 C C . GLY B 1 297 ? 8.789 2.828 5.098 1 97.62 297 GLY B C 1
ATOM 5627 O O . GLY B 1 297 ? 9.859 2.221 5.129 1 97.62 297 GLY B O 1
ATOM 5628 N N . TYR B 1 298 ? 8.586 3.932 4.387 1 97.56 298 TYR B N 1
ATOM 5629 C CA . TYR B 1 298 ? 9.578 4.508 3.48 1 97.56 298 TYR B CA 1
ATOM 5630 C C . TYR B 1 298 ? 10.852 4.871 4.23 1 97.56 298 TYR B C 1
ATOM 5632 O O . TYR B 1 298 ? 11.961 4.668 3.723 1 97.56 298 TYR B O 1
ATOM 5640 N N . LEU B 1 299 ? 10.672 5.34 5.48 1 96.06 299 LEU B N 1
ATOM 5641 C CA . LEU B 1 299 ? 11.805 5.852 6.242 1 96.06 299 LEU B CA 1
ATOM 5642 C C . LEU B 1 299 ? 12.312 4.812 7.234 1 96.06 299 LEU B C 1
ATOM 5644 O O . LEU B 1 299 ? 13.359 4.996 7.855 1 96.06 299 LEU B O 1
ATOM 5648 N N . GLY B 1 300 ? 11.594 3.74 7.371 1 95.75 300 GLY B N 1
ATOM 5649 C CA . GLY B 1 300 ? 11.984 2.709 8.32 1 95.75 300 GLY B CA 1
ATOM 5650 C C . GLY B 1 300 ? 11.773 3.113 9.766 1 95.75 300 GLY B C 1
ATOM 5651 O O . GLY B 1 300 ? 12.617 2.84 10.625 1 95.75 300 GLY B O 1
ATOM 5652 N N . ASP B 1 301 ? 10.703 3.811 10.047 1 96.06 301 ASP B N 1
ATOM 5653 C CA . ASP B 1 301 ? 10.453 4.359 11.375 1 96.06 301 ASP B CA 1
ATOM 5654 C C . ASP B 1 301 ? 9.938 3.281 12.328 1 96.06 301 ASP B C 1
ATOM 5656 O O . ASP B 1 301 ? 10.117 3.385 13.547 1 96.06 301 ASP B O 1
ATOM 5660 N N . GLY B 1 302 ? 9.227 2.293 11.812 1 97.06 302 GLY B N 1
ATOM 5661 C CA . GLY B 1 302 ? 8.617 1.279 12.656 1 97.06 302 GLY B CA 1
ATOM 5662 C C . GLY B 1 302 ? 7.098 1.338 12.656 1 97.06 302 GLY B C 1
ATOM 5663 O O . GLY B 1 302 ? 6.492 1.928 11.766 1 97.06 302 GLY B O 1
ATOM 5664 N N . ILE B 1 303 ? 6.438 0.57 13.578 1 97.88 303 ILE B N 1
ATOM 5665 C CA . ILE B 1 303 ? 4.988 0.456 13.68 1 97.88 303 ILE B CA 1
ATOM 5666 C C . ILE B 1 303 ? 4.527 0.974 15.039 1 97.88 303 ILE B C 1
ATOM 5668 O O . ILE B 1 303 ? 4.918 0.44 16.078 1 97.88 303 ILE B O 1
ATOM 5672 N N . PRO B 1 304 ? 3.748 2.016 15.094 1 97.88 304 PRO B N 1
ATOM 5673 C CA . PRO B 1 304 ? 3.291 2.543 16.391 1 97.88 304 PRO B CA 1
ATOM 5674 C C . PRO B 1 304 ? 2.404 1.557 17.141 1 97.88 304 PRO B C 1
ATOM 5676 O O . PRO B 1 304 ? 1.705 0.75 16.531 1 97.88 304 PRO B O 1
ATOM 5679 N N . GLN B 1 305 ? 2.4 1.665 18.453 1 96.19 305 GLN B N 1
ATOM 5680 C CA . GLN B 1 305 ? 1.567 0.819 19.312 1 96.19 305 GLN B CA 1
ATOM 5681 C C . GLN B 1 305 ? 0.209 1.465 19.562 1 96.19 305 GLN B C 1
ATOM 5683 O O . GLN B 1 305 ? -0.044 1.977 20.656 1 96.19 305 GLN B O 1
ATOM 5688 N N . ILE B 1 306 ? -0.698 1.283 18.688 1 96 306 ILE B N 1
ATOM 5689 C CA . ILE B 1 306 ? -1.992 1.94 18.828 1 96 306 ILE B CA 1
ATOM 5690 C C . ILE B 1 306 ? -2.963 1.016 19.562 1 96 306 ILE B C 1
ATOM 5692 O O . ILE B 1 306 ? -2.73 -0.192 19.656 1 96 306 ILE B O 1
ATOM 5696 N N . ASN B 1 307 ? -3.971 1.569 20.141 1 95.5 307 ASN B N 1
ATOM 5697 C CA . ASN B 1 307 ? -5.027 0.816 20.797 1 95.5 307 ASN B CA 1
ATOM 5698 C C . ASN B 1 307 ? -6.41 1.288 20.375 1 95.5 307 ASN B C 1
ATOM 5700 O O . ASN B 1 307 ? -6.539 2.303 19.688 1 95.5 307 ASN B O 1
ATOM 5704 N N . GLU B 1 308 ? -7.441 0.59 20.75 1 94.31 308 GLU B N 1
ATOM 5705 C CA . GLU B 1 308 ? -8.789 0.788 20.219 1 94.31 308 GLU B CA 1
ATOM 5706 C C . GLU B 1 308 ? -9.367 2.127 20.672 1 94.31 308 GLU B C 1
ATOM 5708 O O . GLU B 1 308 ? -10.242 2.688 20.016 1 94.31 308 GLU B O 1
ATOM 5713 N N . ASP B 1 309 ? -8.852 2.695 21.734 1 96 309 ASP B N 1
ATOM 5714 C CA . ASP B 1 309 ? -9.453 3.896 22.297 1 96 309 ASP B CA 1
ATOM 5715 C C . ASP B 1 309 ? -8.734 5.152 21.812 1 96 309 ASP B C 1
ATOM 5717 O O . ASP B 1 309 ? -9.172 6.273 22.094 1 96 309 ASP B O 1
ATOM 5721 N N . LEU B 1 310 ? -7.676 4.98 21.156 1 96.75 310 LEU B N 1
ATOM 5722 C CA . LEU B 1 310 ? -6.844 6.102 20.719 1 96.75 310 LEU B CA 1
ATOM 5723 C C . LEU B 1 310 ? -7.461 6.805 19.516 1 96.75 310 LEU B C 1
ATOM 5725 O O . LEU B 1 310 ? -7.707 6.18 18.484 1 96.75 310 LEU B O 1
ATOM 5729 N N . PRO B 1 311 ? -7.809 8.094 19.641 1 97.62 311 PRO B N 1
ATOM 5730 C CA . PRO B 1 311 ? -8.172 8.836 18.422 1 97.62 311 PRO B CA 1
ATOM 5731 C C . PRO B 1 311 ? -7.012 8.945 17.438 1 97.62 311 PRO B C 1
ATOM 5733 O O . PRO B 1 311 ? -6.004 9.594 17.734 1 97.62 311 PRO B O 1
ATOM 5736 N N . ILE B 1 312 ? -7.18 8.305 16.297 1 98.44 312 ILE B N 1
ATOM 5737 C CA . ILE B 1 312 ? -6.082 8.328 15.328 1 98.44 312 ILE B CA 1
ATOM 5738 C C . ILE B 1 312 ? -6.527 9.039 14.055 1 98.44 312 ILE B C 1
ATOM 5740 O O . ILE B 1 312 ? -7.727 9.18 13.805 1 98.44 312 ILE B O 1
ATOM 5744 N N . SER B 1 313 ? -5.664 9.562 13.344 1 98.88 313 SER B N 1
ATOM 5745 C CA . SER B 1 313 ? -5.793 10.109 12 1 98.88 313 SER B CA 1
ATOM 5746 C C . SER B 1 313 ? -4.598 9.719 11.133 1 98.88 313 SER B C 1
ATOM 5748 O O . SER B 1 313 ? -3.662 9.07 11.609 1 98.88 313 SER B O 1
ATOM 5750 N N . PHE B 1 314 ? -4.672 10.062 9.828 1 98.88 314 PHE B N 1
ATOM 5751 C CA . PHE B 1 314 ? -3.615 9.648 8.914 1 98.88 314 PHE B CA 1
ATOM 5752 C C . PHE B 1 314 ? -2.994 10.867 8.227 1 98.88 314 PHE B C 1
ATOM 5754 O O . PHE B 1 314 ? -3.688 11.836 7.926 1 98.88 314 PHE B O 1
ATOM 5761 N N . GLY B 1 315 ? -1.72 10.805 8.047 1 98.88 315 GLY B N 1
ATOM 5762 C CA . GLY B 1 315 ? -0.988 11.805 7.285 1 98.88 315 GLY B CA 1
ATOM 5763 C C . GLY B 1 315 ? -0.152 11.211 6.168 1 98.88 315 GLY B C 1
ATOM 5764 O O . GLY B 1 315 ? 0.345 10.094 6.285 1 98.88 315 GLY B O 1
ATOM 5765 N N . SER B 1 316 ? 0.046 11.992 5.125 1 98.62 316 SER B N 1
ATOM 5766 C CA . SER B 1 316 ? 0.913 11.57 4.027 1 98.62 316 SER B CA 1
ATOM 5767 C C . SER B 1 316 ? 2.377 11.859 4.34 1 98.62 316 SER B C 1
ATOM 5769 O O . SER B 1 316 ? 3.271 11.188 3.818 1 98.62 316 SER B O 1
ATOM 5771 N N . ASP B 1 317 ? 2.641 12.938 5.145 1 98.44 317 ASP B N 1
ATOM 5772 C CA . ASP B 1 317 ? 3.936 13.289 5.723 1 98.44 317 ASP B CA 1
ATOM 5773 C C . ASP B 1 317 ? 4.957 13.594 4.629 1 98.44 317 ASP B C 1
ATOM 5775 O O . ASP B 1 317 ? 4.945 14.688 4.059 1 98.44 317 ASP B O 1
ATOM 5779 N N . CYS B 1 318 ? 5.812 12.641 4.188 1 96.56 318 CYS B N 1
ATOM 5780 C CA . CYS B 1 318 ? 6.867 12.977 3.236 1 96.56 318 CYS B CA 1
ATOM 5781 C C . CYS B 1 318 ? 6.324 13.016 1.812 1 96.56 318 CYS B C 1
ATOM 5783 O O . CYS B 1 318 ? 6.996 13.5 0.9 1 96.56 318 CYS B O 1
ATOM 5785 N N . ASN B 1 319 ? 5.129 12.508 1.571 1 97.5 319 ASN B N 1
ATOM 5786 C CA . ASN B 1 319 ? 4.383 12.633 0.322 1 97.5 319 ASN B CA 1
ATOM 5787 C C . ASN B 1 319 ? 5.098 11.93 -0.828 1 97.5 319 ASN B C 1
ATOM 5789 O O . ASN B 1 319 ? 4.898 12.273 -1.994 1 97.5 319 ASN B O 1
ATOM 5793 N N . ASN B 1 320 ? 5.977 10.992 -0.478 1 96.5 320 ASN B N 1
ATOM 5794 C CA . ASN B 1 320 ? 6.492 10.141 -1.546 1 96.5 320 ASN B CA 1
ATOM 5795 C C . ASN B 1 320 ? 5.375 9.352 -2.221 1 96.5 320 ASN B C 1
ATOM 5797 O O . ASN B 1 320 ? 5.391 9.156 -3.439 1 96.5 320 ASN B O 1
ATOM 5801 N N . ARG B 1 321 ? 4.539 8.867 -1.452 1 97.56 321 ARG B N 1
ATOM 5802 C CA . ARG B 1 321 ? 3.283 8.25 -1.878 1 97.56 321 ARG B CA 1
ATOM 5803 C C . ARG B 1 321 ? 2.086 8.992 -1.287 1 97.56 321 ARG B C 1
ATOM 5805 O O . ARG B 1 321 ? 2 9.164 -0.07 1 97.56 321 ARG B O 1
ATOM 5812 N N . ILE B 1 322 ? 1.205 9.484 -2.137 1 98.31 322 ILE B N 1
ATOM 5813 C CA . ILE B 1 322 ? -0.004 10.172 -1.688 1 98.31 322 ILE B CA 1
ATOM 5814 C C . ILE B 1 322 ? -1.229 9.32 -2.02 1 98.31 322 ILE B C 1
ATOM 5816 O O . ILE B 1 322 ? -1.74 9.367 -3.141 1 98.31 322 ILE B O 1
ATOM 5820 N N . CYS B 1 323 ? -1.685 8.555 -1.054 1 98.62 323 CYS B N 1
ATOM 5821 C CA . CYS B 1 323 ? -2.852 7.691 -1.187 1 98.62 323 CYS B CA 1
ATOM 5822 C C . CYS B 1 323 ? -3.461 7.387 0.176 1 98.62 323 CYS B C 1
ATOM 5824 O O . CYS B 1 323 ? -2.922 6.578 0.936 1 98.62 323 CYS B O 1
ATOM 5826 N N . MET B 1 324 ? -4.582 7.969 0.479 1 98.75 324 MET B N 1
ATOM 5827 C CA . MET B 1 324 ? -5.211 7.809 1.789 1 98.75 324 MET B CA 1
ATOM 5828 C C . MET B 1 324 ? -5.746 6.395 1.967 1 98.75 324 MET B C 1
ATOM 5830 O O . MET B 1 324 ? -5.73 5.852 3.074 1 98.75 324 MET B O 1
ATOM 5834 N N . LEU B 1 325 ? -6.176 5.738 0.879 1 98.75 325 LEU B N 1
ATOM 5835 C CA . LEU B 1 325 ? -6.633 4.352 0.966 1 98.75 325 LEU B CA 1
ATOM 5836 C C . LEU B 1 325 ? -5.492 3.434 1.393 1 98.75 325 LEU B C 1
ATOM 5838 O O . LEU B 1 325 ? -5.691 2.523 2.201 1 98.75 325 LEU B O 1
ATOM 5842 N N . GLU B 1 326 ? -4.34 3.695 0.873 1 98.75 326 GLU B N 1
ATOM 5843 C CA . GLU B 1 326 ? -3.168 2.912 1.259 1 98.75 326 GLU B CA 1
ATOM 5844 C C . GLU B 1 326 ? -2.742 3.227 2.689 1 98.75 326 GLU B C 1
ATOM 5846 O O . GLU B 1 326 ? -2.326 2.332 3.43 1 98.75 326 GLU B O 1
ATOM 5851 N N . GLU B 1 327 ? -2.82 4.539 3.082 1 98.81 327 GLU B N 1
ATOM 5852 C CA . GLU B 1 327 ? -2.557 4.879 4.477 1 98.81 327 GLU B CA 1
ATOM 5853 C C . GLU B 1 327 ? -3.461 4.09 5.418 1 98.81 327 GLU B C 1
ATOM 5855 O O . GLU B 1 327 ? -2.986 3.5 6.395 1 98.81 327 GLU B O 1
ATOM 5860 N N . MET B 1 328 ? -4.734 4.031 5.129 1 98.69 328 MET B N 1
ATOM 5861 C CA . MET B 1 328 ? -5.715 3.334 5.953 1 98.69 328 MET B CA 1
ATOM 5862 C C . MET B 1 328 ? -5.414 1.84 6.02 1 98.69 328 MET B C 1
ATOM 5864 O O . MET B 1 328 ? -5.312 1.269 7.105 1 98.69 328 MET B O 1
ATOM 5868 N N . ARG B 1 329 ? -5.219 1.289 4.852 1 98 329 ARG B N 1
ATOM 5869 C CA . ARG B 1 329 ? -5.039 -0.154 4.734 1 98 329 ARG B CA 1
ATOM 5870 C C . ARG B 1 329 ? -3.789 -0.612 5.48 1 98 329 ARG B C 1
ATOM 5872 O O . ARG B 1 329 ? -3.834 -1.581 6.242 1 98 329 ARG B O 1
ATOM 5879 N N . TRP B 1 330 ? -2.713 0.123 5.387 1 98.56 330 TRP B N 1
ATOM 5880 C CA . TRP B 1 330 ? -1.453 -0.342 5.953 1 98.56 330 TRP B CA 1
ATOM 5881 C C . TRP B 1 330 ? -1.31 0.11 7.402 1 98.56 330 TRP B C 1
ATOM 5883 O O . TRP B 1 330 ? -0.483 -0.423 8.148 1 98.56 330 TRP B O 1
ATOM 5893 N N . ALA B 1 331 ? -2.166 1.084 7.836 1 98.44 331 ALA B N 1
ATOM 5894 C CA . ALA B 1 331 ? -2.299 1.275 9.281 1 98.44 331 ALA B CA 1
ATOM 5895 C C . ALA B 1 331 ? -2.836 0.015 9.953 1 98.44 331 ALA B C 1
ATOM 5897 O O . ALA B 1 331 ? -2.418 -0.331 11.055 1 98.44 331 ALA B O 1
ATOM 5898 N N . CYS B 1 332 ? -3.727 -0.64 9.281 1 98 332 CYS B N 1
ATOM 5899 C CA . CYS B 1 332 ? -4.328 -1.879 9.758 1 98 332 CYS B CA 1
ATOM 5900 C C . CYS B 1 332 ? -3.385 -3.059 9.555 1 98 332 CYS B C 1
ATOM 5902 O O . CYS B 1 332 ? -3.059 -3.768 10.508 1 98 332 CYS B O 1
ATOM 5904 N N . PHE B 1 333 ? -2.846 -3.258 8.352 1 98.25 333 PHE B N 1
ATOM 5905 C CA . PHE B 1 333 ? -2.047 -4.418 7.98 1 98.25 333 PHE B CA 1
ATOM 5906 C C . PHE B 1 333 ? -0.788 -4.508 8.836 1 98.25 333 PHE B C 1
ATOM 5908 O O . PHE B 1 333 ? -0.403 -5.594 9.273 1 98.25 333 PHE B O 1
ATOM 5915 N N . SER B 1 334 ? -0.143 -3.35 9.07 1 98.06 334 SER B N 1
ATOM 5916 C CA . SER B 1 334 ? 1.091 -3.375 9.852 1 98.06 334 SER B CA 1
ATOM 5917 C C . SER B 1 334 ? 0.831 -3.83 11.281 1 98.06 334 SER B C 1
ATOM 5919 O O . SER B 1 334 ? 1.639 -4.559 11.867 1 98.06 334 SER B O 1
ATOM 5921 N N . GLN B 1 335 ? -0.305 -3.398 11.875 1 97.25 335 GLN B N 1
ATOM 5922 C CA . GLN B 1 335 ? -0.678 -3.857 13.203 1 97.25 335 GLN B CA 1
ATOM 5923 C C . GLN B 1 335 ? -0.951 -5.359 13.211 1 97.25 335 GLN B C 1
ATOM 5925 O O . GLN B 1 335 ? -0.534 -6.066 14.133 1 97.25 335 GLN B O 1
ATOM 5930 N N . GLN B 1 336 ? -1.625 -5.844 12.18 1 96.25 336 GLN B N 1
ATOM 5931 C CA . GLN B 1 336 ? -1.967 -7.258 12.062 1 96.25 336 GLN B CA 1
ATOM 5932 C C . GLN B 1 336 ? -0.712 -8.117 11.93 1 96.25 336 GLN B C 1
ATOM 5934 O O . GLN B 1 336 ? -0.599 -9.156 12.578 1 96.25 336 GLN B O 1
ATOM 5939 N N . MET B 1 337 ? 0.229 -7.684 11.07 1 96.5 337 MET B N 1
ATOM 5940 C CA . MET B 1 337 ? 1.477 -8.422 10.883 1 96.5 337 MET B CA 1
ATOM 5941 C C . MET B 1 337 ? 2.268 -8.5 12.18 1 96.5 337 MET B C 1
ATOM 5943 O O . MET B 1 337 ? 2.777 -9.562 12.531 1 96.5 337 MET B O 1
ATOM 5947 N N . ARG B 1 338 ? 2.289 -7.371 12.867 1 94.88 338 ARG B N 1
ATOM 5948 C CA . ARG B 1 338 ? 3.037 -7.316 14.117 1 94.88 338 ARG B CA 1
ATOM 5949 C C . ARG B 1 338 ? 2.393 -8.195 15.188 1 94.88 338 ARG B C 1
ATOM 5951 O O . ARG B 1 338 ? 3.09 -8.852 15.961 1 94.88 338 ARG B O 1
ATOM 5958 N N . GLY B 1 339 ? 1.09 -8.227 15.211 1 93.62 339 GLY B N 1
ATOM 5959 C CA . GLY B 1 339 ? 0.365 -8.906 16.266 1 93.62 339 GLY B CA 1
ATOM 5960 C C . GLY B 1 339 ? -0.025 -10.328 15.906 1 93.62 339 GLY B C 1
ATOM 5961 O O . GLY B 1 339 ? -0.547 -11.062 16.75 1 93.62 339 GLY B O 1
ATOM 5962 N N . ASN B 1 340 ? 0.214 -10.742 14.625 1 94.31 340 ASN B N 1
ATOM 5963 C CA . ASN B 1 340 ? -0.263 -12.016 14.109 1 94.31 340 ASN B CA 1
ATOM 5964 C C . ASN B 1 340 ? -1.74 -12.234 14.422 1 94.31 340 ASN B C 1
ATOM 5966 O O . ASN B 1 340 ? -2.115 -13.258 14.992 1 94.31 340 ASN B O 1
ATOM 5970 N N . SER B 1 341 ? -2.488 -11.203 14.102 1 92.31 341 SER B N 1
ATOM 5971 C CA . SER B 1 341 ? -3.922 -11.164 14.375 1 92.31 341 SER B CA 1
ATOM 5972 C C . SER B 1 341 ? -4.645 -10.242 13.391 1 92.31 341 SER B C 1
ATOM 5974 O O . SER B 1 341 ? -4.047 -9.312 12.852 1 92.31 341 SER B O 1
ATOM 5976 N N . ARG B 1 342 ? -5.879 -10.523 13.117 1 92.5 342 ARG B N 1
ATOM 5977 C CA . ARG B 1 342 ? -6.68 -9.695 12.227 1 92.5 342 ARG B CA 1
ATOM 5978 C C . ARG B 1 342 ? -7.609 -8.781 13.023 1 92.5 342 ARG B C 1
ATOM 5980 O O . ARG B 1 342 ? -8.516 -8.164 12.461 1 92.5 342 ARG B O 1
ATOM 5987 N N . SER B 1 343 ? -7.414 -8.664 14.352 1 89.19 343 SER B N 1
ATOM 5988 C CA . SER B 1 343 ? -8.266 -7.871 15.234 1 89.19 343 SER B CA 1
ATOM 5989 C C . SER B 1 343 ? -7.43 -7.023 16.188 1 89.19 343 SER B C 1
ATOM 5991 O O . SER B 1 343 ? -7.688 -7.004 17.391 1 89.19 343 SER B O 1
ATOM 5993 N N . VAL B 1 344 ? -6.484 -6.391 15.641 1 92.44 344 VAL B N 1
ATOM 5994 C CA . VAL B 1 344 ? -5.648 -5.508 16.453 1 92.44 344 VAL B CA 1
ATOM 5995 C C . VAL B 1 344 ? -6.238 -4.098 16.453 1 92.44 344 VAL B C 1
ATOM 5997 O O . VAL B 1 344 ? -6.492 -3.527 15.391 1 92.44 344 VAL B O 1
ATOM 6000 N N . ALA B 1 345 ? -6.547 -3.492 17.625 1 93 345 ALA B N 1
ATOM 6001 C CA . ALA B 1 345 ? -7.031 -2.131 17.844 1 93 345 ALA B CA 1
ATOM 6002 C C . ALA B 1 345 ? -8.383 -1.911 17.172 1 93 345 ALA B C 1
ATOM 6004 O O . ALA B 1 345 ? -8.758 -0.773 16.875 1 93 345 ALA B O 1
ATOM 6005 N N . ALA B 1 346 ? -9.055 -3.021 16.75 1 93.81 346 ALA B N 1
ATOM 6006 C CA . ALA B 1 346 ? -10.383 -2.992 16.156 1 93.81 346 ALA B CA 1
ATOM 6007 C C . ALA B 1 346 ? -10.406 -2.109 14.906 1 93.81 346 ALA B C 1
ATOM 6009 O O . ALA B 1 346 ? -11.328 -1.309 14.719 1 93.81 346 ALA B O 1
ATOM 6010 N N . LEU B 1 347 ? -9.445 -2.211 14.102 1 96.38 347 LEU B N 1
ATOM 6011 C CA . LEU B 1 347 ? -9.32 -1.358 12.922 1 96.38 347 LEU B CA 1
ATOM 6012 C C . LEU B 1 347 ? -10.18 -1.876 11.781 1 96.38 347 LEU B C 1
ATOM 6014 O O . LEU B 1 347 ? -9.664 -2.275 10.734 1 96.38 347 LEU B O 1
ATOM 6018 N N . SER B 1 348 ? -11.531 -1.778 11.938 1 95.56 348 SER B N 1
ATOM 6019 C CA . SER B 1 348 ? -12.461 -2.113 10.859 1 95.56 348 SER B CA 1
ATOM 6020 C C . SER B 1 348 ? -12.375 -1.1 9.727 1 95.56 348 SER B C 1
ATOM 6022 O O . SER B 1 348 ? -11.82 -0.011 9.898 1 95.56 348 SER B O 1
ATOM 6024 N N . ALA B 1 349 ? -12.891 -1.482 8.57 1 96.94 349 ALA B N 1
ATOM 6025 C CA . ALA B 1 349 ? -12.938 -0.569 7.434 1 96.94 349 ALA B CA 1
ATOM 6026 C C . ALA B 1 349 ? -13.641 0.732 7.797 1 96.94 349 ALA B C 1
ATOM 6028 O O . ALA B 1 349 ? -13.203 1.816 7.414 1 96.94 349 ALA B O 1
ATOM 6029 N N . GLU B 1 350 ? -14.688 0.656 8.57 1 97 350 GLU B N 1
ATOM 6030 C CA . GLU B 1 350 ? -15.461 1.827 8.984 1 97 350 GLU B CA 1
ATOM 6031 C C . GLU B 1 350 ? -14.641 2.727 9.906 1 97 350 GLU B C 1
ATOM 6033 O O . GLU B 1 350 ? -14.656 3.951 9.766 1 97 350 GLU B O 1
ATOM 6038 N N . LYS B 1 351 ? -13.938 2.09 10.836 1 97.12 351 LYS B N 1
ATOM 6039 C CA . LYS B 1 351 ? -13.094 2.863 11.75 1 97.12 351 LYS B CA 1
ATOM 6040 C C . LYS B 1 351 ? -11.977 3.568 10.992 1 97.12 351 LYS B C 1
ATOM 6042 O O . LYS B 1 351 ? -11.656 4.723 11.281 1 97.12 351 LYS B O 1
ATOM 6047 N N . LEU B 1 352 ? -11.391 2.846 10.07 1 98.44 352 LEU B N 1
ATOM 6048 C CA . LEU B 1 352 ? -10.312 3.418 9.273 1 98.44 352 LEU B CA 1
ATOM 6049 C C . LEU B 1 352 ? -10.812 4.609 8.461 1 98.44 352 LEU B C 1
ATOM 6051 O O . LEU B 1 352 ? -10.148 5.645 8.391 1 98.44 352 LEU B O 1
ATOM 6055 N N . LEU B 1 353 ? -11.953 4.477 7.844 1 98.69 353 LEU B N 1
A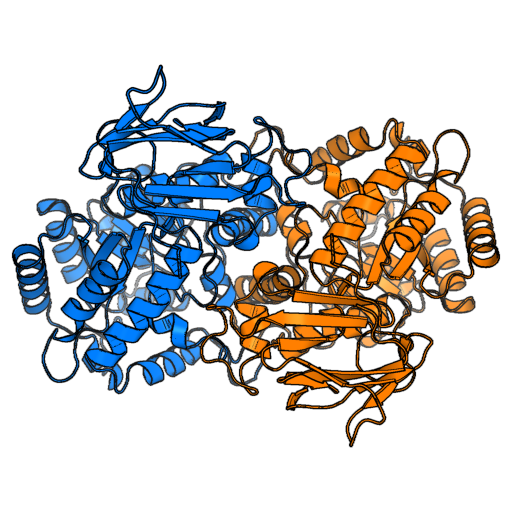TOM 6056 C CA . LEU B 1 353 ? -12.539 5.559 7.066 1 98.69 353 LEU B CA 1
ATOM 6057 C C . LEU B 1 353 ? -12.852 6.758 7.957 1 98.69 353 LEU B C 1
ATOM 6059 O O . LEU B 1 353 ? -12.578 7.902 7.582 1 98.69 353 LEU B O 1
ATOM 6063 N N . SER B 1 354 ? -13.383 6.5 9.141 1 98.38 354 SER B N 1
ATOM 6064 C CA . SER B 1 354 ? -13.656 7.57 10.094 1 98.38 354 SER B CA 1
ATOM 6065 C C . SER B 1 354 ? -12.383 8.289 10.5 1 98.38 354 SER B C 1
ATOM 6067 O O . SER B 1 354 ? -12.367 9.516 10.633 1 98.38 354 SER B O 1
ATOM 6069 N N . ALA B 1 355 ? -11.328 7.535 10.688 1 98.62 355 ALA B N 1
ATOM 6070 C CA . ALA B 1 355 ? -10.047 8.117 11.07 1 98.62 355 ALA B CA 1
ATOM 6071 C C . ALA B 1 355 ? -9.5 9.008 9.953 1 98.62 355 ALA B C 1
ATOM 6073 O O . ALA B 1 355 ? -8.875 10.039 10.219 1 98.62 355 ALA B O 1
ATOM 6074 N N . ALA B 1 356 ? -9.781 8.641 8.703 1 98.88 356 ALA B N 1
ATOM 6075 C CA . ALA B 1 356 ? -9.234 9.344 7.547 1 98.88 356 ALA B CA 1
ATOM 6076 C C . ALA B 1 356 ? -10.062 10.578 7.215 1 98.88 356 ALA B C 1
ATOM 6078 O O . ALA B 1 356 ? -9.703 11.359 6.332 1 98.88 356 ALA B O 1
ATOM 6079 N N . THR B 1 357 ? -11.234 10.773 7.879 1 98.81 357 THR B N 1
ATOM 6080 C CA . THR B 1 357 ? -12.133 11.898 7.625 1 98.81 357 THR B CA 1
ATOM 6081 C C . THR B 1 357 ? -12.383 12.688 8.906 1 98.81 357 THR B C 1
ATOM 6083 O O . THR B 1 357 ? -11.617 13.594 9.242 1 98.81 357 THR B O 1
ATOM 6086 N N . GLU B 1 358 ? -13.148 12.125 9.812 1 98.69 358 GLU B N 1
ATOM 6087 C CA . GLU B 1 358 ? -13.469 12.773 11.078 1 98.69 358 GLU B CA 1
ATOM 6088 C C . GLU B 1 358 ? -12.242 12.883 11.977 1 98.69 358 GLU B C 1
ATOM 6090 O O . GLU B 1 358 ? -12.062 13.883 12.672 1 98.69 358 GLU B O 1
ATOM 6095 N N . GLY B 1 359 ? -11.453 11.805 11.984 1 98.75 359 GLY B N 1
ATOM 6096 C CA . GLY B 1 359 ? -10.25 11.836 12.805 1 98.75 359 GLY B CA 1
ATOM 6097 C C . GLY B 1 359 ? -9.273 12.914 12.391 1 98.75 359 GLY B C 1
ATOM 6098 O O . GLY B 1 359 ? -8.727 13.625 13.242 1 98.75 359 GLY B O 1
ATOM 6099 N N . GLY B 1 360 ? -9.055 13.008 11.07 1 98.94 360 GLY B N 1
ATOM 6100 C CA . GLY B 1 360 ? -8.219 14.086 10.578 1 98.94 360 GLY B CA 1
ATOM 6101 C C . GLY B 1 360 ? -8.781 15.461 10.883 1 98.94 360 GLY B C 1
ATOM 6102 O O . GLY B 1 360 ? -8.039 16.375 11.281 1 98.94 360 GLY B O 1
ATOM 6103 N N . ALA B 1 361 ? -10.109 15.602 10.727 1 98.94 361 ALA B N 1
ATOM 6104 C CA . ALA B 1 361 ? -10.766 16.875 11.016 1 98.94 361 ALA B CA 1
ATOM 6105 C C . ALA B 1 361 ? -10.594 17.25 12.484 1 98.94 361 ALA B C 1
ATOM 6107 O O . ALA B 1 361 ? -10.297 18.406 12.805 1 98.94 361 ALA B O 1
ATOM 6108 N N . ARG B 1 362 ? -10.719 16.312 13.359 1 98.75 362 ARG B N 1
ATOM 6109 C CA . ARG B 1 362 ? -10.547 16.547 14.789 1 98.75 362 ARG B CA 1
ATOM 6110 C C . ARG B 1 362 ? -9.125 16.984 15.109 1 98.75 362 ARG B C 1
ATOM 6112 O O . ARG B 1 362 ? -8.914 17.953 15.828 1 98.75 362 ARG B O 1
ATOM 6119 N N . SER B 1 363 ? -8.156 16.281 14.547 1 98.88 363 SER B N 1
ATOM 6120 C CA . SER B 1 363 ? -6.746 16.562 14.781 1 98.88 363 SER B CA 1
ATOM 6121 C C . SER B 1 363 ? -6.383 17.969 14.328 1 98.88 363 SER B C 1
ATOM 6123 O O . SER B 1 363 ? -5.535 18.625 14.945 1 98.88 363 SER B O 1
ATOM 6125 N N . LEU B 1 364 ? -7.121 18.469 13.312 1 98.94 364 LEU B N 1
ATOM 6126 C CA . LEU B 1 364 ? -6.762 19.734 12.703 1 98.94 364 LEU B CA 1
ATOM 6127 C C . LEU B 1 364 ? -7.684 20.859 13.18 1 98.94 364 LEU B C 1
ATOM 6129 O O . LEU B 1 364 ? -7.617 21.984 12.672 1 98.94 364 LEU B O 1
ATOM 6133 N N . GLY B 1 365 ? -8.57 20.562 14.094 1 98.69 365 GLY B N 1
ATOM 6134 C CA . GLY B 1 365 ? -9.5 21.562 14.586 1 98.69 365 GLY B CA 1
ATOM 6135 C C . GLY B 1 365 ? -10.578 21.922 13.586 1 98.69 365 GLY B C 1
ATOM 6136 O O . GLY B 1 365 ? -11.07 23.062 13.57 1 98.69 365 GLY B O 1
ATOM 6137 N N . LEU B 1 366 ? -10.914 21 12.75 1 98.81 366 LEU B N 1
ATOM 6138 C CA . LEU B 1 366 ? -11.867 21.266 11.672 1 98.81 366 LEU B CA 1
ATOM 6139 C C . LEU B 1 366 ? -13.164 20.5 11.898 1 98.81 366 LEU B C 1
ATOM 6141 O O . LEU B 1 366 ? -14.016 20.438 11.016 1 98.81 366 LEU B O 1
ATOM 6145 N N . ALA B 1 367 ? -13.367 19.906 13.055 1 98.38 367 ALA B N 1
ATOM 6146 C CA . ALA B 1 367 ? -14.477 18.984 13.297 1 98.38 367 ALA B CA 1
ATOM 6147 C C . ALA B 1 367 ? -15.82 19.672 13.047 1 98.38 367 ALA B C 1
ATOM 6149 O O . ALA B 1 367 ? -16.781 19.016 12.641 1 98.38 367 ALA B O 1
ATOM 6150 N N . ALA B 1 368 ? -15.875 20.938 13.25 1 98.06 368 ALA B N 1
ATOM 6151 C CA . ALA B 1 368 ? -17.125 21.672 13.07 1 98.06 368 ALA B CA 1
ATOM 6152 C C . ALA B 1 368 ? -17.312 22.094 11.617 1 98.06 368 ALA B C 1
ATOM 6154 O O . ALA B 1 368 ? -18.391 22.547 11.227 1 98.06 368 ALA B O 1
ATOM 6155 N N . LYS B 1 369 ? -16.328 21.859 10.789 1 98.56 369 LYS B N 1
ATOM 6156 C CA . LYS B 1 369 ? -16.359 22.406 9.438 1 98.56 369 LYS B CA 1
ATOM 6157 C C . LYS B 1 369 ? -16.422 21.312 8.391 1 98.56 369 LYS B C 1
ATOM 6159 O O . LYS B 1 369 ? -17.062 21.484 7.344 1 98.56 369 LYS B O 1
ATOM 6164 N N . VAL B 1 370 ? -15.703 20.219 8.57 1 98.75 370 VAL B N 1
ATOM 6165 C CA . VAL B 1 370 ? -15.625 19.156 7.574 1 98.75 370 VAL B CA 1
ATOM 6166 C C . VAL B 1 370 ? -15.461 17.797 8.266 1 98.75 370 VAL B C 1
ATOM 6168 O O . VAL B 1 370 ? -15.578 17.703 9.492 1 98.75 370 VAL B O 1
ATOM 6171 N N . GLY B 1 371 ? -15.305 16.719 7.523 1 98.56 371 GLY B N 1
ATOM 6172 C CA . GLY B 1 371 ? -14.992 15.398 8.031 1 98.56 371 GLY B CA 1
ATOM 6173 C C . GLY B 1 371 ? -16.156 14.438 7.945 1 98.56 371 GLY B C 1
ATOM 6174 O O . GLY B 1 371 ? -15.984 13.227 8.086 1 98.56 371 GLY B O 1
ATOM 6175 N N . ASP B 1 372 ? -17.359 14.906 7.82 1 98.5 372 ASP B N 1
ATOM 6176 C CA . ASP B 1 372 ? -18.578 14.117 7.613 1 98.5 372 ASP B CA 1
ATOM 6177 C C . ASP B 1 372 ? -19.656 14.953 6.934 1 98.5 372 ASP B C 1
ATOM 6179 O O . ASP B 1 372 ? -19.438 16.125 6.613 1 98.5 372 ASP B O 1
ATOM 6183 N N . PHE B 1 373 ? -20.75 14.297 6.551 1 98.56 373 PHE B N 1
ATOM 6184 C CA . PHE B 1 373 ? -21.875 15 5.953 1 98.56 373 PHE B CA 1
ATOM 6185 C C . PHE B 1 373 ? -22.922 15.359 7.016 1 98.56 373 PHE B C 1
ATOM 6187 O O . PHE B 1 373 ? -23.812 14.57 7.312 1 98.56 373 PHE B O 1
ATOM 6194 N N . GLN B 1 374 ? -22.75 16.484 7.562 1 98.25 374 GLN B N 1
ATOM 6195 C CA . GLN B 1 374 ? -23.703 17.031 8.539 1 98.25 374 GLN B CA 1
ATOM 6196 C C . GLN B 1 374 ? -24.109 18.453 8.164 1 98.25 374 GLN B C 1
ATOM 6198 O O . GLN B 1 374 ? -23.312 19.203 7.621 1 98.25 374 GLN B O 1
ATOM 6203 N N . VAL B 1 375 ? -25.344 18.75 8.523 1 98.19 375 VAL B N 1
ATOM 6204 C CA . VAL B 1 375 ? -25.844 20.094 8.273 1 98.19 375 VAL B CA 1
ATOM 6205 C C . VAL B 1 375 ? -24.953 21.125 8.961 1 98.19 375 VAL B C 1
ATOM 6207 O O . VAL B 1 375 ? -24.578 20.953 10.125 1 98.19 375 VAL B O 1
ATOM 6210 N N . GLY B 1 376 ? -24.562 22.125 8.211 1 98.5 376 GLY B N 1
ATOM 6211 C CA . GLY B 1 376 ? -23.719 23.188 8.75 1 98.5 376 GLY B CA 1
ATOM 6212 C C . GLY B 1 376 ? -22.266 23.047 8.359 1 98.5 376 GLY B C 1
ATOM 6213 O O . GLY B 1 376 ? -21.516 24.016 8.414 1 98.5 376 GLY B O 1
ATOM 6214 N N . LYS B 1 377 ? -21.844 21.938 7.945 1 98.75 377 LYS B N 1
ATOM 6215 C CA . LYS B 1 377 ? -20.469 21.703 7.512 1 98.75 377 LYS B CA 1
ATOM 6216 C C . LYS B 1 377 ? -20.312 21.938 6.008 1 98.75 377 LYS B C 1
ATOM 6218 O O . LYS B 1 377 ? -21.312 21.938 5.273 1 98.75 377 LYS B O 1
ATOM 6223 N N . TYR B 1 378 ? -19.109 22.219 5.598 1 98.88 378 TYR B N 1
ATOM 6224 C CA . TYR B 1 378 ? -18.844 22.359 4.172 1 98.88 378 TYR B CA 1
ATOM 6225 C C . TYR B 1 378 ? -18.969 21.031 3.449 1 98.88 378 TYR B C 1
ATOM 6227 O O . TYR B 1 378 ? -18.641 19.984 4.012 1 98.88 378 TYR B O 1
ATOM 6235 N N . PHE B 1 379 ? -19.438 21.078 2.203 1 98.81 379 PHE B N 1
ATOM 6236 C CA . PHE B 1 379 ? -19.469 19.875 1.364 1 98.81 379 PHE B CA 1
ATOM 6237 C C . PHE B 1 379 ? -18.078 19.609 0.777 1 98.81 379 PHE B C 1
ATOM 6239 O O . PHE B 1 379 ? -17.812 19.969 -0.368 1 98.81 379 PHE B O 1
ATOM 6246 N N . ASP B 1 380 ? -17.219 19.031 1.498 1 98.88 380 ASP B N 1
ATOM 6247 C CA . ASP B 1 380 ? -15.969 18.422 1.065 1 98.88 380 ASP B CA 1
ATOM 6248 C C . ASP B 1 380 ? -16.141 16.922 0.858 1 98.88 380 ASP B C 1
ATOM 6250 O O . ASP B 1 380 ? -16.422 16.188 1.807 1 98.88 380 ASP B O 1
ATOM 6254 N N . ALA B 1 381 ? -15.891 16.469 -0.399 1 98.81 381 ALA B N 1
ATOM 6255 C CA . ALA B 1 381 ? -16.297 15.102 -0.702 1 98.81 381 ALA B CA 1
ATOM 6256 C C . ALA B 1 381 ? -15.398 14.492 -1.77 1 98.81 381 ALA B C 1
ATOM 6258 O O . ALA B 1 381 ? -14.719 15.211 -2.506 1 98.81 381 ALA B O 1
ATOM 6259 N N . VAL B 1 382 ? -15.375 13.219 -1.812 1 98.81 382 VAL B N 1
ATOM 6260 C CA . VAL B 1 382 ? -14.719 12.438 -2.852 1 98.81 382 VAL B CA 1
ATOM 6261 C C . VAL B 1 382 ? -15.641 11.32 -3.326 1 98.81 382 VAL B C 1
ATOM 6263 O O . VAL B 1 382 ? -16.391 10.742 -2.531 1 98.81 382 VAL B O 1
ATOM 6266 N N . THR B 1 383 ? -15.703 11.062 -4.574 1 98.44 383 THR B N 1
ATOM 6267 C CA . THR B 1 383 ? -16.469 9.938 -5.086 1 98.44 383 THR B CA 1
ATOM 6268 C C . THR B 1 383 ? -15.555 8.891 -5.711 1 98.44 383 THR B C 1
ATOM 6270 O O . THR B 1 383 ? -14.484 9.227 -6.223 1 98.44 383 THR B O 1
ATOM 6273 N N . LEU B 1 384 ? -15.883 7.656 -5.617 1 98.19 384 LEU B N 1
ATOM 6274 C CA . LEU B 1 384 ? -15.18 6.543 -6.242 1 98.19 384 LEU B CA 1
ATOM 6275 C C . LEU B 1 384 ? -16.078 5.809 -7.23 1 98.19 384 LEU B C 1
ATOM 6277 O O . LEU B 1 384 ? -17.281 5.66 -6.984 1 98.19 384 LEU B O 1
ATOM 6281 N N . ASP B 1 385 ? -15.547 5.293 -8.266 1 97.62 385 ASP B N 1
ATOM 6282 C CA . ASP B 1 385 ? -16.25 4.715 -9.414 1 97.62 385 ASP B CA 1
ATOM 6283 C C . ASP B 1 385 ? -16.641 3.268 -9.133 1 97.62 385 ASP B C 1
ATOM 6285 O O . ASP B 1 385 ? -15.789 2.385 -9.07 1 97.62 385 ASP B O 1
ATOM 6289 N N . LEU B 1 386 ? -17.891 3.02 -9.117 1 96.75 386 LEU B N 1
ATOM 6290 C CA . LEU B 1 386 ? -18.406 1.684 -8.836 1 96.75 386 LEU B CA 1
ATOM 6291 C C . LEU B 1 386 ? -18.266 0.776 -10.047 1 96.75 386 LEU B C 1
ATOM 6293 O O . LEU B 1 386 ? -18.406 -0.445 -9.938 1 96.75 386 LEU B O 1
ATOM 6297 N N . ASN B 1 387 ? -17.938 1.353 -11.203 1 94.62 387 ASN B N 1
ATOM 6298 C CA . ASN B 1 387 ? -17.766 0.545 -12.406 1 94.62 387 ASN B CA 1
ATOM 6299 C C . ASN B 1 387 ? -16.375 -0.083 -12.469 1 94.62 387 ASN B C 1
ATOM 6301 O O . ASN B 1 387 ? -16.094 -0.883 -13.359 1 94.62 387 ASN B O 1
ATOM 6305 N N . SER B 1 388 ? -15.594 0.292 -11.516 1 93.75 388 SER B N 1
ATOM 6306 C CA . SER B 1 388 ? -14.273 -0.33 -11.453 1 93.75 388 SER B CA 1
ATOM 6307 C C . SER B 1 388 ? -14.383 -1.844 -11.297 1 93.75 388 SER B C 1
ATOM 6309 O O . SER B 1 388 ? -15.211 -2.336 -10.531 1 93.75 388 SER B O 1
ATOM 6311 N N . SER B 1 389 ? -13.508 -2.549 -12 1 91.25 389 SER B N 1
ATOM 6312 C CA . SER B 1 389 ? -13.477 -4.004 -11.883 1 91.25 389 SER B CA 1
ATOM 6313 C C . SER B 1 389 ? -13.141 -4.438 -10.461 1 91.25 389 SER B C 1
ATOM 6315 O O . SER B 1 389 ? -13.57 -5.504 -10.016 1 91.25 389 SER B O 1
ATOM 6317 N N . THR B 1 390 ? -12.477 -3.609 -9.734 1 94.94 390 THR B N 1
ATOM 6318 C CA . THR B 1 390 ? -12.102 -3.898 -8.359 1 94.94 390 THR B CA 1
ATOM 6319 C C . THR B 1 390 ? -13.328 -3.979 -7.465 1 94.94 390 THR B C 1
ATOM 6321 O O . THR B 1 390 ? -13.328 -4.684 -6.453 1 94.94 390 THR B O 1
ATOM 6324 N N . LEU B 1 391 ? -14.359 -3.307 -7.879 1 95.62 391 LEU B N 1
ATOM 6325 C CA . LEU B 1 391 ? -15.531 -3.197 -7.016 1 95.62 391 LEU B CA 1
ATOM 6326 C C . LEU B 1 391 ? -16.688 -4.035 -7.559 1 95.62 391 LEU B C 1
ATOM 6328 O O . LEU B 1 391 ? -17.812 -3.936 -7.07 1 95.62 391 LEU B O 1
ATOM 6332 N N . GLU B 1 392 ? -16.312 -4.84 -8.562 1 90.75 392 GLU B N 1
ATOM 6333 C CA . GLU B 1 392 ? -17.359 -5.711 -9.109 1 90.75 392 GLU B CA 1
ATOM 6334 C C . GLU B 1 392 ? -17.938 -6.625 -8.031 1 90.75 392 GLU B C 1
ATOM 6336 O O . GLU B 1 392 ? -17.188 -7.262 -7.285 1 90.75 392 GLU B O 1
ATOM 6341 N N . GLY B 1 393 ? -19.203 -6.629 -7.875 1 88.31 393 GLY B N 1
ATOM 6342 C CA . GLY B 1 393 ? -19.875 -7.508 -6.926 1 88.31 393 GLY B CA 1
ATOM 6343 C C . GLY B 1 393 ? -20.125 -6.852 -5.578 1 88.31 393 GLY B C 1
ATOM 6344 O O . GLY B 1 393 ? -20.797 -7.43 -4.715 1 88.31 393 GLY B O 1
ATOM 6345 N N . SER B 1 394 ? -19.641 -5.652 -5.449 1 92.88 394 SER B N 1
ATOM 6346 C CA . SER B 1 394 ? -19.828 -4.965 -4.176 1 92.88 394 SER B CA 1
ATOM 6347 C C . SER B 1 394 ? -21.25 -4.473 -4.012 1 92.88 394 SER B C 1
ATOM 6349 O O . SER B 1 394 ? -21.953 -4.223 -5.004 1 92.88 394 SER B O 1
ATOM 6351 N N . ASN B 1 395 ? -21.688 -4.418 -2.768 1 94.94 395 ASN B N 1
ATOM 6352 C CA . ASN B 1 395 ? -22.984 -3.861 -2.385 1 94.94 395 ASN B CA 1
ATOM 6353 C C . ASN B 1 395 ? -22.859 -2.965 -1.153 1 94.94 395 ASN B C 1
ATOM 6355 O O . ASN B 1 395 ? -21.766 -2.658 -0.71 1 94.94 395 ASN B O 1
ATOM 6359 N N . ALA B 1 396 ? -24 -2.518 -0.662 1 95.19 396 ALA B N 1
ATOM 6360 C CA . ALA B 1 396 ? -24 -1.544 0.427 1 95.19 396 ALA B CA 1
ATOM 6361 C C . ALA B 1 396 ? -23.297 -2.098 1.661 1 95.19 396 ALA B C 1
ATOM 6363 O O . ALA B 1 396 ? -22.625 -1.356 2.389 1 95.19 396 ALA B O 1
ATOM 6364 N N . ALA B 1 397 ? -23.422 -3.395 1.86 1 93.75 397 ALA B N 1
ATOM 6365 C CA . ALA B 1 397 ? -22.891 -4.02 3.072 1 93.75 397 ALA B CA 1
ATOM 6366 C C . ALA B 1 397 ? -21.391 -4.242 2.971 1 93.75 397 ALA B C 1
ATOM 6368 O O . ALA B 1 397 ? -20.703 -4.344 3.99 1 93.75 397 ALA B O 1
ATOM 6369 N N . THR B 1 398 ? -20.828 -4.273 1.703 1 95.31 398 THR B N 1
ATOM 6370 C CA . THR B 1 398 ? -19.438 -4.703 1.544 1 95.31 398 THR B CA 1
ATOM 6371 C C . THR B 1 398 ? -18.594 -3.576 0.974 1 95.31 398 THR B C 1
ATOM 6373 O O . THR B 1 398 ? -17.359 -3.66 0.978 1 95.31 398 THR B O 1
ATOM 6376 N N . ILE B 1 399 ? -19.141 -2.479 0.591 1 97.62 399 ILE B N 1
ATOM 6377 C CA . ILE B 1 399 ? -18.5 -1.485 -0.256 1 97.62 399 ILE B CA 1
ATOM 6378 C C . ILE B 1 399 ? -17.391 -0.786 0.526 1 97.62 399 ILE B C 1
ATOM 6380 O O . ILE B 1 399 ? -16.312 -0.494 -0.021 1 97.62 399 ILE B O 1
ATOM 6384 N N . VAL B 1 400 ? -17.594 -0.497 1.827 1 97.88 400 VAL B N 1
ATOM 6385 C CA . VAL B 1 400 ? -16.578 0.228 2.588 1 97.88 400 VAL B CA 1
ATOM 6386 C C . VAL B 1 400 ? -15.336 -0.64 2.748 1 97.88 400 VAL B C 1
ATOM 6388 O O . VAL B 1 400 ? -14.219 -0.168 2.547 1 97.88 400 VAL B O 1
ATOM 6391 N N . ASP B 1 401 ? -15.57 -1.911 3.057 1 97 401 ASP B N 1
ATOM 6392 C CA . ASP B 1 401 ? -14.469 -2.867 3.174 1 97 401 ASP B CA 1
ATOM 6393 C C . ASP B 1 401 ? -13.719 -3.008 1.853 1 97 401 ASP B C 1
ATOM 6395 O O . ASP B 1 401 ? -12.492 -2.934 1.82 1 97 401 ASP B O 1
ATOM 6399 N N . ALA B 1 402 ? -14.445 -3.119 0.761 1 97.94 402 ALA B N 1
ATOM 6400 C CA . ALA B 1 402 ? -13.852 -3.266 -0.564 1 97.94 402 ALA B CA 1
ATOM 6401 C C . ALA B 1 402 ? -13.031 -2.031 -0.935 1 97.94 402 ALA B C 1
ATOM 6403 O O . ALA B 1 402 ? -11.93 -2.15 -1.483 1 97.94 402 ALA B O 1
ATOM 6404 N N . LEU B 1 403 ? -13.531 -0.884 -0.582 1 98.31 403 LEU B N 1
ATOM 6405 C CA . LEU B 1 403 ? -12.836 0.357 -0.905 1 98.31 403 LEU B CA 1
ATOM 6406 C C . LEU B 1 403 ? -11.492 0.431 -0.187 1 98.31 403 LEU B C 1
ATOM 6408 O O . LEU B 1 403 ? -10.461 0.682 -0.815 1 98.31 403 LEU B O 1
ATOM 6412 N N . ILE B 1 404 ? -11.508 0.124 1.048 1 98.19 404 ILE B N 1
ATOM 6413 C CA . ILE B 1 404 ? -10.336 0.378 1.882 1 98.19 404 ILE B CA 1
ATOM 6414 C C . ILE B 1 404 ? -9.289 -0.709 1.648 1 98.19 404 ILE B C 1
ATOM 6416 O O . ILE B 1 404 ? -8.094 -0.416 1.523 1 98.19 404 ILE B O 1
ATOM 6420 N N . PHE B 1 405 ? -9.703 -1.907 1.465 1 97.88 405 PHE B N 1
ATOM 6421 C CA . PHE B 1 405 ? -8.742 -2.998 1.48 1 97.88 405 PHE B CA 1
ATOM 6422 C C . PHE B 1 405 ? -8.406 -3.447 0.063 1 97.88 405 PHE B C 1
ATOM 6424 O O . PHE B 1 405 ? -7.496 -4.254 -0.141 1 97.88 405 PHE B O 1
ATOM 6431 N N . SER B 1 406 ? -9.094 -2.812 -0.993 1 97.81 406 SER B N 1
ATOM 6432 C CA . SER B 1 406 ? -8.836 -3.375 -2.312 1 97.81 406 SER B CA 1
ATOM 6433 C C . SER B 1 406 ? -8.57 -2.277 -3.34 1 97.81 406 SER B C 1
ATOM 6435 O O . SER B 1 406 ? -8.023 -2.541 -4.41 1 97.81 406 SER B O 1
ATOM 6437 N N . CYS B 1 407 ? -8.977 -1.03 -3.064 1 97.81 407 CYS B N 1
ATOM 6438 C CA . CYS B 1 407 ? -8.914 0.018 -4.078 1 97.81 407 CYS B CA 1
ATOM 6439 C C . CYS B 1 407 ? -7.684 0.899 -3.877 1 97.81 407 CYS B C 1
ATOM 6441 O O . CYS B 1 407 ? -6.863 0.635 -2.998 1 97.81 407 CYS B O 1
ATOM 6443 N N . ASP B 1 408 ? -7.473 1.777 -4.801 1 96.19 408 ASP B N 1
ATOM 6444 C CA . ASP B 1 408 ? -6.453 2.82 -4.746 1 96.19 408 ASP B CA 1
ATOM 6445 C C . ASP B 1 408 ? -6.941 4.102 -5.426 1 96.19 408 ASP B C 1
ATOM 6447 O O . ASP B 1 408 ? -8.148 4.344 -5.508 1 96.19 408 ASP B O 1
ATOM 6451 N N . ASN B 1 409 ? -6.012 5.008 -5.816 1 97.19 409 ASN B N 1
ATOM 6452 C CA . ASN B 1 409 ? -6.375 6.297 -6.391 1 97.19 409 ASN B CA 1
ATOM 6453 C C . ASN B 1 409 ? -7.055 6.133 -7.746 1 97.19 409 ASN B C 1
ATOM 6455 O O . ASN B 1 409 ? -7.715 7.055 -8.234 1 97.19 409 ASN B O 1
ATOM 6459 N N . LYS B 1 410 ? -6.977 4.969 -8.328 1 95.62 410 LYS B N 1
ATOM 6460 C CA . LYS B 1 410 ? -7.539 4.707 -9.648 1 95.62 410 LYS B CA 1
ATOM 6461 C C . LYS B 1 410 ? -9.055 4.852 -9.641 1 95.62 410 LYS B C 1
ATOM 6463 O O . LYS B 1 410 ? -9.656 5.254 -10.641 1 95.62 410 LYS B O 1
ATOM 6468 N N . GLU B 1 411 ? -9.68 4.598 -8.5 1 97.25 411 GLU B N 1
ATOM 6469 C CA . GLU B 1 411 ? -11.133 4.578 -8.414 1 97.25 411 GLU B CA 1
ATOM 6470 C C . GLU B 1 411 ? -11.688 5.961 -8.078 1 97.25 411 GLU B C 1
ATOM 6472 O O . GLU B 1 411 ? -12.898 6.184 -8.148 1 97.25 411 GLU B O 1
ATOM 6477 N N . ILE B 1 412 ? -10.812 6.922 -7.754 1 97.38 412 ILE B N 1
ATOM 6478 C CA . ILE B 1 412 ? -11.266 8.266 -7.426 1 97.38 412 ILE B CA 1
ATOM 6479 C C . ILE B 1 412 ? -11.766 8.969 -8.688 1 97.38 412 ILE B C 1
ATOM 6481 O O . ILE B 1 412 ? -11.07 8.977 -9.711 1 97.38 412 ILE B O 1
ATOM 6485 N N . ARG B 1 413 ? -12.93 9.594 -8.633 1 96.81 413 ARG B N 1
ATOM 6486 C CA . ARG B 1 413 ? -13.531 10.211 -9.805 1 96.81 413 ARG B CA 1
ATOM 6487 C C . ARG B 1 413 ? -13.656 11.719 -9.633 1 96.81 413 ARG B C 1
ATOM 6489 O O . ARG B 1 413 ? -13.203 12.484 -10.492 1 96.81 413 ARG B O 1
ATOM 6496 N N . ARG B 1 414 ? -14.266 12.125 -8.477 1 97.69 414 ARG B N 1
ATOM 6497 C CA . ARG B 1 414 ? -14.5 13.539 -8.234 1 97.69 414 ARG B CA 1
ATOM 6498 C C . ARG B 1 414 ? -14.094 13.93 -6.816 1 97.69 414 ARG B C 1
ATOM 6500 O O . ARG B 1 414 ? -14.195 13.125 -5.891 1 97.69 414 ARG B O 1
ATOM 6507 N N . VAL B 1 415 ? -13.625 15.125 -6.75 1 98.62 415 VAL B N 1
ATOM 6508 C CA . VAL B 1 415 ? -13.242 15.688 -5.461 1 98.62 415 VAL B CA 1
ATOM 6509 C C . VAL B 1 415 ? -13.812 17.109 -5.332 1 98.62 415 VAL B C 1
ATOM 6511 O O . VAL B 1 415 ? -13.57 17.953 -6.188 1 98.62 415 VAL B O 1
ATOM 6514 N N . PHE B 1 416 ? -14.57 17.328 -4.293 1 98.75 416 PHE B N 1
ATOM 6515 C CA . PHE B 1 416 ? -15.211 18.609 -4.059 1 98.75 416 PHE B CA 1
ATOM 6516 C C . PHE B 1 416 ? -14.664 19.266 -2.789 1 98.75 416 PHE B C 1
ATOM 6518 O O . PHE B 1 416 ? -14.484 18.594 -1.771 1 98.75 416 PHE B O 1
ATOM 6525 N N . VAL B 1 417 ? -14.344 20.484 -2.854 1 98.88 417 VAL B N 1
ATOM 6526 C CA . VAL B 1 417 ? -14.055 21.297 -1.682 1 98.88 417 VAL B CA 1
ATOM 6527 C C . VAL B 1 417 ? -15.039 22.469 -1.617 1 98.88 417 VAL B C 1
ATOM 6529 O O . VAL B 1 417 ? -15.078 23.297 -2.523 1 98.88 417 VAL B O 1
ATOM 6532 N N . GLY B 1 418 ? -15.828 22.469 -0.602 1 98.44 418 GLY B N 1
ATOM 6533 C CA . GLY B 1 418 ? -16.844 23.5 -0.515 1 98.44 418 GLY B CA 1
ATOM 6534 C C . GLY B 1 418 ? -17.828 23.469 -1.676 1 98.44 418 GLY B C 1
ATOM 6535 O O . GLY B 1 418 ? -18.188 24.516 -2.207 1 98.44 418 GLY B O 1
ATOM 6536 N N . GLY B 1 419 ? -18.094 22.328 -2.178 1 98.25 419 GLY B N 1
ATOM 6537 C CA . GLY B 1 419 ? -19.094 22.172 -3.215 1 98.25 419 GLY B CA 1
ATOM 6538 C C . GLY B 1 419 ? -18.547 22.359 -4.617 1 98.25 419 GLY B C 1
ATOM 6539 O O . GLY B 1 419 ? -19.25 22.109 -5.602 1 98.25 419 GLY B O 1
ATOM 6540 N N . LYS B 1 420 ? -17.312 22.719 -4.758 1 98 420 LYS B N 1
ATOM 6541 C CA . LYS B 1 420 ? -16.703 22.906 -6.066 1 98 420 LYS B CA 1
ATOM 6542 C C . LYS B 1 420 ? -15.742 21.766 -6.398 1 98 420 LYS B C 1
ATOM 6544 O O . LYS B 1 420 ? -14.891 21.406 -5.582 1 98 420 LYS B O 1
ATOM 6549 N N . GLN B 1 421 ? -15.883 21.234 -7.551 1 97.75 421 GLN B N 1
ATOM 6550 C CA . GLN B 1 421 ? -14.969 20.172 -7.969 1 97.75 421 GLN B CA 1
ATOM 6551 C C . GLN B 1 421 ? -13.562 20.703 -8.188 1 97.75 421 GLN B C 1
ATOM 6553 O O . GLN B 1 421 ? -13.383 21.766 -8.805 1 97.75 421 GLN B O 1
ATOM 6558 N N . ARG B 1 422 ? -12.57 20 -7.672 1 95.44 422 ARG B N 1
ATOM 6559 C CA . ARG B 1 422 ? -11.219 20.547 -7.609 1 95.44 422 ARG B CA 1
ATOM 6560 C C . ARG B 1 422 ? -10.227 19.641 -8.336 1 95.44 422 ARG B C 1
ATOM 6562 O O . ARG B 1 422 ? -9.078 20.031 -8.555 1 95.44 422 ARG B O 1
ATOM 6569 N N . ASN B 1 423 ? -10.57 18.453 -8.812 1 85.75 423 ASN B N 1
ATOM 6570 C CA . ASN B 1 423 ? -9.609 17.547 -9.43 1 85.75 423 ASN B CA 1
ATOM 6571 C C . ASN B 1 423 ? -9.805 17.469 -10.938 1 85.75 423 ASN B C 1
ATOM 6573 O O . ASN B 1 423 ? -9.852 16.375 -11.508 1 85.75 423 ASN B O 1
ATOM 6577 N N . THR B 1 424 ? -9.969 18.547 -11.562 1 75.06 424 THR B N 1
ATOM 6578 C CA . THR B 1 424 ? -10.203 18.609 -13 1 75.06 424 THR B CA 1
ATOM 6579 C C . THR B 1 424 ? -8.922 18.984 -13.734 1 75.06 424 THR B C 1
ATOM 6581 O O . THR B 1 424 ? -8.961 19.453 -14.875 1 75.06 424 THR B O 1
ATOM 6584 N N . PHE B 1 425 ? -7.809 18.531 -13.281 1 68.44 425 PHE B N 1
ATOM 6585 C CA . PHE B 1 425 ? -6.57 18.969 -13.914 1 68.44 425 PHE B CA 1
ATOM 6586 C C . PHE B 1 425 ? -6.273 18.156 -15.164 1 68.44 425 PHE B C 1
ATOM 6588 O O . PHE B 1 425 ? -6.738 17.016 -15.289 1 68.44 425 PHE B O 1
#

Organism: NCBI:txid2777116